Protein AF-A0A5N5TNP9-F1 (afdb_monomer_lite)

Sequence (921 aa):
MEAKEIDMQIKERDLLIFDSYFLNNSYIDKFSPSKADLYLHKLINSNVIEKFPNLKRWYNHISSVIENQSILTDNEGAPIHVITDIGKFIDVFGCSKIDEELISRLEKVIGRKAHHFIKRGIFFSHRELHRILTLAEQGKPFYLYTGRGPSSQAMHCGHLIPFLLTKWLQDVFDIPLVIQLTDDEKYLWKDLEVDECNKLAFENARDIIAVGFDLNKTLIFSDMDIIDSEFYRNILRVQKQITFNEVKKLFEFDESSSIGKIMFPAIQASPAFSSSFPEIFGSKRNIPCLVTCAIDQDPYFRLTRDVAGLLGFHKPAMMCSKVLPALQGATGKMSDSDELSCIYLTDTPNQIKKKVNKYAFSGGRDTLEEHREKGGDCDVDVSFMYLTFFLEDDERLQQIRSDYASGKMLTGELKLELIKVFDIILNLRFTSYLCVLQKLIGTHQEKRKEITDDIVRQFMTPRSLKFKSGSLEESSFENNEYDSVDFKDIVNPWNVKAHSKKGIDYDKLTVLQNICIQNTGDNIDLSVECIVDYYSNRKILFLTSFYKPFILVDLFGCSKFDDELIKRLEKVIGTKAHHFIKRGIFFSHRELHRILSLAEEGKAFYLYTGRGPSSNTMHCGHLIPFIMTKWLQDVLDVPLIIQLTDDEKYLWNDLKVDDCPKLAFENARDIIALGFDINKTFILSDLDYMKGFYRNVLRVQKHVTFNQVKGIFGFDDSSNIGKIMFPAIQATPAFSSSFPEIFGKRKDIPCLIPCAIDQDPYFRMTRDVAPKLGFQKPALICSTFFPALQGAMSKMSASDETSSIFLTDTSSQISEKVTKYAFSGGWDTVEEHQEKGGDCDVDVSFMYLTFFLDDDERLEKIRNDYSSGKMLPGELKNELIKILQKLVASHQERRKEVTDDVVRKFMTPRHLNFKFNSSKS

InterPro domains:
  IPR001412 Aminoacyl-tRNA synthetase, class I, conserved site [PS00178] (150-160)
  IPR001412 Aminoacyl-tRNA synthetase, class I, conserved site [PS00178] (613-623)
  IPR002305 Aminoacyl-tRNA synthetase, class Ic [PF00579] (139-425)
  IPR002305 Aminoacyl-tRNA synthetase, class Ic [PF00579] (603-887)
  IPR002306 Tryptophan-tRNA ligase [PR01039] (618-634)
  IPR002306 Tryptophan-tRNA ligase [PR01039] (670-689)
  IPR002306 Tryptophan-tRNA ligase [PR01039] (751-772)
  IPR002306 Tryptophan-tRNA ligase [PR01039] (795-805)
  IPR002306 Tryptophan-tRNA ligase [TIGR00233] (140-463)
  IPR002306 Tryptophan-tRNA ligase [TIGR00233] (604-910)
  IPR002306 Tryptophan-tRNA ligase [cd00806] (143-421)
  IPR002306 Tryptophan-tRNA ligase [cd00806] (606-887)
  IPR014729 Rossmann-like alpha/beta/alpha sandwich fold [G3DSA:3.40.50.620] (71-336)
  IPR014729 Rossmann-like alpha/beta/alpha sandwich fold [G3DSA:3.40.50.620] (550-798)
  IPR036282 Glutathione S-transferase, C-terminal domain superfamily [SSF47616] (17-67)

pLDDT: mean 81.89, std 21.2, range [21.44, 98.88]

Secondary structure (DSSP, 8-state):
--S--------HHHHHHHHHHHHHS---SS-PPPHHHHHHHHHS-TTTGGG-HHHHHHHHHHHHHHHHHHTTB-TTS-BTT--S-HHHHHHHHTPEE--HHHHHHHHHHHTSPPPHHHHTTSEEEEESHHHHHHHHHTT---EEEEEE---SSS-BGGGHHHHHHHHHHHHHHT--EEEEE-HHHHHHHSS--HHHHHHHHHHHHHHHHHT---GGGEEEEEHHHH--HHHHHHHHHHHHT-BHHHHHHHH---TTSBHHHHHHHHHHHGGGSGGG-HHHHTT-----EEEEEEGGGHHHHHHHHHHHHHTTPPPPEEEEEPPPEETTEEEEE--TT-TTSS-BTT--HHHHHHHHHHH----S-SSHHHHHHH---TTT-HHHHHHHHH---HHHHHHHHHHHHTTSS-HHHHHHHHHHHHHHHHS--------S-TTS---HHHHHHH--HHHHHHHHS--------------------------S--BSSS-BB-SSTT---TT--------------------S---SS-SS------------PPPHHHHHT-EEPPHHHHHHHHHHHTSPPPHHHHTTSEEEEESHHHHHHHHHTT---EEEEEE---SSS-BHHHHHHHHHHHHHHHHHT--EEEEE-HHHHHHHSS--TTTHHHHHHHHHHHHHTTT--TTTEEEEEHHHHHHHHHHHHHHHHHT-BHHHHHHHH---TTSBHHHHHHHHHHHGGGSGGG-HHHHTT-----EEEEEEGGGHHHHHHHHHHGGGGTPPPPEEEEEPPPEETTEEEEE--TT-TTT--BTT--HHHHHHHHHHHSPPSS-SSHHHHHHH---TTT-HHHHHHHHH---HHHHHHHHHHHHTT-S-HHHHHHHHHHHHHHHHHHHHHHHHH--HHHHHHHHS-------------

Structure (mmCIF, N/CA/C/O backbone):
data_AF-A0A5N5TNP9-F1
#
_entry.id   AF-A0A5N5TNP9-F1
#
loop_
_atom_site.group_PDB
_atom_site.id
_atom_site.type_symbol
_atom_site.label_atom_id
_atom_site.label_alt_id
_atom_site.label_comp_id
_atom_site.label_asym_id
_atom_site.label_entity_id
_atom_site.label_seq_id
_atom_site.pdbx_PDB_ins_code
_atom_site.Cartn_x
_atom_site.Cartn_y
_atom_site.Cartn_z
_atom_site.occupancy
_atom_site.B_iso_or_equiv
_atom_site.auth_seq_id
_atom_site.auth_comp_id
_atom_site.auth_asym_id
_atom_site.auth_atom_id
_atom_site.pdbx_PDB_model_num
ATOM 1 N N . MET A 1 1 ? 28.292 40.913 -27.436 1.00 34.50 1 MET A N 1
ATOM 2 C CA . MET A 1 1 ? 28.938 39.655 -27.874 1.00 34.50 1 MET A CA 1
ATOM 3 C C . MET A 1 1 ? 29.731 39.801 -29.185 1.00 34.50 1 MET A C 1
ATOM 5 O O . MET A 1 1 ? 30.082 38.789 -29.766 1.00 34.50 1 MET A O 1
ATOM 9 N N . GLU A 1 2 ? 30.104 41.016 -29.619 1.00 36.31 2 GLU A N 1
ATOM 10 C CA . GLU A 1 2 ? 30.997 41.224 -30.785 1.00 36.31 2 GLU A CA 1
ATOM 11 C C . GLU A 1 2 ? 32.437 41.639 -30.411 1.00 36.31 2 GLU A C 1
ATOM 13 O O . GLU A 1 2 ? 33.198 42.087 -31.260 1.00 36.31 2 GLU A O 1
ATOM 18 N N . ALA A 1 3 ? 32.863 41.475 -29.157 1.00 35.31 3 ALA A N 1
ATOM 19 C CA . ALA A 1 3 ? 34.227 41.807 -28.746 1.00 35.31 3 ALA A CA 1
ATOM 20 C C . ALA A 1 3 ? 34.980 40.547 -28.310 1.00 35.31 3 ALA A C 1
ATOM 22 O O . ALA A 1 3 ? 34.472 39.771 -27.501 1.00 35.31 3 ALA A O 1
ATOM 23 N N . LYS A 1 4 ? 36.181 40.372 -28.878 1.00 43.28 4 LYS A N 1
ATOM 24 C CA . LYS A 1 4 ? 37.215 39.407 -28.479 1.00 43.28 4 LYS A CA 1
ATOM 25 C C . LYS A 1 4 ? 37.362 39.367 -26.956 1.00 43.28 4 LYS A C 1
ATOM 27 O O . LYS A 1 4 ? 37.242 40.411 -26.320 1.00 43.28 4 LYS A O 1
ATOM 32 N N . GLU A 1 5 ? 37.652 38.185 -26.415 1.00 45.00 5 GLU A N 1
ATOM 33 C CA . GLU A 1 5 ? 38.027 37.965 -25.014 1.00 45.00 5 GLU A CA 1
ATOM 34 C C . GLU A 1 5 ? 39.079 38.997 -24.579 1.00 45.00 5 GLU A C 1
ATOM 36 O O . GLU A 1 5 ? 40.247 38.935 -24.959 1.00 45.00 5 GLU A O 1
ATOM 41 N N . ILE A 1 6 ? 38.625 39.999 -23.828 1.00 45.28 6 ILE A N 1
ATOM 42 C CA . ILE A 1 6 ? 39.459 40.942 -23.092 1.00 45.28 6 ILE A CA 1
ATOM 43 C C . ILE A 1 6 ? 39.322 40.528 -21.632 1.00 45.28 6 ILE A C 1
ATOM 45 O O . ILE A 1 6 ? 38.202 40.350 -21.151 1.00 45.28 6 ILE A O 1
ATOM 49 N N . ASP A 1 7 ? 40.454 40.384 -20.950 1.00 48.41 7 ASP A N 1
ATOM 50 C CA . ASP A 1 7 ? 40.555 40.104 -19.519 1.00 48.41 7 ASP A CA 1
ATOM 51 C C . ASP A 1 7 ? 39.901 41.255 -18.726 1.00 48.41 7 ASP A C 1
ATOM 53 O O . ASP A 1 7 ? 40.487 42.317 -18.493 1.00 48.41 7 ASP A O 1
ATOM 57 N N . MET A 1 8 ? 38.603 41.111 -18.453 1.00 56.66 8 MET A N 1
ATOM 58 C CA . MET A 1 8 ? 37.741 42.171 -17.936 1.00 56.66 8 MET A CA 1
ATOM 59 C C . MET A 1 8 ? 37.675 42.069 -16.409 1.00 56.66 8 MET A C 1
ATOM 61 O O . MET A 1 8 ? 36.996 41.203 -15.866 1.00 56.66 8 MET A O 1
ATOM 65 N N . GLN A 1 9 ? 38.353 42.974 -15.697 1.00 61.62 9 GLN A N 1
ATOM 66 C CA . GLN A 1 9 ? 38.227 43.081 -14.239 1.00 61.62 9 GLN A CA 1
ATOM 67 C C . GLN A 1 9 ? 36.976 43.882 -13.859 1.00 61.62 9 GLN A C 1
ATOM 69 O O . GLN A 1 9 ? 36.896 45.084 -14.129 1.00 61.62 9 GLN A O 1
ATOM 74 N N . ILE A 1 10 ? 36.017 43.225 -13.202 1.00 71.06 10 ILE A N 1
ATOM 75 C CA . ILE A 1 10 ? 34.809 43.864 -12.662 1.00 71.06 10 ILE A CA 1
ATOM 76 C C . ILE A 1 10 ? 35.186 44.691 -11.425 1.00 71.06 10 ILE A C 1
ATOM 78 O O . ILE A 1 10 ? 35.736 44.159 -10.460 1.00 71.06 10 ILE A O 1
ATOM 82 N N . LYS A 1 11 ? 34.893 45.998 -11.435 1.00 78.06 11 LYS A N 1
ATOM 83 C CA . LYS A 1 11 ? 35.122 46.894 -10.289 1.00 78.06 11 LYS A CA 1
ATOM 84 C C . LYS A 1 11 ? 33.847 47.025 -9.453 1.00 78.06 11 LYS A C 1
ATOM 86 O O . LYS A 1 11 ? 32.742 46.842 -9.949 1.00 78.06 11 LYS A O 1
ATOM 91 N N . GLU A 1 12 ? 33.979 47.433 -8.191 1.00 75.12 12 GLU A N 1
ATOM 92 C CA . GLU A 1 12 ? 32.844 47.581 -7.256 1.00 75.12 12 GLU A CA 1
ATOM 93 C C . GLU A 1 12 ? 31.735 48.515 -7.783 1.00 75.12 12 GLU A C 1
ATOM 95 O O . GLU A 1 12 ? 30.550 48.245 -7.607 1.00 75.12 12 GLU A O 1
ATOM 100 N N . ARG A 1 13 ? 32.104 49.565 -8.531 1.00 76.56 13 ARG A N 1
ATOM 101 C CA . ARG A 1 13 ? 31.142 50.460 -9.201 1.00 76.56 13 ARG A CA 1
ATOM 102 C C . ARG A 1 13 ? 30.266 49.749 -10.241 1.00 76.56 13 ARG A C 1
ATOM 104 O O . ARG A 1 13 ? 29.134 50.161 -10.454 1.00 76.56 13 ARG A O 1
ATOM 111 N N . ASP A 1 14 ? 30.791 48.711 -10.890 1.00 80.00 14 ASP A N 1
ATOM 112 C CA . ASP A 1 14 ? 30.085 47.965 -11.930 1.00 80.00 14 ASP A CA 1
ATOM 113 C C . ASP A 1 14 ? 29.074 47.005 -11.273 1.00 80.00 14 ASP A C 1
ATOM 115 O O . ASP A 1 14 ? 27.949 46.870 -11.748 1.00 80.00 14 ASP A O 1
ATOM 119 N N . LEU A 1 15 ? 29.420 46.432 -10.110 1.00 83.38 15 LEU A N 1
ATOM 120 C CA . LEU A 1 15 ? 28.514 45.616 -9.287 1.00 83.38 15 LEU A CA 1
ATOM 121 C C . LEU A 1 15 ? 27.307 46.418 -8.777 1.00 83.38 15 LEU A C 1
ATOM 123 O O . LEU A 1 15 ? 26.191 45.907 -8.789 1.00 83.38 15 LEU A O 1
ATOM 127 N N . LEU A 1 16 ? 27.504 47.687 -8.402 1.00 80.56 16 LEU A N 1
ATOM 128 C CA . LEU A 1 16 ? 26.412 48.582 -7.995 1.00 80.56 16 LEU A CA 1
ATOM 129 C C . LEU A 1 16 ? 25.428 48.865 -9.146 1.00 80.56 16 LEU A C 1
ATOM 131 O O . LEU A 1 16 ? 24.215 48.942 -8.932 1.00 80.56 16 LEU A O 1
ATOM 135 N N . ILE A 1 17 ? 25.944 48.997 -10.374 1.00 82.50 17 ILE A N 1
ATOM 136 C CA . ILE A 1 17 ? 25.122 49.160 -11.580 1.00 82.50 17 ILE A CA 1
ATOM 137 C C . ILE A 1 17 ? 24.305 47.888 -11.829 1.00 82.50 17 ILE A C 1
ATOM 139 O O . ILE A 1 17 ? 23.106 47.982 -12.091 1.00 82.50 17 ILE A O 1
ATOM 143 N N . PHE A 1 18 ? 24.918 46.707 -11.697 1.00 80.88 18 PHE A N 1
ATOM 144 C CA . PHE A 1 18 ? 24.204 45.436 -11.830 1.00 80.88 18 PHE A CA 1
ATOM 145 C C . PHE A 1 18 ? 23.137 45.243 -10.749 1.00 80.88 18 PHE A C 1
ATOM 147 O O . PHE A 1 18 ? 22.015 44.864 -11.074 1.00 80.88 18 PHE A O 1
ATOM 154 N N . ASP A 1 19 ? 23.432 45.555 -9.487 1.00 85.12 19 ASP A N 1
ATOM 155 C CA . ASP A 1 19 ? 22.448 45.456 -8.403 1.00 85.12 19 ASP A CA 1
ATOM 156 C C . ASP A 1 19 ? 21.231 46.363 -8.654 1.00 85.12 19 ASP A C 1
ATOM 158 O O . ASP A 1 19 ? 20.085 45.930 -8.527 1.00 85.12 19 ASP A O 1
ATOM 162 N N . SER A 1 20 ? 21.473 47.587 -9.135 1.00 83.19 20 SER A N 1
ATOM 163 C CA . SER A 1 20 ? 20.418 48.537 -9.520 1.00 83.19 20 SER A CA 1
ATOM 164 C C . SER A 1 20 ? 19.621 48.078 -10.749 1.00 83.19 20 SER A C 1
ATOM 166 O O . SER A 1 20 ? 18.426 48.359 -10.867 1.00 83.19 20 SER A O 1
ATOM 168 N N . TYR A 1 21 ? 20.265 47.368 -11.678 1.00 80.69 21 TYR A N 1
ATOM 169 C CA . TYR A 1 21 ? 19.598 46.769 -12.832 1.00 80.69 21 TYR A CA 1
ATOM 170 C C . TYR A 1 21 ? 18.651 45.640 -12.401 1.00 80.69 21 TYR A C 1
ATOM 172 O O . TYR A 1 21 ? 17.494 45.619 -12.829 1.00 80.69 21 TYR A O 1
ATOM 180 N N . PHE A 1 22 ? 19.102 44.752 -11.510 1.00 79.56 22 PHE A N 1
ATOM 181 C CA . PHE A 1 22 ? 18.305 43.633 -10.996 1.00 79.56 22 PHE A CA 1
ATOM 182 C C . PHE A 1 22 ? 17.215 44.051 -10.004 1.00 79.56 22 PHE A C 1
ATOM 184 O O . PHE A 1 22 ? 16.245 43.316 -9.832 1.00 79.56 22 PHE A O 1
ATOM 191 N N . LEU A 1 23 ? 17.308 45.249 -9.422 1.00 78.19 23 LEU A N 1
ATOM 192 C CA . LEU A 1 23 ? 16.211 45.853 -8.663 1.00 78.19 23 LEU A CA 1
ATOM 193 C C . LEU A 1 23 ? 14.958 46.076 -9.533 1.00 78.19 23 LEU A C 1
ATOM 195 O O . LEU A 1 23 ? 13.840 45.884 -9.064 1.00 78.19 23 LEU A O 1
ATOM 199 N N . ASN A 1 24 ? 15.142 46.459 -10.803 1.00 72.19 24 ASN A N 1
ATOM 200 C CA . ASN A 1 24 ? 14.047 46.791 -11.726 1.00 72.19 24 ASN A CA 1
ATOM 201 C C . ASN A 1 24 ? 13.712 45.668 -12.724 1.00 72.19 24 ASN A C 1
ATOM 203 O O . ASN A 1 24 ? 12.691 45.739 -13.404 1.00 72.19 24 ASN A O 1
ATOM 207 N N . ASN A 1 25 ? 14.555 44.635 -12.820 1.00 65.81 25 ASN A N 1
ATOM 208 C CA . ASN A 1 25 ? 14.392 43.506 -13.737 1.00 65.81 25 ASN A CA 1
ATOM 209 C C . ASN A 1 25 ? 14.460 42.191 -12.940 1.00 65.81 25 ASN A C 1
ATOM 211 O O . ASN A 1 25 ? 15.532 41.615 -12.756 1.00 65.81 25 ASN A O 1
ATOM 215 N N . SER A 1 26 ? 13.310 41.733 -12.427 1.00 57.28 26 SER A N 1
ATOM 216 C CA . SER A 1 26 ? 13.214 40.502 -11.627 1.00 57.28 26 SER A CA 1
ATOM 217 C C . SER A 1 26 ? 13.442 39.262 -12.496 1.00 57.28 26 SER A C 1
ATOM 219 O O . SER A 1 26 ? 12.624 38.941 -13.352 1.00 57.28 26 SER A O 1
ATOM 221 N N . TYR A 1 27 ? 14.530 38.535 -12.235 1.00 61.12 27 TYR A N 1
ATOM 222 C CA . TYR A 1 27 ? 14.921 37.315 -12.958 1.00 61.12 27 TYR A CA 1
ATOM 223 C C . TYR A 1 27 ? 14.175 36.042 -12.505 1.00 61.12 27 TYR A C 1
ATOM 225 O O . TYR A 1 27 ? 14.492 34.944 -12.955 1.00 61.12 27 TYR A O 1
ATOM 233 N N . ILE A 1 28 ? 13.197 36.154 -11.598 1.00 51.72 28 ILE A N 1
ATOM 234 C CA . ILE A 1 28 ? 12.462 34.997 -11.062 1.00 51.72 28 ILE A CA 1
ATOM 235 C C . ILE A 1 28 ? 11.145 34.835 -11.815 1.00 51.72 28 ILE A C 1
ATOM 237 O O . ILE A 1 28 ? 10.105 35.243 -11.318 1.00 51.72 28 ILE A O 1
ATOM 241 N N . ASP A 1 29 ? 11.238 34.265 -13.019 1.00 39.81 29 ASP A N 1
ATOM 242 C CA . ASP A 1 29 ? 10.163 33.519 -13.685 1.00 39.81 29 ASP A CA 1
ATOM 243 C C . ASP A 1 29 ? 10.736 32.681 -14.856 1.00 39.81 29 ASP A C 1
ATOM 245 O O . ASP A 1 29 ? 10.909 33.151 -15.976 1.00 39.81 29 ASP A O 1
ATOM 249 N N . LYS A 1 30 ? 11.030 31.400 -14.583 1.00 48.53 30 LYS A N 1
ATOM 250 C CA . LYS A 1 30 ? 11.136 30.288 -15.559 1.00 48.53 30 LYS A CA 1
ATOM 251 C C . LYS A 1 30 ? 12.049 30.451 -16.799 1.00 48.53 30 LYS A C 1
ATOM 253 O O . LYS A 1 30 ? 11.734 29.868 -17.837 1.00 48.53 30 LYS A O 1
ATOM 258 N N . PHE A 1 31 ? 13.186 31.143 -16.728 1.00 53.62 31 PHE A N 1
ATOM 259 C CA . PHE A 1 31 ? 14.142 31.192 -17.850 1.00 53.62 31 PHE A CA 1
ATOM 260 C C . PHE A 1 31 ? 15.466 30.478 -17.542 1.00 53.62 31 PHE A C 1
ATOM 262 O O . PHE A 1 31 ? 16.030 30.635 -16.464 1.00 53.62 31 PHE A O 1
ATOM 269 N N . SER A 1 32 ? 15.975 29.695 -18.498 1.00 58.09 32 SER A N 1
ATOM 270 C CA . SER A 1 32 ? 17.325 29.117 -18.436 1.00 58.09 32 SER A CA 1
ATOM 271 C C . SER A 1 32 ? 18.395 30.205 -18.658 1.00 58.09 32 SER A C 1
ATOM 273 O O . SER A 1 32 ? 18.176 31.077 -19.505 1.00 58.09 32 SER A O 1
ATOM 275 N N . PRO A 1 33 ? 19.552 30.159 -17.964 1.00 72.69 33 PRO A N 1
ATOM 276 C CA . PRO A 1 33 ? 20.630 31.139 -18.108 1.00 72.69 33 PRO A CA 1
ATOM 277 C C . PRO A 1 33 ? 21.101 31.292 -19.557 1.00 72.69 33 PRO A C 1
ATOM 279 O O . PRO A 1 33 ? 21.330 30.302 -20.257 1.00 72.69 33 PRO A O 1
ATOM 282 N N . SER A 1 34 ? 21.306 32.527 -20.010 1.00 69.06 34 SER A N 1
ATOM 283 C CA . SER A 1 34 ? 21.944 32.786 -21.300 1.00 69.06 34 SER A CA 1
ATOM 284 C C . SER A 1 34 ? 23.465 32.583 -21.222 1.00 69.06 34 SER A C 1
ATOM 286 O O . SER A 1 34 ? 24.065 32.584 -20.146 1.00 69.06 34 SER A O 1
ATOM 288 N N . LYS A 1 35 ? 24.146 32.478 -22.374 1.00 63.00 35 LYS A N 1
ATOM 289 C CA . LYS A 1 35 ? 25.625 32.438 -22.414 1.00 63.00 35 LYS A CA 1
ATOM 290 C C . LYS A 1 35 ? 26.269 33.668 -21.755 1.00 63.00 35 LYS A C 1
ATOM 292 O O . LYS A 1 35 ? 27.368 33.557 -21.221 1.00 63.00 35 LYS A O 1
ATOM 297 N N . ALA A 1 36 ? 25.596 34.820 -21.790 1.00 64.38 36 ALA A N 1
ATOM 298 C CA . ALA A 1 36 ? 26.074 36.037 -21.143 1.00 64.38 36 ALA A CA 1
ATOM 299 C C . ALA A 1 36 ? 25.961 35.946 -19.614 1.00 64.38 36 ALA A C 1
ATOM 301 O O . ALA A 1 36 ? 26.900 36.339 -18.928 1.00 64.38 36 ALA A O 1
ATOM 302 N N . ASP A 1 37 ? 24.876 35.358 -19.096 1.00 73.00 37 ASP A N 1
ATOM 303 C CA . ASP A 1 37 ? 24.679 35.149 -17.656 1.00 73.00 37 ASP A CA 1
ATOM 304 C C . ASP A 1 37 ? 25.769 34.253 -17.065 1.00 73.00 37 ASP A C 1
ATOM 306 O O . ASP A 1 37 ? 26.377 34.590 -16.053 1.00 73.00 37 ASP A O 1
ATOM 310 N N . LEU A 1 38 ? 26.075 33.146 -17.748 1.00 73.12 38 LEU A N 1
ATOM 311 C CA . LEU A 1 38 ? 27.110 32.199 -17.327 1.00 73.12 38 LEU A CA 1
ATOM 312 C C . LEU A 1 38 ? 28.517 32.814 -17.366 1.00 73.12 38 LEU A C 1
ATOM 314 O O . LEU A 1 38 ? 29.353 32.511 -16.518 1.00 73.12 38 LEU A O 1
ATOM 318 N N . TYR A 1 39 ? 28.789 33.682 -18.343 1.00 71.56 39 TYR A N 1
ATOM 319 C CA . TYR A 1 39 ? 30.067 34.387 -18.436 1.00 71.56 39 TYR A CA 1
ATOM 320 C C . TYR A 1 39 ? 30.221 35.438 -17.327 1.00 71.56 39 TYR A C 1
ATOM 322 O O . TYR A 1 39 ? 31.261 35.499 -16.676 1.00 71.56 39 TYR A O 1
ATOM 330 N N . LEU A 1 40 ? 29.175 36.228 -17.065 1.00 73.06 40 LEU A N 1
ATOM 331 C CA . LEU A 1 40 ? 29.162 37.211 -15.979 1.00 73.06 40 LEU A CA 1
ATOM 332 C C . LEU A 1 40 ? 29.254 36.555 -14.600 1.00 73.06 40 LEU A C 1
ATOM 334 O O . LEU A 1 40 ? 29.996 37.043 -13.753 1.00 73.06 40 LEU A O 1
ATOM 338 N N . HIS A 1 41 ? 28.565 35.432 -14.389 1.00 80.44 41 HIS A N 1
ATOM 339 C CA . HIS A 1 41 ? 28.633 34.662 -13.146 1.00 80.44 41 HIS A CA 1
ATOM 340 C C . HIS A 1 41 ? 30.068 34.224 -12.817 1.00 80.44 41 HIS A C 1
ATOM 342 O O . HIS A 1 41 ? 30.522 34.439 -11.696 1.00 80.44 41 HIS A O 1
ATOM 348 N N . LYS A 1 42 ? 30.828 33.741 -13.813 1.00 77.19 42 LYS A N 1
ATOM 349 C CA . LYS A 1 42 ? 32.243 33.348 -13.653 1.00 77.19 42 LYS A CA 1
ATOM 350 C C . LYS A 1 42 ? 33.179 34.503 -13.289 1.00 77.19 42 LYS A C 1
ATOM 352 O O . LYS A 1 42 ? 34.201 34.274 -12.649 1.00 77.19 42 LYS A O 1
ATOM 357 N N . LEU A 1 43 ? 32.860 35.726 -13.709 1.00 75.19 43 LEU A N 1
ATOM 358 C CA . LEU A 1 43 ? 33.684 36.910 -13.446 1.00 75.19 43 LEU A CA 1
ATOM 359 C C . LEU A 1 43 ? 33.398 37.550 -12.077 1.00 75.19 43 LEU A C 1
ATOM 361 O O . LEU A 1 43 ? 34.200 38.353 -11.596 1.00 75.19 43 LEU A O 1
ATOM 365 N N . ILE A 1 44 ? 32.265 37.223 -11.450 1.00 77.19 44 ILE A N 1
ATOM 366 C CA . ILE A 1 44 ? 31.832 37.803 -10.176 1.00 77.19 44 ILE A CA 1
ATOM 367 C C . ILE A 1 44 ? 32.228 36.867 -9.027 1.00 77.19 44 ILE A C 1
ATOM 369 O O . ILE A 1 44 ? 31.762 35.735 -8.925 1.00 77.19 44 ILE A O 1
ATOM 373 N N . ASN A 1 45 ? 33.082 37.354 -8.126 1.00 70.12 45 ASN A N 1
ATOM 374 C CA . ASN A 1 45 ? 33.509 36.603 -6.946 1.00 70.12 45 ASN A CA 1
ATOM 375 C C . ASN A 1 45 ? 32.404 36.596 -5.867 1.00 70.12 45 ASN A C 1
ATOM 377 O O . ASN A 1 45 ? 31.933 37.660 -5.449 1.00 70.12 45 ASN A O 1
ATOM 381 N N . SER A 1 46 ? 32.043 35.403 -5.380 1.00 60.72 46 SER A N 1
ATOM 382 C CA . SER A 1 46 ? 30.993 35.165 -4.376 1.00 60.72 46 SER A CA 1
ATOM 383 C C . SER A 1 46 ? 31.189 35.927 -3.059 1.00 60.72 46 SER A C 1
ATOM 385 O O . SER A 1 46 ? 30.226 36.185 -2.345 1.00 60.72 46 SER A O 1
ATOM 387 N N . ASN A 1 47 ? 32.413 36.342 -2.733 1.00 63.69 47 ASN A N 1
ATOM 388 C CA . ASN A 1 47 ? 32.689 37.074 -1.495 1.00 63.69 47 ASN A CA 1
ATOM 389 C C . ASN A 1 47 ? 32.368 38.578 -1.592 1.00 63.69 47 ASN A C 1
ATOM 391 O O . ASN A 1 47 ? 32.283 39.258 -0.572 1.00 63.69 47 ASN A O 1
ATOM 395 N N . VAL A 1 48 ? 32.200 39.118 -2.805 1.00 67.38 48 VAL A N 1
ATOM 396 C CA . VAL A 1 48 ? 31.979 40.560 -3.042 1.00 67.38 48 VAL A CA 1
ATOM 397 C C . VAL A 1 48 ? 30.484 40.890 -3.192 1.00 67.38 48 VAL A C 1
ATOM 399 O O . VAL A 1 48 ? 30.077 42.029 -2.970 1.00 67.38 48 VAL A O 1
ATOM 402 N N . ILE A 1 49 ? 29.646 39.892 -3.499 1.00 75.38 49 ILE A N 1
ATOM 403 C CA . ILE A 1 49 ? 28.196 40.048 -3.729 1.00 75.38 49 ILE A CA 1
ATOM 404 C C . ILE A 1 49 ? 27.360 40.171 -2.450 1.00 75.38 49 ILE A C 1
ATOM 406 O O . ILE A 1 49 ? 26.212 40.596 -2.523 1.00 75.38 49 ILE A O 1
ATOM 410 N N . GLU A 1 50 ? 27.916 39.857 -1.276 1.00 76.88 50 GLU A N 1
ATOM 411 C CA . GLU A 1 50 ? 27.215 39.971 0.016 1.00 76.88 50 GLU A CA 1
ATOM 412 C C . GLU A 1 50 ? 26.699 41.395 0.297 1.00 76.88 50 GLU A C 1
ATOM 414 O O . GLU A 1 50 ? 25.709 41.578 1.000 1.00 76.88 50 GLU A O 1
ATOM 419 N N . LYS A 1 51 ? 27.326 42.411 -0.308 1.00 80.06 51 LYS A N 1
ATOM 420 C CA . LYS A 1 51 ? 26.940 43.825 -0.183 1.00 80.06 51 LYS A CA 1
ATOM 421 C C . LYS A 1 51 ? 25.826 44.265 -1.151 1.00 80.06 51 LYS A C 1
ATOM 423 O O . LYS A 1 51 ? 25.394 45.412 -1.072 1.00 80.06 51 LYS A O 1
ATOM 428 N N . PHE A 1 52 ? 25.377 43.393 -2.059 1.00 86.12 52 PHE A N 1
ATOM 429 C CA . PHE A 1 52 ? 24.479 43.719 -3.176 1.00 86.12 52 PHE A CA 1
ATOM 430 C C . PHE A 1 52 ? 23.314 42.708 -3.249 1.00 86.12 52 PHE A C 1
ATOM 432 O O . PHE A 1 52 ? 23.451 41.651 -3.869 1.00 86.12 52 PHE A O 1
ATOM 439 N N . PRO A 1 53 ? 22.172 42.968 -2.585 1.00 81.38 53 PRO A N 1
ATOM 440 C CA . PRO A 1 53 ? 21.139 41.957 -2.343 1.00 81.38 53 PRO A CA 1
ATOM 441 C C . PRO A 1 53 ? 20.418 41.469 -3.612 1.00 81.38 53 PRO A C 1
ATOM 443 O O . PRO A 1 53 ? 20.053 40.293 -3.695 1.00 81.38 53 PRO A O 1
ATOM 446 N N . ASN A 1 54 ? 20.228 42.328 -4.615 1.00 83.56 54 ASN A N 1
ATOM 447 C CA . ASN A 1 54 ? 19.533 41.974 -5.857 1.00 83.56 54 ASN A CA 1
ATOM 448 C C . ASN A 1 54 ? 20.454 41.179 -6.785 1.00 83.56 54 ASN A C 1
ATOM 450 O O . ASN A 1 54 ? 20.052 40.160 -7.352 1.00 83.56 54 ASN A O 1
ATOM 454 N N . LEU A 1 55 ? 21.717 41.598 -6.868 1.00 84.31 55 LEU A N 1
ATOM 455 C CA . LEU A 1 55 ? 22.763 40.866 -7.568 1.00 84.31 55 LEU A CA 1
ATOM 456 C C . LEU A 1 55 ? 23.017 39.503 -6.915 1.00 84.31 55 LEU A C 1
ATOM 458 O O . LEU A 1 55 ? 23.147 38.511 -7.625 1.00 84.31 55 LEU A O 1
ATOM 462 N N . LYS A 1 56 ? 23.016 39.428 -5.577 1.00 84.56 56 LYS A N 1
ATOM 463 C CA . LYS A 1 56 ? 23.130 38.171 -4.822 1.00 84.56 56 LYS A CA 1
ATOM 464 C C . LYS A 1 56 ? 21.985 37.214 -5.147 1.00 84.56 56 LYS A C 1
ATOM 466 O O . LYS A 1 56 ? 22.219 36.027 -5.351 1.00 84.56 56 LYS A O 1
ATOM 471 N N . ARG A 1 57 ? 20.751 37.715 -5.248 1.00 79.81 57 ARG A N 1
ATOM 472 C CA . ARG A 1 57 ? 19.584 36.903 -5.625 1.00 79.81 57 ARG A CA 1
ATOM 473 C C . ARG A 1 57 ? 19.719 36.321 -7.036 1.00 79.81 57 ARG A C 1
ATOM 475 O O . ARG A 1 57 ? 19.456 35.135 -7.216 1.00 79.81 57 ARG A O 1
ATOM 482 N N . TRP A 1 58 ? 20.151 37.123 -8.012 1.00 85.75 58 TRP A N 1
ATOM 483 C CA . TRP A 1 58 ? 20.453 36.639 -9.366 1.00 85.75 58 TRP A CA 1
ATOM 484 C C . TRP A 1 58 ? 21.613 35.634 -9.357 1.00 85.75 58 TRP A C 1
ATOM 486 O O . TRP A 1 58 ? 21.472 34.543 -9.899 1.00 85.75 58 TRP A O 1
ATOM 496 N N . TYR A 1 59 ? 22.712 35.943 -8.665 1.00 83.00 59 TYR A N 1
ATOM 497 C CA . TYR A 1 59 ? 23.891 35.079 -8.577 1.00 83.00 59 TYR A CA 1
ATOM 498 C C . TYR A 1 59 ? 23.543 33.711 -7.986 1.00 83.00 59 TYR A C 1
ATOM 500 O O . TYR A 1 59 ? 23.905 32.692 -8.560 1.00 83.00 59 TYR A O 1
ATOM 508 N N . ASN A 1 60 ? 22.763 33.679 -6.903 1.00 81.81 60 ASN A N 1
ATOM 509 C CA . ASN A 1 60 ? 22.302 32.443 -6.273 1.00 81.81 60 ASN A CA 1
ATOM 510 C C . ASN A 1 60 ? 21.351 31.643 -7.171 1.00 81.81 60 ASN A C 1
ATOM 512 O O . ASN A 1 60 ? 21.382 30.419 -7.140 1.00 81.81 60 ASN A O 1
ATOM 516 N N . HIS A 1 61 ? 20.517 32.308 -7.974 1.00 75.38 61 HIS A N 1
ATOM 517 C CA . HIS A 1 61 ? 19.665 31.628 -8.949 1.00 75.38 61 HIS A CA 1
ATOM 518 C C . HIS A 1 61 ? 20.493 30.986 -10.070 1.00 75.38 61 HIS A C 1
ATOM 520 O O . HIS A 1 61 ? 20.279 29.822 -10.394 1.00 75.38 61 HIS A O 1
ATOM 526 N N . ILE A 1 62 ? 21.471 31.705 -10.630 1.00 77.12 62 ILE A N 1
ATOM 527 C CA . ILE A 1 62 ? 22.372 31.140 -11.642 1.00 77.12 62 ILE A CA 1
ATOM 528 C C . ILE A 1 62 ? 23.217 30.009 -11.036 1.00 77.12 62 ILE A C 1
ATOM 530 O O . ILE A 1 62 ? 23.317 28.953 -11.653 1.00 77.12 62 ILE A O 1
ATOM 534 N N . SER A 1 63 ? 23.732 30.170 -9.809 1.00 77.69 63 SER A N 1
ATOM 535 C CA . SER A 1 63 ? 24.422 29.104 -9.069 1.00 77.69 63 SER A CA 1
ATOM 536 C C . SER A 1 63 ? 23.532 27.888 -8.849 1.00 77.69 63 SER A C 1
ATOM 538 O O . SER A 1 63 ? 23.987 26.788 -9.109 1.00 77.69 63 SER A O 1
ATOM 540 N N . SER A 1 64 ? 22.264 28.050 -8.455 1.00 68.31 64 SER A N 1
ATOM 541 C CA . SER A 1 64 ? 21.375 26.902 -8.240 1.00 68.31 64 SER A CA 1
ATOM 542 C C . SER A 1 64 ? 20.997 26.203 -9.544 1.00 68.31 64 SER A C 1
ATOM 544 O O . SER A 1 64 ? 20.789 24.995 -9.552 1.00 68.31 64 SER A O 1
ATOM 546 N N . VAL A 1 65 ? 20.938 26.918 -10.673 1.00 63.69 65 VAL A N 1
ATOM 547 C CA . VAL A 1 65 ? 20.753 26.294 -11.992 1.00 63.69 65 VAL A CA 1
ATOM 548 C C . VAL A 1 65 ? 22.021 25.560 -12.441 1.00 63.69 65 VAL A C 1
ATOM 550 O O . VAL A 1 65 ? 21.912 24.464 -12.987 1.00 63.69 65 VAL A O 1
ATOM 553 N N . ILE A 1 66 ? 23.209 26.115 -12.176 1.00 62.47 66 ILE A N 1
ATOM 554 C CA . ILE A 1 66 ? 24.497 25.441 -12.411 1.00 62.47 66 ILE A CA 1
ATOM 555 C C . ILE A 1 66 ? 24.622 24.201 -11.508 1.00 62.47 66 ILE A C 1
ATOM 557 O O . ILE A 1 66 ? 24.977 23.134 -11.996 1.00 62.47 66 ILE A O 1
ATOM 561 N N . GLU A 1 67 ? 24.259 24.301 -10.229 1.00 53.31 67 GLU A N 1
ATOM 562 C CA . GLU A 1 67 ? 24.276 23.202 -9.258 1.00 53.31 67 GLU A CA 1
ATOM 563 C C . GLU A 1 67 ? 23.247 22.114 -9.609 1.00 53.31 67 GLU A C 1
ATOM 565 O O . GLU A 1 67 ? 23.583 20.932 -9.583 1.00 53.31 67 GLU A O 1
ATOM 570 N N . ASN A 1 68 ? 22.043 22.484 -10.064 1.00 41.91 68 ASN A N 1
ATOM 571 C CA . ASN A 1 68 ? 21.036 21.538 -10.567 1.00 41.91 68 ASN A CA 1
ATOM 572 C C . ASN A 1 68 ? 21.445 20.872 -11.893 1.00 41.91 68 ASN A C 1
ATOM 574 O O . ASN A 1 68 ? 20.979 19.778 -12.198 1.00 41.91 68 ASN A O 1
ATOM 578 N N . GLN A 1 69 ? 22.314 21.499 -12.693 1.00 40.47 69 GLN A N 1
ATOM 579 C CA . GLN A 1 69 ? 22.965 20.826 -13.823 1.00 40.47 69 GLN A CA 1
ATOM 580 C C . GLN A 1 69 ? 24.155 19.958 -13.379 1.00 40.47 69 GLN A C 1
ATOM 582 O O . GLN A 1 69 ? 24.511 19.025 -14.096 1.00 40.47 69 GLN A O 1
ATOM 587 N N . SER A 1 70 ? 24.742 20.222 -12.206 1.00 31.52 70 SER A N 1
ATOM 588 C CA . SER A 1 70 ? 26.004 19.620 -11.758 1.00 31.52 70 SER A CA 1
ATOM 589 C C . SER A 1 70 ? 25.893 18.230 -11.124 1.00 31.52 70 SER A C 1
ATOM 591 O O . SER A 1 70 ? 26.894 17.521 -11.043 1.00 31.52 70 SER A O 1
ATOM 593 N N . ILE A 1 71 ? 24.695 17.779 -10.736 1.00 35.53 71 ILE A N 1
ATOM 594 C CA . ILE A 1 71 ? 24.521 16.419 -10.178 1.00 35.53 71 ILE A CA 1
ATOM 595 C C . ILE A 1 71 ? 24.577 15.341 -11.275 1.00 35.53 71 ILE A C 1
ATOM 597 O O . ILE A 1 71 ? 24.742 14.148 -11.027 1.00 35.53 71 ILE A O 1
ATOM 601 N N . LEU A 1 72 ? 24.565 15.777 -12.529 1.00 38.25 72 LEU A N 1
ATOM 602 C CA . LEU A 1 72 ? 24.893 14.949 -13.668 1.00 38.25 72 LEU A CA 1
ATOM 603 C C . LEU A 1 72 ? 26.177 15.432 -14.314 1.00 38.25 72 LEU A C 1
ATOM 605 O O . LEU A 1 72 ? 26.226 15.351 -15.521 1.00 38.25 72 LEU A O 1
ATOM 609 N N . THR A 1 73 ? 27.196 15.929 -13.607 1.00 35.94 73 THR A N 1
ATOM 610 C CA . THR A 1 73 ? 28.487 16.255 -14.238 1.00 35.94 73 THR A CA 1
ATOM 611 C C . THR A 1 73 ? 29.688 15.683 -13.494 1.00 35.94 73 THR A C 1
ATOM 613 O O . THR A 1 73 ? 29.642 15.547 -12.276 1.00 35.94 73 THR A O 1
ATOM 616 N N . ASP A 1 74 ? 30.759 15.329 -14.209 1.00 39.06 74 ASP A N 1
ATOM 617 C CA . ASP A 1 74 ? 32.016 14.898 -13.581 1.00 39.06 74 ASP A CA 1
ATOM 618 C C . ASP A 1 74 ? 32.750 16.052 -12.859 1.00 39.06 74 ASP A C 1
ATOM 620 O O . ASP A 1 74 ? 32.295 17.196 -12.861 1.00 39.06 74 ASP A O 1
ATOM 624 N N . ASN A 1 75 ? 33.906 15.765 -12.241 1.00 33.44 75 ASN A N 1
ATOM 625 C CA . ASN A 1 75 ? 34.730 16.749 -11.513 1.00 33.44 75 ASN A CA 1
ATOM 626 C C . ASN A 1 75 ? 35.228 17.931 -12.384 1.00 33.44 75 ASN A C 1
ATOM 628 O O . ASN A 1 75 ? 35.858 18.845 -11.853 1.00 33.44 75 ASN A O 1
ATOM 632 N N . GLU A 1 76 ? 34.961 17.922 -13.696 1.00 35.78 76 GLU A N 1
ATOM 633 C CA . GLU A 1 76 ? 35.266 18.995 -14.650 1.00 35.78 76 GLU A CA 1
ATOM 634 C C . GLU A 1 76 ? 33.999 19.711 -15.174 1.00 35.78 76 GLU A C 1
ATOM 636 O O . GLU A 1 76 ? 34.097 20.635 -15.985 1.00 35.78 76 GLU A O 1
ATOM 641 N N . GLY A 1 77 ? 32.805 19.349 -14.686 1.00 34.12 77 GLY A N 1
ATOM 642 C CA . GLY A 1 77 ? 31.540 20.005 -15.026 1.00 34.12 77 GLY A CA 1
ATOM 643 C C . GLY A 1 77 ? 30.900 19.539 -16.343 1.00 34.12 77 GLY A C 1
ATOM 644 O O . GLY A 1 77 ? 30.057 20.256 -16.886 1.00 34.12 77 GLY A O 1
ATOM 645 N N . ALA A 1 78 ? 31.262 18.360 -16.872 1.00 33.88 78 ALA A N 1
ATOM 646 C CA . ALA A 1 78 ? 30.686 17.802 -18.105 1.00 33.88 78 ALA A CA 1
ATOM 647 C C . ALA A 1 78 ? 29.524 16.812 -17.853 1.00 33.88 78 ALA A C 1
ATOM 649 O O . ALA A 1 78 ? 29.693 15.916 -17.027 1.00 33.88 78 ALA A O 1
ATOM 650 N N . PRO A 1 79 ? 28.374 16.894 -18.570 1.00 32.12 79 PRO A N 1
ATOM 651 C CA . PRO A 1 79 ? 27.213 16.043 -18.305 1.00 32.12 79 PRO A CA 1
ATOM 652 C C . PRO A 1 79 ? 27.455 14.517 -18.436 1.00 32.12 79 PRO A C 1
ATOM 654 O O . PRO A 1 79 ? 27.830 14.043 -19.505 1.00 32.12 79 PRO A O 1
ATOM 657 N N . ILE A 1 80 ? 27.133 13.719 -17.407 1.00 39.50 80 ILE A N 1
ATOM 658 C CA . ILE A 1 80 ? 27.294 12.254 -17.250 1.00 39.50 80 ILE A CA 1
ATOM 659 C C . ILE A 1 80 ? 26.468 11.439 -18.269 1.00 39.50 80 ILE A C 1
ATOM 661 O O . ILE A 1 80 ? 26.563 10.214 -18.337 1.00 39.50 80 ILE A O 1
ATOM 665 N N . HIS A 1 81 ? 25.685 12.078 -19.138 1.00 36.91 81 HIS A N 1
ATOM 666 C CA . HIS A 1 81 ? 24.914 11.364 -20.158 1.00 36.91 81 HIS A CA 1
ATOM 667 C C . HIS A 1 81 ? 25.717 10.932 -21.389 1.00 36.91 81 HIS A C 1
ATOM 669 O O . HIS A 1 81 ? 25.204 10.140 -22.178 1.00 36.91 81 HIS A O 1
ATOM 675 N N . VAL A 1 82 ? 26.981 11.350 -21.523 1.00 40.62 82 VAL A N 1
ATOM 676 C CA . VAL A 1 82 ? 27.874 10.865 -22.588 1.00 40.62 82 VAL A CA 1
ATOM 677 C C . VAL A 1 82 ? 29.307 10.806 -22.096 1.00 40.62 82 VAL A C 1
ATOM 679 O O . VAL A 1 82 ? 30.110 11.695 -22.358 1.00 40.62 82 VAL A O 1
ATOM 682 N N . ILE A 1 83 ? 29.652 9.740 -21.387 1.00 40.62 83 ILE A N 1
ATOM 683 C CA . ILE A 1 83 ? 31.053 9.471 -21.078 1.00 40.62 83 ILE A CA 1
ATOM 684 C C . ILE A 1 83 ? 31.500 8.301 -21.953 1.00 40.62 83 ILE A C 1
ATOM 686 O O . ILE A 1 83 ? 31.010 7.179 -21.841 1.00 40.62 83 ILE A O 1
ATOM 690 N N . THR A 1 84 ? 32.428 8.593 -22.861 1.00 43.88 84 THR A N 1
ATOM 691 C CA . THR A 1 84 ? 33.124 7.640 -23.740 1.00 43.88 84 THR A CA 1
ATOM 692 C C . THR A 1 84 ? 34.067 6.698 -22.974 1.00 43.88 84 THR A C 1
ATOM 694 O O . THR A 1 84 ? 34.547 5.718 -23.541 1.00 43.88 84 THR A O 1
ATOM 697 N N . ASP A 1 85 ? 34.281 6.939 -21.676 1.00 53.06 85 ASP A N 1
ATOM 698 C CA . ASP A 1 85 ? 35.148 6.160 -20.790 1.00 53.06 85 ASP A CA 1
ATOM 699 C C . ASP A 1 85 ? 34.358 5.215 -19.860 1.00 53.06 85 ASP A C 1
ATOM 701 O O . ASP A 1 85 ? 33.874 5.579 -18.786 1.00 53.06 85 ASP A O 1
ATOM 705 N N . ILE A 1 86 ? 34.251 3.956 -20.290 1.00 57.03 86 ILE A N 1
ATOM 706 C CA . ILE A 1 86 ? 33.593 2.860 -19.561 1.00 57.03 86 ILE A CA 1
ATOM 707 C C . ILE A 1 86 ? 34.278 2.569 -18.210 1.00 57.03 86 ILE A C 1
ATOM 709 O O . ILE A 1 86 ? 33.614 2.097 -17.286 1.00 57.03 86 ILE A O 1
ATOM 713 N N . GLY A 1 87 ? 35.584 2.843 -18.082 1.00 54.72 87 GLY A N 1
ATOM 714 C CA . GLY A 1 87 ? 36.357 2.567 -16.867 1.00 54.72 87 GLY A CA 1
ATOM 715 C C . GLY A 1 87 ? 35.912 3.439 -15.696 1.00 54.72 87 GLY A C 1
ATOM 716 O O . GLY A 1 87 ? 35.536 2.918 -14.650 1.00 54.72 87 GLY A O 1
ATOM 717 N N . LYS A 1 88 ? 35.815 4.755 -15.919 1.00 54.69 88 LYS A N 1
ATOM 718 C CA . LYS A 1 88 ? 35.321 5.708 -14.909 1.00 54.69 88 LYS A CA 1
ATOM 719 C C . LYS A 1 88 ? 33.898 5.386 -14.446 1.00 54.69 88 LYS A C 1
ATOM 721 O O . LYS A 1 88 ? 33.569 5.560 -13.277 1.00 54.69 88 LYS A O 1
ATOM 726 N N . PHE A 1 89 ? 33.055 4.889 -15.350 1.00 58.28 89 PHE A N 1
ATOM 727 C CA . PHE A 1 89 ? 31.680 4.517 -15.027 1.00 58.28 89 PHE A CA 1
ATOM 728 C C . PHE A 1 89 ? 31.615 3.309 -14.077 1.00 58.28 89 PHE A C 1
ATOM 730 O O . PHE A 1 89 ? 30.842 3.295 -13.120 1.00 58.28 89 PHE A O 1
ATOM 737 N N . ILE A 1 90 ? 32.442 2.292 -14.323 1.00 59.56 90 ILE A N 1
ATOM 738 C CA . ILE A 1 90 ? 32.554 1.112 -13.457 1.00 59.56 90 ILE A CA 1
ATOM 739 C C . ILE A 1 90 ? 32.961 1.516 -12.038 1.00 59.56 90 ILE A C 1
ATOM 741 O O . ILE A 1 90 ? 32.339 1.044 -11.085 1.00 59.56 90 ILE A O 1
ATOM 745 N N . ASP A 1 91 ? 33.920 2.431 -11.909 1.00 59.94 91 ASP A N 1
ATOM 746 C CA . ASP A 1 91 ? 34.418 2.893 -10.614 1.00 59.94 91 ASP A CA 1
ATOM 747 C C . ASP A 1 91 ? 33.362 3.702 -9.841 1.00 59.94 91 ASP A C 1
ATOM 749 O O . ASP A 1 91 ? 33.125 3.435 -8.663 1.00 59.94 91 ASP A O 1
ATOM 753 N N . VAL A 1 92 ? 32.658 4.628 -10.506 1.00 58.69 92 VAL A N 1
ATOM 754 C CA . VAL A 1 92 ? 31.603 5.459 -9.884 1.00 58.69 92 VAL A CA 1
ATOM 755 C C . VAL A 1 92 ? 30.423 4.616 -9.397 1.00 58.69 92 VAL A C 1
ATOM 757 O O . VAL A 1 92 ? 29.858 4.866 -8.330 1.00 58.69 92 VAL A O 1
ATOM 760 N N . PHE A 1 93 ? 30.032 3.600 -10.167 1.00 61.12 93 PHE A N 1
ATOM 761 C CA . PHE A 1 93 ? 28.889 2.759 -9.823 1.00 61.12 93 PHE A CA 1
ATOM 762 C C . PHE A 1 93 ? 29.289 1.516 -9.013 1.00 61.12 93 PHE A C 1
ATOM 764 O O . PHE A 1 93 ? 28.419 0.828 -8.479 1.00 61.12 93 PHE A O 1
ATOM 771 N N . GLY A 1 94 ? 30.580 1.209 -8.873 1.00 66.69 94 GLY A N 1
ATOM 772 C CA . GLY A 1 94 ? 31.067 0.020 -8.168 1.00 66.69 94 GLY A CA 1
ATOM 773 C C . GLY A 1 94 ? 30.554 -1.293 -8.774 1.00 66.69 94 GLY A C 1
ATOM 774 O O . GLY A 1 94 ? 30.278 -2.249 -8.046 1.00 66.69 94 GLY A O 1
ATOM 775 N N . CYS A 1 95 ? 30.313 -1.325 -10.086 1.00 79.12 95 CYS A N 1
ATOM 776 C CA . CYS A 1 95 ? 29.884 -2.512 -10.837 1.00 79.12 95 CYS A CA 1
ATOM 777 C C . CYS A 1 95 ? 31.067 -3.134 -11.590 1.00 79.12 95 CYS A C 1
ATOM 779 O O . CYS A 1 95 ? 32.020 -2.448 -11.918 1.00 79.12 95 CYS A O 1
ATOM 781 N N . SER A 1 96 ? 31.025 -4.431 -11.886 1.00 85.38 96 SER A N 1
ATOM 782 C CA . SER A 1 96 ? 32.127 -5.126 -12.568 1.00 85.38 96 SER A CA 1
ATOM 783 C C . SER A 1 96 ? 31.987 -5.035 -14.088 1.00 85.38 96 SER A C 1
ATOM 785 O O . SER A 1 96 ? 30.869 -5.002 -14.602 1.00 85.38 96 SER A O 1
ATOM 787 N N . LYS A 1 97 ? 33.103 -5.018 -14.824 1.00 89.81 97 LYS A N 1
ATOM 788 C CA . LYS A 1 97 ? 33.096 -5.076 -16.294 1.00 89.81 97 LYS A CA 1
ATOM 789 C C . LYS A 1 97 ? 32.650 -6.457 -16.775 1.00 89.81 97 LYS A C 1
ATOM 791 O O . LYS A 1 97 ? 33.068 -7.459 -16.211 1.00 89.81 97 LYS A O 1
ATOM 796 N N . ILE A 1 98 ? 31.876 -6.517 -17.856 1.00 91.56 98 ILE A N 1
ATOM 797 C CA . ILE A 1 98 ? 31.742 -7.753 -18.634 1.00 91.56 98 ILE A CA 1
ATOM 798 C C . ILE A 1 98 ? 32.969 -7.848 -19.548 1.00 91.56 98 ILE A C 1
ATOM 800 O O . ILE A 1 98 ? 33.051 -7.151 -20.558 1.00 91.56 98 ILE A O 1
ATOM 804 N N . ASP A 1 99 ? 33.957 -8.637 -19.139 1.00 91.88 99 ASP A N 1
ATOM 805 C CA . ASP A 1 99 ? 35.213 -8.832 -19.863 1.00 91.88 99 ASP A CA 1
ATOM 806 C C . ASP A 1 99 ? 35.191 -10.073 -20.775 1.00 91.88 99 ASP A C 1
ATOM 808 O O . ASP A 1 99 ? 34.239 -10.855 -20.792 1.00 91.88 99 ASP A O 1
ATOM 812 N N . GLU A 1 100 ? 36.252 -10.247 -21.567 1.00 93.00 100 GLU A N 1
ATOM 813 C CA . GLU A 1 100 ? 36.382 -11.361 -22.518 1.00 93.00 100 GLU A CA 1
ATOM 814 C C . GLU A 1 100 ? 36.392 -12.738 -21.836 1.00 93.00 100 GLU A C 1
ATOM 816 O O . GLU A 1 100 ? 35.930 -13.723 -22.419 1.00 93.00 100 GLU A O 1
ATOM 821 N N . GLU A 1 101 ? 36.877 -12.825 -20.593 1.00 94.56 101 GLU A N 1
ATOM 822 C CA . GLU A 1 101 ? 36.839 -14.065 -19.813 1.00 94.56 101 GLU A CA 1
ATOM 823 C C . GLU A 1 101 ? 35.391 -14.438 -19.484 1.00 94.56 101 GLU A C 1
ATOM 825 O O . GLU A 1 101 ? 34.959 -15.573 -19.717 1.00 94.56 101 GLU A O 1
ATOM 830 N N . LEU A 1 102 ? 34.608 -13.471 -19.003 1.00 95.00 102 LEU A N 1
ATOM 831 C CA . LEU A 1 102 ? 33.205 -13.669 -18.679 1.00 95.00 102 LEU A CA 1
ATOM 832 C C . LEU A 1 102 ? 32.360 -13.959 -19.922 1.00 95.00 102 LEU A C 1
ATOM 834 O O . LEU A 1 102 ? 31.480 -14.822 -19.868 1.00 95.00 102 LEU A O 1
ATOM 838 N N . ILE A 1 103 ? 32.648 -13.297 -21.047 1.00 95.69 103 ILE A N 1
ATOM 839 C CA . ILE A 1 103 ? 32.023 -13.591 -22.345 1.00 95.69 103 ILE A CA 1
ATOM 840 C C . ILE A 1 103 ? 32.342 -15.028 -22.761 1.00 95.69 103 ILE A C 1
ATOM 842 O O . ILE A 1 103 ? 31.426 -15.790 -23.065 1.00 95.69 103 ILE A O 1
ATOM 846 N N . SER A 1 104 ? 33.611 -15.436 -22.703 1.00 96.44 104 SER A N 1
ATOM 847 C CA . SER A 1 104 ? 34.035 -16.799 -23.049 1.00 96.44 104 SER A CA 1
ATOM 848 C C . SER A 1 104 ? 33.359 -17.852 -22.167 1.00 96.44 104 SER A C 1
ATOM 850 O O . SER A 1 104 ? 32.923 -18.899 -22.655 1.00 96.44 104 SER A O 1
ATOM 852 N N . ARG A 1 105 ? 33.211 -17.571 -20.865 1.00 96.75 105 ARG A N 1
ATOM 853 C CA . ARG A 1 105 ? 32.469 -18.437 -19.943 1.00 96.75 105 ARG A CA 1
ATOM 854 C C . ARG A 1 105 ? 30.989 -18.501 -20.309 1.00 96.75 105 ARG A C 1
ATOM 856 O O . ARG A 1 105 ? 30.451 -19.600 -20.386 1.00 96.75 105 ARG A O 1
ATOM 863 N N . LEU A 1 106 ? 30.343 -17.363 -20.569 1.00 95.81 106 LEU A N 1
ATOM 864 C CA . LEU A 1 106 ? 28.949 -17.317 -21.011 1.00 95.81 106 LEU A CA 1
ATOM 865 C C . LEU A 1 106 ? 28.749 -18.164 -22.274 1.00 95.81 106 LEU A C 1
ATOM 867 O O . LEU A 1 106 ? 27.868 -19.019 -22.272 1.00 95.81 106 LEU A O 1
ATOM 871 N N . GLU A 1 107 ? 29.586 -17.990 -23.304 1.00 96.44 107 GLU A N 1
ATOM 872 C CA . GLU A 1 107 ? 29.530 -18.763 -24.556 1.00 96.44 107 GLU A CA 1
ATOM 873 C C . GLU A 1 107 ? 29.655 -20.271 -24.316 1.00 96.44 107 GLU A C 1
ATOM 875 O O . GLU A 1 107 ? 28.913 -21.062 -24.903 1.00 96.44 107 GLU A O 1
ATOM 880 N N . LYS A 1 108 ? 30.554 -20.675 -23.409 1.00 96.00 108 LYS A N 1
ATOM 881 C CA . LYS A 1 108 ? 30.725 -22.075 -23.007 1.00 96.00 108 LYS A CA 1
ATOM 882 C C . LYS A 1 108 ? 29.479 -22.630 -22.314 1.00 96.00 108 LYS A C 1
ATOM 884 O O . LYS A 1 108 ? 29.095 -23.760 -22.600 1.00 96.00 108 LYS A O 1
ATOM 889 N N . VAL A 1 109 ? 28.853 -21.853 -21.428 1.00 94.06 109 VAL A N 1
ATOM 890 C CA . VAL A 1 109 ? 27.636 -22.255 -20.702 1.00 94.06 109 VAL A CA 1
ATOM 891 C C . VAL A 1 109 ? 26.448 -22.417 -21.651 1.00 94.06 109 VAL A C 1
ATOM 893 O O . VAL A 1 109 ? 25.712 -23.393 -21.542 1.00 94.06 109 VAL A O 1
ATOM 896 N N . ILE A 1 110 ? 26.267 -21.494 -22.600 1.00 93.19 110 ILE A N 1
ATOM 897 C CA . ILE A 1 110 ? 25.112 -21.504 -23.516 1.00 93.19 110 ILE A CA 1
ATOM 898 C C . ILE A 1 110 ? 25.337 -22.332 -24.792 1.00 93.19 110 ILE A C 1
ATOM 900 O O . ILE A 1 110 ? 24.395 -22.532 -25.561 1.00 93.19 110 ILE A O 1
ATOM 904 N N . GLY A 1 111 ? 26.575 -22.763 -25.060 1.00 91.62 111 GLY A N 1
ATOM 905 C CA . GLY A 1 111 ? 26.948 -23.561 -26.234 1.00 91.62 111 GLY A CA 1
ATOM 906 C C . GLY A 1 111 ? 26.840 -22.828 -27.578 1.00 91.62 111 GLY A C 1
ATOM 907 O O . GLY A 1 111 ? 26.720 -23.472 -28.619 1.00 91.62 111 GLY A O 1
ATOM 908 N N . ARG A 1 112 ? 26.842 -21.490 -27.578 1.00 92.81 112 ARG A N 1
ATOM 909 C CA . ARG A 1 112 ? 26.735 -20.631 -28.773 1.00 92.81 112 ARG A CA 1
ATOM 910 C C . ARG A 1 112 ? 27.406 -19.279 -28.538 1.00 92.81 112 ARG A C 1
ATOM 912 O O . ARG A 1 112 ? 27.742 -18.940 -27.407 1.00 92.81 112 ARG A O 1
ATOM 919 N N . LYS A 1 113 ? 27.568 -18.493 -29.605 1.00 91.19 113 LYS A N 1
ATOM 920 C CA . LYS A 1 113 ? 28.130 -17.139 -29.520 1.00 91.19 113 LYS A CA 1
ATOM 921 C C . LYS A 1 113 ? 27.251 -16.191 -28.704 1.00 91.19 113 LYS A C 1
ATOM 923 O O . LYS A 1 113 ? 26.022 -16.261 -28.775 1.00 91.19 113 LYS A O 1
ATOM 928 N N . ALA A 1 114 ? 27.898 -15.312 -27.940 1.00 92.81 114 ALA A N 1
ATOM 929 C CA . ALA A 1 114 ? 27.226 -14.303 -27.134 1.00 92.81 114 ALA A CA 1
ATOM 930 C C . ALA A 1 114 ? 26.523 -13.273 -28.031 1.00 92.81 114 ALA A C 1
ATOM 932 O O . ALA A 1 114 ? 26.955 -12.999 -29.155 1.00 92.81 114 ALA A O 1
ATOM 933 N N . HIS A 1 115 ? 25.441 -12.686 -27.517 1.00 92.88 115 HIS A N 1
ATOM 934 C CA . HIS A 1 115 ? 24.703 -11.628 -28.204 1.00 92.88 115 HIS A CA 1
ATOM 935 C C . HIS A 1 115 ? 25.632 -10.464 -28.588 1.00 92.88 115 HIS A C 1
ATOM 937 O O . HIS A 1 115 ? 26.515 -10.092 -27.807 1.00 92.88 115 HIS A O 1
ATOM 943 N N . HIS A 1 116 ? 25.427 -9.838 -29.753 1.00 88.62 116 HIS A N 1
ATOM 944 C CA . HIS A 1 116 ? 26.281 -8.731 -30.212 1.00 88.62 116 HIS A CA 1
ATOM 945 C C . HIS A 1 116 ? 26.281 -7.553 -29.238 1.00 88.62 116 HIS A C 1
ATOM 947 O O . HIS A 1 116 ? 27.304 -6.903 -29.084 1.00 88.62 116 HIS A O 1
ATOM 953 N N . PHE A 1 117 ? 25.195 -7.330 -28.494 1.00 91.81 117 PHE A N 1
ATOM 954 C CA . PHE A 1 117 ? 25.181 -6.329 -27.419 1.00 91.81 117 PHE A CA 1
ATOM 955 C C . PHE A 1 117 ? 26.208 -6.574 -26.311 1.00 91.81 117 PHE A C 1
ATOM 957 O O . PHE A 1 117 ? 26.720 -5.614 -25.741 1.00 91.81 117 PHE A O 1
ATOM 964 N N . ILE A 1 118 ? 26.514 -7.831 -26.000 1.00 92.94 118 ILE A N 1
ATOM 965 C CA . ILE A 1 118 ? 27.538 -8.164 -25.010 1.00 92.94 118 ILE A CA 1
ATOM 966 C C . ILE A 1 118 ? 28.918 -7.994 -25.657 1.00 92.94 118 ILE A C 1
ATOM 968 O O . ILE A 1 118 ? 29.742 -7.238 -25.155 1.00 92.94 118 ILE A O 1
ATOM 972 N N . LYS A 1 119 ? 29.131 -8.605 -26.833 1.00 90.25 119 LYS A N 1
ATOM 973 C CA . LYS A 1 119 ? 30.412 -8.548 -27.567 1.00 90.25 119 LYS A CA 1
ATOM 974 C C . LYS A 1 119 ? 30.855 -7.117 -27.910 1.00 90.25 119 LYS A C 1
ATOM 976 O O . LYS A 1 119 ? 32.037 -6.808 -27.877 1.00 90.25 119 LYS A O 1
ATOM 981 N N . ARG A 1 120 ? 29.908 -6.235 -28.249 1.00 88.25 120 ARG A N 1
ATOM 982 C CA . ARG A 1 120 ? 30.161 -4.829 -28.615 1.00 88.25 120 ARG A CA 1
ATOM 983 C C . ARG A 1 120 ? 30.228 -3.894 -27.399 1.00 88.25 120 ARG A C 1
ATOM 985 O O . ARG A 1 120 ? 30.315 -2.680 -27.571 1.00 88.25 120 ARG A O 1
ATOM 992 N N . GLY A 1 121 ? 30.125 -4.416 -26.172 1.00 87.50 121 GLY A N 1
ATOM 993 C CA . GLY A 1 121 ? 30.121 -3.603 -24.954 1.00 87.50 121 GLY A CA 1
ATOM 994 C C . GLY A 1 121 ? 28.949 -2.616 -24.884 1.00 87.50 121 GLY A C 1
ATOM 995 O O . GLY A 1 121 ? 29.103 -1.508 -24.366 1.00 87.50 121 GLY A O 1
ATOM 996 N N . ILE A 1 122 ? 27.789 -2.978 -25.444 1.00 89.00 122 ILE A N 1
ATOM 997 C CA . ILE A 1 122 ? 26.528 -2.250 -25.231 1.00 89.00 122 ILE A CA 1
ATOM 998 C C . ILE A 1 122 ? 26.000 -2.589 -23.842 1.00 89.00 122 ILE A C 1
ATOM 1000 O O . ILE A 1 122 ? 25.675 -1.685 -23.082 1.00 89.00 122 ILE A O 1
ATOM 1004 N N . PHE A 1 123 ? 25.980 -3.874 -23.491 1.00 91.88 123 PHE A N 1
ATOM 1005 C CA . PHE A 1 123 ? 25.936 -4.310 -22.101 1.00 91.88 123 PHE A CA 1
ATOM 1006 C C . PHE A 1 123 ? 27.369 -4.498 -21.634 1.00 91.88 123 PHE A C 1
ATOM 1008 O O . PHE A 1 123 ? 28.048 -5.425 -22.065 1.00 91.88 123 PHE A O 1
ATOM 1015 N N . PHE A 1 124 ? 27.840 -3.563 -20.816 1.00 86.81 124 PHE A N 1
ATOM 1016 C CA . PHE A 1 124 ? 29.263 -3.419 -20.508 1.00 86.81 124 PHE A CA 1
ATOM 1017 C C . PHE A 1 124 ? 29.601 -3.737 -19.054 1.00 86.81 124 PHE A C 1
ATOM 1019 O O . PHE A 1 124 ? 30.762 -4.009 -18.749 1.00 86.81 124 PHE A O 1
ATOM 1026 N N . SER A 1 125 ? 28.613 -3.698 -18.159 1.00 89.06 125 SER A N 1
ATOM 1027 C CA . SER A 1 125 ? 28.811 -3.931 -16.734 1.00 89.06 125 SER A CA 1
ATOM 1028 C C . SER A 1 125 ? 27.786 -4.898 -16.156 1.00 89.06 125 SER A C 1
ATOM 1030 O O . SER A 1 125 ? 26.701 -5.118 -16.707 1.00 89.06 125 SER A O 1
ATOM 1032 N N . HIS A 1 126 ? 28.157 -5.501 -15.031 1.00 92.62 126 HIS A N 1
ATOM 1033 C CA . HIS A 1 126 ? 27.331 -6.442 -14.306 1.00 92.62 126 HIS A CA 1
ATOM 1034 C C . HIS A 1 126 ? 27.535 -6.360 -12.789 1.00 92.62 126 HIS A C 1
ATOM 1036 O O . HIS A 1 126 ? 28.527 -5.833 -12.281 1.00 92.62 126 HIS A O 1
ATOM 1042 N N . ARG A 1 127 ? 26.619 -6.989 -12.050 1.00 91.38 127 ARG A N 1
ATOM 1043 C CA . ARG A 1 127 ? 26.791 -7.350 -10.636 1.00 91.38 127 ARG A CA 1
ATOM 1044 C C . ARG A 1 127 ? 26.472 -8.827 -10.477 1.00 91.38 127 ARG A C 1
ATOM 1046 O O . ARG A 1 127 ? 25.384 -9.257 -10.835 1.00 91.38 127 ARG A O 1
ATOM 1053 N N . GLU A 1 128 ? 27.433 -9.605 -9.983 1.00 90.31 128 GLU A N 1
ATOM 1054 C CA . GLU A 1 128 ? 27.257 -11.041 -9.692 1.00 90.31 128 GLU A CA 1
ATOM 1055 C C . GLU A 1 128 ? 26.815 -11.919 -10.885 1.00 90.31 128 GLU A C 1
ATOM 1057 O O . GLU A 1 128 ? 26.269 -13.003 -10.682 1.00 90.31 128 GLU A O 1
ATOM 1062 N N . LEU A 1 129 ? 27.107 -11.530 -12.135 1.00 93.88 129 LEU A N 1
ATOM 1063 C CA . LEU A 1 129 ? 26.834 -12.373 -13.308 1.00 93.88 129 LEU A CA 1
ATOM 1064 C C . LEU A 1 129 ? 27.565 -13.723 -13.224 1.00 93.88 129 LEU A C 1
ATOM 1066 O O . LEU A 1 129 ? 26.984 -14.750 -13.566 1.00 93.88 129 LEU A O 1
ATOM 1070 N N . HIS A 1 130 ? 28.777 -13.761 -12.656 1.00 94.62 130 HIS A N 1
ATOM 1071 C CA . HIS A 1 130 ? 29.474 -15.020 -12.359 1.00 94.62 130 HIS A CA 1
ATOM 1072 C C . HIS A 1 130 ? 28.623 -15.988 -11.526 1.00 94.62 130 HIS A C 1
ATOM 1074 O O . HIS A 1 130 ? 28.697 -17.192 -11.756 1.00 94.62 130 HIS A O 1
ATOM 1080 N N . ARG A 1 131 ? 27.810 -15.483 -10.583 1.00 94.50 131 ARG A N 1
ATOM 1081 C CA . ARG A 1 131 ? 26.924 -16.306 -9.748 1.00 94.50 131 ARG A CA 1
ATOM 1082 C C . ARG A 1 131 ? 25.812 -16.920 -10.588 1.00 94.50 131 ARG A C 1
ATOM 1084 O O . ARG A 1 131 ? 25.531 -18.101 -10.429 1.00 94.50 131 ARG A O 1
ATOM 1091 N N . ILE A 1 132 ? 25.217 -16.148 -11.497 1.00 95.50 132 ILE A N 1
ATOM 1092 C CA . ILE A 1 132 ? 24.191 -16.648 -12.420 1.00 95.50 132 ILE A CA 1
ATOM 1093 C C . ILE A 1 132 ? 24.762 -17.725 -13.344 1.00 95.50 132 ILE A C 1
ATOM 1095 O O . ILE A 1 132 ? 24.156 -18.782 -13.486 1.00 95.50 132 ILE A O 1
ATOM 1099 N N . LEU A 1 133 ? 25.958 -17.514 -13.902 1.00 95.75 133 LEU A N 1
ATOM 1100 C CA . LEU A 1 133 ? 26.617 -18.532 -14.725 1.00 95.75 133 LEU A CA 1
ATOM 1101 C C . LEU A 1 133 ? 26.915 -19.807 -13.928 1.00 95.75 133 LEU A C 1
ATOM 1103 O O . LEU A 1 133 ? 26.677 -20.897 -14.432 1.00 95.75 133 LEU A O 1
ATOM 1107 N N . THR A 1 134 ? 27.340 -19.686 -12.666 1.00 96.06 134 THR A N 1
ATOM 1108 C CA . THR A 1 134 ? 27.515 -20.845 -11.778 1.00 96.06 134 THR A CA 1
ATOM 1109 C C . THR A 1 134 ? 26.198 -21.593 -11.550 1.00 96.06 134 THR A C 1
ATOM 1111 O O . THR A 1 134 ? 26.184 -22.821 -11.559 1.00 96.06 134 THR A O 1
ATOM 1114 N N . LEU A 1 135 ? 25.079 -20.884 -11.352 1.00 93.81 135 LEU A N 1
ATOM 1115 C CA . LEU A 1 135 ? 23.762 -21.519 -11.215 1.00 93.81 135 LEU A CA 1
ATOM 1116 C C . LEU A 1 135 ? 23.374 -22.262 -12.497 1.00 93.81 135 LEU A C 1
ATOM 1118 O O . LEU A 1 135 ? 22.938 -23.408 -12.414 1.00 93.81 135 LEU A O 1
ATOM 1122 N N . ALA A 1 136 ? 23.593 -21.649 -13.662 1.00 92.75 136 ALA A N 1
ATOM 1123 C CA . ALA A 1 136 ? 23.325 -22.263 -14.957 1.00 92.75 136 ALA A CA 1
ATOM 1124 C C . ALA A 1 136 ? 24.173 -23.528 -15.188 1.00 92.75 136 ALA A C 1
ATOM 1126 O O . ALA A 1 136 ? 23.630 -24.565 -15.560 1.00 92.75 136 ALA A O 1
ATOM 1127 N N . GLU A 1 137 ? 25.476 -23.484 -14.886 1.00 94.00 137 GLU A N 1
ATOM 1128 C CA . GLU A 1 137 ? 26.384 -24.644 -14.941 1.00 94.00 137 GLU A CA 1
ATOM 1129 C C . GLU A 1 137 ? 25.924 -25.787 -14.022 1.00 94.00 137 GLU A C 1
ATOM 1131 O O . GLU A 1 137 ? 26.061 -26.959 -14.365 1.00 94.00 137 GLU A O 1
ATOM 1136 N N . GLN A 1 138 ? 25.358 -25.447 -12.861 1.00 93.00 138 GLN A N 1
ATOM 1137 C CA . GLN A 1 138 ? 24.830 -26.403 -11.882 1.00 93.00 138 GLN A CA 1
ATOM 1138 C C . GLN A 1 138 ? 23.398 -26.872 -12.188 1.00 93.00 138 GLN A C 1
ATOM 1140 O O . GLN A 1 138 ? 22.867 -27.700 -11.450 1.00 93.00 138 GLN A O 1
ATOM 1145 N N . GLY A 1 139 ? 22.740 -26.326 -13.217 1.00 88.19 139 GLY A N 1
ATOM 1146 C CA . GLY A 1 139 ? 21.324 -26.584 -13.491 1.00 88.19 139 GLY A CA 1
ATOM 1147 C C . GLY A 1 139 ? 20.374 -26.082 -12.393 1.00 88.19 139 GLY A C 1
ATOM 1148 O O . GLY A 1 139 ? 19.272 -26.613 -12.244 1.00 88.19 139 GLY A O 1
ATOM 1149 N N . LYS A 1 140 ? 20.790 -25.088 -11.597 1.00 89.38 140 LYS A N 1
ATOM 1150 C CA . LYS A 1 140 ? 19.966 -24.468 -10.549 1.00 89.38 140 LYS A CA 1
ATOM 1151 C C . LYS A 1 140 ? 19.073 -23.362 -11.127 1.00 89.38 140 LYS A C 1
ATOM 1153 O O . LYS A 1 140 ? 19.510 -22.633 -12.018 1.00 89.38 140 LYS A O 1
ATOM 1158 N N . PRO A 1 141 ? 17.843 -23.199 -10.607 1.00 90.69 141 PRO A N 1
ATOM 1159 C CA . PRO A 1 141 ? 16.902 -22.219 -11.128 1.00 90.69 141 PRO A CA 1
ATOM 1160 C C . PRO A 1 141 ? 17.307 -20.786 -10.768 1.00 90.69 141 PRO A C 1
ATOM 1162 O O . PRO A 1 141 ? 17.811 -20.512 -9.679 1.00 90.69 141 PRO A O 1
ATOM 1165 N N . PHE A 1 142 ? 17.011 -19.873 -11.684 1.00 95.12 142 PHE A N 1
ATOM 1166 C CA . PHE A 1 142 ? 16.986 -18.426 -11.498 1.00 95.12 142 PHE A CA 1
ATOM 1167 C C . PHE A 1 142 ? 15.944 -17.846 -12.469 1.00 95.12 142 PHE A C 1
ATOM 1169 O O . PHE A 1 142 ? 15.465 -18.563 -13.353 1.00 95.12 142 PHE A O 1
ATOM 1176 N N . TYR A 1 143 ? 15.565 -16.582 -12.305 1.00 97.06 143 TYR A N 1
ATOM 1177 C CA . TYR A 1 143 ? 14.596 -15.922 -13.186 1.00 97.06 143 TYR A CA 1
ATOM 1178 C C . TYR A 1 143 ? 15.081 -14.548 -13.645 1.00 97.06 143 TYR A C 1
ATOM 1180 O O . TYR A 1 143 ? 16.014 -13.982 -13.071 1.00 97.06 143 TYR A O 1
ATOM 1188 N N . LEU A 1 144 ? 14.462 -14.036 -14.707 1.00 97.94 144 LEU A N 1
ATOM 1189 C CA . LEU A 1 144 ? 14.758 -12.723 -15.270 1.00 97.94 144 LEU A CA 1
ATOM 1190 C C . LEU A 1 144 ? 13.764 -11.675 -14.780 1.00 97.94 144 LEU A C 1
ATOM 1192 O O . LEU A 1 144 ? 12.573 -11.952 -14.630 1.00 97.94 144 LEU A O 1
ATOM 1196 N N . TYR A 1 145 ? 14.256 -10.451 -14.630 1.00 97.75 145 TYR A N 1
ATOM 1197 C CA . TYR A 1 145 ? 13.443 -9.277 -14.347 1.00 97.75 145 TYR A CA 1
ATOM 1198 C C . TYR A 1 145 ? 13.896 -8.091 -15.212 1.00 97.75 145 TYR A C 1
ATOM 1200 O O . TYR A 1 145 ? 15.084 -7.783 -15.328 1.00 97.75 145 TYR A O 1
ATOM 1208 N N . THR A 1 146 ? 12.938 -7.425 -15.850 1.00 96.94 146 THR A N 1
ATOM 1209 C CA . THR A 1 146 ? 13.119 -6.114 -16.485 1.00 96.94 146 THR A CA 1
ATOM 1210 C C . THR A 1 146 ? 11.834 -5.287 -16.355 1.00 96.94 146 THR A C 1
ATOM 1212 O O . THR A 1 146 ? 10.838 -5.772 -15.819 1.00 96.94 146 THR A O 1
ATOM 1215 N N . GLY A 1 147 ? 11.818 -4.043 -16.827 1.00 95.50 147 GLY A N 1
ATOM 1216 C CA . GLY A 1 147 ? 10.635 -3.195 -16.706 1.00 95.50 147 GLY A CA 1
ATOM 1217 C C . GLY A 1 147 ? 10.628 -1.980 -17.624 1.00 95.50 147 GLY A C 1
ATOM 1218 O O . GLY A 1 147 ? 11.603 -1.689 -18.320 1.00 95.50 147 GLY A O 1
ATOM 1219 N N . ARG A 1 148 ? 9.494 -1.278 -17.636 1.00 94.31 148 ARG A N 1
ATOM 1220 C CA . ARG A 1 148 ? 9.243 -0.078 -18.439 1.00 94.31 148 ARG A CA 1
ATOM 1221 C C . ARG A 1 148 ? 8.224 0.813 -17.739 1.00 94.31 148 ARG A C 1
ATOM 1223 O O . ARG A 1 148 ? 7.127 0.364 -17.450 1.00 94.31 148 ARG A O 1
ATOM 1230 N N . GLY A 1 149 ? 8.536 2.098 -17.587 1.00 93.50 149 GLY A N 1
ATOM 1231 C CA . GLY A 1 149 ? 7.552 3.098 -17.163 1.00 93.50 149 GLY A CA 1
ATOM 1232 C C . GLY A 1 149 ? 6.813 3.725 -18.349 1.00 93.50 149 GLY A C 1
ATOM 1233 O O . GLY A 1 149 ? 7.406 4.561 -19.026 1.00 93.50 149 GLY A O 1
ATOM 1234 N N . PRO A 1 150 ? 5.554 3.361 -18.639 1.00 91.81 150 PRO A N 1
ATOM 1235 C CA . PRO A 1 150 ? 4.863 3.734 -19.874 1.00 91.81 150 PRO A CA 1
ATOM 1236 C C . PRO A 1 150 ? 4.458 5.220 -19.899 1.00 91.81 150 PRO A C 1
ATOM 1238 O O . PRO A 1 150 ? 3.486 5.626 -19.273 1.00 91.81 150 PRO A O 1
ATOM 1241 N N . SER A 1 151 ? 5.195 6.049 -20.645 1.00 85.75 151 SER A N 1
ATOM 1242 C CA . SER A 1 151 ? 4.966 7.507 -20.738 1.00 85.75 151 SER A CA 1
ATOM 1243 C C . SER A 1 151 ? 4.459 8.014 -22.089 1.00 85.75 151 SER A C 1
ATOM 1245 O O . SER A 1 151 ? 4.259 9.218 -22.246 1.00 85.75 151 SER A O 1
ATOM 1247 N N . SER A 1 152 ? 4.280 7.123 -23.056 1.00 87.69 152 SER A N 1
ATOM 1248 C CA . SER A 1 152 ? 3.854 7.413 -24.426 1.00 87.69 152 SER A CA 1
ATOM 1249 C C . SER A 1 152 ? 3.119 6.199 -24.990 1.00 87.69 152 SER A C 1
ATOM 1251 O O . SER A 1 152 ? 3.294 5.082 -24.498 1.00 87.69 152 SER A O 1
ATOM 1253 N N . GLN A 1 153 ? 2.263 6.402 -25.997 1.00 84.94 153 GLN A N 1
ATOM 1254 C CA . GLN A 1 153 ? 1.450 5.313 -26.554 1.00 84.94 153 GLN A CA 1
ATOM 1255 C C . GLN A 1 153 ? 2.305 4.217 -27.209 1.00 84.94 153 GLN A C 1
ATOM 1257 O O . GLN A 1 153 ? 1.916 3.054 -27.195 1.00 84.94 153 GLN A O 1
ATOM 1262 N N . ALA A 1 154 ? 3.450 4.585 -27.782 1.00 85.06 154 ALA A N 1
ATOM 1263 C CA . ALA A 1 154 ? 4.367 3.663 -28.434 1.00 85.06 154 ALA A CA 1
ATOM 1264 C C . ALA A 1 154 ? 5.771 3.809 -27.853 1.00 85.06 154 ALA A C 1
ATOM 1266 O O . ALA A 1 154 ? 6.240 4.917 -27.593 1.00 85.06 154 ALA A O 1
ATOM 1267 N N . MET A 1 155 ? 6.478 2.694 -27.718 1.00 89.81 155 MET A N 1
ATOM 1268 C CA . MET A 1 155 ? 7.895 2.704 -27.385 1.00 89.81 155 MET A CA 1
ATOM 1269 C C . MET A 1 155 ? 8.720 3.328 -28.521 1.00 89.81 155 MET A C 1
ATOM 1271 O O . MET A 1 155 ? 8.395 3.196 -29.701 1.00 89.81 155 MET A O 1
ATOM 1275 N N . HIS A 1 156 ? 9.836 3.975 -28.182 1.00 86.94 156 HIS A N 1
ATOM 1276 C CA . HIS A 1 156 ? 10.912 4.262 -29.127 1.00 86.94 156 HIS A CA 1
ATOM 1277 C C . HIS A 1 156 ? 11.965 3.147 -29.155 1.00 86.94 156 HIS A C 1
ATOM 1279 O O . HIS A 1 156 ? 12.098 2.368 -28.209 1.00 86.94 156 HIS A O 1
ATOM 1285 N N . CYS A 1 157 ? 12.780 3.102 -30.209 1.00 85.44 157 CYS A N 1
ATOM 1286 C CA . CYS A 1 157 ? 13.782 2.051 -30.431 1.00 85.44 157 CYS A CA 1
ATOM 1287 C C . CYS A 1 157 ? 14.782 1.857 -29.273 1.00 85.44 157 CYS A C 1
ATOM 1289 O O . CYS A 1 157 ? 15.178 0.727 -29.005 1.00 85.44 157 CYS A O 1
ATOM 1291 N N . GLY A 1 158 ? 15.135 2.905 -28.520 1.00 83.50 158 GLY A N 1
ATOM 1292 C CA . GLY A 1 158 ? 15.988 2.754 -27.329 1.00 83.50 158 GLY A CA 1
ATOM 1293 C C . GLY A 1 158 ? 15.393 1.870 -26.233 1.00 83.50 158 GLY A C 1
ATOM 1294 O O . GLY A 1 158 ? 16.137 1.166 -25.557 1.00 83.50 158 GLY A O 1
ATOM 1295 N N . HIS A 1 159 ? 14.063 1.846 -26.088 1.00 87.88 159 HIS A N 1
ATOM 1296 C CA . HIS A 1 159 ? 13.404 0.979 -25.115 1.00 87.88 159 HIS A CA 1
ATOM 1297 C C . HIS A 1 159 ? 13.550 -0.501 -25.484 1.00 87.88 159 HIS A C 1
ATOM 1299 O O . HIS A 1 159 ? 13.471 -1.341 -24.600 1.00 87.88 159 HIS A O 1
ATOM 1305 N N . LEU A 1 160 ? 13.804 -0.839 -26.757 1.00 87.12 160 LEU A N 1
ATOM 1306 C CA . LEU A 1 160 ? 14.006 -2.228 -27.174 1.00 87.12 160 LEU A CA 1
ATOM 1307 C C . LEU A 1 160 ? 15.317 -2.827 -26.660 1.00 87.12 160 LEU A C 1
ATOM 1309 O O . LEU A 1 160 ? 15.413 -4.046 -26.584 1.00 87.12 160 LEU A O 1
ATOM 1313 N N . ILE A 1 161 ? 16.326 -2.018 -26.322 1.00 89.12 161 ILE A N 1
ATOM 1314 C CA . ILE A 1 161 ? 17.675 -2.524 -26.024 1.00 89.12 161 ILE A CA 1
ATOM 1315 C C . ILE A 1 161 ? 17.673 -3.494 -24.829 1.00 89.12 161 ILE A C 1
ATOM 1317 O O . ILE A 1 161 ? 18.177 -4.609 -25.002 1.00 89.12 161 ILE A O 1
ATOM 1321 N N . PRO A 1 162 ? 17.078 -3.154 -23.663 1.00 91.69 162 PRO A N 1
ATOM 1322 C CA . PRO A 1 162 ? 16.904 -4.119 -22.584 1.00 91.69 162 PRO A CA 1
ATOM 1323 C C . PRO A 1 162 ? 16.113 -5.349 -23.023 1.00 91.69 162 PRO A C 1
ATOM 1325 O O . PRO A 1 162 ? 16.625 -6.457 -22.901 1.00 91.69 162 PRO A O 1
ATOM 1328 N N . PHE A 1 163 ? 14.935 -5.165 -23.630 1.00 93.31 163 PHE A N 1
ATOM 1329 C CA . PHE A 1 163 ? 14.046 -6.273 -23.995 1.00 93.31 163 PHE A CA 1
ATOM 1330 C C . PHE A 1 163 ? 14.658 -7.265 -24.987 1.00 93.31 163 PHE A C 1
ATOM 1332 O O . PHE A 1 163 ? 14.458 -8.466 -24.834 1.00 93.31 163 PHE A O 1
ATOM 1339 N N . LEU A 1 164 ? 15.420 -6.798 -25.979 1.00 91.31 164 LEU A N 1
ATOM 1340 C CA . LEU A 1 164 ? 16.086 -7.666 -26.953 1.00 91.31 164 LEU A CA 1
ATOM 1341 C C . LEU A 1 164 ? 17.122 -8.568 -26.274 1.00 91.31 164 LEU A C 1
ATOM 1343 O O . LEU A 1 164 ? 17.138 -9.774 -26.533 1.00 91.31 164 LEU A O 1
ATOM 1347 N N . LEU A 1 165 ? 17.935 -8.022 -25.356 1.00 93.25 165 LEU A N 1
ATOM 1348 C CA . LEU A 1 165 ? 18.857 -8.857 -24.588 1.00 93.25 165 LEU A CA 1
ATOM 1349 C C . LEU A 1 165 ? 18.099 -9.796 -23.646 1.00 93.25 165 LEU A C 1
ATOM 1351 O O . LEU A 1 165 ? 18.425 -10.978 -23.596 1.00 93.25 165 LEU A O 1
ATOM 1355 N N . THR A 1 166 ? 17.091 -9.305 -22.918 1.00 96.12 166 THR A N 1
ATOM 1356 C CA . THR A 1 166 ? 16.290 -10.129 -21.999 1.00 96.12 166 THR A CA 1
ATOM 1357 C C . THR A 1 166 ? 15.642 -11.301 -22.727 1.00 96.12 166 THR A C 1
ATOM 1359 O O . THR A 1 166 ? 15.659 -12.420 -22.224 1.00 96.12 166 THR A O 1
ATOM 1362 N N . LYS A 1 167 ? 15.115 -11.071 -23.933 1.00 94.88 167 LYS A N 1
ATOM 1363 C CA . LYS A 1 167 ? 14.531 -12.113 -24.777 1.00 94.88 167 LYS A CA 1
ATOM 1364 C C . LYS A 1 167 ? 15.581 -13.142 -25.177 1.00 94.88 167 LYS A C 1
ATOM 1366 O O . LYS A 1 167 ? 15.344 -14.338 -25.040 1.00 94.88 167 LYS A O 1
ATOM 1371 N N . TRP A 1 168 ? 16.756 -12.698 -25.626 1.00 94.62 168 TRP A N 1
ATOM 1372 C CA . TRP A 1 168 ? 17.858 -13.612 -25.930 1.00 94.62 168 TRP A CA 1
ATOM 1373 C C . TRP A 1 168 ? 18.273 -14.431 -24.698 1.00 94.62 168 TRP A C 1
ATOM 1375 O O . TRP A 1 168 ? 18.442 -15.642 -24.805 1.00 94.62 168 TRP A O 1
ATOM 1385 N N . LEU A 1 169 ? 18.363 -13.808 -23.518 1.00 95.31 169 LEU A N 1
ATOM 1386 C CA . LEU A 1 169 ? 18.658 -14.496 -22.257 1.00 95.31 169 LEU A CA 1
ATOM 1387 C C . LEU A 1 169 ? 17.578 -15.530 -21.897 1.00 95.31 169 LEU A C 1
ATOM 1389 O O . LEU A 1 169 ? 17.916 -16.649 -21.515 1.00 95.31 169 LEU A O 1
ATOM 1393 N N . GLN A 1 170 ? 16.295 -15.190 -22.062 1.00 94.38 170 GLN A N 1
ATOM 1394 C CA . GLN A 1 170 ? 15.179 -16.120 -21.859 1.00 94.38 170 GLN A CA 1
ATOM 1395 C C . GLN A 1 170 ? 15.311 -17.340 -22.783 1.00 94.38 170 GLN A C 1
ATOM 1397 O O . GLN A 1 170 ? 15.167 -18.470 -22.319 1.00 94.38 170 GLN A O 1
ATOM 1402 N N . ASP A 1 171 ? 15.643 -17.127 -24.058 1.00 91.12 171 ASP A N 1
ATOM 1403 C CA . ASP A 1 171 ? 15.811 -18.201 -25.042 1.00 91.12 171 ASP A CA 1
ATOM 1404 C C . ASP A 1 171 ? 17.039 -19.080 -24.769 1.00 91.12 171 ASP A C 1
ATOM 1406 O O . ASP A 1 171 ? 17.020 -20.278 -25.062 1.00 91.12 171 ASP A O 1
ATOM 1410 N N . VAL A 1 172 ? 18.146 -18.502 -24.284 1.00 93.12 172 VAL A N 1
ATOM 1411 C CA . VAL A 1 172 ? 19.386 -19.266 -24.065 1.00 93.12 172 VAL A CA 1
ATOM 1412 C C . VAL A 1 172 ? 19.402 -20.041 -22.763 1.00 93.12 172 VAL A C 1
ATOM 1414 O O . VAL A 1 172 ? 20.015 -21.106 -22.726 1.00 93.12 172 VAL A O 1
ATOM 1417 N N . PHE A 1 173 ? 18.714 -19.544 -21.738 1.00 92.81 173 PHE A N 1
ATOM 1418 C CA . PHE A 1 173 ? 18.651 -20.194 -20.434 1.00 92.81 173 PHE A CA 1
ATOM 1419 C C . PHE A 1 173 ? 17.356 -20.974 -20.188 1.00 92.81 173 PHE A C 1
ATOM 1421 O O . PHE A 1 173 ? 17.342 -21.803 -19.284 1.00 92.81 173 PHE A O 1
ATOM 1428 N N . ASP A 1 174 ? 16.302 -20.769 -20.988 1.00 91.38 174 ASP A N 1
ATOM 1429 C CA . ASP A 1 174 ? 15.009 -21.458 -20.843 1.00 91.38 174 ASP A CA 1
ATOM 1430 C C . ASP A 1 174 ? 14.345 -21.202 -19.469 1.00 91.38 174 ASP A C 1
ATOM 1432 O O . ASP A 1 174 ? 13.903 -22.121 -18.777 1.00 91.38 174 ASP A O 1
ATOM 1436 N N . ILE A 1 175 ? 14.298 -19.929 -19.057 1.00 92.50 175 ILE A N 1
ATOM 1437 C CA . ILE A 1 175 ? 13.919 -19.483 -17.700 1.00 92.50 175 ILE A CA 1
ATOM 1438 C C . ILE A 1 175 ? 12.704 -18.540 -17.680 1.00 92.50 175 ILE A C 1
ATOM 1440 O O . ILE A 1 175 ? 12.420 -17.878 -18.682 1.00 92.50 175 ILE A O 1
ATOM 1444 N N . PRO A 1 176 ? 11.984 -18.449 -16.542 1.00 95.81 176 PRO A N 1
ATOM 1445 C CA . PRO A 1 176 ? 10.881 -17.509 -16.382 1.00 95.81 176 PRO A CA 1
ATOM 1446 C C . PRO A 1 176 ? 11.358 -16.048 -16.352 1.00 95.81 176 PRO A C 1
ATOM 1448 O O . PRO A 1 176 ? 12.472 -15.741 -15.923 1.00 95.81 176 PRO A O 1
ATOM 1451 N N . LEU A 1 177 ? 10.479 -15.151 -16.790 1.00 97.00 177 LEU A N 1
ATOM 1452 C CA . LEU A 1 177 ? 10.675 -13.709 -16.877 1.00 97.00 177 LEU A CA 1
ATOM 1453 C C . LEU A 1 177 ? 9.459 -12.980 -16.308 1.00 97.00 177 LEU A C 1
ATOM 1455 O O . LEU A 1 177 ? 8.319 -13.289 -16.661 1.00 97.00 177 LEU A O 1
ATOM 1459 N N . VAL A 1 178 ? 9.723 -11.961 -15.500 1.00 97.81 178 VAL A N 1
ATOM 1460 C CA . VAL A 1 178 ? 8.729 -10.966 -15.100 1.00 97.81 178 VAL A CA 1
ATOM 1461 C C . VAL A 1 178 ? 9.094 -9.597 -15.682 1.00 97.81 178 VAL A C 1
ATOM 1463 O O . VAL A 1 178 ? 10.260 -9.196 -15.673 1.00 97.81 178 VAL A O 1
ATOM 1466 N N . ILE A 1 179 ? 8.104 -8.891 -16.226 1.00 98.25 179 ILE A N 1
ATOM 1467 C CA . ILE A 1 179 ? 8.250 -7.558 -16.812 1.00 98.25 179 ILE A CA 1
ATOM 1468 C C . ILE A 1 179 ? 7.317 -6.594 -16.085 1.00 98.25 179 ILE A C 1
ATOM 1470 O O . ILE A 1 179 ? 6.099 -6.718 -16.199 1.00 98.25 179 ILE A O 1
ATOM 1474 N N . GLN A 1 180 ? 7.888 -5.624 -15.377 1.00 97.94 180 GLN A N 1
ATOM 1475 C CA . GLN A 1 180 ? 7.125 -4.603 -14.660 1.00 97.94 180 GLN A CA 1
ATOM 1476 C C . GLN A 1 180 ? 6.741 -3.440 -15.579 1.00 97.94 180 GLN A C 1
ATOM 1478 O O . GLN A 1 180 ? 7.585 -2.908 -16.306 1.00 97.94 180 GLN A O 1
ATOM 1483 N N . LEU A 1 181 ? 5.485 -3.008 -15.510 1.00 97.81 181 LEU A N 1
ATOM 1484 C CA . LEU A 1 181 ? 4.997 -1.755 -16.073 1.00 97.81 181 LEU A CA 1
ATOM 1485 C C . LEU A 1 181 ? 4.709 -0.781 -14.929 1.00 97.81 181 LEU A C 1
ATOM 1487 O O . LEU A 1 181 ? 3.724 -0.951 -14.217 1.00 97.81 181 LEU A O 1
ATOM 1491 N N . THR A 1 182 ? 5.560 0.237 -14.781 1.00 95.50 182 THR A N 1
ATOM 1492 C CA . THR A 1 182 ? 5.521 1.192 -13.656 1.00 95.50 182 THR A CA 1
ATOM 1493 C C . THR A 1 182 ? 4.566 2.350 -13.953 1.00 95.50 182 THR A C 1
ATOM 1495 O O . THR A 1 182 ? 4.951 3.512 -14.122 1.00 95.50 182 THR A O 1
ATOM 1498 N N . ASP A 1 183 ? 3.299 2.012 -14.173 1.00 95.44 183 ASP A N 1
ATOM 1499 C CA . ASP A 1 183 ? 2.231 2.958 -14.498 1.00 95.44 183 ASP A CA 1
ATOM 1500 C C . ASP A 1 183 ? 1.843 3.862 -13.318 1.00 95.44 183 ASP A C 1
ATOM 1502 O O . ASP A 1 183 ? 1.450 5.017 -13.518 1.00 95.44 183 ASP A O 1
ATOM 1506 N N . ASP A 1 184 ? 2.034 3.381 -12.095 1.00 95.25 184 ASP A N 1
ATOM 1507 C CA . ASP A 1 184 ? 1.957 4.139 -10.849 1.00 95.25 184 ASP A CA 1
ATOM 1508 C C . ASP A 1 184 ? 3.038 5.230 -10.736 1.00 95.25 184 ASP A C 1
ATOM 1510 O O . ASP A 1 184 ? 2.719 6.381 -10.439 1.00 95.25 184 ASP A O 1
ATOM 1514 N N . GLU A 1 185 ? 4.296 4.939 -11.067 1.00 95.12 185 GLU A N 1
ATOM 1515 C CA . GLU A 1 185 ? 5.375 5.926 -11.139 1.00 95.12 185 GLU A CA 1
ATOM 1516 C C . GLU A 1 185 ? 5.056 6.991 -12.173 1.00 95.12 185 GLU A C 1
ATOM 1518 O O . GLU A 1 185 ? 5.179 8.186 -11.900 1.00 95.12 185 GLU A O 1
ATOM 1523 N N . LYS A 1 186 ? 4.546 6.602 -13.342 1.00 94.06 186 LYS A N 1
ATOM 1524 C CA . LYS A 1 186 ? 4.130 7.593 -14.338 1.00 94.06 186 LYS A CA 1
ATOM 1525 C C . LYS A 1 186 ? 2.971 8.447 -13.855 1.00 94.06 186 LYS A C 1
ATOM 1527 O O . LYS A 1 186 ? 3.001 9.656 -14.085 1.00 94.06 186 LYS A O 1
ATOM 1532 N N . TYR A 1 187 ? 2.030 7.881 -13.106 1.00 95.25 187 TYR A N 1
ATOM 1533 C CA . TYR A 1 187 ? 1.002 8.665 -12.428 1.00 95.25 187 TYR A CA 1
ATOM 1534 C C . TYR A 1 187 ? 1.591 9.635 -11.387 1.00 95.25 187 TYR A C 1
ATOM 1536 O O . TYR A 1 187 ? 1.120 10.764 -11.273 1.00 95.25 187 TYR A O 1
ATOM 1544 N N . LEU A 1 188 ? 2.622 9.240 -10.641 1.00 94.44 188 LEU A N 1
ATOM 1545 C CA . LEU A 1 188 ? 3.235 10.046 -9.577 1.00 94.44 188 LEU A CA 1
ATOM 1546 C C . LEU A 1 188 ? 4.159 11.164 -10.098 1.00 94.44 188 LEU A C 1
ATOM 1548 O O . LEU A 1 188 ? 4.240 12.233 -9.486 1.00 94.44 188 LEU A O 1
ATOM 1552 N N . TRP A 1 189 ? 4.859 10.945 -11.214 1.00 92.62 189 TRP A N 1
ATOM 1553 C CA . TRP A 1 189 ? 5.799 11.916 -11.792 1.00 92.62 189 TRP A CA 1
ATOM 1554 C C . TRP A 1 189 ? 5.194 12.801 -12.877 1.00 92.62 189 TRP A C 1
ATOM 1556 O O . TRP A 1 189 ? 5.722 13.889 -13.114 1.00 92.62 189 TRP A O 1
ATOM 1566 N N . LYS A 1 190 ? 4.115 12.366 -13.535 1.00 89.44 190 LYS A N 1
ATOM 1567 C CA . LYS A 1 190 ? 3.469 13.124 -14.611 1.00 89.44 190 LYS A CA 1
ATOM 1568 C C . LYS A 1 190 ? 2.057 13.564 -14.246 1.00 89.44 190 LYS A C 1
ATOM 1570 O O . LYS A 1 190 ? 1.411 13.043 -13.336 1.00 89.44 190 LYS A O 1
ATOM 1575 N N . ASP A 1 191 ? 1.570 14.548 -14.986 1.00 87.31 191 ASP A N 1
ATOM 1576 C CA . ASP A 1 191 ? 0.186 15.002 -14.904 1.00 87.31 191 ASP A CA 1
ATOM 1577 C C . ASP A 1 191 ? -0.700 14.136 -15.809 1.00 87.31 191 ASP A C 1
ATOM 1579 O O . ASP A 1 191 ? -1.102 14.544 -16.893 1.00 87.31 191 ASP A O 1
ATOM 1583 N N . LEU A 1 192 ? -0.879 12.878 -15.401 1.00 89.94 192 LEU A N 1
ATOM 1584 C CA . LEU A 1 192 ? -1.701 11.882 -16.088 1.00 89.94 192 LEU A CA 1
ATOM 1585 C C . LEU A 1 192 ? -2.814 11.400 -15.159 1.00 89.94 192 LEU A C 1
ATOM 1587 O O . LEU A 1 192 ? -2.628 11.308 -13.939 1.00 89.94 192 LEU A O 1
ATOM 1591 N N . GLU A 1 193 ? -3.950 11.041 -15.748 1.00 90.62 193 GLU A N 1
ATOM 1592 C CA . GLU A 1 193 ? -5.028 10.350 -15.045 1.00 90.62 193 GLU A CA 1
ATOM 1593 C C . GLU A 1 193 ? -4.744 8.846 -14.933 1.00 90.62 193 GLU A C 1
ATOM 1595 O O . GLU A 1 193 ? -4.092 8.245 -15.785 1.00 90.62 193 GLU A O 1
ATOM 1600 N N . VAL A 1 194 ? -5.292 8.201 -13.900 1.00 89.56 194 VAL A N 1
ATOM 1601 C CA . VAL A 1 194 ? -5.092 6.756 -13.648 1.00 89.56 194 VAL A CA 1
ATOM 1602 C C . VAL A 1 194 ? -5.494 5.895 -14.855 1.00 89.56 194 VAL A C 1
ATOM 1604 O O . VAL A 1 194 ? -4.771 4.977 -15.236 1.00 89.56 194 VAL A O 1
ATOM 1607 N N . ASP A 1 195 ? -6.631 6.202 -15.485 1.00 89.81 195 ASP A N 1
ATOM 1608 C CA . ASP A 1 195 ? -7.118 5.442 -16.643 1.00 89.81 195 ASP A CA 1
ATOM 1609 C C . ASP A 1 195 ? -6.225 5.639 -17.881 1.00 89.81 195 ASP A C 1
ATOM 1611 O O . ASP A 1 195 ? -6.100 4.737 -18.712 1.00 89.81 195 ASP A O 1
ATOM 1615 N N . GLU A 1 196 ? -5.570 6.798 -17.991 1.00 93.31 196 GLU A N 1
ATOM 1616 C CA . GLU A 1 196 ? -4.599 7.069 -19.046 1.00 93.31 196 GLU A CA 1
ATOM 1617 C C . GLU A 1 196 ? -3.317 6.261 -18.829 1.00 93.31 196 GLU A C 1
ATOM 1619 O O . GLU A 1 196 ? -2.879 5.581 -19.757 1.00 93.31 196 GLU A O 1
ATOM 1624 N N . CYS A 1 197 ? -2.772 6.236 -17.608 1.00 94.06 197 CYS A N 1
ATOM 1625 C CA . CYS A 1 197 ? -1.614 5.404 -17.269 1.00 94.06 197 CYS A CA 1
ATOM 1626 C C . CYS A 1 197 ? -1.856 3.920 -17.593 1.00 94.06 197 CYS A C 1
ATOM 1628 O O . CYS A 1 197 ? -1.040 3.306 -18.283 1.00 94.06 197 CYS A O 1
ATOM 1630 N N . ASN A 1 198 ? -3.013 3.373 -17.203 1.00 92.00 198 ASN A N 1
ATOM 1631 C CA . ASN A 1 198 ? -3.387 1.986 -17.507 1.00 92.00 198 ASN A CA 1
ATOM 1632 C C . ASN A 1 198 ? -3.455 1.720 -19.020 1.00 92.00 198 ASN A C 1
ATOM 1634 O O . ASN A 1 198 ? -3.000 0.683 -19.508 1.00 92.00 198 ASN A O 1
ATOM 1638 N N . LYS A 1 199 ? -4.004 2.666 -19.796 1.00 94.31 199 LYS A N 1
ATOM 1639 C CA . LYS A 1 199 ? -4.045 2.565 -21.261 1.00 94.31 199 LYS A CA 1
ATOM 1640 C C . LYS A 1 199 ? -2.635 2.559 -21.857 1.00 94.31 199 LYS A C 1
ATOM 1642 O O . LYS A 1 199 ? -2.357 1.753 -22.743 1.00 94.31 199 LYS A O 1
ATOM 1647 N N . LEU A 1 200 ? -1.747 3.435 -21.385 1.00 95.19 200 LEU A N 1
ATOM 1648 C CA . LEU A 1 200 ? -0.358 3.488 -21.846 1.00 95.19 200 LEU A CA 1
ATOM 1649 C C . LEU A 1 200 ? 0.395 2.196 -21.506 1.00 95.19 200 LEU A C 1
ATOM 1651 O O . LEU A 1 200 ? 1.112 1.675 -22.364 1.00 95.19 200 LEU A O 1
ATOM 1655 N N . ALA A 1 201 ? 0.189 1.648 -20.305 1.00 95.62 201 ALA A N 1
ATOM 1656 C CA . ALA A 1 201 ? 0.738 0.359 -19.893 1.00 95.62 201 ALA A CA 1
ATOM 1657 C C . ALA A 1 201 ? 0.306 -0.759 -20.849 1.00 95.62 201 ALA A C 1
ATOM 1659 O O . ALA A 1 201 ? 1.150 -1.477 -21.382 1.00 95.62 201 ALA A O 1
ATOM 1660 N N . PHE A 1 202 ? -0.991 -0.842 -21.152 1.00 95.06 202 PHE A N 1
ATOM 1661 C CA . PHE A 1 202 ? -1.541 -1.843 -22.066 1.00 95.06 202 PHE A CA 1
ATOM 1662 C C . PHE A 1 202 ? -0.975 -1.724 -23.493 1.00 95.06 202 PHE A C 1
ATOM 1664 O O . PHE A 1 202 ? -0.624 -2.723 -24.121 1.00 95.06 202 PHE A O 1
ATOM 1671 N N . GLU A 1 203 ? -0.829 -0.501 -24.011 1.00 94.31 203 GLU A N 1
ATOM 1672 C CA . GLU A 1 203 ? -0.242 -0.270 -25.336 1.00 94.31 203 GLU A CA 1
ATOM 1673 C C . GLU A 1 203 ? 1.257 -0.608 -25.386 1.00 94.31 203 GLU A C 1
ATOM 1675 O O . GLU A 1 203 ? 1.708 -1.227 -26.352 1.00 94.31 203 GLU A O 1
ATOM 1680 N N . ASN A 1 204 ? 2.018 -0.279 -24.334 1.00 95.56 204 ASN A N 1
ATOM 1681 C CA . ASN A 1 204 ? 3.440 -0.630 -24.234 1.00 95.56 204 ASN A CA 1
ATOM 1682 C C . ASN A 1 204 ? 3.620 -2.146 -24.054 1.00 95.56 204 ASN A C 1
ATOM 1684 O O . ASN A 1 204 ? 4.545 -2.717 -24.626 1.00 95.56 204 ASN A O 1
ATOM 1688 N N . ALA A 1 205 ? 2.717 -2.827 -23.339 1.00 96.38 205 ALA A N 1
ATOM 1689 C CA . ALA A 1 205 ? 2.707 -4.287 -23.262 1.00 96.38 205 ALA A CA 1
ATOM 1690 C C . ALA A 1 205 ? 2.597 -4.915 -24.659 1.00 96.38 205 ALA A C 1
ATOM 1692 O O . ALA A 1 205 ? 3.288 -5.890 -24.948 1.00 96.38 205 ALA A O 1
ATOM 1693 N N . ARG A 1 206 ? 1.793 -4.327 -25.560 1.00 94.06 206 ARG A N 1
ATOM 1694 C CA . ARG A 1 206 ? 1.679 -4.791 -26.951 1.00 94.06 206 ARG A CA 1
ATOM 1695 C C . ARG A 1 206 ? 3.006 -4.680 -27.709 1.00 94.06 206 ARG A C 1
ATOM 1697 O O . ARG A 1 206 ? 3.381 -5.620 -28.410 1.00 94.06 206 ARG A O 1
ATOM 1704 N N . ASP A 1 207 ? 3.732 -3.576 -27.535 1.00 91.81 207 ASP A N 1
ATOM 1705 C CA . ASP A 1 207 ? 5.069 -3.398 -28.120 1.00 91.81 207 ASP A CA 1
ATOM 1706 C C . ASP A 1 207 ? 6.069 -4.418 -27.544 1.00 91.81 207 ASP A C 1
ATOM 1708 O O . ASP A 1 207 ? 6.830 -5.042 -28.284 1.00 91.81 207 ASP A O 1
ATOM 1712 N N . ILE A 1 208 ? 6.038 -4.653 -26.231 1.00 94.69 208 ILE A N 1
ATOM 1713 C CA . ILE A 1 208 ? 6.910 -5.629 -25.561 1.00 94.69 208 ILE A CA 1
ATOM 1714 C C . ILE A 1 208 ? 6.633 -7.047 -26.073 1.00 94.69 208 ILE A C 1
ATOM 1716 O O . ILE A 1 208 ? 7.566 -7.773 -26.407 1.00 94.69 208 ILE A O 1
ATOM 1720 N N . ILE A 1 209 ? 5.366 -7.446 -26.204 1.00 93.69 209 ILE A N 1
ATOM 1721 C CA . ILE A 1 209 ? 4.992 -8.770 -26.725 1.00 93.69 209 ILE A CA 1
ATOM 1722 C C . ILE A 1 2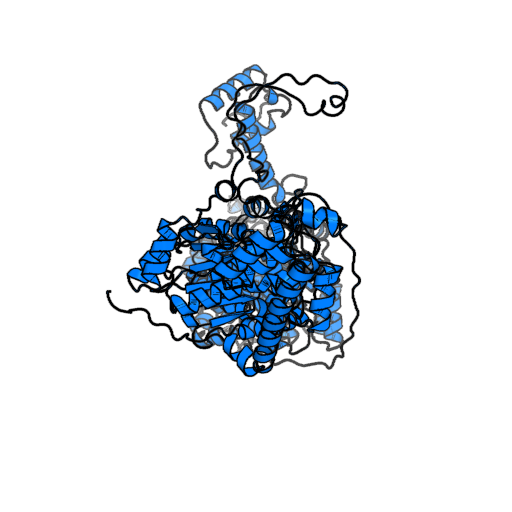09 ? 5.469 -8.938 -28.177 1.00 93.69 209 ILE A C 1
ATOM 1724 O O . ILE A 1 209 ? 5.945 -10.015 -28.540 1.00 93.69 209 ILE A O 1
ATOM 1728 N N . ALA A 1 210 ? 5.443 -7.876 -28.992 1.00 89.75 210 ALA A N 1
ATOM 1729 C CA . ALA A 1 210 ? 5.920 -7.904 -30.379 1.00 89.75 210 ALA A CA 1
ATOM 1730 C C . ALA A 1 210 ? 7.438 -8.154 -30.517 1.00 89.75 210 ALA A C 1
ATOM 1732 O O . ALA A 1 210 ? 7.903 -8.520 -31.600 1.00 89.75 210 ALA A O 1
ATOM 1733 N N . VAL A 1 211 ? 8.215 -8.035 -29.431 1.00 90.75 211 VAL A N 1
ATOM 1734 C CA . VAL A 1 211 ? 9.620 -8.491 -29.371 1.00 90.75 211 VAL A CA 1
ATOM 1735 C C . VAL A 1 211 ? 9.712 -10.017 -29.553 1.00 90.75 211 VAL A C 1
ATOM 1737 O O . VAL A 1 211 ? 10.681 -10.518 -30.127 1.00 90.75 211 VAL A O 1
ATOM 1740 N N . GLY A 1 212 ? 8.675 -10.760 -29.147 1.00 89.56 212 GLY A N 1
ATOM 1741 C CA . GLY A 1 212 ? 8.562 -12.210 -29.322 1.00 89.56 212 GLY A CA 1
ATOM 1742 C C . GLY A 1 212 ? 8.947 -13.029 -28.089 1.00 89.56 212 GLY A C 1
ATOM 1743 O O . GLY A 1 212 ? 9.633 -14.040 -28.234 1.00 89.56 212 GLY A O 1
ATOM 1744 N N . PHE A 1 213 ? 8.547 -12.584 -26.894 1.00 91.88 213 PHE A N 1
ATOM 1745 C CA . PHE A 1 213 ? 8.688 -13.350 -25.649 1.00 91.88 213 PHE A CA 1
ATOM 1746 C C . PHE A 1 213 ? 7.782 -14.592 -25.627 1.00 91.88 213 PHE A C 1
ATOM 1748 O O . PHE A 1 213 ? 6.696 -14.591 -26.207 1.00 91.88 213 PHE A O 1
ATOM 1755 N N . ASP A 1 214 ? 8.200 -15.646 -24.921 1.00 89.38 214 ASP A N 1
ATOM 1756 C CA . ASP A 1 214 ? 7.393 -16.862 -24.762 1.00 89.38 214 ASP A CA 1
ATOM 1757 C C . ASP A 1 214 ? 6.287 -16.627 -23.725 1.00 89.38 214 ASP A C 1
ATOM 1759 O O . ASP A 1 214 ? 6.561 -16.379 -22.544 1.00 89.38 214 ASP A O 1
ATOM 1763 N N . LEU A 1 215 ? 5.026 -16.746 -24.153 1.00 91.06 215 LEU A N 1
ATOM 1764 C CA . LEU A 1 215 ? 3.860 -16.645 -23.276 1.00 91.06 215 LEU A CA 1
ATOM 1765 C C . LEU A 1 215 ? 3.938 -17.647 -22.116 1.00 91.06 215 LEU A C 1
ATOM 1767 O O . LEU A 1 215 ? 3.532 -17.332 -21.009 1.00 91.06 215 LEU A O 1
ATOM 1771 N N . ASN A 1 216 ? 4.478 -18.848 -22.292 1.00 90.69 216 ASN A N 1
ATOM 1772 C CA . ASN A 1 216 ? 4.523 -19.828 -21.202 1.00 90.69 216 ASN A CA 1
ATOM 1773 C C . ASN A 1 216 ? 5.584 -19.511 -20.139 1.00 90.69 216 ASN A C 1
ATOM 1775 O O . ASN A 1 216 ? 5.639 -20.209 -19.128 1.00 90.69 216 ASN A O 1
ATOM 1779 N N . LYS A 1 217 ? 6.421 -18.490 -20.360 1.00 93.81 217 LYS A N 1
ATOM 1780 C CA . LYS A 1 217 ? 7.550 -18.120 -19.494 1.00 93.81 217 LYS A CA 1
ATOM 1781 C C . LYS A 1 217 ? 7.569 -16.653 -19.097 1.00 93.81 217 LYS A C 1
ATOM 1783 O O . LYS A 1 217 ? 8.506 -16.242 -18.422 1.00 93.81 217 LYS A O 1
ATOM 1788 N N . THR A 1 218 ? 6.574 -15.869 -19.495 1.00 96.50 218 THR A N 1
ATOM 1789 C CA . THR A 1 218 ? 6.615 -14.414 -19.324 1.00 96.50 218 THR A CA 1
ATOM 1790 C C . THR A 1 218 ? 5.350 -13.906 -18.659 1.00 96.50 218 THR A C 1
ATOM 1792 O O . THR A 1 218 ? 4.254 -14.090 -19.191 1.00 96.50 218 THR A O 1
ATOM 1795 N N . LEU A 1 219 ? 5.505 -13.224 -17.529 1.00 97.50 219 LEU A N 1
ATOM 1796 C CA . LEU A 1 219 ? 4.467 -12.393 -16.930 1.00 97.50 219 LEU A CA 1
ATOM 1797 C C . LEU A 1 219 ? 4.820 -10.926 -17.179 1.00 97.50 219 LEU A C 1
ATOM 1799 O O . LEU A 1 219 ? 5.890 -10.480 -16.781 1.00 97.50 219 LEU A O 1
ATOM 1803 N N . ILE A 1 220 ? 3.927 -10.182 -17.822 1.00 97.88 220 ILE A N 1
ATOM 1804 C CA . ILE A 1 220 ? 3.980 -8.714 -17.845 1.00 97.88 220 ILE A CA 1
ATOM 1805 C C . ILE A 1 220 ? 2.985 -8.240 -16.792 1.00 97.88 220 ILE A C 1
ATOM 1807 O O . ILE A 1 220 ? 1.900 -8.791 -16.730 1.00 97.88 220 ILE A O 1
ATOM 1811 N N . PHE A 1 221 ? 3.291 -7.268 -15.949 1.00 96.62 221 PHE A N 1
ATOM 1812 C CA . PHE A 1 221 ? 2.329 -6.829 -14.938 1.00 96.62 221 PHE A CA 1
ATOM 1813 C C . PHE A 1 221 ? 2.341 -5.315 -14.779 1.00 96.62 221 PHE A C 1
ATOM 1815 O O . PHE A 1 221 ? 3.376 -4.682 -14.951 1.00 96.62 221 PHE A O 1
ATOM 1822 N N . SER A 1 222 ? 1.167 -4.753 -14.498 1.00 96.06 222 SER A N 1
ATOM 1823 C CA . SER A 1 222 ? 0.980 -3.355 -14.102 1.00 96.06 222 SER A CA 1
ATOM 1824 C C . SER A 1 222 ? 1.092 -3.262 -12.585 1.00 96.06 222 SER A C 1
ATOM 1826 O O . SER A 1 222 ? 0.511 -4.097 -11.885 1.00 96.06 222 SER A O 1
ATOM 1828 N N . ASP A 1 223 ? 1.804 -2.255 -12.083 1.00 95.06 223 ASP A N 1
ATOM 1829 C CA . ASP A 1 223 ? 1.923 -2.024 -10.642 1.00 95.06 223 ASP A CA 1
ATOM 1830 C C . ASP A 1 223 ? 0.551 -1.730 -10.023 1.00 95.06 223 ASP A C 1
ATOM 1832 O O . ASP A 1 223 ? 0.205 -2.278 -8.975 1.00 95.06 223 ASP A O 1
ATOM 1836 N N . MET A 1 224 ? -0.304 -0.974 -10.720 1.00 92.81 224 MET A N 1
ATOM 1837 C CA . MET A 1 224 ? -1.666 -0.696 -10.252 1.00 92.81 224 MET A CA 1
ATOM 1838 C C . MET A 1 224 ? -2.587 -1.926 -10.178 1.00 92.81 224 MET A C 1
ATOM 1840 O O . MET A 1 224 ? -3.586 -1.877 -9.455 1.00 92.81 224 MET A O 1
ATOM 1844 N N . ASP A 1 225 ? -2.287 -3.000 -10.915 1.00 90.69 225 ASP A N 1
ATOM 1845 C CA . ASP A 1 225 ? -3.143 -4.189 -11.015 1.00 90.69 225 ASP A CA 1
ATOM 1846 C C . ASP A 1 225 ? -2.584 -5.422 -10.268 1.00 90.69 225 ASP A C 1
ATOM 1848 O O . ASP A 1 225 ? -3.357 -6.335 -9.933 1.00 90.69 225 ASP A O 1
ATOM 1852 N N . ILE A 1 226 ? -1.269 -5.474 -10.003 1.00 91.12 226 ILE A N 1
ATOM 1853 C CA . ILE A 1 226 ? -0.591 -6.638 -9.403 1.00 91.12 226 ILE A CA 1
ATOM 1854 C C . ILE A 1 226 ? -0.581 -6.643 -7.875 1.00 91.12 226 ILE A C 1
ATOM 1856 O O . ILE A 1 226 ? -0.427 -7.723 -7.324 1.00 91.12 226 ILE A O 1
ATOM 1860 N N . ILE A 1 227 ? -0.711 -5.489 -7.200 1.00 90.69 227 ILE A N 1
ATOM 1861 C CA . ILE A 1 227 ? -0.502 -5.350 -5.742 1.00 90.69 227 ILE A CA 1
ATOM 1862 C C . ILE A 1 227 ? -1.607 -6.071 -4.956 1.00 90.69 227 ILE A C 1
ATOM 1864 O O . ILE A 1 227 ? -2.555 -5.483 -4.439 1.00 90.69 227 ILE A O 1
ATOM 1868 N N . ASP A 1 228 ? -1.490 -7.389 -4.919 1.00 87.88 228 ASP A N 1
ATOM 1869 C CA . ASP A 1 228 ? -2.215 -8.324 -4.082 1.00 87.88 228 ASP A CA 1
ATOM 1870 C C . ASP A 1 228 ? -1.491 -8.519 -2.745 1.00 87.88 228 ASP A C 1
ATOM 1872 O O . ASP A 1 228 ? -0.512 -7.833 -2.442 1.00 87.88 228 ASP A O 1
ATOM 1876 N N . SER A 1 229 ? -1.991 -9.439 -1.917 1.00 87.56 229 SER A N 1
ATOM 1877 C CA . SER A 1 229 ? -1.466 -9.619 -0.565 1.00 87.56 229 SER A CA 1
ATOM 1878 C C . SER A 1 229 ? 0.017 -9.990 -0.541 1.00 87.56 229 SER A C 1
ATOM 1880 O O . SER A 1 229 ? 0.773 -9.413 0.238 1.00 87.56 229 SER A O 1
ATOM 1882 N N . GLU A 1 230 ? 0.478 -10.913 -1.389 1.00 90.62 230 GLU A N 1
ATOM 1883 C CA . GLU A 1 230 ? 1.869 -11.383 -1.326 1.00 90.62 230 GLU A CA 1
ATOM 1884 C C . GLU A 1 230 ? 2.841 -10.348 -1.896 1.00 90.62 230 GLU A C 1
ATOM 1886 O O . GLU A 1 230 ? 3.879 -10.070 -1.282 1.00 90.62 230 GLU A O 1
ATOM 1891 N N . PHE A 1 231 ? 2.475 -9.700 -3.006 1.00 94.56 231 PHE A N 1
ATOM 1892 C CA . PHE A 1 231 ? 3.269 -8.607 -3.558 1.00 94.56 231 PHE A CA 1
ATOM 1893 C C . PHE A 1 231 ? 3.355 -7.435 -2.565 1.00 94.56 231 PHE A C 1
ATOM 1895 O O . PHE A 1 231 ? 4.443 -6.920 -2.293 1.00 94.56 231 PHE A O 1
ATOM 1902 N N . TYR A 1 232 ? 2.230 -7.056 -1.948 1.00 95.94 232 TYR A N 1
ATOM 1903 C CA . TYR A 1 232 ? 2.179 -5.965 -0.974 1.00 95.94 232 TYR A CA 1
ATOM 1904 C C . TYR A 1 232 ? 2.987 -6.259 0.299 1.00 95.94 232 TYR A C 1
ATOM 1906 O O . TYR A 1 232 ? 3.714 -5.391 0.784 1.00 95.94 232 TYR A O 1
ATOM 1914 N N . ARG A 1 233 ? 2.971 -7.500 0.805 1.00 94.50 233 ARG A N 1
ATOM 1915 C CA . ARG A 1 233 ? 3.826 -7.905 1.937 1.00 94.50 233 ARG A CA 1
ATOM 1916 C C . ARG A 1 233 ? 5.310 -7.708 1.635 1.00 94.50 233 ARG A C 1
ATOM 1918 O O . ARG A 1 233 ? 6.061 -7.310 2.523 1.00 94.50 233 ARG A O 1
ATOM 1925 N N . ASN A 1 234 ? 5.754 -7.975 0.407 1.00 93.88 234 ASN A N 1
ATOM 1926 C CA . ASN A 1 234 ? 7.140 -7.721 0.015 1.00 93.88 234 ASN A CA 1
ATOM 1927 C C . ASN A 1 234 ? 7.459 -6.231 -0.108 1.00 93.88 234 ASN A C 1
ATOM 1929 O O . ASN A 1 234 ? 8.522 -5.826 0.366 1.00 93.88 234 ASN A O 1
ATOM 1933 N N . ILE A 1 235 ? 6.530 -5.418 -0.624 1.00 96.75 235 ILE A N 1
ATOM 1934 C CA . ILE A 1 235 ? 6.662 -3.954 -0.585 1.00 96.75 235 ILE A CA 1
ATOM 1935 C C . ILE A 1 235 ? 6.892 -3.503 0.861 1.00 96.75 235 ILE A C 1
ATOM 1937 O O . ILE A 1 235 ? 7.870 -2.811 1.132 1.00 96.75 235 ILE A O 1
ATOM 1941 N N . LEU A 1 236 ? 6.061 -3.950 1.806 1.00 96.38 236 LEU A N 1
ATOM 1942 C CA . LEU A 1 236 ? 6.189 -3.588 3.219 1.00 96.38 236 LEU A CA 1
ATOM 1943 C C . LEU A 1 236 ? 7.522 -4.039 3.826 1.00 96.38 236 LEU A C 1
ATOM 1945 O O . LEU A 1 236 ? 8.159 -3.260 4.539 1.00 96.38 236 LEU A O 1
ATOM 1949 N N . ARG A 1 237 ? 7.976 -5.268 3.530 1.00 94.44 237 ARG A N 1
ATOM 1950 C CA . ARG A 1 237 ? 9.291 -5.765 3.975 1.00 94.44 237 ARG A CA 1
ATOM 1951 C C . ARG A 1 237 ? 10.408 -4.831 3.533 1.00 94.44 237 ARG A C 1
ATOM 1953 O O . ARG A 1 237 ? 11.261 -4.492 4.345 1.00 94.44 237 ARG A O 1
ATOM 1960 N N . VAL A 1 238 ? 10.381 -4.390 2.278 1.00 96.00 238 VAL A N 1
ATOM 1961 C CA . VAL A 1 238 ? 11.379 -3.466 1.730 1.00 96.00 238 VAL A CA 1
ATOM 1962 C C . VAL A 1 238 ? 11.249 -2.079 2.359 1.00 96.00 238 VAL A C 1
ATOM 1964 O O . VAL A 1 238 ? 12.240 -1.516 2.815 1.00 96.00 238 VAL A O 1
ATOM 1967 N N . GLN A 1 239 ? 10.031 -1.549 2.462 1.00 96.12 239 GLN A N 1
ATOM 1968 C CA . GLN A 1 239 ? 9.762 -0.234 3.044 1.00 96.12 239 GLN A CA 1
ATOM 1969 C C . GLN A 1 239 ? 10.209 -0.108 4.499 1.00 96.12 239 GLN A C 1
ATOM 1971 O O . GLN A 1 239 ? 10.690 0.949 4.898 1.00 96.12 239 GLN A O 1
ATOM 1976 N N . LYS A 1 240 ? 10.066 -1.173 5.294 1.00 94.19 240 LYS A N 1
ATOM 1977 C CA . LYS A 1 240 ? 10.485 -1.180 6.699 1.00 94.19 240 LYS A CA 1
ATOM 1978 C C . LYS A 1 240 ? 12.007 -1.060 6.859 1.00 94.19 240 LYS A C 1
ATOM 1980 O O . LYS A 1 240 ? 12.451 -0.586 7.900 1.00 94.19 240 LYS A O 1
ATOM 1985 N N . GLN A 1 241 ? 12.784 -1.452 5.844 1.00 93.62 241 GLN A N 1
ATOM 1986 C CA . GLN A 1 241 ? 14.254 -1.414 5.849 1.00 93.62 241 GLN A CA 1
ATOM 1987 C C . GLN A 1 241 ? 14.850 -0.129 5.262 1.00 93.62 241 GLN A C 1
ATOM 1989 O O . GLN A 1 241 ? 16.065 0.023 5.289 1.00 93.62 241 GLN A O 1
ATOM 1994 N N . ILE A 1 242 ? 14.029 0.769 4.707 1.00 93.38 242 ILE A N 1
ATOM 1995 C CA . ILE A 1 242 ? 14.497 1.986 4.036 1.00 93.38 242 ILE A CA 1
ATOM 1996 C C . ILE A 1 242 ? 13.970 3.212 4.778 1.00 93.38 242 ILE A C 1
ATOM 1998 O O . ILE A 1 242 ? 12.771 3.342 5.019 1.00 93.38 242 ILE A O 1
ATOM 2002 N N . THR A 1 243 ? 14.861 4.142 5.090 1.00 94.44 243 THR A N 1
ATOM 2003 C CA . THR A 1 243 ? 14.575 5.435 5.721 1.00 94.44 243 THR A CA 1
ATOM 2004 C C . THR A 1 243 ? 14.422 6.553 4.692 1.00 94.44 243 THR A C 1
ATOM 2006 O O . THR A 1 243 ? 14.917 6.460 3.565 1.00 94.44 243 THR A O 1
ATOM 2009 N N . PHE A 1 244 ? 13.775 7.657 5.080 1.00 95.00 244 PHE A N 1
ATOM 2010 C CA . PHE A 1 244 ? 13.714 8.841 4.219 1.00 95.00 244 PHE A CA 1
ATOM 2011 C C . PHE A 1 244 ? 15.106 9.396 3.882 1.00 95.00 244 PHE A C 1
ATOM 2013 O O . PHE A 1 244 ? 15.352 9.772 2.741 1.00 95.00 244 PHE A O 1
ATOM 2020 N N . ASN A 1 245 ? 16.044 9.398 4.834 1.00 92.88 245 ASN A N 1
ATOM 2021 C CA . ASN A 1 245 ? 17.414 9.871 4.624 1.00 92.88 245 ASN A CA 1
ATOM 2022 C C . ASN A 1 245 ? 18.147 9.103 3.510 1.00 92.88 245 ASN A C 1
ATOM 2024 O O . ASN A 1 245 ? 18.920 9.694 2.757 1.00 92.88 245 ASN A O 1
ATOM 2028 N N . GLU A 1 246 ? 17.914 7.795 3.391 1.00 90.44 246 GLU A N 1
ATOM 2029 C CA . GLU A 1 246 ? 18.512 6.972 2.334 1.00 90.44 246 GLU A CA 1
ATOM 2030 C C . GLU A 1 246 ? 17.948 7.333 0.959 1.00 90.44 246 GLU A C 1
ATOM 2032 O O . GLU A 1 246 ? 18.719 7.594 0.035 1.00 90.44 246 GLU A O 1
ATOM 2037 N N . VAL A 1 247 ? 16.621 7.432 0.823 1.00 91.25 247 VAL A N 1
ATOM 2038 C CA . VAL A 1 247 ? 16.002 7.798 -0.466 1.00 91.25 247 VAL A CA 1
ATOM 2039 C C . VAL A 1 247 ? 16.240 9.260 -0.842 1.00 91.25 247 VAL A C 1
ATOM 2041 O O . VAL A 1 247 ? 16.415 9.561 -2.018 1.00 91.25 247 VAL A O 1
ATOM 2044 N N . LYS A 1 248 ? 16.342 10.159 0.141 1.00 91.00 248 LYS A N 1
ATOM 2045 C CA . LYS A 1 248 ? 16.750 11.561 -0.034 1.00 91.00 248 LYS A CA 1
ATOM 2046 C C . LYS A 1 248 ? 18.142 11.671 -0.645 1.00 91.00 248 LYS A C 1
ATOM 2048 O O . LYS A 1 248 ? 18.342 12.440 -1.575 1.00 91.00 248 LYS A O 1
ATOM 2053 N N . LYS A 1 249 ? 19.101 10.877 -0.159 1.00 87.88 249 LYS A N 1
ATOM 2054 C CA . LYS A 1 249 ? 20.474 10.859 -0.691 1.00 87.88 249 LYS A CA 1
ATOM 2055 C C . LYS A 1 249 ? 20.573 10.186 -2.055 1.00 87.88 249 LYS A C 1
ATOM 2057 O O . LYS A 1 249 ? 21.374 10.612 -2.875 1.00 87.88 249 LYS A O 1
ATOM 2062 N N . LEU A 1 250 ? 19.810 9.117 -2.272 1.00 84.56 250 LEU A N 1
ATOM 2063 C CA . LEU A 1 250 ? 19.955 8.275 -3.458 1.00 84.56 250 LEU A CA 1
ATOM 2064 C C . LEU A 1 250 ? 19.152 8.771 -4.669 1.00 84.56 250 LEU A C 1
ATOM 2066 O O . LEU A 1 250 ? 19.576 8.549 -5.799 1.00 84.56 250 LEU A O 1
ATOM 2070 N N . PHE A 1 251 ? 18.006 9.416 -4.436 1.00 85.94 251 PHE A N 1
ATOM 2071 C CA . PHE A 1 251 ? 17.079 9.869 -5.483 1.00 85.94 251 PHE A CA 1
ATOM 2072 C C . PHE A 1 251 ? 16.790 11.373 -5.435 1.00 85.94 251 PHE A C 1
ATOM 2074 O O . PHE A 1 251 ? 15.885 11.832 -6.128 1.00 85.94 251 PHE A O 1
ATOM 2081 N N . GLU A 1 252 ? 17.518 12.126 -4.601 1.00 86.25 252 GLU A N 1
ATOM 2082 C CA . GLU A 1 252 ? 17.372 13.583 -4.447 1.00 86.25 252 GLU A CA 1
ATOM 2083 C C . GLU A 1 252 ? 15.957 14.020 -4.034 1.00 86.25 252 GLU A C 1
ATOM 2085 O O . GLU A 1 252 ? 15.501 15.120 -4.343 1.00 86.25 252 GLU A O 1
ATOM 2090 N N . PHE A 1 253 ? 15.234 13.159 -3.314 1.00 90.62 253 PHE A N 1
ATOM 2091 C CA . PHE A 1 253 ? 13.949 13.541 -2.739 1.00 90.62 253 PHE A CA 1
ATOM 2092 C C . PHE A 1 253 ? 14.130 14.556 -1.615 1.00 90.62 253 PHE A C 1
ATOM 2094 O O . PHE A 1 253 ? 15.059 14.487 -0.815 1.00 90.62 253 PHE A O 1
ATOM 2101 N N . ASP A 1 254 ? 13.178 15.470 -1.513 1.00 91.94 254 ASP A N 1
ATOM 2102 C CA . ASP A 1 254 ? 13.154 16.528 -0.514 1.00 91.94 254 ASP A CA 1
ATOM 2103 C C . ASP A 1 254 ? 11.823 16.539 0.250 1.00 91.94 254 ASP A C 1
ATOM 2105 O O . ASP A 1 254 ? 10.930 15.722 0.022 1.00 91.94 254 ASP A O 1
ATOM 2109 N N . GLU A 1 255 ? 11.660 17.478 1.181 1.00 91.81 255 GLU A N 1
ATOM 2110 C CA . GLU A 1 255 ? 10.428 17.561 1.970 1.00 91.81 255 GLU A CA 1
ATOM 2111 C C . GLU A 1 255 ? 9.197 17.978 1.139 1.00 91.81 255 GLU A C 1
ATOM 2113 O O . GLU A 1 255 ? 8.056 17.758 1.557 1.00 91.81 255 GLU A O 1
ATOM 2118 N N . SER A 1 256 ? 9.404 18.559 -0.048 1.00 94.94 256 SER A N 1
ATOM 2119 C CA . SER A 1 256 ? 8.329 18.908 -0.984 1.00 94.94 256 SER A CA 1
ATOM 2120 C C . SER A 1 256 ? 7.831 17.701 -1.784 1.00 94.94 256 SER A C 1
ATOM 2122 O O . SER A 1 256 ? 6.718 17.716 -2.315 1.00 94.94 256 SER A O 1
ATOM 2124 N N . SER A 1 257 ? 8.629 16.636 -1.832 1.00 95.75 257 SER A N 1
ATOM 2125 C CA . SER A 1 257 ? 8.325 15.420 -2.568 1.00 95.75 257 SER A CA 1
ATOM 2126 C C . SER A 1 257 ? 7.069 14.746 -2.013 1.00 95.75 257 SER A C 1
ATOM 2128 O O . SER A 1 257 ? 6.874 14.616 -0.801 1.00 95.75 257 SER A O 1
ATOM 2130 N N . SER A 1 258 ? 6.186 14.316 -2.919 1.00 96.88 258 SER A N 1
ATOM 2131 C CA . SER A 1 258 ? 4.982 13.570 -2.548 1.00 96.88 258 SER A CA 1
ATOM 2132 C C . SER A 1 258 ? 5.363 12.221 -1.935 1.00 96.88 258 SER A C 1
ATOM 2134 O O . SER A 1 258 ? 6.262 11.557 -2.458 1.00 96.88 258 SER A O 1
ATOM 2136 N N . ILE A 1 259 ? 4.642 11.766 -0.912 1.00 97.38 259 ILE A N 1
ATOM 2137 C CA . ILE A 1 259 ? 4.913 10.484 -0.239 1.00 97.38 259 ILE A CA 1
ATOM 2138 C C . ILE A 1 259 ? 4.819 9.279 -1.190 1.00 97.38 259 ILE A C 1
ATOM 2140 O O . ILE A 1 259 ? 5.492 8.276 -0.971 1.00 97.38 259 ILE A O 1
ATOM 2144 N N . GLY A 1 260 ? 4.069 9.399 -2.293 1.00 96.44 260 GLY A N 1
ATOM 2145 C CA . GLY A 1 260 ? 4.040 8.385 -3.354 1.00 96.44 260 GLY A CA 1
ATOM 2146 C C . GLY A 1 260 ? 5.393 8.193 -4.046 1.00 96.44 260 GLY A C 1
ATOM 2147 O O . GLY A 1 260 ? 5.846 7.067 -4.224 1.00 96.44 260 GLY A O 1
ATOM 2148 N N . LYS A 1 261 ? 6.097 9.289 -4.362 1.00 96.44 261 LYS A N 1
ATOM 2149 C CA . LYS A 1 261 ? 7.449 9.229 -4.953 1.00 96.44 261 LYS A CA 1
ATOM 2150 C C . LYS A 1 261 ? 8.450 8.572 -4.004 1.00 96.44 261 LYS A C 1
ATOM 2152 O O . LYS A 1 261 ? 9.256 7.753 -4.428 1.00 96.44 261 LYS A O 1
ATOM 2157 N N . ILE A 1 262 ? 8.345 8.898 -2.717 1.00 96.88 262 ILE A N 1
ATOM 2158 C CA . ILE A 1 262 ? 9.218 8.393 -1.650 1.00 96.88 262 ILE A CA 1
ATOM 2159 C C . ILE A 1 262 ? 9.084 6.874 -1.481 1.00 96.88 262 ILE A C 1
ATOM 2161 O O . ILE A 1 262 ? 10.077 6.208 -1.199 1.00 96.88 262 ILE A O 1
ATOM 2165 N N . MET A 1 263 ? 7.885 6.313 -1.675 1.00 94.31 263 MET A N 1
ATOM 2166 C CA . MET A 1 263 ? 7.661 4.870 -1.534 1.00 94.31 263 MET A CA 1
ATOM 2167 C C . MET A 1 263 ? 7.991 4.048 -2.787 1.00 94.31 263 MET A C 1
ATOM 2169 O O . MET A 1 263 ? 8.253 2.850 -2.664 1.00 94.31 263 MET A O 1
ATOM 2173 N N . PHE A 1 264 ? 7.972 4.663 -3.976 1.00 96.44 264 PHE A N 1
ATOM 2174 C CA . PHE A 1 264 ? 8.131 3.963 -5.254 1.00 96.44 264 PHE A CA 1
ATOM 2175 C C . PHE A 1 264 ? 9.388 3.074 -5.342 1.00 96.44 264 PHE A C 1
ATOM 2177 O O . PHE A 1 264 ? 9.270 1.958 -5.855 1.00 96.44 264 PHE A O 1
ATOM 2184 N N . PRO A 1 265 ? 10.563 3.450 -4.786 1.00 96.19 265 PRO A N 1
ATOM 2185 C CA . PRO A 1 265 ? 11.726 2.565 -4.786 1.00 96.19 265 PRO A CA 1
ATOM 2186 C C . PRO A 1 265 ? 11.458 1.163 -4.217 1.00 96.19 265 PRO A C 1
ATOM 2188 O O . PRO A 1 265 ? 12.018 0.189 -4.716 1.00 96.19 265 PRO A O 1
ATOM 2191 N N . ALA A 1 266 ? 10.573 1.032 -3.222 1.00 96.75 266 ALA A N 1
ATOM 2192 C CA . ALA A 1 266 ? 10.200 -0.269 -2.670 1.00 96.75 266 ALA A CA 1
ATOM 2193 C C . ALA A 1 266 ? 9.324 -1.099 -3.626 1.00 96.75 266 ALA A C 1
ATOM 2195 O O . ALA A 1 266 ? 9.456 -2.324 -3.671 1.00 96.75 266 ALA A O 1
ATOM 2196 N N . ILE A 1 267 ? 8.470 -0.445 -4.421 1.00 96.56 267 ILE A N 1
ATOM 2197 C CA . ILE A 1 267 ? 7.670 -1.097 -5.468 1.00 96.56 267 ILE A CA 1
ATOM 2198 C C . ILE A 1 267 ? 8.600 -1.627 -6.562 1.00 96.56 267 ILE A C 1
ATOM 2200 O O . ILE A 1 267 ? 8.547 -2.809 -6.881 1.00 96.56 267 ILE A O 1
ATOM 2204 N N . GLN A 1 268 ? 9.528 -0.803 -7.061 1.00 96.06 268 GLN A N 1
ATOM 2205 C CA . GLN A 1 268 ? 10.511 -1.197 -8.083 1.00 96.06 268 GLN A CA 1
ATOM 2206 C C . GLN A 1 268 ? 11.422 -2.355 -7.627 1.00 96.06 268 GLN A C 1
ATOM 2208 O O . GLN A 1 268 ? 11.846 -3.186 -8.438 1.00 96.06 268 GLN A O 1
ATOM 2213 N N . ALA A 1 269 ? 11.733 -2.418 -6.329 1.00 96.31 269 ALA A N 1
ATOM 2214 C CA . ALA A 1 269 ? 12.566 -3.457 -5.728 1.00 96.31 269 ALA A CA 1
ATOM 2215 C C . ALA A 1 269 ? 11.848 -4.810 -5.592 1.00 96.31 269 ALA A C 1
ATOM 2217 O O . ALA A 1 269 ? 12.464 -5.862 -5.769 1.00 96.31 269 ALA A O 1
ATOM 2218 N N . SER A 1 270 ? 10.548 -4.798 -5.288 1.00 96.19 270 SER A N 1
ATOM 2219 C CA . SER A 1 270 ? 9.781 -5.991 -4.901 1.00 96.19 270 SER A CA 1
ATOM 2220 C C . SER A 1 270 ? 9.785 -7.133 -5.938 1.00 96.19 270 SER A C 1
ATOM 2222 O O . SER A 1 270 ? 9.935 -8.291 -5.533 1.00 96.19 270 SER A O 1
ATOM 2224 N N . PRO A 1 271 ? 9.734 -6.884 -7.263 1.00 96.56 271 PRO A N 1
ATOM 2225 C CA . PRO A 1 271 ? 9.816 -7.945 -8.270 1.00 96.56 271 PRO A CA 1
ATOM 2226 C C . PRO A 1 271 ? 11.146 -8.716 -8.287 1.00 96.56 271 PRO A C 1
ATOM 2228 O O . PRO A 1 271 ? 11.223 -9.792 -8.883 1.00 96.56 271 PRO A O 1
ATOM 2231 N N . ALA A 1 272 ? 12.199 -8.203 -7.640 1.00 96.00 272 ALA A N 1
ATOM 2232 C CA . ALA A 1 272 ? 13.479 -8.899 -7.500 1.00 96.00 272 ALA A CA 1
ATOM 2233 C C . ALA A 1 272 ? 13.450 -10.048 -6.470 1.00 96.00 272 ALA A C 1
ATOM 2235 O O . ALA A 1 272 ? 14.424 -10.800 -6.381 1.00 96.00 272 ALA A O 1
ATOM 2236 N N . PHE A 1 273 ? 12.345 -10.204 -5.731 1.00 94.69 273 PHE A N 1
ATOM 2237 C CA . PHE A 1 273 ? 12.115 -11.295 -4.786 1.00 94.69 273 PHE A CA 1
ATOM 2238 C C . PHE A 1 273 ? 11.048 -12.252 -5.325 1.00 94.69 273 PHE A C 1
ATOM 2240 O O . PHE A 1 273 ? 9.927 -11.844 -5.625 1.00 94.69 273 PHE A O 1
ATOM 2247 N N . SER A 1 274 ? 11.371 -13.545 -5.431 1.00 93.19 274 SER A N 1
ATOM 2248 C CA . SER A 1 274 ? 10.466 -14.532 -6.041 1.00 93.19 274 SER A CA 1
ATOM 2249 C C . SER A 1 274 ? 9.183 -14.760 -5.237 1.00 93.19 274 SER A C 1
ATOM 2251 O O . SER A 1 274 ? 8.170 -15.149 -5.811 1.00 93.19 274 SER A O 1
ATOM 2253 N N . SER A 1 275 ? 9.189 -14.474 -3.930 1.00 90.75 275 SER A N 1
ATOM 2254 C CA . SER A 1 275 ? 7.983 -14.485 -3.091 1.00 90.75 275 SER A CA 1
ATOM 2255 C C . SER A 1 275 ? 6.903 -13.499 -3.547 1.00 90.75 275 SER A C 1
ATOM 2257 O O . SER A 1 275 ? 5.760 -13.665 -3.148 1.00 90.75 275 SER A O 1
ATOM 2259 N N . SER A 1 276 ? 7.232 -12.518 -4.395 1.00 93.81 276 SER A N 1
ATOM 2260 C CA . SER A 1 276 ? 6.255 -11.586 -4.977 1.00 93.81 276 SER A CA 1
ATOM 2261 C C . SER A 1 276 ? 5.354 -12.244 -6.027 1.00 93.81 276 SER A C 1
ATOM 2263 O O . SER A 1 276 ? 4.374 -11.638 -6.437 1.00 93.81 276 SER A O 1
ATOM 2265 N N . PHE A 1 277 ? 5.696 -13.453 -6.493 1.00 93.31 277 PHE A N 1
ATOM 2266 C CA . PHE A 1 277 ? 4.974 -14.157 -7.557 1.00 93.31 277 PHE A CA 1
ATOM 2267 C C . PHE A 1 277 ? 4.730 -15.632 -7.191 1.00 93.31 277 PHE A C 1
ATOM 2269 O O . PHE A 1 277 ? 5.289 -16.540 -7.831 1.00 93.31 277 PHE A O 1
ATOM 2276 N N . PRO A 1 278 ? 3.923 -15.911 -6.152 1.00 89.62 278 PRO A N 1
ATOM 2277 C CA . PRO A 1 278 ? 3.633 -17.277 -5.719 1.00 89.62 278 PRO A CA 1
ATOM 2278 C C . PRO A 1 278 ? 2.965 -18.124 -6.817 1.00 89.62 278 PRO A C 1
ATOM 2280 O O . PRO A 1 278 ? 3.149 -19.338 -6.853 1.00 89.62 278 PRO A O 1
ATOM 2283 N N . GLU A 1 279 ? 2.262 -17.520 -7.777 1.00 87.62 279 GLU A N 1
ATOM 2284 C CA . GLU A 1 279 ? 1.651 -18.215 -8.920 1.00 87.62 279 GLU A CA 1
ATOM 2285 C C . GLU A 1 279 ? 2.707 -18.825 -9.849 1.00 87.62 279 GLU A C 1
ATOM 2287 O O . GLU A 1 279 ? 2.463 -19.863 -10.474 1.00 87.62 279 GLU A O 1
ATOM 2292 N N . ILE A 1 280 ? 3.873 -18.176 -9.941 1.00 88.00 280 ILE A N 1
ATOM 2293 C CA . ILE A 1 280 ? 5.003 -18.591 -10.776 1.00 88.00 280 ILE A CA 1
ATOM 2294 C C . ILE A 1 280 ? 5.914 -19.549 -10.007 1.00 88.00 280 ILE A C 1
ATOM 2296 O O . ILE A 1 280 ? 6.334 -20.574 -10.550 1.00 88.00 280 ILE A O 1
ATOM 2300 N N . PHE A 1 281 ? 6.245 -19.210 -8.760 1.00 87.69 281 PHE A N 1
ATOM 2301 C CA . PHE A 1 281 ? 7.318 -19.864 -8.006 1.00 87.69 281 PHE A CA 1
ATOM 2302 C C . PHE A 1 281 ? 6.827 -20.766 -6.862 1.00 87.69 281 PHE A C 1
ATOM 2304 O O . PHE A 1 281 ? 7.632 -21.472 -6.246 1.00 87.69 281 PHE A O 1
ATOM 2311 N N . GLY A 1 282 ? 5.519 -20.808 -6.602 1.00 82.94 282 GLY A N 1
ATOM 2312 C CA . GLY A 1 282 ? 4.921 -21.558 -5.501 1.00 82.94 282 GLY A CA 1
ATOM 2313 C C . GLY A 1 282 ? 5.362 -21.014 -4.142 1.00 82.94 282 GLY A C 1
ATOM 2314 O O . GLY A 1 282 ? 5.531 -19.814 -3.958 1.00 82.94 282 GLY A O 1
ATOM 2315 N N . SER A 1 283 ? 5.615 -21.911 -3.188 1.00 71.88 283 SER A N 1
ATOM 2316 C CA . SER A 1 283 ? 6.107 -21.545 -1.853 1.00 71.88 283 SER A CA 1
ATOM 2317 C C . SER A 1 283 ? 7.578 -21.102 -1.824 1.00 71.88 283 SER A C 1
ATOM 2319 O O . SER A 1 283 ? 8.080 -20.753 -0.761 1.00 71.88 283 SER A O 1
ATOM 2321 N N . LYS A 1 284 ? 8.294 -21.114 -2.960 1.00 75.31 284 LYS A N 1
ATOM 2322 C CA . LYS A 1 284 ? 9.735 -20.824 -3.010 1.00 75.31 284 LYS A CA 1
ATOM 2323 C C . LYS A 1 284 ? 9.993 -19.321 -2.920 1.00 75.31 284 LYS A C 1
ATOM 2325 O O . LYS A 1 284 ? 9.880 -18.588 -3.904 1.00 75.31 284 LYS A O 1
ATOM 2330 N N . ARG A 1 285 ? 10.414 -18.868 -1.740 1.00 72.81 285 ARG A N 1
ATOM 2331 C CA . ARG A 1 285 ? 10.565 -17.435 -1.442 1.00 72.81 285 ARG A CA 1
ATOM 2332 C C . ARG A 1 285 ? 11.874 -16.801 -1.927 1.00 72.81 285 ARG A C 1
ATOM 2334 O O . ARG A 1 285 ? 11.929 -15.582 -2.025 1.00 72.81 285 ARG A O 1
ATOM 2341 N N . ASN A 1 286 ? 12.910 -17.588 -2.232 1.00 86.25 286 ASN A N 1
ATOM 2342 C CA . ASN A 1 286 ? 14.264 -17.062 -2.449 1.00 86.25 286 ASN A CA 1
ATOM 2343 C C . ASN A 1 286 ? 14.958 -17.618 -3.708 1.00 86.25 286 ASN A C 1
ATOM 2345 O O . ASN A 1 286 ? 16.047 -18.183 -3.633 1.00 86.25 286 ASN A O 1
ATOM 2349 N N . ILE A 1 287 ? 14.327 -17.513 -4.879 1.00 92.38 287 ILE A N 1
ATOM 2350 C CA . ILE A 1 287 ? 14.970 -17.875 -6.153 1.00 92.38 287 ILE A CA 1
ATOM 2351 C C . ILE A 1 287 ? 15.842 -16.697 -6.630 1.00 92.38 287 ILE A C 1
ATOM 2353 O O . ILE A 1 287 ? 15.355 -15.569 -6.656 1.00 92.38 287 ILE A O 1
ATOM 2357 N N . PRO A 1 288 ? 17.111 -16.915 -7.036 1.00 95.38 288 PRO A N 1
ATOM 2358 C CA . PRO A 1 288 ? 17.965 -15.846 -7.552 1.00 95.38 288 PRO A CA 1
ATOM 2359 C C . PRO A 1 288 ? 17.371 -15.132 -8.776 1.00 95.38 288 PRO A C 1
ATOM 2361 O O . PRO A 1 288 ? 16.898 -15.773 -9.714 1.00 95.38 288 PRO A O 1
ATOM 2364 N N . CYS A 1 289 ? 17.464 -13.802 -8.784 1.00 97.00 289 CYS A N 1
ATOM 2365 C CA . CYS A 1 289 ? 17.005 -12.940 -9.872 1.00 97.00 289 CYS A CA 1
ATOM 2366 C C . CYS A 1 289 ? 18.192 -12.375 -10.674 1.00 97.00 289 CYS A C 1
ATOM 2368 O O . CYS A 1 289 ? 19.204 -11.983 -10.081 1.00 97.00 289 CYS A O 1
ATOM 2370 N N . LEU A 1 290 ? 18.073 -12.325 -12.005 1.00 97.69 290 LEU A N 1
ATOM 2371 C CA . LEU A 1 290 ? 18.941 -11.562 -12.906 1.00 97.69 290 LEU A CA 1
ATOM 2372 C C . LEU A 1 290 ? 18.144 -10.409 -13.529 1.00 97.69 290 LEU A C 1
ATOM 2374 O O . LEU A 1 290 ? 17.243 -10.620 -14.340 1.00 97.69 290 LEU A O 1
ATOM 2378 N N . VAL A 1 291 ? 18.528 -9.186 -13.176 1.00 97.00 291 VAL A N 1
ATOM 2379 C CA . VAL A 1 291 ? 17.944 -7.952 -13.694 1.00 97.00 291 VAL A CA 1
ATOM 2380 C C . VAL A 1 291 ? 18.698 -7.489 -14.934 1.00 97.00 291 VAL A C 1
ATOM 2382 O O . VAL A 1 291 ? 19.924 -7.368 -14.923 1.00 97.00 291 VAL A O 1
ATOM 2385 N N . THR A 1 292 ? 17.967 -7.173 -15.998 1.00 94.50 292 THR A N 1
ATOM 2386 C CA . THR A 1 292 ? 18.521 -6.498 -17.177 1.00 94.50 292 THR A CA 1
ATOM 2387 C C . THR A 1 292 ? 17.873 -5.138 -17.344 1.00 94.50 292 THR A C 1
ATOM 2389 O O . THR A 1 292 ? 16.664 -5.050 -17.576 1.00 94.50 292 THR A O 1
ATOM 2392 N N . CYS A 1 293 ? 18.664 -4.078 -17.246 1.00 91.25 293 CYS A N 1
ATOM 2393 C CA . CYS A 1 293 ? 18.161 -2.712 -17.297 1.00 91.25 293 CYS A CA 1
ATOM 2394 C C . CYS A 1 293 ? 19.162 -1.768 -17.965 1.00 91.25 293 CYS A C 1
ATOM 2396 O O . CYS A 1 293 ? 20.324 -2.108 -18.198 1.00 91.25 293 CYS A O 1
ATOM 2398 N N . ALA A 1 294 ? 18.701 -0.562 -18.277 1.00 85.62 294 ALA A N 1
ATOM 2399 C CA . ALA A 1 294 ? 19.605 0.534 -18.577 1.00 85.62 294 ALA A CA 1
ATOM 2400 C C . ALA A 1 294 ? 20.269 1.030 -17.282 1.00 85.62 294 ALA A C 1
ATOM 2402 O O . ALA A 1 294 ? 19.777 0.804 -16.173 1.00 85.62 294 ALA A O 1
ATOM 2403 N N . ILE A 1 295 ? 21.426 1.664 -17.426 1.00 80.06 295 ILE A N 1
ATOM 2404 C CA . ILE A 1 295 ? 22.284 1.997 -16.291 1.00 80.06 295 ILE A CA 1
ATOM 2405 C C . ILE A 1 295 ? 21.719 3.077 -15.353 1.00 80.06 295 ILE A C 1
ATOM 2407 O O . ILE A 1 295 ? 22.061 3.111 -14.176 1.00 80.06 295 ILE A O 1
ATOM 2411 N N . ASP A 1 296 ? 20.795 3.906 -15.838 1.00 79.25 296 ASP A N 1
ATOM 2412 C CA . ASP A 1 296 ? 20.054 4.897 -15.047 1.00 79.25 296 ASP A CA 1
ATOM 2413 C C . ASP A 1 296 ? 19.146 4.267 -13.979 1.00 79.25 296 ASP A C 1
ATOM 2415 O O . ASP A 1 296 ? 18.702 4.954 -13.066 1.00 79.25 296 ASP A O 1
ATOM 2419 N N . GLN A 1 297 ? 18.897 2.959 -14.065 1.00 84.75 297 GLN A N 1
ATOM 2420 C CA . GLN A 1 297 ? 18.130 2.210 -13.070 1.00 84.75 297 GLN A CA 1
ATOM 2421 C C . GLN A 1 297 ? 19.007 1.625 -11.946 1.00 84.75 297 GLN A C 1
ATOM 2423 O O . GLN A 1 297 ? 18.473 1.056 -10.994 1.00 84.75 297 GLN A O 1
ATOM 2428 N N . ASP A 1 298 ? 20.341 1.756 -12.017 1.00 83.62 298 ASP A N 1
ATOM 2429 C CA . ASP A 1 298 ? 21.251 1.215 -10.993 1.00 83.62 298 ASP A CA 1
ATOM 2430 C C . ASP A 1 298 ? 20.936 1.685 -9.562 1.00 83.62 298 ASP A C 1
ATOM 2432 O O . ASP A 1 298 ? 20.979 0.827 -8.681 1.00 83.62 298 ASP A O 1
ATOM 2436 N N . PRO A 1 299 ? 20.554 2.954 -9.289 1.00 85.94 299 PRO A N 1
ATOM 2437 C CA . PRO A 1 299 ? 20.218 3.382 -7.930 1.00 85.94 299 PRO A CA 1
ATOM 2438 C C . PRO A 1 299 ? 19.128 2.518 -7.271 1.00 85.94 299 PRO A C 1
ATOM 2440 O O . PRO A 1 299 ? 19.306 2.057 -6.143 1.00 85.94 299 PRO A O 1
ATOM 2443 N N . TYR A 1 300 ? 18.050 2.192 -7.994 1.00 90.25 300 TYR A N 1
ATOM 2444 C CA . TYR A 1 300 ? 16.966 1.341 -7.485 1.00 90.25 300 TYR A CA 1
ATOM 2445 C C . TYR A 1 300 ? 17.443 -0.067 -7.134 1.00 90.25 300 TYR A C 1
ATOM 2447 O O . TYR A 1 300 ? 17.130 -0.606 -6.069 1.00 90.25 300 TYR A O 1
ATOM 2455 N N . PHE A 1 301 ? 18.231 -0.681 -8.011 1.00 90.38 301 PHE A N 1
ATOM 2456 C CA . PHE A 1 301 ? 18.685 -2.051 -7.801 1.00 90.38 301 PHE A CA 1
ATOM 2457 C C . PHE A 1 301 ? 19.872 -2.149 -6.843 1.00 90.38 301 PHE A C 1
ATOM 2459 O O . PHE A 1 301 ? 20.041 -3.181 -6.195 1.00 90.38 301 PHE A O 1
ATOM 2466 N N . ARG A 1 302 ? 20.651 -1.077 -6.675 1.00 86.50 302 ARG A N 1
ATOM 2467 C CA . ARG A 1 302 ? 21.642 -0.955 -5.602 1.00 86.50 302 ARG A CA 1
ATOM 2468 C C . ARG A 1 302 ? 20.950 -0.982 -4.242 1.00 86.50 302 ARG A C 1
ATOM 2470 O O . ARG A 1 302 ? 21.244 -1.874 -3.452 1.00 86.50 302 ARG A O 1
ATOM 2477 N N . LEU A 1 303 ? 19.943 -0.127 -4.050 1.00 89.56 303 LEU A N 1
ATOM 2478 C CA . LEU A 1 303 ? 19.090 -0.136 -2.858 1.00 89.56 303 LEU A CA 1
ATOM 2479 C C . LEU A 1 303 ? 18.453 -1.512 -2.623 1.00 89.56 303 LEU A C 1
ATOM 2481 O O . LEU A 1 303 ? 18.492 -2.048 -1.519 1.00 89.56 303 LEU A O 1
ATOM 2485 N N . THR A 1 304 ? 17.928 -2.128 -3.686 1.00 93.50 304 THR A N 1
ATOM 2486 C CA . THR A 1 304 ? 17.339 -3.475 -3.620 1.00 93.50 304 THR A CA 1
ATOM 2487 C C . THR A 1 304 ? 18.347 -4.510 -3.116 1.00 93.50 304 THR A C 1
ATOM 2489 O O . THR A 1 304 ? 17.998 -5.375 -2.317 1.00 93.50 304 THR A O 1
ATOM 2492 N N . ARG A 1 305 ? 19.609 -4.444 -3.561 1.00 91.12 305 ARG A N 1
ATOM 2493 C CA . ARG A 1 305 ? 20.677 -5.360 -3.126 1.00 91.12 305 ARG A CA 1
ATOM 2494 C C . ARG A 1 305 ? 21.089 -5.146 -1.671 1.00 91.12 305 ARG A C 1
ATOM 2496 O O . ARG A 1 305 ? 21.448 -6.131 -1.020 1.00 91.12 305 ARG A O 1
ATOM 2503 N N . ASP A 1 306 ? 21.056 -3.910 -1.186 1.00 87.38 306 ASP A N 1
ATOM 2504 C CA . ASP A 1 306 ? 21.360 -3.586 0.210 1.00 87.38 306 ASP A CA 1
ATOM 2505 C C . ASP A 1 306 ? 20.267 -4.146 1.130 1.00 87.38 306 ASP A C 1
ATOM 2507 O O . ASP A 1 306 ? 20.561 -4.901 2.059 1.00 87.38 306 ASP A O 1
ATOM 2511 N N . VAL A 1 307 ? 18.999 -3.923 0.772 1.00 88.69 307 VAL A N 1
ATOM 2512 C CA . VAL A 1 307 ? 17.834 -4.450 1.499 1.00 88.69 307 VAL A CA 1
ATOM 2513 C C . VAL A 1 307 ? 17.736 -5.976 1.423 1.00 88.69 307 VAL A C 1
ATOM 2515 O O . VAL A 1 307 ? 17.406 -6.619 2.418 1.00 88.69 307 VAL A O 1
ATOM 2518 N N . ALA A 1 308 ? 18.055 -6.590 0.277 1.00 87.88 308 ALA A N 1
ATOM 2519 C CA . ALA A 1 308 ? 17.981 -8.043 0.103 1.00 87.88 308 ALA A CA 1
ATOM 2520 C C . ALA A 1 308 ? 18.774 -8.799 1.181 1.00 87.88 308 ALA A C 1
ATOM 2522 O O . ALA A 1 308 ? 18.287 -9.792 1.716 1.00 87.88 308 ALA A O 1
ATOM 2523 N N . GLY A 1 309 ? 19.966 -8.301 1.537 1.00 79.81 309 GLY A N 1
ATOM 2524 C CA . GLY A 1 309 ? 20.791 -8.895 2.589 1.00 79.81 309 GLY A CA 1
ATOM 2525 C C . GLY A 1 309 ? 20.142 -8.832 3.975 1.00 79.81 309 GLY A C 1
ATOM 2526 O O . GLY A 1 309 ? 20.195 -9.818 4.704 1.00 79.81 309 GLY A O 1
ATOM 2527 N N . LEU A 1 310 ? 19.490 -7.712 4.306 1.00 84.06 310 LEU A N 1
ATOM 2528 C CA . LEU A 1 310 ? 18.787 -7.509 5.581 1.00 84.06 310 LEU A CA 1
ATOM 2529 C C . LEU A 1 310 ? 17.553 -8.410 5.715 1.00 84.06 310 LEU A C 1
ATOM 2531 O O . LEU A 1 310 ? 17.207 -8.843 6.809 1.00 84.06 310 LEU A O 1
ATOM 2535 N N . LEU A 1 311 ? 16.901 -8.713 4.592 1.00 83.31 311 LEU A N 1
ATOM 2536 C CA . LEU A 1 311 ? 15.707 -9.558 4.536 1.00 83.31 311 LEU A CA 1
ATOM 2537 C C . LEU A 1 311 ? 16.014 -11.059 4.382 1.00 83.31 311 LEU A C 1
ATOM 2539 O O . LEU A 1 311 ? 15.087 -11.865 4.335 1.00 83.31 311 LEU A O 1
ATOM 2543 N N . GLY A 1 312 ? 17.290 -11.446 4.270 1.00 81.44 312 GLY A N 1
ATOM 2544 C CA . GLY A 1 312 ? 17.692 -12.838 4.039 1.00 81.44 312 GLY A CA 1
ATOM 2545 C C . GLY A 1 312 ? 17.447 -13.347 2.610 1.00 81.44 312 GLY A C 1
ATOM 2546 O O . GLY A 1 312 ? 17.496 -14.554 2.366 1.00 81.44 312 GLY A O 1
ATOM 2547 N N . PHE A 1 313 ? 17.207 -12.454 1.646 1.00 87.31 313 PHE A N 1
ATOM 2548 C CA . PHE A 1 313 ? 17.063 -12.799 0.232 1.00 87.31 313 PHE A CA 1
ATOM 2549 C C . PHE A 1 313 ? 18.410 -12.799 -0.505 1.00 87.31 313 PHE A C 1
ATOM 2551 O O . PHE A 1 313 ? 19.370 -12.111 -0.146 1.00 87.31 313 PHE A O 1
ATOM 2558 N N . HIS A 1 314 ? 18.491 -13.547 -1.605 1.00 89.44 314 HIS A N 1
ATOM 2559 C CA . HIS A 1 314 ? 19.607 -13.439 -2.533 1.00 89.44 314 HIS A CA 1
ATOM 2560 C C . HIS A 1 314 ? 19.620 -12.049 -3.172 1.00 89.44 314 HIS A C 1
ATOM 2562 O O . HIS A 1 314 ? 18.653 -11.632 -3.803 1.00 89.44 314 HIS A O 1
ATOM 2568 N N . LYS A 1 315 ? 20.760 -11.356 -3.084 1.00 92.56 315 LYS A N 1
ATOM 2569 C CA . LYS A 1 315 ? 20.963 -10.079 -3.781 1.00 92.56 315 LYS A CA 1
ATOM 2570 C C . LYS A 1 315 ? 20.723 -10.265 -5.284 1.00 92.56 315 LYS A C 1
ATOM 2572 O O . LYS A 1 315 ? 21.362 -11.159 -5.842 1.00 92.56 315 LYS A O 1
ATOM 2577 N N . PRO A 1 316 ? 19.877 -9.477 -5.965 1.00 94.56 316 PRO A N 1
ATOM 2578 C CA . PRO A 1 316 ? 19.659 -9.645 -7.401 1.00 94.56 316 PRO A CA 1
ATOM 2579 C C . PRO A 1 316 ? 20.946 -9.384 -8.190 1.00 94.56 316 PRO A C 1
ATOM 2581 O O . PRO A 1 316 ? 21.661 -8.414 -7.926 1.00 94.56 316 PRO A O 1
ATOM 2584 N N . ALA A 1 317 ? 21.257 -10.259 -9.145 1.00 95.31 317 ALA A N 1
ATOM 2585 C CA . ALA A 1 317 ? 22.318 -10.022 -10.119 1.00 95.31 317 ALA A CA 1
ATOM 2586 C C . ALA A 1 317 ? 21.843 -9.002 -11.160 1.00 95.31 317 ALA A C 1
ATOM 2588 O O . ALA A 1 317 ? 20.642 -8.841 -11.365 1.00 95.31 317 ALA A O 1
ATOM 2589 N N . MET A 1 318 ? 22.772 -8.320 -11.827 1.00 94.06 318 MET A N 1
ATOM 2590 C CA . MET A 1 318 ? 22.437 -7.266 -12.790 1.00 94.06 318 MET A CA 1
ATOM 2591 C C . MET A 1 318 ? 23.318 -7.316 -14.030 1.00 94.06 318 MET A C 1
ATOM 2593 O O . MET A 1 318 ? 24.502 -7.634 -13.924 1.00 94.06 318 MET A O 1
ATOM 2597 N N . MET A 1 319 ? 22.759 -6.919 -15.170 1.00 94.25 319 MET A N 1
ATOM 2598 C CA . MET A 1 319 ? 23.484 -6.531 -16.380 1.00 94.25 319 MET A CA 1
ATOM 2599 C C . MET A 1 319 ? 22.950 -5.186 -16.869 1.00 94.25 319 MET A C 1
ATOM 2601 O O . MET A 1 319 ? 21.740 -5.041 -17.068 1.00 94.25 319 MET A O 1
ATOM 2605 N N . CYS A 1 320 ? 23.848 -4.226 -17.091 1.00 88.81 320 CYS A N 1
ATOM 2606 C CA . CYS A 1 320 ? 23.467 -2.856 -17.419 1.00 88.81 320 CYS A CA 1
ATOM 2607 C C . CYS A 1 320 ? 23.882 -2.467 -18.839 1.00 88.81 320 CYS A C 1
ATOM 2609 O O . CYS A 1 320 ? 25.019 -2.713 -19.258 1.00 88.81 320 CYS A O 1
ATOM 2611 N N . SER A 1 321 ? 22.962 -1.834 -19.570 1.00 87.69 321 SER A N 1
ATOM 2612 C CA . SER A 1 321 ? 23.219 -1.320 -20.915 1.00 87.69 321 SER A CA 1
ATOM 2613 C C . SER A 1 321 ? 23.648 0.144 -20.922 1.00 87.69 321 SER A C 1
ATOM 2615 O O . SER A 1 321 ? 23.261 0.938 -20.061 1.00 87.69 321 SER A O 1
ATOM 2617 N N . LYS A 1 322 ? 24.363 0.527 -21.982 1.00 82.31 322 LYS A N 1
ATOM 2618 C CA . LYS A 1 322 ? 24.471 1.919 -22.428 1.00 82.31 322 LYS A CA 1
ATOM 2619 C C . LYS A 1 322 ? 23.096 2.461 -22.820 1.00 82.31 322 LYS A C 1
ATOM 2621 O O . LYS A 1 322 ? 22.186 1.706 -23.177 1.00 82.31 322 LYS A O 1
ATOM 2626 N N . VAL A 1 323 ? 22.974 3.781 -22.783 1.00 77.38 323 VAL A N 1
ATOM 2627 C CA . VAL A 1 323 ? 21.798 4.509 -23.263 1.00 77.38 323 VAL A CA 1
ATOM 2628 C C . VAL A 1 323 ? 21.987 4.836 -24.746 1.00 77.38 323 VAL A C 1
ATOM 2630 O O . VAL A 1 323 ? 23.085 5.200 -25.165 1.00 77.38 323 VAL A O 1
ATOM 2633 N N . LEU A 1 324 ? 20.928 4.691 -25.547 1.00 81.44 324 LEU A N 1
ATOM 2634 C CA . LEU A 1 324 ? 20.941 5.114 -26.949 1.00 81.44 324 LEU A CA 1
ATOM 2635 C C . LEU A 1 324 ? 20.793 6.648 -27.033 1.00 81.44 324 LEU A C 1
ATOM 2637 O O . LEU A 1 324 ? 19.884 7.186 -26.391 1.00 81.44 324 LEU A O 1
ATOM 2641 N N . PRO A 1 325 ? 21.639 7.351 -27.807 1.00 82.38 325 PRO A N 1
ATOM 2642 C CA . PRO A 1 325 ? 21.603 8.809 -27.892 1.00 82.38 325 PRO A CA 1
ATOM 2643 C C . PRO A 1 325 ? 20.371 9.320 -28.648 1.00 82.38 325 PRO A C 1
ATOM 2645 O O . PRO A 1 325 ? 19.767 8.607 -29.458 1.00 82.38 325 PRO A O 1
ATOM 2648 N N . ALA A 1 326 ? 20.003 10.577 -28.400 1.00 85.88 326 ALA A N 1
ATOM 2649 C CA . ALA A 1 326 ? 19.003 11.284 -29.192 1.00 85.88 326 ALA A CA 1
ATOM 2650 C C . ALA A 1 326 ? 19.480 11.504 -30.635 1.00 85.88 326 ALA A C 1
ATOM 2652 O O . ALA A 1 326 ? 20.679 11.548 -30.916 1.00 85.88 326 ALA A O 1
ATOM 2653 N N . LEU A 1 327 ? 18.534 11.689 -31.562 1.00 85.06 327 LEU A N 1
ATOM 2654 C CA . LEU A 1 327 ? 18.861 11.974 -32.960 1.00 85.06 327 LEU A CA 1
ATOM 2655 C C . LEU A 1 327 ? 19.742 13.226 -33.091 1.00 85.06 327 LEU A C 1
ATOM 2657 O O . LEU A 1 327 ? 20.713 13.207 -33.838 1.00 85.06 327 LEU A O 1
ATOM 2661 N N . GLN A 1 328 ? 19.465 14.281 -32.326 1.00 83.62 328 GLN A N 1
ATOM 2662 C CA . GLN A 1 328 ? 20.136 15.581 -32.429 1.00 83.62 328 GLN A CA 1
ATOM 2663 C C . GLN A 1 328 ? 21.590 15.593 -31.942 1.00 83.62 328 GLN A C 1
ATOM 2665 O O . GLN A 1 328 ? 22.264 16.608 -32.113 1.00 83.62 328 GLN A O 1
ATOM 2670 N N . GLY A 1 329 ? 22.093 14.504 -31.364 1.00 71.50 329 GLY A N 1
ATOM 2671 C CA . GLY A 1 329 ? 23.491 14.398 -30.967 1.00 71.50 329 GLY A CA 1
ATOM 2672 C C . GLY A 1 329 ? 23.693 13.584 -29.703 1.00 71.50 329 GLY A C 1
ATOM 2673 O O . GLY A 1 329 ? 22.747 13.222 -29.004 1.00 71.50 329 GLY A O 1
ATOM 2674 N N . ALA A 1 330 ? 24.965 13.323 -29.410 1.00 57.34 330 ALA A N 1
ATOM 2675 C CA . ALA A 1 330 ? 25.347 12.473 -28.297 1.00 57.34 330 ALA A CA 1
ATOM 2676 C C . ALA A 1 330 ? 24.883 13.048 -26.950 1.00 57.34 330 ALA A C 1
ATOM 2678 O O . ALA A 1 330 ? 24.403 12.287 -26.124 1.00 57.34 330 ALA A O 1
ATOM 2679 N N . THR A 1 331 ? 24.962 14.370 -26.738 1.00 52.56 331 THR A N 1
ATOM 2680 C CA . THR A 1 331 ? 24.798 15.041 -25.427 1.00 52.56 331 THR A CA 1
ATOM 2681 C C . THR A 1 331 ? 23.407 14.944 -24.786 1.00 52.56 331 THR A C 1
ATOM 2683 O O . THR A 1 331 ? 23.245 15.383 -23.649 1.00 52.56 331 THR A O 1
ATOM 2686 N N . GLY A 1 332 ? 22.411 14.365 -25.466 1.00 54.75 332 GLY A N 1
ATOM 2687 C CA . GLY A 1 332 ? 21.055 14.179 -24.948 1.00 54.75 332 GLY A CA 1
ATOM 2688 C C . GLY A 1 332 ? 20.568 12.729 -25.031 1.00 54.75 332 GLY A C 1
ATOM 2689 O O . GLY A 1 332 ? 20.819 12.022 -26.007 1.00 54.75 332 GLY A O 1
ATOM 2690 N N . LYS A 1 333 ? 19.810 12.294 -24.018 1.00 61.28 333 LYS A N 1
ATOM 2691 C CA . LYS A 1 333 ? 19.002 11.062 -24.059 1.00 61.28 333 LYS A CA 1
ATOM 2692 C C . LYS A 1 333 ? 17.733 11.318 -24.882 1.00 61.28 333 LYS A C 1
ATOM 2694 O O . LYS A 1 333 ? 17.192 12.421 -24.851 1.00 61.28 333 LYS A O 1
ATOM 2699 N N . MET A 1 334 ? 17.242 10.307 -25.601 1.00 64.88 334 MET A N 1
ATOM 2700 C CA . MET A 1 334 ? 15.927 10.384 -26.254 1.00 64.88 334 MET A CA 1
ATOM 2701 C C . MET A 1 334 ? 14.830 10.702 -25.235 1.00 64.88 334 MET A C 1
ATOM 2703 O O . MET A 1 334 ? 14.810 10.116 -24.150 1.00 64.88 334 MET A O 1
ATOM 2707 N N . SER A 1 335 ? 13.910 11.596 -25.599 1.00 65.31 335 SER A N 1
ATOM 2708 C CA . SER A 1 335 ? 12.786 11.966 -24.744 1.00 65.31 335 SER A CA 1
ATOM 2709 C C . SER A 1 335 ? 11.455 11.659 -25.415 1.00 65.31 335 SER A C 1
ATOM 2711 O O . SER A 1 335 ? 11.199 12.109 -26.530 1.00 65.31 335 SER A O 1
ATOM 2713 N N . ASP A 1 336 ? 10.560 10.996 -24.678 1.00 59.16 336 ASP A N 1
ATOM 2714 C CA . ASP A 1 336 ? 9.147 10.849 -25.055 1.00 59.16 336 ASP A CA 1
ATOM 2715 C C . ASP A 1 336 ? 8.439 12.222 -25.185 1.00 59.16 336 ASP A C 1
ATOM 2717 O O . ASP A 1 336 ? 7.373 12.312 -25.785 1.00 59.16 336 ASP A O 1
ATOM 2721 N N . SER A 1 337 ? 9.012 13.302 -24.630 1.00 60.50 337 SER A N 1
ATOM 2722 C CA . SER A 1 337 ? 8.484 14.671 -24.753 1.00 60.50 337 SER A CA 1
ATOM 2723 C C . SER A 1 337 ? 8.935 15.409 -26.018 1.00 60.50 337 SER A C 1
ATOM 2725 O O . SER A 1 337 ? 8.419 16.489 -26.293 1.00 60.50 337 SER A O 1
ATOM 2727 N N . ASP A 1 338 ? 9.908 14.873 -26.762 1.00 72.25 338 ASP A N 1
ATOM 2728 C CA . ASP A 1 338 ? 10.339 15.408 -28.055 1.00 72.25 338 ASP A CA 1
ATOM 2729 C C . ASP A 1 338 ? 10.239 14.307 -29.112 1.00 72.25 338 ASP A C 1
ATOM 2731 O O . ASP A 1 338 ? 11.151 13.497 -29.301 1.00 72.25 338 ASP A O 1
ATOM 2735 N N . GLU A 1 339 ? 9.123 14.306 -29.841 1.00 70.31 339 GLU A N 1
ATOM 2736 C CA . GLU A 1 339 ? 8.845 13.341 -30.907 1.00 70.31 339 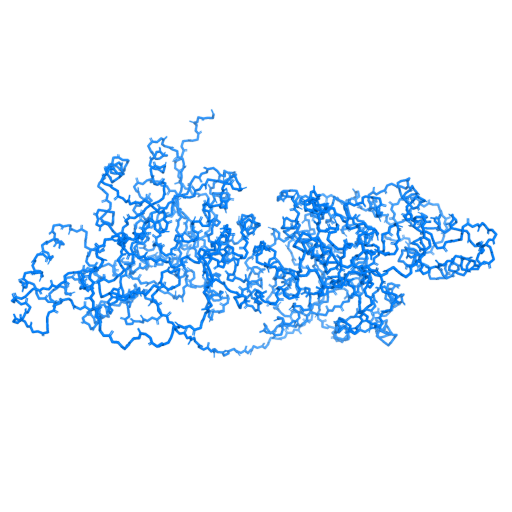GLU A CA 1
ATOM 2737 C C . GLU A 1 339 ? 9.889 13.341 -32.034 1.00 70.31 339 GLU A C 1
ATOM 2739 O O . GLU A 1 339 ? 9.966 12.381 -32.807 1.00 70.31 339 GLU A O 1
ATOM 2744 N N . LEU A 1 340 ? 10.680 14.410 -32.159 1.00 78.19 340 LEU A N 1
ATOM 2745 C CA . LEU A 1 340 ? 11.723 14.545 -33.172 1.00 78.19 340 LEU A CA 1
ATOM 2746 C C . LEU A 1 340 ? 13.066 13.990 -32.693 1.00 78.19 340 LEU A C 1
ATOM 2748 O O . LEU A 1 340 ? 13.951 13.777 -33.520 1.00 78.19 340 LEU A O 1
ATOM 2752 N N . SER A 1 341 ? 13.214 13.742 -31.388 1.00 80.31 341 SER A N 1
ATOM 2753 C CA . SER A 1 341 ? 14.446 13.226 -30.785 1.00 80.31 341 SER A CA 1
ATOM 2754 C C . SER A 1 341 ? 14.659 11.729 -30.955 1.00 80.31 341 SER A C 1
ATOM 2756 O O . SER A 1 341 ? 15.778 11.249 -30.778 1.00 80.31 341 SER A O 1
ATOM 2758 N N . CYS A 1 342 ? 13.611 10.988 -31.318 1.00 83.25 342 CYS A N 1
ATOM 2759 C CA . CYS A 1 342 ? 13.626 9.533 -31.323 1.00 83.25 342 CYS A CA 1
ATOM 2760 C C . CYS A 1 342 ? 12.854 8.923 -32.502 1.00 83.25 342 CYS A C 1
ATOM 2762 O O . CYS A 1 342 ? 12.023 9.563 -33.155 1.00 83.25 342 CYS A O 1
ATOM 2764 N N . ILE A 1 343 ? 13.139 7.646 -32.765 1.00 86.06 343 ILE A N 1
ATOM 2765 C CA . ILE A 1 343 ? 12.402 6.813 -33.720 1.00 86.06 343 ILE A CA 1
ATOM 2766 C C . ILE A 1 343 ? 11.441 5.922 -32.931 1.00 86.06 343 ILE A C 1
ATOM 2768 O O . ILE A 1 343 ? 11.891 5.077 -32.147 1.00 86.06 343 ILE A O 1
ATOM 2772 N N . TYR A 1 344 ? 10.138 6.115 -33.138 1.00 87.12 344 TYR A N 1
ATOM 2773 C CA . TYR A 1 344 ? 9.078 5.315 -32.525 1.00 87.12 344 TYR A CA 1
ATOM 2774 C C . TYR A 1 344 ? 8.881 3.998 -33.272 1.00 87.12 344 TYR A C 1
ATOM 2776 O O . TYR A 1 344 ? 9.035 3.930 -34.490 1.00 87.12 344 TYR A O 1
ATOM 2784 N N . LEU A 1 345 ? 8.474 2.949 -32.557 1.00 85.69 345 LEU A N 1
ATOM 2785 C CA . LEU A 1 345 ? 8.192 1.638 -33.154 1.00 85.69 345 LEU A CA 1
ATOM 2786 C C . LEU A 1 345 ? 6.968 1.651 -34.078 1.00 85.69 345 LEU A C 1
ATOM 2788 O O . LEU A 1 345 ? 6.798 0.755 -34.905 1.00 85.69 345 LEU A O 1
ATOM 2792 N N . THR A 1 346 ? 6.146 2.693 -33.985 1.00 83.62 346 THR A N 1
ATOM 2793 C CA . THR A 1 346 ? 4.992 2.958 -34.849 1.00 83.62 346 THR A CA 1
ATOM 2794 C C . THR A 1 346 ? 5.288 3.940 -35.988 1.00 83.62 346 THR A C 1
ATOM 2796 O O . THR A 1 346 ? 4.399 4.181 -36.805 1.00 83.62 346 THR A O 1
ATOM 2799 N N . ASP A 1 347 ? 6.507 4.491 -36.091 1.00 84.56 347 ASP A N 1
ATOM 2800 C CA . ASP A 1 347 ? 6.865 5.374 -37.206 1.00 84.56 347 ASP A CA 1
ATOM 2801 C C . ASP A 1 347 ? 6.801 4.612 -38.544 1.00 84.56 347 ASP A C 1
ATOM 2803 O O . ASP A 1 347 ? 7.253 3.474 -38.683 1.00 84.56 347 ASP A O 1
ATOM 2807 N N . THR A 1 348 ? 6.254 5.264 -39.568 1.00 83.69 348 THR A N 1
ATOM 2808 C CA . THR A 1 348 ? 6.277 4.773 -40.954 1.00 83.69 348 THR A CA 1
ATOM 2809 C C . THR A 1 348 ? 7.672 4.932 -41.576 1.00 83.69 348 THR A C 1
ATOM 2811 O O . THR A 1 348 ? 8.439 5.802 -41.146 1.00 83.69 348 THR A O 1
ATOM 2814 N N . PRO A 1 349 ? 8.001 4.212 -42.668 1.00 80.38 349 PRO A N 1
ATOM 2815 C CA . PRO A 1 349 ? 9.297 4.346 -43.351 1.00 80.38 349 PRO A CA 1
ATOM 2816 C C . PRO A 1 349 ? 9.612 5.787 -43.759 1.00 80.38 349 PRO A C 1
ATOM 2818 O O . PRO A 1 349 ? 10.739 6.268 -43.632 1.00 80.38 349 PRO A O 1
ATOM 2821 N N . ASN A 1 350 ? 8.584 6.525 -44.187 1.00 83.44 350 ASN A N 1
ATOM 2822 C CA . ASN A 1 350 ? 8.708 7.932 -44.549 1.00 83.44 350 ASN A CA 1
ATOM 2823 C C . ASN A 1 350 ? 9.009 8.824 -43.336 1.00 83.44 350 ASN A C 1
ATOM 2825 O O . ASN A 1 350 ? 9.811 9.753 -43.454 1.00 83.44 350 ASN A O 1
ATOM 2829 N N . GLN A 1 351 ? 8.401 8.551 -42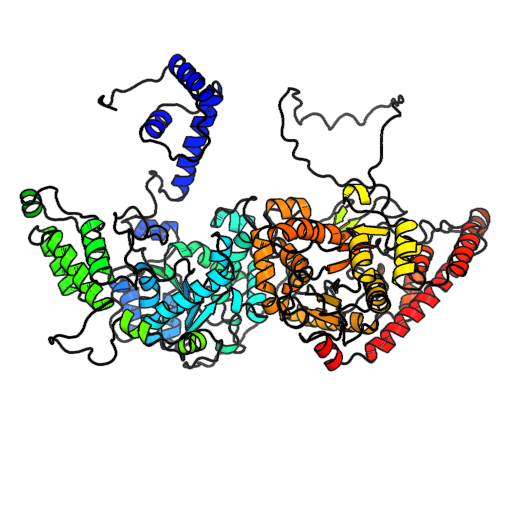.177 1.00 85.56 351 GLN A N 1
ATOM 2830 C CA . GLN A 1 351 ? 8.696 9.273 -40.936 1.00 85.56 351 GLN A CA 1
ATOM 2831 C C . GLN A 1 351 ? 10.125 8.996 -40.467 1.00 85.56 351 GLN A C 1
ATOM 2833 O O . GLN A 1 351 ? 10.844 9.951 -40.188 1.00 85.56 351 GLN A O 1
ATOM 2838 N N . ILE A 1 352 ? 10.571 7.736 -40.482 1.00 86.62 352 ILE A N 1
ATOM 2839 C CA . ILE A 1 352 ? 11.947 7.346 -40.132 1.00 86.62 352 ILE A CA 1
ATOM 2840 C C . ILE A 1 352 ? 12.945 8.059 -41.043 1.00 86.62 352 ILE A C 1
ATOM 2842 O O . ILE A 1 352 ? 13.828 8.770 -40.567 1.00 86.62 352 ILE A O 1
ATOM 2846 N N . LYS A 1 353 ? 12.762 7.950 -42.366 1.00 87.38 353 LYS A N 1
ATOM 2847 C CA . LYS A 1 353 ? 13.612 8.616 -43.360 1.00 87.38 353 LYS A CA 1
ATOM 2848 C C . LYS A 1 353 ? 13.679 10.123 -43.132 1.00 87.38 353 LYS A C 1
ATOM 2850 O O . LYS A 1 353 ? 14.759 10.708 -43.183 1.00 87.38 353 LYS A O 1
ATOM 2855 N N . LYS A 1 354 ? 12.536 10.763 -42.869 1.00 89.75 354 LYS A N 1
ATOM 2856 C CA . LYS A 1 354 ? 12.473 12.198 -42.572 1.00 89.75 354 LYS A CA 1
ATOM 2857 C C . LYS A 1 354 ? 13.227 12.530 -41.284 1.00 89.75 354 LYS A C 1
ATOM 2859 O O . LYS A 1 354 ? 13.988 13.495 -41.281 1.00 89.75 354 LYS A O 1
ATOM 2864 N N . LYS A 1 355 ? 13.038 11.740 -40.224 1.00 89.62 355 LYS A N 1
ATOM 2865 C CA . LYS A 1 355 ? 13.671 11.955 -38.921 1.00 89.62 355 LYS A CA 1
ATOM 2866 C C . LYS A 1 355 ? 15.190 11.802 -38.991 1.00 89.62 355 LYS A C 1
ATOM 2868 O O . LYS A 1 355 ? 15.906 12.724 -38.614 1.00 89.62 355 LYS A O 1
ATOM 2873 N N . VAL A 1 356 ? 15.677 10.704 -39.568 1.00 89.38 356 VAL A N 1
ATOM 2874 C CA . VAL A 1 356 ? 17.115 10.436 -39.737 1.00 89.38 356 VAL A CA 1
ATOM 2875 C C . VAL A 1 356 ? 17.777 11.508 -40.606 1.00 89.38 356 VAL A C 1
ATOM 2877 O O . VAL A 1 356 ? 18.790 12.096 -40.228 1.00 89.38 356 VAL A O 1
ATOM 2880 N N . ASN A 1 357 ? 17.190 11.840 -41.758 1.00 90.50 357 ASN A N 1
ATOM 2881 C CA . ASN A 1 357 ? 17.799 12.830 -42.648 1.00 90.50 357 ASN A CA 1
ATOM 2882 C C . ASN A 1 357 ? 17.868 14.220 -42.018 1.00 90.50 357 ASN A C 1
ATOM 2884 O O . ASN A 1 357 ? 18.894 14.885 -42.149 1.00 90.50 357 ASN A O 1
ATOM 2888 N N . LYS A 1 358 ? 16.805 14.639 -41.325 1.00 89.00 358 LYS A N 1
ATOM 2889 C CA . LYS A 1 358 ? 16.680 16.003 -40.813 1.00 89.00 358 LYS A CA 1
ATOM 2890 C C . LYS A 1 358 ? 17.325 16.216 -39.444 1.00 89.00 358 LYS A C 1
ATOM 2892 O O . LYS A 1 358 ? 17.858 17.295 -39.220 1.00 89.00 358 LYS A O 1
ATOM 2897 N N . TYR A 1 359 ? 17.247 15.235 -38.547 1.00 89.38 359 TYR A N 1
ATOM 2898 C CA . TYR A 1 359 ? 17.605 15.425 -37.138 1.00 89.38 359 TYR A CA 1
ATOM 2899 C C . TYR A 1 359 ? 18.813 14.611 -36.688 1.00 89.38 359 TYR A C 1
ATOM 2901 O O . TYR A 1 359 ? 19.424 15.019 -35.711 1.00 89.38 359 TYR A O 1
ATOM 2909 N N . ALA A 1 360 ? 19.189 13.520 -37.376 1.00 88.56 360 ALA A N 1
ATOM 2910 C CA . ALA A 1 360 ? 20.375 12.755 -36.985 1.00 88.56 360 ALA A CA 1
ATOM 2911 C C . ALA A 1 360 ? 21.642 13.608 -37.154 1.00 88.56 360 ALA A C 1
ATOM 2913 O O . ALA A 1 360 ? 21.984 13.990 -38.284 1.00 88.56 360 ALA A O 1
ATOM 2914 N N . PHE A 1 361 ? 22.313 13.897 -36.041 1.00 90.69 361 PHE A N 1
ATOM 2915 C CA . PHE A 1 361 ? 23.583 14.607 -36.010 1.00 90.69 361 PHE A CA 1
ATOM 2916 C C . PHE A 1 361 ? 24.643 13.825 -36.775 1.00 90.69 361 PHE A C 1
ATOM 2918 O O . PHE A 1 361 ? 24.710 12.596 -36.685 1.00 90.69 361 PHE A O 1
ATOM 2925 N N . SER A 1 362 ? 25.460 14.549 -37.538 1.00 90.25 362 SER A N 1
ATOM 2926 C CA . SER A 1 362 ? 26.514 13.945 -38.336 1.00 90.25 362 SER A CA 1
ATOM 2927 C C . SER A 1 362 ? 27.894 14.251 -37.779 1.00 90.25 362 SER A C 1
ATOM 2929 O O . SER A 1 362 ? 28.188 15.394 -37.455 1.00 90.25 362 SER A O 1
ATOM 2931 N N . GLY A 1 363 ? 28.752 13.233 -37.773 1.00 89.81 363 GLY A N 1
ATOM 2932 C CA . GLY A 1 363 ? 30.199 13.371 -37.603 1.00 89.81 363 GLY A CA 1
ATOM 2933 C C . GLY A 1 363 ? 30.945 13.669 -38.907 1.00 89.81 363 GLY A C 1
ATOM 2934 O O . GLY A 1 363 ? 32.163 13.519 -38.965 1.00 89.81 363 GLY A O 1
ATOM 2935 N N . GLY A 1 364 ? 30.229 14.020 -39.978 1.00 90.19 364 GLY A N 1
ATOM 2936 C CA . GLY A 1 364 ? 30.803 14.401 -41.263 1.00 90.19 364 GLY A CA 1
ATOM 2937 C C . GLY A 1 364 ? 31.546 15.738 -41.202 1.00 90.19 364 GLY A C 1
ATOM 2938 O O . GLY A 1 364 ? 31.625 16.384 -40.161 1.00 90.19 364 GLY A O 1
ATOM 2939 N N . ARG A 1 365 ? 32.107 16.157 -42.339 1.00 91.06 365 ARG A N 1
ATOM 2940 C CA . ARG A 1 365 ? 32.801 17.450 -42.467 1.00 91.06 365 ARG A CA 1
ATOM 2941 C C . ARG A 1 365 ? 31.914 18.445 -43.203 1.00 91.06 365 ARG A C 1
ATOM 2943 O O . ARG A 1 365 ? 31.015 18.034 -43.938 1.00 91.06 365 ARG A O 1
ATOM 2950 N N . ASP A 1 366 ? 32.194 19.734 -43.033 1.00 89.00 366 ASP A N 1
ATOM 2951 C CA . ASP A 1 366 ? 31.373 20.814 -43.595 1.00 89.00 366 ASP A CA 1
ATOM 2952 C C . ASP A 1 366 ? 31.379 20.815 -45.129 1.00 89.00 366 ASP A C 1
ATOM 2954 O O . ASP A 1 366 ? 30.400 21.208 -45.766 1.00 89.00 366 ASP A O 1
ATOM 2958 N N . THR A 1 367 ? 32.473 20.343 -45.735 1.00 91.31 367 THR A N 1
ATOM 2959 C CA . THR A 1 367 ? 32.621 20.246 -47.190 1.00 91.31 367 THR A CA 1
ATOM 2960 C C . THR A 1 367 ? 32.860 18.810 -47.645 1.00 91.31 367 THR A C 1
ATOM 2962 O O . THR A 1 367 ? 33.437 17.988 -46.930 1.00 91.31 367 THR A O 1
ATOM 2965 N N . LEU A 1 368 ? 32.434 18.507 -48.877 1.00 91.25 368 LEU A N 1
ATOM 2966 C CA . LEU A 1 368 ? 32.672 17.205 -49.503 1.00 91.25 368 LEU A CA 1
ATOM 2967 C C . LEU A 1 368 ? 34.170 16.895 -49.599 1.00 91.25 368 LEU A C 1
ATOM 2969 O O . LEU A 1 368 ? 34.572 15.774 -49.309 1.00 91.25 368 LEU A O 1
ATOM 2973 N N . GLU A 1 369 ? 34.974 17.878 -50.001 1.00 91.50 369 GLU A N 1
ATOM 2974 C CA . GLU A 1 369 ? 36.427 17.741 -50.149 1.00 91.50 369 GLU A CA 1
ATOM 2975 C C . GLU A 1 369 ? 37.079 17.378 -48.814 1.00 91.50 369 GLU A C 1
ATOM 2977 O O . GLU A 1 369 ? 37.777 16.370 -48.726 1.00 91.50 369 GLU A O 1
ATOM 2982 N N . GLU A 1 370 ? 36.751 18.116 -47.751 1.00 91.56 370 GLU A N 1
ATOM 2983 C CA . GLU A 1 370 ? 37.271 17.833 -46.415 1.00 91.56 370 GLU A CA 1
ATOM 2984 C C . GLU A 1 370 ? 36.808 16.467 -45.898 1.00 91.56 370 GLU A C 1
ATOM 2986 O O . GLU A 1 370 ? 37.571 15.756 -45.247 1.00 91.56 370 GLU A O 1
ATOM 2991 N N . HIS A 1 371 ? 35.574 16.059 -46.204 1.00 93.25 371 HIS A N 1
ATOM 2992 C CA . HIS A 1 371 ? 35.082 14.740 -45.819 1.00 93.25 371 HIS A CA 1
ATOM 2993 C C . HIS A 1 371 ? 35.798 13.614 -46.568 1.00 93.25 371 HIS A C 1
ATOM 2995 O O . HIS A 1 371 ? 36.123 12.599 -45.961 1.00 93.25 371 HIS A O 1
ATOM 3001 N N . ARG A 1 372 ? 36.077 13.784 -47.866 1.00 93.56 372 ARG A N 1
ATOM 3002 C CA . ARG A 1 372 ? 36.863 12.817 -48.648 1.00 93.56 372 ARG A CA 1
ATOM 3003 C C . ARG A 1 372 ? 38.305 12.712 -48.150 1.00 93.56 372 ARG A C 1
ATOM 3005 O O . ARG A 1 372 ? 38.881 11.637 -48.247 1.00 93.56 372 ARG A O 1
ATOM 3012 N N . GLU A 1 373 ? 38.874 13.801 -47.637 1.00 92.75 373 GLU A N 1
ATOM 3013 C CA . GLU A 1 373 ? 40.251 13.838 -47.137 1.00 92.75 373 GLU A CA 1
ATOM 3014 C C . GLU A 1 373 ? 40.382 13.291 -45.706 1.00 92.75 373 GLU A C 1
ATOM 3016 O O . GLU A 1 373 ? 41.262 12.477 -45.431 1.00 92.75 373 GLU A O 1
ATOM 3021 N N . LYS A 1 374 ? 39.520 13.740 -44.787 1.00 91.75 374 LYS A N 1
ATOM 3022 C CA . LYS A 1 374 ? 39.646 13.485 -43.339 1.00 91.75 374 LYS A CA 1
ATOM 3023 C C . LYS A 1 374 ? 38.658 12.455 -42.794 1.00 91.75 374 LYS A C 1
ATOM 3025 O O . LYS A 1 374 ? 38.730 12.128 -41.609 1.00 91.75 374 LYS A O 1
ATOM 3030 N N . GLY A 1 375 ? 37.704 12.013 -43.611 1.00 93.81 375 GLY A N 1
ATOM 3031 C CA . GLY A 1 375 ? 36.624 11.122 -43.206 1.00 93.81 375 GLY A CA 1
ATOM 3032 C C . GLY A 1 375 ? 35.650 11.710 -42.187 1.00 93.81 375 GLY A C 1
ATOM 3033 O O . GLY A 1 375 ? 35.785 12.848 -41.716 1.00 93.81 375 GLY A O 1
ATOM 3034 N N . GLY A 1 376 ? 34.629 10.912 -41.876 1.00 92.62 376 GLY A N 1
ATOM 3035 C CA . GLY A 1 376 ? 33.665 11.177 -40.815 1.00 92.62 376 GLY A CA 1
ATOM 3036 C C . GLY A 1 376 ? 34.062 10.537 -39.488 1.00 92.62 376 GLY A C 1
ATOM 3037 O O . GLY A 1 376 ? 34.677 9.473 -39.444 1.00 92.62 376 GLY A O 1
ATOM 3038 N N . ASP A 1 377 ? 33.671 11.176 -38.393 1.00 90.75 377 ASP A N 1
ATOM 3039 C CA . ASP A 1 377 ? 33.882 10.666 -37.045 1.00 90.75 377 ASP A CA 1
ATOM 3040 C C . ASP A 1 377 ? 32.724 9.739 -36.629 1.00 90.75 377 ASP A C 1
ATOM 3042 O O . ASP A 1 377 ? 31.585 10.159 -36.413 1.00 90.75 377 ASP A O 1
ATOM 3046 N N . CYS A 1 378 ? 33.029 8.443 -36.546 1.00 88.31 378 CYS A N 1
ATOM 3047 C CA . CYS A 1 378 ? 32.081 7.395 -36.169 1.00 88.31 378 CYS A CA 1
ATOM 3048 C C . CYS A 1 378 ? 31.663 7.463 -34.693 1.00 88.31 378 CYS A C 1
ATOM 3050 O O . CYS A 1 378 ? 30.593 6.965 -34.347 1.00 88.31 378 CYS A O 1
ATOM 3052 N N . ASP A 1 379 ? 32.494 8.049 -33.830 1.00 84.25 379 ASP A N 1
ATOM 3053 C CA . ASP A 1 379 ? 32.263 8.086 -32.387 1.00 84.25 379 ASP A CA 1
ATOM 3054 C C . ASP A 1 379 ? 31.371 9.273 -31.980 1.00 84.25 379 ASP A C 1
ATOM 3056 O O . ASP A 1 379 ? 30.961 9.359 -30.824 1.00 84.25 379 ASP A O 1
ATOM 3060 N N . VAL A 1 380 ? 31.006 10.147 -32.931 1.00 85.31 380 VAL A N 1
ATOM 3061 C CA . VAL A 1 380 ? 30.020 11.233 -32.753 1.00 85.31 380 VAL A CA 1
ATOM 3062 C C . VAL A 1 380 ? 28.826 11.147 -33.715 1.00 85.31 380 VAL A C 1
ATOM 3064 O O . VAL A 1 380 ? 27.778 11.727 -33.430 1.00 85.31 380 VAL A O 1
ATOM 3067 N N . ASP A 1 381 ? 28.942 10.437 -34.846 1.00 91.31 381 ASP A N 1
ATOM 3068 C CA . ASP A 1 381 ? 27.844 10.314 -35.811 1.00 91.31 381 ASP A CA 1
ATOM 3069 C C . ASP A 1 381 ? 26.719 9.415 -35.286 1.00 91.31 381 ASP A C 1
ATOM 3071 O O . ASP A 1 381 ? 26.867 8.198 -35.141 1.00 91.31 381 ASP A O 1
ATOM 3075 N N . VAL A 1 382 ? 25.547 10.009 -35.066 1.00 89.62 382 VAL A N 1
ATOM 3076 C CA . VAL A 1 382 ? 24.397 9.311 -34.483 1.00 89.62 382 VAL A CA 1
ATOM 3077 C C . VAL A 1 382 ? 23.906 8.177 -35.384 1.00 89.62 382 VAL A C 1
ATOM 3079 O O . VAL A 1 382 ? 23.423 7.157 -34.891 1.00 89.62 382 VAL A O 1
ATOM 3082 N N . SER A 1 383 ? 24.074 8.296 -36.704 1.00 91.25 383 SER A N 1
ATOM 3083 C CA . SER A 1 383 ? 23.640 7.244 -37.625 1.00 91.25 383 SER A CA 1
ATOM 3084 C C . SER A 1 383 ? 24.503 5.993 -37.473 1.00 91.25 383 SER A C 1
ATOM 3086 O O . SER A 1 383 ? 23.978 4.879 -37.420 1.00 91.25 383 SER A O 1
ATOM 3088 N N . PHE A 1 384 ? 25.819 6.178 -37.329 1.00 91.75 384 PHE A N 1
ATOM 3089 C CA . PHE A 1 384 ? 26.751 5.087 -37.046 1.00 91.75 384 PHE A CA 1
ATOM 3090 C C . PHE A 1 384 ? 26.542 4.501 -35.642 1.00 91.75 384 PHE A C 1
ATOM 3092 O O . PHE A 1 384 ? 26.545 3.278 -35.468 1.00 91.75 384 PHE A O 1
ATOM 3099 N N . MET A 1 385 ? 26.282 5.352 -34.642 1.00 89.31 385 MET A N 1
ATOM 3100 C CA . MET A 1 385 ? 25.935 4.894 -33.296 1.00 89.31 385 MET A CA 1
ATOM 3101 C C . MET A 1 385 ? 24.717 3.975 -33.330 1.00 89.31 385 MET A C 1
ATOM 3103 O O . MET A 1 385 ? 24.792 2.869 -32.814 1.00 89.31 385 MET A O 1
ATOM 3107 N N . TYR A 1 386 ? 23.625 4.358 -33.995 1.00 89.12 386 TYR A N 1
ATOM 3108 C CA . TYR A 1 386 ? 22.429 3.515 -34.087 1.00 89.12 386 TYR A CA 1
ATOM 3109 C C . TYR A 1 386 ? 22.692 2.203 -34.841 1.00 89.12 386 TYR A C 1
ATOM 3111 O O . TYR A 1 386 ? 22.222 1.150 -34.407 1.00 89.12 386 TYR A O 1
ATOM 3119 N N . LEU A 1 387 ? 23.482 2.229 -35.923 1.00 89.50 387 LEU A N 1
ATOM 3120 C CA . LEU A 1 387 ? 23.910 1.008 -36.618 1.00 89.50 387 LEU A CA 1
ATOM 3121 C C . LEU A 1 387 ? 24.666 0.056 -35.679 1.00 89.50 387 LEU A C 1
ATOM 3123 O O . LEU A 1 387 ? 24.449 -1.151 -35.734 1.00 89.50 387 LEU A O 1
ATOM 3127 N N . THR A 1 388 ? 25.472 0.580 -34.752 1.00 88.75 388 THR A N 1
ATOM 3128 C CA . THR A 1 388 ? 26.194 -0.234 -33.758 1.00 88.75 388 THR A CA 1
ATOM 3129 C C . THR A 1 388 ? 25.251 -1.034 -32.850 1.00 88.75 388 THR A C 1
ATOM 3131 O O . THR A 1 388 ? 25.610 -2.130 -32.412 1.00 88.75 388 THR A O 1
ATOM 3134 N N . PHE A 1 389 ? 24.032 -0.546 -32.606 1.00 86.19 389 PHE A N 1
ATOM 3135 C CA . PHE A 1 389 ? 22.998 -1.297 -31.890 1.00 86.19 389 PHE A CA 1
ATOM 3136 C C . PHE A 1 389 ? 22.240 -2.240 -32.837 1.00 86.19 389 PHE A C 1
ATOM 3138 O O . PHE A 1 389 ? 22.143 -3.438 -32.582 1.00 86.19 389 PHE A O 1
ATOM 3145 N N . PHE A 1 390 ? 21.701 -1.729 -33.940 1.00 86.00 390 PHE A N 1
ATOM 3146 C CA . PHE A 1 390 ? 20.652 -2.444 -34.675 1.00 86.00 390 PHE A CA 1
ATOM 3147 C C . PHE A 1 390 ? 21.130 -3.274 -35.874 1.00 86.00 390 PHE A C 1
ATOM 3149 O O . PHE A 1 390 ? 20.401 -4.159 -36.312 1.00 86.00 390 PHE A O 1
ATOM 3156 N N . LEU A 1 391 ? 22.334 -3.039 -36.405 1.00 85.94 391 LEU A N 1
ATOM 3157 C CA . LEU A 1 391 ? 22.890 -3.860 -37.484 1.00 85.94 391 LEU A CA 1
ATOM 3158 C C . LEU A 1 391 ? 23.575 -5.101 -36.896 1.00 85.94 391 LEU A C 1
ATOM 3160 O O . LEU A 1 391 ? 24.627 -4.977 -36.276 1.00 85.94 391 LEU A O 1
ATOM 3164 N N . GLU A 1 392 ? 23.012 -6.294 -37.089 1.00 82.19 392 GLU A N 1
ATOM 3165 C CA . GLU A 1 392 ? 23.565 -7.545 -36.530 1.00 82.19 392 GLU A CA 1
ATOM 3166 C C . GLU A 1 392 ? 24.846 -8.030 -37.237 1.00 82.19 392 GLU A C 1
ATOM 3168 O O . GLU A 1 392 ? 25.674 -8.694 -36.618 1.00 82.19 392 GLU A O 1
ATOM 3173 N N . ASP A 1 393 ? 25.043 -7.663 -38.506 1.00 85.50 393 ASP A N 1
ATOM 3174 C CA . ASP A 1 393 ? 26.208 -8.056 -39.307 1.00 85.50 393 ASP A CA 1
ATOM 3175 C C . ASP A 1 393 ? 27.467 -7.265 -38.893 1.00 85.50 393 ASP A C 1
ATOM 3177 O O . ASP A 1 393 ? 27.647 -6.099 -39.261 1.00 85.50 393 ASP A O 1
ATOM 3181 N N . ASP A 1 394 ? 28.327 -7.910 -38.093 1.00 84.62 394 ASP A N 1
ATOM 3182 C CA . ASP A 1 394 ? 29.591 -7.355 -37.590 1.00 84.62 394 ASP A CA 1
ATOM 3183 C C . ASP A 1 394 ? 30.572 -7.004 -38.735 1.00 84.62 394 ASP A C 1
ATOM 3185 O O . ASP A 1 394 ? 31.262 -5.984 -38.657 1.00 84.62 394 ASP A O 1
ATOM 3189 N N . GLU A 1 395 ? 30.618 -7.796 -39.815 1.00 87.94 395 GLU A N 1
ATOM 3190 C CA . GLU A 1 395 ? 31.511 -7.542 -40.957 1.00 87.94 395 GLU A CA 1
ATOM 3191 C C . GLU A 1 395 ? 31.053 -6.308 -41.733 1.00 87.94 395 GLU A C 1
ATOM 3193 O O . GLU A 1 395 ? 31.849 -5.408 -42.029 1.00 87.94 395 GLU A O 1
ATOM 3198 N N . ARG A 1 396 ? 29.746 -6.212 -42.003 1.00 90.50 396 ARG A N 1
ATOM 3199 C CA . ARG A 1 396 ? 29.161 -5.040 -42.658 1.00 90.50 396 ARG A CA 1
ATOM 3200 C C . ARG A 1 396 ? 29.329 -3.782 -41.813 1.00 90.50 396 ARG A C 1
ATOM 3202 O O . ARG A 1 396 ? 29.666 -2.736 -42.368 1.00 90.50 396 ARG A O 1
ATOM 3209 N N . LEU A 1 397 ? 29.120 -3.862 -40.499 1.00 90.38 397 LEU A N 1
ATOM 3210 C CA . LEU A 1 397 ? 29.305 -2.725 -39.596 1.00 90.38 397 LEU A CA 1
ATOM 3211 C C . LEU A 1 397 ? 30.756 -2.222 -39.622 1.00 90.38 397 LEU A C 1
ATOM 3213 O O . LEU A 1 397 ? 30.987 -1.014 -39.718 1.00 90.38 397 LEU A O 1
ATOM 3217 N N . GLN A 1 398 ? 31.733 -3.134 -39.604 1.00 91.31 398 GLN A N 1
ATOM 3218 C CA . GLN A 1 398 ? 33.150 -2.780 -39.687 1.00 91.31 398 GLN A CA 1
ATOM 3219 C C . GLN A 1 398 ? 33.514 -2.169 -41.047 1.00 91.31 398 GLN A C 1
ATOM 3221 O O . GLN A 1 398 ? 34.271 -1.196 -41.103 1.00 91.31 398 GLN A O 1
ATOM 3226 N N . GLN A 1 399 ? 32.936 -2.682 -42.138 1.00 93.88 399 GLN A N 1
ATOM 3227 C CA . GLN A 1 399 ? 33.091 -2.098 -43.470 1.00 93.88 399 GLN A CA 1
ATOM 3228 C C . GLN A 1 399 ? 32.544 -0.665 -43.520 1.00 93.88 399 GLN A C 1
ATOM 3230 O O . GLN A 1 399 ? 33.222 0.226 -44.026 1.00 93.88 399 GLN A O 1
ATOM 3235 N N . ILE A 1 400 ? 31.356 -0.421 -42.952 1.00 93.75 400 ILE A N 1
ATOM 3236 C CA . ILE A 1 400 ? 30.764 0.922 -42.848 1.00 93.75 400 ILE A CA 1
ATOM 3237 C C . ILE A 1 400 ? 31.674 1.846 -42.027 1.00 93.75 400 ILE A C 1
ATOM 3239 O O . ILE A 1 400 ? 31.924 2.972 -42.454 1.00 93.75 400 ILE A O 1
ATOM 3243 N N . ARG A 1 401 ? 32.220 1.372 -40.895 1.00 93.31 401 ARG A N 1
ATOM 3244 C CA . ARG A 1 401 ? 33.158 2.145 -40.060 1.00 93.31 401 ARG A CA 1
ATOM 3245 C C . ARG A 1 401 ? 34.382 2.572 -40.864 1.00 93.31 401 ARG A C 1
ATOM 3247 O O . ARG A 1 401 ? 34.744 3.743 -40.859 1.00 93.31 401 ARG A O 1
ATOM 3254 N N . SER A 1 402 ? 35.006 1.626 -41.565 1.00 94.62 402 SER A N 1
ATOM 3255 C CA . SER A 1 402 ? 36.203 1.881 -42.370 1.00 94.62 402 SER A CA 1
ATOM 3256 C C . SER A 1 402 ? 35.920 2.820 -43.543 1.00 94.62 402 SER A C 1
ATOM 3258 O O . SER A 1 402 ? 36.682 3.760 -43.771 1.00 94.62 402 SER A O 1
ATOM 3260 N N . ASP A 1 403 ? 34.816 2.612 -44.263 1.00 96.69 403 ASP A N 1
ATOM 3261 C CA . ASP A 1 403 ? 34.456 3.449 -45.407 1.00 96.69 403 ASP A CA 1
ATOM 3262 C C . ASP A 1 403 ? 34.090 4.877 -44.973 1.00 96.69 403 ASP A C 1
ATOM 3264 O O . ASP A 1 403 ? 34.483 5.832 -45.639 1.00 96.69 403 ASP A O 1
ATOM 3268 N N . TYR A 1 404 ? 33.383 5.053 -43.855 1.00 96.06 404 TYR A N 1
ATOM 3269 C CA . TYR A 1 404 ? 33.020 6.382 -43.356 1.00 96.06 404 TYR A CA 1
ATOM 3270 C C . TYR A 1 404 ? 34.228 7.128 -42.774 1.00 96.06 404 TYR A C 1
ATOM 3272 O O . TYR A 1 404 ? 34.479 8.279 -43.134 1.00 96.06 404 TYR A O 1
ATOM 3280 N N . ALA A 1 405 ? 35.042 6.454 -41.956 1.00 93.38 405 ALA A N 1
ATOM 3281 C CA . ALA A 1 405 ? 36.241 7.040 -41.351 1.00 93.38 405 ALA A CA 1
ATOM 3282 C C . ALA A 1 405 ? 37.344 7.376 -42.369 1.00 93.38 405 ALA A C 1
ATOM 3284 O O . ALA A 1 405 ? 38.170 8.243 -42.110 1.00 93.38 405 ALA A O 1
ATOM 3285 N N . SER A 1 406 ? 37.361 6.718 -43.531 1.00 94.75 406 SER A N 1
ATOM 3286 C CA . SER A 1 406 ? 38.286 7.038 -44.630 1.00 94.75 406 SER A CA 1
ATOM 3287 C C . SER A 1 406 ? 37.752 8.093 -45.603 1.00 94.75 406 SER A C 1
ATOM 3289 O O . SER A 1 406 ? 38.453 8.457 -46.541 1.00 94.75 406 SER A O 1
ATOM 3291 N N . GLY A 1 407 ? 36.505 8.549 -45.437 1.00 92.69 407 GLY A N 1
ATOM 3292 C CA . GLY A 1 407 ? 35.857 9.469 -46.373 1.00 92.69 407 GLY A CA 1
ATOM 3293 C C . GLY A 1 407 ? 35.351 8.807 -47.657 1.00 92.69 407 GLY A C 1
ATOM 3294 O O . GLY A 1 407 ? 34.862 9.494 -48.554 1.00 92.69 407 GLY A O 1
ATOM 3295 N N . LYS A 1 408 ? 35.430 7.476 -47.785 1.00 95.31 408 LYS A N 1
ATOM 3296 C CA . LYS A 1 408 ? 34.885 6.724 -48.928 1.00 95.31 408 LYS A CA 1
ATOM 3297 C C . LYS A 1 408 ? 33.353 6.696 -48.934 1.00 95.31 408 LYS A C 1
ATOM 3299 O O . LYS A 1 408 ? 32.763 6.759 -50.013 1.00 95.31 408 LYS A O 1
ATOM 3304 N N . MET A 1 409 ? 32.719 6.645 -47.769 1.00 96.12 409 MET A N 1
ATOM 3305 C CA . MET A 1 409 ? 31.268 6.753 -47.603 1.00 96.12 409 MET A CA 1
ATOM 3306 C C . MET A 1 409 ? 30.903 8.161 -47.143 1.00 96.12 409 MET A C 1
ATOM 3308 O O . MET A 1 409 ? 31.526 8.675 -46.225 1.00 96.12 409 MET A O 1
ATOM 3312 N N . LEU A 1 410 ? 29.884 8.768 -47.749 1.00 95.50 410 LEU A N 1
ATOM 3313 C CA . LEU A 1 410 ? 29.352 10.068 -47.338 1.00 95.50 410 LEU A CA 1
ATOM 3314 C C . LEU A 1 410 ? 28.296 9.920 -46.235 1.00 95.50 410 LEU A C 1
ATOM 3316 O O . LEU A 1 410 ? 27.586 8.917 -46.163 1.00 95.50 410 LEU A O 1
ATOM 3320 N N . THR A 1 411 ? 28.078 10.975 -45.447 1.00 92.19 411 THR A N 1
ATOM 3321 C CA . THR A 1 411 ? 27.021 11.028 -44.417 1.00 92.19 411 THR A CA 1
ATOM 3322 C C . THR A 1 411 ? 25.640 10.631 -44.948 1.00 92.19 411 THR A C 1
ATOM 3324 O O . THR A 1 411 ? 24.887 9.928 -44.276 1.00 92.19 411 THR A O 1
ATOM 3327 N N . GLY A 1 412 ? 25.283 11.074 -46.158 1.00 92.00 412 GLY A N 1
ATOM 3328 C CA . GLY A 1 412 ? 24.002 10.718 -46.773 1.00 92.00 412 GLY A CA 1
ATOM 3329 C C . GLY A 1 412 ? 23.863 9.212 -47.020 1.00 92.00 412 GLY A C 1
ATOM 3330 O O . GLY A 1 412 ? 22.786 8.658 -46.824 1.00 92.00 412 GLY A O 1
ATOM 3331 N N . GLU A 1 413 ? 24.954 8.540 -47.392 1.00 93.12 413 GLU A N 1
ATOM 3332 C CA . GLU A 1 413 ? 24.993 7.090 -47.612 1.00 93.12 413 GLU A CA 1
ATOM 3333 C C . GLU A 1 413 ? 24.912 6.327 -46.284 1.00 93.12 413 GLU A C 1
ATOM 3335 O O . GLU A 1 413 ? 24.138 5.378 -46.175 1.00 93.12 413 GLU A O 1
ATOM 3340 N N . LEU A 1 414 ? 25.608 6.800 -45.244 1.00 94.44 414 LEU A N 1
ATOM 3341 C CA . LEU A 1 414 ? 25.513 6.255 -43.885 1.00 94.44 414 LEU A CA 1
ATOM 3342 C C . LEU A 1 414 ? 24.076 6.327 -43.338 1.00 94.44 414 LEU A C 1
ATOM 3344 O O . LEU A 1 414 ? 23.544 5.344 -42.818 1.00 94.44 414 LEU A O 1
ATOM 3348 N N . LYS A 1 415 ? 23.411 7.478 -43.505 1.00 93.81 415 LYS A N 1
ATOM 3349 C CA . LYS A 1 415 ? 22.000 7.662 -43.127 1.00 93.81 415 LYS A CA 1
ATOM 3350 C C . LYS A 1 415 ? 21.077 6.704 -43.880 1.00 93.81 415 LYS A C 1
ATOM 3352 O O . LYS A 1 415 ? 20.130 6.185 -43.292 1.00 93.81 415 LYS A O 1
ATOM 3357 N N . LEU A 1 416 ? 21.349 6.440 -45.161 1.00 91.44 416 LEU A N 1
ATOM 3358 C CA . LEU A 1 416 ? 20.589 5.466 -45.948 1.00 91.44 416 LEU A CA 1
ATOM 3359 C C . LEU A 1 416 ? 20.762 4.037 -45.424 1.00 91.44 416 LEU A C 1
ATOM 3361 O O . LEU A 1 416 ? 19.773 3.309 -45.380 1.00 91.44 416 LEU A O 1
ATOM 3365 N N . GLU A 1 417 ? 21.963 3.636 -45.000 1.00 91.00 417 GLU A N 1
ATOM 3366 C CA . GLU A 1 417 ? 22.175 2.328 -44.363 1.00 91.00 417 GLU A CA 1
ATOM 3367 C C . GLU A 1 417 ? 21.356 2.194 -43.075 1.00 91.00 417 GLU A C 1
ATOM 3369 O O . GLU A 1 417 ? 20.670 1.189 -42.890 1.00 91.00 417 GLU A O 1
ATOM 3374 N N . LEU A 1 418 ? 21.331 3.231 -42.230 1.00 89.25 418 LEU A N 1
ATOM 3375 C CA . LEU A 1 418 ? 20.494 3.227 -41.029 1.00 89.25 418 LEU A CA 1
ATOM 3376 C C . LEU A 1 418 ? 19.000 3.109 -41.360 1.00 89.25 418 LEU A C 1
ATOM 3378 O O . LEU A 1 418 ? 18.281 2.330 -40.733 1.00 89.25 418 LEU A O 1
ATOM 3382 N N . ILE A 1 419 ? 18.526 3.870 -42.351 1.00 86.81 419 ILE A N 1
ATOM 3383 C CA . ILE A 1 419 ? 17.125 3.817 -42.784 1.00 86.81 419 ILE A CA 1
ATOM 3384 C C . ILE A 1 419 ? 16.769 2.406 -43.260 1.00 86.81 419 ILE A C 1
ATOM 3386 O O . ILE A 1 419 ? 15.708 1.921 -42.890 1.00 86.81 419 ILE A O 1
ATOM 3390 N N . LYS A 1 420 ? 17.646 1.728 -44.016 1.00 85.31 420 LYS A N 1
ATOM 3391 C CA . LYS A 1 420 ? 17.422 0.336 -44.449 1.00 85.31 420 LYS A CA 1
ATOM 3392 C C . LYS A 1 420 ? 17.311 -0.622 -43.265 1.00 85.31 420 LYS A C 1
ATOM 3394 O O . LYS A 1 420 ? 16.427 -1.468 -43.269 1.00 85.31 420 LYS A O 1
ATOM 3399 N N . VAL A 1 421 ? 18.178 -0.488 -42.258 1.00 84.69 421 VAL A N 1
ATOM 3400 C CA . VAL A 1 421 ? 18.123 -1.323 -41.045 1.00 84.69 421 VAL A CA 1
ATOM 3401 C C . VAL A 1 421 ? 16.793 -1.131 -40.316 1.00 84.69 421 VAL A C 1
ATOM 3403 O O . VAL A 1 421 ? 16.145 -2.112 -39.963 1.00 84.69 421 VAL A O 1
ATOM 3406 N N . PHE A 1 422 ? 16.336 0.111 -40.143 1.00 79.69 422 PHE A N 1
ATOM 3407 C CA . PHE A 1 422 ? 15.035 0.361 -39.522 1.00 79.69 422 PHE A CA 1
ATOM 3408 C C . PHE A 1 422 ? 13.849 -0.037 -40.388 1.00 79.69 422 PHE A C 1
ATOM 3410 O O . PHE A 1 422 ? 12.843 -0.456 -39.827 1.00 79.69 422 PHE A O 1
ATOM 3417 N N . ASP A 1 423 ? 13.947 0.066 -41.713 1.00 73.50 423 ASP A N 1
ATOM 3418 C CA . ASP A 1 423 ? 12.932 -0.480 -42.612 1.00 73.50 423 ASP A CA 1
ATOM 3419 C C . ASP A 1 423 ? 12.849 -1.994 -42.380 1.00 73.50 423 ASP A C 1
ATOM 3421 O O . ASP A 1 423 ? 11.819 -2.477 -41.953 1.00 73.50 423 ASP A O 1
ATOM 3425 N N . ILE A 1 424 ? 13.957 -2.738 -42.408 1.00 74.19 424 ILE A N 1
ATOM 3426 C CA . ILE A 1 424 ? 13.947 -4.185 -42.106 1.00 74.19 424 ILE A CA 1
ATOM 3427 C C . ILE A 1 424 ? 13.321 -4.501 -40.732 1.00 74.19 424 ILE A C 1
ATOM 3429 O O . ILE A 1 424 ? 12.545 -5.449 -40.602 1.00 74.19 424 ILE A O 1
ATOM 3433 N N . ILE A 1 425 ? 13.625 -3.708 -39.702 1.00 71.81 425 ILE A N 1
ATOM 3434 C CA . ILE A 1 425 ? 13.093 -3.914 -38.345 1.00 71.81 425 ILE A CA 1
ATOM 3435 C C . ILE A 1 425 ? 11.595 -3.557 -38.250 1.00 71.81 425 ILE A C 1
ATOM 3437 O O . ILE A 1 425 ? 10.847 -4.231 -37.530 1.00 71.81 425 ILE A O 1
ATOM 3441 N N . LEU A 1 426 ? 11.142 -2.507 -38.952 1.00 69.19 426 LEU A N 1
ATOM 3442 C CA . LEU A 1 426 ? 9.824 -1.884 -38.768 1.00 69.19 426 LEU A CA 1
ATOM 3443 C C . LEU A 1 426 ? 8.840 -2.122 -39.936 1.00 69.19 426 LEU A C 1
ATOM 3445 O O . LEU A 1 426 ? 7.651 -2.250 -39.666 1.00 69.19 426 LEU A O 1
ATOM 3449 N N . ASN A 1 427 ? 9.276 -2.216 -41.200 1.00 60.66 427 ASN A N 1
ATOM 3450 C CA . ASN A 1 427 ? 8.459 -2.280 -42.426 1.00 60.66 427 ASN A CA 1
ATOM 3451 C C . ASN A 1 427 ? 9.126 -2.947 -43.672 1.00 60.66 427 ASN A C 1
ATOM 3453 O O . ASN A 1 427 ? 10.224 -2.597 -44.068 1.00 60.66 427 ASN A O 1
ATOM 3457 N N . LEU A 1 428 ? 8.345 -3.764 -44.403 1.00 44.34 428 LEU A N 1
ATOM 3458 C CA . LEU A 1 428 ? 8.546 -4.321 -45.771 1.00 44.34 428 LEU A CA 1
ATOM 3459 C C . LEU A 1 428 ? 9.168 -5.727 -45.963 1.00 44.34 428 LEU A C 1
ATOM 3461 O O . LEU A 1 428 ? 10.368 -5.954 -45.875 1.00 44.34 428 LEU A O 1
ATOM 3465 N N . ARG A 1 429 ? 8.271 -6.626 -46.411 1.00 42.94 429 ARG A N 1
ATOM 3466 C CA . ARG A 1 429 ? 8.288 -7.515 -47.600 1.00 42.94 429 ARG A CA 1
ATOM 3467 C C . ARG A 1 429 ? 9.645 -7.913 -48.202 1.00 42.94 429 ARG A C 1
ATOM 3469 O O . ARG A 1 429 ? 10.322 -7.127 -48.856 1.00 42.94 429 ARG A O 1
ATOM 3476 N N . PHE A 1 430 ? 9.890 -9.222 -48.157 1.00 34.38 430 PHE A N 1
ATOM 3477 C CA . PHE A 1 430 ? 10.956 -9.929 -48.861 1.00 34.38 430 PHE A CA 1
ATOM 3478 C C . PHE A 1 430 ? 10.972 -9.665 -50.379 1.00 34.38 430 PHE A C 1
ATOM 3480 O O . PHE A 1 430 ? 10.050 -10.050 -51.098 1.00 34.38 430 PHE A O 1
ATOM 3487 N N . THR A 1 431 ? 12.096 -9.153 -50.882 1.00 34.06 431 THR A N 1
ATOM 3488 C CA . THR A 1 431 ? 12.651 -9.590 -52.171 1.00 34.06 431 THR A CA 1
ATOM 3489 C C . THR A 1 431 ? 13.924 -10.374 -51.893 1.00 34.06 431 THR A C 1
ATOM 3491 O O . THR A 1 431 ? 14.833 -9.900 -51.218 1.00 34.06 431 THR A O 1
ATOM 3494 N N . SER A 1 432 ? 13.911 -11.615 -52.370 1.00 40.25 432 SER A N 1
ATOM 3495 C CA . SER A 1 432 ? 14.914 -12.669 -52.241 1.00 40.25 432 SER A CA 1
ATOM 3496 C C . SER A 1 432 ? 16.361 -12.182 -52.315 1.00 40.25 432 SER A C 1
ATOM 3498 O O . SER A 1 432 ? 16.739 -11.693 -53.368 1.00 40.25 432 SER A O 1
ATOM 3500 N N . TYR A 1 433 ? 17.157 -12.398 -51.261 1.00 29.72 433 TYR A N 1
ATOM 3501 C CA . TYR A 1 433 ? 18.493 -13.019 -51.312 1.00 29.72 433 TYR A CA 1
ATOM 3502 C C . TYR A 1 433 ? 18.991 -13.319 -49.875 1.00 29.72 433 TYR A C 1
ATOM 3504 O O . TYR A 1 433 ? 18.962 -12.446 -49.018 1.00 29.72 433 TYR A O 1
ATOM 3512 N N . LEU A 1 434 ? 19.462 -14.562 -49.670 1.00 29.16 434 LEU A N 1
ATOM 3513 C CA . LEU A 1 434 ? 20.268 -15.110 -48.551 1.00 29.16 434 LEU A CA 1
ATOM 3514 C C . LEU A 1 434 ? 19.579 -15.674 -47.272 1.00 29.16 434 LEU A C 1
ATOM 3516 O O . LEU A 1 434 ? 19.415 -15.027 -46.246 1.00 29.16 434 LEU A O 1
ATOM 3520 N N . CYS A 1 435 ? 19.252 -16.973 -47.390 1.00 33.69 435 CYS A N 1
ATOM 3521 C CA . CYS A 1 435 ? 19.311 -18.097 -46.424 1.00 33.69 435 CYS A CA 1
ATOM 3522 C C . CYS A 1 435 ? 20.162 -17.818 -45.156 1.00 33.69 435 CYS A C 1
ATOM 3524 O O . CYS A 1 435 ? 21.327 -17.470 -45.299 1.00 33.69 435 CYS A O 1
ATOM 3526 N N . VAL A 1 436 ? 19.671 -17.898 -43.904 1.00 27.56 436 VAL A N 1
ATOM 3527 C CA . VAL A 1 436 ? 19.406 -19.138 -43.118 1.00 27.56 436 VAL A CA 1
ATOM 3528 C C . VAL A 1 436 ? 18.299 -18.958 -42.033 1.00 27.56 436 VAL A C 1
ATOM 3530 O O . VAL A 1 436 ? 17.909 -19.919 -41.376 1.00 27.56 436 VAL A O 1
ATOM 3533 N N . LEU A 1 437 ? 17.683 -17.778 -41.868 1.00 27.42 437 LEU A N 1
ATOM 3534 C CA . LEU A 1 437 ? 16.664 -17.501 -40.823 1.00 27.42 437 LEU A CA 1
ATOM 3535 C C . LEU A 1 437 ? 15.204 -17.516 -41.328 1.00 27.42 437 LEU A C 1
ATOM 3537 O O . LEU A 1 437 ? 14.359 -16.723 -40.924 1.00 27.42 437 LEU A O 1
ATOM 3541 N N . GLN A 1 438 ? 14.871 -18.465 -42.199 1.00 32.19 438 GLN A N 1
ATOM 3542 C CA . GLN A 1 438 ? 13.543 -18.614 -42.816 1.00 32.19 438 GLN A CA 1
ATOM 3543 C C . GLN A 1 438 ? 12.423 -19.143 -41.887 1.00 32.19 438 GLN A C 1
ATOM 3545 O O . GLN A 1 438 ? 11.427 -19.659 -42.387 1.00 32.19 438 GLN A O 1
ATOM 3550 N N . LYS A 1 439 ? 12.532 -19.057 -40.550 1.00 32.03 439 LYS A N 1
ATOM 3551 C CA . LYS A 1 439 ? 11.576 -19.754 -39.661 1.00 32.03 439 LYS A CA 1
ATOM 3552 C C . LYS A 1 439 ? 10.824 -18.973 -38.580 1.00 32.03 439 LYS A C 1
ATOM 3554 O O . LYS A 1 439 ? 9.999 -19.621 -37.950 1.00 32.03 439 LYS A O 1
ATOM 3559 N N . LEU A 1 440 ? 10.992 -17.659 -38.358 1.00 36.78 440 LEU A N 1
ATOM 3560 C CA . LEU A 1 440 ? 10.280 -17.011 -37.223 1.00 36.78 440 LEU A CA 1
ATOM 3561 C C . LEU A 1 440 ? 10.014 -15.485 -37.275 1.00 36.78 440 LEU A C 1
ATOM 3563 O O . LEU A 1 440 ? 9.614 -14.908 -36.263 1.00 36.78 440 LEU A O 1
ATOM 3567 N N . ILE A 1 441 ? 10.246 -14.787 -38.390 1.00 38.59 441 ILE A N 1
ATOM 3568 C CA . ILE A 1 441 ? 10.484 -13.331 -38.340 1.00 38.59 441 ILE A CA 1
ATOM 3569 C C . ILE A 1 441 ? 9.518 -12.561 -39.253 1.00 38.59 441 ILE A C 1
ATOM 3571 O O . ILE A 1 441 ? 9.817 -12.332 -40.419 1.00 38.59 441 ILE A O 1
ATOM 3575 N N . GLY A 1 442 ? 8.365 -12.154 -38.715 1.00 47.97 442 GLY A N 1
ATOM 3576 C CA . GLY A 1 442 ? 7.676 -10.935 -39.169 1.00 47.97 442 GLY A CA 1
ATOM 3577 C C . GLY A 1 442 ? 8.315 -9.689 -38.537 1.00 47.97 442 GLY A C 1
ATOM 3578 O O . GLY A 1 442 ? 8.982 -9.809 -37.498 1.00 47.97 442 GLY A O 1
ATOM 3579 N N . THR A 1 443 ? 8.132 -8.507 -39.134 1.00 66.25 443 THR A N 1
ATOM 3580 C CA . THR A 1 443 ? 8.635 -7.236 -38.565 1.00 66.25 443 THR A CA 1
ATOM 3581 C C . THR A 1 443 ? 7.945 -6.909 -37.237 1.00 66.25 443 THR A C 1
ATOM 3583 O O . THR A 1 443 ? 6.904 -7.484 -36.904 1.00 66.25 443 THR A O 1
ATOM 3586 N N . HIS A 1 444 ? 8.485 -5.961 -36.461 1.00 78.19 444 HIS A N 1
ATOM 3587 C CA . HIS A 1 444 ? 7.833 -5.541 -35.215 1.00 78.19 444 HIS A CA 1
ATOM 3588 C C . HIS A 1 444 ? 6.392 -5.059 -35.460 1.00 78.19 444 HIS A C 1
ATOM 3590 O O . HIS A 1 444 ? 5.480 -5.464 -34.745 1.00 78.19 444 HIS A O 1
ATOM 3596 N N . GLN A 1 445 ? 6.158 -4.241 -36.494 1.00 77.81 445 GLN A N 1
ATOM 3597 C CA . GLN A 1 445 ? 4.822 -3.710 -36.792 1.00 77.81 445 GLN A CA 1
ATOM 3598 C C . GLN A 1 445 ? 3.855 -4.782 -37.308 1.00 77.81 445 GLN A C 1
ATOM 3600 O O . GLN A 1 445 ? 2.654 -4.680 -37.062 1.00 77.81 445 GLN A O 1
ATOM 3605 N N . GLU A 1 446 ? 4.346 -5.806 -38.009 1.00 77.94 446 GLU A N 1
ATOM 3606 C CA . GLU A 1 446 ? 3.539 -6.960 -38.422 1.00 77.94 446 GLU A CA 1
ATOM 3607 C C . GLU A 1 446 ? 3.119 -7.790 -37.207 1.00 77.94 446 GLU A C 1
ATOM 3609 O O . GLU A 1 446 ? 1.924 -7.974 -36.984 1.00 77.94 446 GLU A O 1
ATOM 3614 N N . LYS A 1 447 ? 4.077 -8.167 -36.351 1.00 80.25 447 LYS A N 1
ATOM 3615 C CA . LYS A 1 447 ? 3.802 -8.874 -35.091 1.00 80.25 447 LYS A CA 1
ATOM 3616 C C . LYS A 1 447 ? 2.842 -8.085 -34.204 1.00 80.25 447 LYS A C 1
ATOM 3618 O O . LYS A 1 447 ? 1.881 -8.642 -33.689 1.00 80.25 447 LYS A O 1
ATOM 3623 N N . ARG A 1 448 ? 3.043 -6.768 -34.078 1.00 84.56 448 ARG A N 1
ATOM 3624 C CA . ARG A 1 448 ? 2.164 -5.886 -33.296 1.00 84.56 448 ARG A CA 1
ATOM 3625 C C . ARG A 1 448 ? 0.715 -5.905 -33.787 1.00 84.56 448 ARG A C 1
ATOM 3627 O O . ARG A 1 448 ? -0.189 -5.828 -32.962 1.00 84.56 448 ARG A O 1
ATOM 3634 N N . LYS A 1 449 ? 0.479 -6.002 -35.102 1.00 85.19 449 LYS A N 1
ATOM 3635 C CA . LYS A 1 449 ? -0.876 -6.074 -35.683 1.00 85.19 449 LYS A CA 1
ATOM 3636 C C . LYS A 1 449 ? -1.588 -7.391 -35.375 1.00 85.19 449 LYS A C 1
ATOM 3638 O O . LYS A 1 449 ? -2.812 -7.402 -35.318 1.00 85.19 449 LYS A O 1
ATOM 3643 N N . GLU A 1 450 ? -0.841 -8.475 -35.186 1.00 86.00 450 GLU A N 1
ATOM 3644 C CA . GLU A 1 450 ? -1.384 -9.795 -34.842 1.00 86.00 450 GLU A CA 1
ATOM 3645 C C . GLU A 1 450 ? -1.702 -9.934 -33.342 1.00 86.00 450 GLU A C 1
ATOM 3647 O O . GLU A 1 450 ? -2.473 -10.811 -32.952 1.00 86.00 450 GLU A O 1
ATOM 3652 N N . ILE A 1 451 ? -1.149 -9.059 -32.492 1.00 89.06 451 ILE A N 1
ATOM 3653 C CA . ILE A 1 451 ? -1.384 -9.077 -31.045 1.00 89.06 451 ILE A CA 1
ATOM 3654 C C . ILE A 1 451 ? -2.728 -8.422 -30.723 1.00 89.06 451 ILE A C 1
ATOM 3656 O O . ILE A 1 451 ? -2.861 -7.197 -30.655 1.00 89.06 451 ILE A O 1
ATOM 3660 N N . THR A 1 452 ? -3.727 -9.265 -30.481 1.00 92.38 452 THR A N 1
ATOM 3661 C CA . THR A 1 452 ? -5.042 -8.858 -29.984 1.00 92.38 452 THR A CA 1
ATOM 3662 C C . THR A 1 452 ? -4.991 -8.484 -28.502 1.00 92.38 452 THR A C 1
ATOM 3664 O O . THR A 1 452 ? -4.075 -8.870 -27.771 1.00 92.38 452 THR A O 1
ATOM 3667 N N . ASP A 1 453 ? -6.018 -7.781 -28.026 1.00 93.12 453 ASP A N 1
ATOM 3668 C CA . ASP A 1 453 ? -6.163 -7.457 -26.603 1.00 93.12 453 ASP A CA 1
ATOM 3669 C C . ASP A 1 453 ? -6.211 -8.715 -25.721 1.00 93.12 453 ASP A C 1
ATOM 3671 O O . ASP A 1 453 ? -5.703 -8.696 -24.601 1.00 93.12 453 ASP A O 1
ATOM 3675 N N . ASP A 1 454 ? -6.753 -9.825 -26.230 1.00 93.50 454 ASP A N 1
ATOM 3676 C CA . ASP A 1 454 ? -6.764 -11.109 -25.523 1.00 93.50 454 ASP A CA 1
ATOM 3677 C C . ASP A 1 454 ? -5.353 -11.667 -25.326 1.00 93.50 454 ASP A C 1
ATOM 3679 O O . ASP A 1 454 ? -5.042 -12.172 -24.250 1.00 93.50 454 ASP A O 1
ATOM 3683 N N . ILE A 1 455 ? -4.474 -11.539 -26.326 1.00 92.00 455 ILE A N 1
ATOM 3684 C CA . ILE A 1 455 ? -3.069 -11.947 -26.195 1.00 92.00 455 ILE A CA 1
ATOM 3685 C C . ILE A 1 455 ? -2.375 -11.082 -25.139 1.00 92.00 455 ILE A C 1
ATOM 3687 O O . ILE A 1 455 ? -1.686 -11.619 -24.272 1.00 92.00 455 ILE A O 1
ATOM 3691 N N . VAL A 1 456 ? -2.597 -9.762 -25.151 1.00 94.19 456 VAL A N 1
ATOM 3692 C CA . VAL A 1 456 ? -2.046 -8.866 -24.119 1.00 94.19 456 VAL A CA 1
ATOM 3693 C C . VAL A 1 456 ? -2.521 -9.292 -22.728 1.00 94.19 456 VAL A C 1
ATOM 3695 O O . VAL A 1 456 ? -1.702 -9.481 -21.830 1.00 94.19 456 VAL A O 1
ATOM 3698 N N . ARG A 1 457 ? -3.824 -9.546 -22.558 1.00 94.06 457 ARG A N 1
ATOM 3699 C CA . ARG A 1 457 ? -4.394 -10.030 -21.290 1.00 94.06 457 ARG A CA 1
ATOM 3700 C C . ARG A 1 457 ? -3.803 -11.367 -20.857 1.00 94.06 457 ARG A C 1
ATOM 3702 O O . ARG A 1 457 ? -3.554 -11.542 -19.668 1.00 94.06 457 ARG A O 1
ATOM 3709 N N . GLN A 1 458 ? -3.536 -12.290 -21.782 1.00 92.81 458 GLN A N 1
ATOM 3710 C CA . GLN A 1 458 ? -2.885 -13.563 -21.458 1.00 92.81 458 GLN A CA 1
ATOM 3711 C C . GLN A 1 458 ? -1.479 -13.350 -20.896 1.00 92.81 458 GLN A C 1
ATOM 3713 O O . GLN A 1 458 ? -1.152 -13.958 -19.882 1.00 92.81 458 GLN A O 1
ATOM 3718 N N . PHE A 1 459 ? -0.669 -12.471 -21.496 1.00 94.75 459 PHE A N 1
ATOM 3719 C CA . PHE A 1 459 ? 0.641 -12.108 -20.942 1.00 94.75 459 PHE A CA 1
ATOM 3720 C C . PHE A 1 459 ? 0.520 -11.418 -19.583 1.00 94.75 459 PHE A C 1
ATOM 3722 O O . PHE A 1 459 ? 1.354 -11.676 -18.714 1.00 94.75 459 PHE A O 1
ATOM 3729 N N . MET A 1 460 ? -0.519 -10.593 -19.410 1.00 94.94 460 MET A N 1
ATOM 3730 C CA . MET A 1 460 ? -0.731 -9.776 -18.216 1.00 94.94 460 MET A CA 1
ATOM 3731 C C . MET A 1 460 ? -1.426 -10.472 -17.042 1.00 94.94 460 MET A C 1
ATOM 3733 O O . MET A 1 460 ? -1.532 -9.903 -15.960 1.00 94.94 460 MET A O 1
ATOM 3737 N N . THR A 1 461 ? -1.897 -11.703 -17.231 1.00 90.88 461 THR A N 1
ATOM 3738 C CA . THR A 1 461 ? -2.579 -12.462 -16.177 1.00 90.88 461 THR A CA 1
ATOM 3739 C C . THR A 1 461 ? -1.576 -13.343 -15.423 1.00 90.88 461 THR A C 1
ATOM 3741 O O . THR A 1 461 ? -0.954 -14.207 -16.059 1.00 90.88 461 THR A O 1
ATOM 3744 N N . PRO A 1 462 ? -1.427 -13.187 -14.090 1.00 86.44 462 PRO A N 1
ATOM 3745 C CA . PRO A 1 462 ? -0.619 -14.083 -13.264 1.00 86.44 462 PRO A CA 1
ATOM 3746 C C . PRO A 1 462 ? -1.030 -15.546 -13.450 1.00 86.44 462 PRO A C 1
ATOM 3748 O O . PRO A 1 462 ? -2.215 -15.883 -13.443 1.00 86.44 462 PRO A O 1
ATOM 3751 N N . ARG A 1 463 ? -0.046 -16.418 -13.680 1.00 88.50 463 ARG A N 1
ATOM 3752 C CA . ARG A 1 463 ? -0.248 -17.849 -13.944 1.00 88.50 463 ARG A CA 1
ATOM 3753 C C . ARG A 1 463 ? 1.038 -18.624 -13.696 1.00 88.50 463 ARG A C 1
ATOM 3755 O O . ARG A 1 463 ? 2.129 -18.063 -13.789 1.00 88.50 463 ARG A O 1
ATOM 3762 N N . SER A 1 464 ? 0.913 -19.930 -13.490 1.00 80.94 464 SER A N 1
ATOM 3763 C CA . SER A 1 464 ? 2.078 -20.811 -13.464 1.00 80.94 464 SER A CA 1
ATOM 3764 C C . SER A 1 464 ? 2.767 -20.853 -14.824 1.00 80.94 464 SER A C 1
ATOM 3766 O O . SER A 1 464 ? 2.129 -21.032 -15.865 1.00 80.94 464 SER A O 1
ATOM 3768 N N . LEU A 1 465 ? 4.088 -20.695 -14.802 1.00 82.56 465 LEU A N 1
ATOM 3769 C CA . LEU A 1 465 ? 4.939 -20.697 -15.987 1.00 82.56 465 LEU A CA 1
ATOM 3770 C C . LEU A 1 465 ? 5.600 -22.070 -16.166 1.00 82.56 465 LEU A C 1
ATOM 3772 O O . LEU A 1 465 ? 5.906 -22.759 -15.194 1.00 82.56 465 LEU A O 1
ATOM 3776 N N . LYS A 1 466 ? 5.831 -22.488 -17.414 1.00 72.88 466 LYS A N 1
ATOM 3777 C CA . LYS A 1 466 ? 6.461 -23.780 -17.735 1.00 72.88 466 LYS A CA 1
ATOM 3778 C C . LYS A 1 466 ? 7.979 -23.617 -17.842 1.00 72.88 466 LYS A C 1
ATOM 3780 O O . LYS A 1 466 ? 8.459 -23.029 -18.807 1.00 72.88 466 LYS A O 1
ATOM 3785 N N . PHE A 1 467 ? 8.726 -24.174 -16.887 1.00 69.62 467 PHE A N 1
ATOM 3786 C CA . PHE A 1 467 ? 10.197 -24.197 -16.889 1.00 69.62 467 PHE A CA 1
ATOM 3787 C C . PHE A 1 467 ? 10.748 -25.416 -16.122 1.00 69.62 467 PHE A C 1
ATOM 3789 O O . PHE A 1 467 ? 10.022 -26.072 -15.372 1.00 69.62 467 PHE A O 1
ATOM 3796 N N . LYS A 1 468 ? 12.032 -25.756 -16.316 1.00 53.53 468 LYS A N 1
ATOM 3797 C CA . LYS A 1 468 ? 12.675 -26.904 -15.647 1.00 53.53 468 LYS A CA 1
ATOM 3798 C C . LYS A 1 468 ? 12.867 -26.627 -14.150 1.00 53.53 468 LYS A C 1
ATOM 3800 O O . LYS A 1 468 ? 13.675 -25.786 -13.768 1.00 53.53 468 LYS A O 1
ATOM 3805 N N . SER A 1 469 ? 12.154 -27.353 -13.288 1.00 45.41 469 SER A N 1
ATOM 3806 C CA . SER A 1 469 ? 12.282 -27.224 -11.833 1.00 45.41 469 SER A CA 1
ATOM 3807 C C . SER A 1 469 ? 13.366 -28.158 -11.274 1.00 45.41 469 SER A C 1
ATOM 3809 O O . SER A 1 469 ? 13.155 -29.367 -11.189 1.00 45.41 469 SER A O 1
ATOM 3811 N N . GLY A 1 470 ? 14.508 -27.612 -10.849 1.00 42.19 470 GLY A N 1
ATOM 3812 C CA . GLY A 1 470 ? 15.452 -28.318 -9.973 1.00 42.19 470 GLY A CA 1
ATOM 3813 C C . GLY A 1 470 ? 14.934 -28.401 -8.527 1.00 42.19 470 GLY A C 1
ATOM 3814 O O . GLY A 1 470 ? 14.289 -27.466 -8.038 1.00 42.19 470 GLY A O 1
ATOM 3815 N N . SER A 1 471 ? 15.187 -29.529 -7.857 1.00 34.53 471 SER A N 1
ATOM 3816 C CA . SER A 1 471 ? 14.840 -29.817 -6.454 1.00 34.53 471 SER A CA 1
ATOM 3817 C C . SER A 1 471 ? 15.763 -29.074 -5.485 1.00 34.53 471 SER A C 1
ATOM 3819 O O . SER A 1 471 ? 16.976 -29.249 -5.590 1.00 34.53 471 SER A O 1
ATOM 3821 N N . LEU A 1 472 ? 15.232 -28.278 -4.549 1.00 38.34 472 LEU A N 1
ATOM 3822 C CA . LEU A 1 472 ? 16.033 -27.553 -3.549 1.00 38.34 472 LEU A CA 1
ATOM 3823 C C . LEU A 1 472 ? 15.249 -27.366 -2.233 1.00 38.34 472 LEU A C 1
ATOM 3825 O O . LEU A 1 472 ? 14.083 -26.972 -2.276 1.00 38.34 472 LEU A O 1
ATOM 3829 N N . GLU A 1 473 ? 15.912 -27.675 -1.112 1.00 30.47 473 GLU A N 1
ATOM 3830 C CA . GLU A 1 473 ? 15.446 -27.594 0.287 1.00 30.47 473 GLU A CA 1
ATOM 3831 C C . GLU A 1 473 ? 15.719 -26.214 0.923 1.00 30.47 473 GLU A C 1
ATOM 3833 O O . GLU A 1 473 ? 16.636 -25.502 0.508 1.00 30.47 473 GLU A O 1
ATOM 3838 N N . GLU A 1 474 ? 14.924 -25.854 1.937 1.00 29.38 474 GLU A N 1
ATOM 3839 C CA . GLU A 1 474 ? 14.959 -24.576 2.669 1.00 29.38 474 GLU A CA 1
ATOM 3840 C C . GLU A 1 474 ? 15.774 -24.656 3.972 1.00 29.38 474 GLU A C 1
ATOM 3842 O O . GLU A 1 474 ? 15.779 -25.680 4.654 1.00 29.38 474 GLU A O 1
ATOM 3847 N N . SER A 1 475 ? 16.405 -23.545 4.370 1.00 25.95 475 SER A N 1
ATOM 3848 C CA . SER A 1 475 ? 16.947 -23.348 5.721 1.00 25.95 475 SER A CA 1
ATOM 3849 C C . SER A 1 475 ? 16.513 -21.993 6.298 1.00 25.95 475 SER A C 1
ATOM 3851 O O . SER A 1 475 ? 16.421 -20.996 5.584 1.00 25.95 475 SER A O 1
ATOM 3853 N N . SER A 1 476 ? 16.212 -21.978 7.599 1.00 25.80 476 SER A N 1
ATOM 3854 C CA . SER A 1 476 ? 15.603 -20.871 8.355 1.00 25.80 476 SER A CA 1
ATOM 3855 C C . SER A 1 476 ? 16.499 -20.411 9.508 1.00 25.80 476 SER A C 1
ATOM 3857 O O . SER A 1 476 ? 16.993 -21.282 10.220 1.00 25.80 476 SER A O 1
ATOM 3859 N N . PHE A 1 477 ? 16.627 -19.099 9.765 1.00 26.25 477 PHE A N 1
ATOM 3860 C CA . PHE A 1 477 ? 17.189 -18.553 11.018 1.00 26.25 477 PHE A CA 1
ATOM 3861 C C . PHE A 1 477 ? 16.575 -17.195 11.429 1.00 26.25 477 PHE A C 1
ATOM 3863 O O . PHE A 1 477 ? 16.004 -16.486 10.602 1.00 26.25 477 PHE A O 1
ATOM 3870 N N . GLU A 1 478 ? 16.659 -16.914 12.736 1.00 23.70 478 GLU A N 1
ATOM 3871 C CA . GLU A 1 478 ? 15.913 -15.936 13.555 1.00 23.70 478 GLU A CA 1
ATOM 3872 C C . GLU A 1 478 ? 16.641 -14.585 13.773 1.00 23.70 478 GLU A C 1
ATOM 3874 O O . GLU A 1 478 ? 17.864 -14.513 13.667 1.00 23.70 478 GLU A O 1
ATOM 3879 N N . ASN A 1 479 ? 15.877 -13.533 14.122 1.00 23.03 479 ASN A N 1
ATOM 3880 C CA . ASN A 1 479 ? 16.326 -12.149 14.377 1.00 23.03 479 ASN A CA 1
ATOM 3881 C C . ASN A 1 479 ? 16.210 -11.761 15.870 1.00 23.03 479 ASN A C 1
ATOM 3883 O O . ASN A 1 479 ? 15.350 -12.296 16.566 1.00 23.03 479 ASN A O 1
ATOM 3887 N N . ASN A 1 480 ? 17.030 -10.794 16.316 1.00 22.62 480 ASN A N 1
ATOM 3888 C CA . ASN A 1 480 ? 17.077 -10.233 17.681 1.00 22.62 480 ASN A CA 1
ATOM 3889 C C . ASN A 1 480 ? 16.669 -8.737 17.728 1.00 22.62 480 ASN A C 1
ATOM 3891 O O . ASN A 1 480 ? 17.028 -7.980 16.825 1.00 22.62 480 ASN A O 1
ATOM 3895 N N . GLU A 1 481 ? 15.990 -8.341 18.817 1.00 22.77 481 GLU A N 1
ATOM 3896 C CA . GLU A 1 481 ? 15.410 -7.015 19.151 1.00 22.77 481 GLU A CA 1
ATOM 3897 C C . GLU A 1 481 ? 16.384 -6.019 19.835 1.00 22.77 481 GLU A C 1
ATOM 3899 O O . GLU A 1 481 ? 17.353 -6.431 20.474 1.00 22.77 481 GLU A O 1
ATOM 3904 N N . TYR A 1 482 ? 16.066 -4.709 19.782 1.00 23.69 482 TYR A N 1
ATOM 3905 C CA . TYR A 1 482 ? 16.618 -3.641 20.646 1.00 23.69 482 TYR A CA 1
ATOM 3906 C C . TYR A 1 482 ? 15.581 -2.532 20.970 1.00 23.69 482 TYR A C 1
ATOM 3908 O O . TYR A 1 482 ? 14.743 -2.194 20.135 1.00 23.69 482 TYR A O 1
ATOM 3916 N N . ASP A 1 483 ? 15.693 -1.961 22.182 1.00 21.81 483 ASP A N 1
ATOM 3917 C CA . ASP A 1 483 ? 14.706 -1.136 22.913 1.00 21.81 483 ASP A CA 1
ATOM 3918 C C . ASP A 1 483 ? 14.800 0.408 22.775 1.00 21.81 483 ASP A C 1
ATOM 3920 O O . ASP A 1 483 ? 15.804 0.980 22.352 1.00 21.81 483 ASP A O 1
ATOM 3924 N N . SER A 1 484 ? 13.705 1.059 23.203 1.00 25.19 484 SER A N 1
ATOM 3925 C CA . SER A 1 484 ? 13.287 2.474 23.055 1.00 25.19 484 SER A CA 1
ATOM 3926 C C . SER A 1 484 ? 13.692 3.470 24.179 1.00 25.19 484 SER A C 1
ATOM 3928 O O . SER A 1 484 ? 14.158 3.068 25.243 1.00 25.19 484 SER A O 1
ATOM 3930 N N . VAL A 1 485 ? 13.464 4.786 23.963 1.00 21.44 485 VAL A N 1
ATOM 3931 C CA . VAL A 1 485 ? 13.657 5.896 24.941 1.00 21.44 485 VAL A CA 1
ATOM 3932 C C . VAL A 1 485 ? 12.468 6.891 24.930 1.00 21.44 485 VAL A C 1
ATOM 3934 O O . VAL A 1 485 ? 11.833 7.094 23.898 1.00 21.44 485 VAL A O 1
ATOM 3937 N N . ASP A 1 486 ? 12.179 7.495 26.094 1.00 24.67 486 ASP A N 1
ATOM 3938 C CA . ASP A 1 486 ? 10.969 8.249 26.500 1.00 24.67 486 ASP A CA 1
ATOM 3939 C C . ASP A 1 486 ? 11.081 9.804 26.409 1.00 24.67 486 ASP A C 1
ATOM 3941 O O . ASP A 1 486 ? 12.199 10.302 26.345 1.00 24.67 486 ASP A O 1
ATOM 3945 N N . PHE A 1 487 ? 9.952 10.560 26.432 1.00 24.62 487 PHE A N 1
ATOM 3946 C CA . PHE A 1 487 ? 9.658 11.759 27.285 1.00 24.62 487 PHE A CA 1
ATOM 3947 C C . PHE A 1 487 ? 8.448 12.663 26.857 1.00 24.62 487 PHE A C 1
ATOM 3949 O O . PHE A 1 487 ? 8.336 13.075 25.707 1.00 24.62 487 PHE A O 1
ATOM 3956 N N . LYS A 1 488 ? 7.671 13.089 27.888 1.00 26.92 488 LYS A N 1
ATOM 3957 C CA . LYS A 1 488 ? 6.718 14.239 28.076 1.00 26.92 488 LYS A CA 1
ATOM 3958 C C . LYS A 1 488 ? 5.374 14.286 27.303 1.00 26.92 488 LYS A C 1
ATOM 3960 O O . LYS A 1 488 ? 5.177 13.573 26.333 1.00 26.92 488 LYS A O 1
ATOM 3965 N N . ASP A 1 489 ? 4.413 15.060 27.832 1.00 39.03 489 ASP A N 1
ATOM 3966 C CA . ASP A 1 489 ? 2.978 15.061 27.475 1.00 39.03 489 ASP A CA 1
ATOM 3967 C C . ASP A 1 489 ? 2.665 15.359 26.003 1.00 39.03 489 ASP A C 1
ATOM 3969 O O . ASP A 1 489 ? 2.946 16.444 25.493 1.00 39.03 489 ASP A O 1
ATOM 3973 N N . ILE A 1 490 ? 2.042 14.389 25.331 1.00 51.91 490 ILE A N 1
ATOM 3974 C CA . ILE A 1 490 ? 1.795 14.344 23.885 1.00 51.91 490 ILE A CA 1
ATOM 3975 C C . ILE A 1 490 ? 0.418 13.707 23.664 1.00 51.91 490 ILE A C 1
ATOM 3977 O O . ILE A 1 490 ? 0.095 12.733 24.341 1.00 51.91 490 ILE A O 1
ATOM 3981 N N . VAL A 1 491 ? -0.369 14.221 22.711 1.00 49.56 491 VAL A N 1
ATOM 3982 C CA . VAL A 1 491 ? -1.577 13.566 22.174 1.00 49.56 491 VAL A CA 1
ATOM 3983 C C . VAL A 1 491 ? -1.392 13.399 20.667 1.00 49.56 491 VAL A C 1
ATOM 3985 O O . VAL A 1 491 ? -1.517 14.357 19.907 1.00 49.56 491 VAL A O 1
ATOM 3988 N N . ASN A 1 492 ? -1.064 12.185 20.237 1.00 64.88 492 ASN A N 1
ATOM 3989 C CA . ASN A 1 492 ? -1.012 11.757 18.837 1.00 64.88 492 ASN A CA 1
ATOM 3990 C C . ASN A 1 492 ? -1.497 10.287 18.741 1.00 64.88 492 ASN A C 1
ATOM 3992 O O . ASN A 1 492 ? -1.758 9.680 19.786 1.00 64.88 492 ASN A O 1
ATOM 3996 N N . PRO A 1 493 ? -1.635 9.684 17.540 1.00 57.38 493 PRO A N 1
ATOM 3997 C CA . PRO A 1 493 ? -2.159 8.317 17.400 1.00 57.38 493 PRO A CA 1
ATOM 3998 C C . PRO A 1 493 ? -1.435 7.262 18.255 1.00 57.38 493 PRO A C 1
ATOM 4000 O O . PRO A 1 493 ? -2.016 6.253 18.663 1.00 57.38 493 PRO A O 1
ATOM 4003 N N . TRP A 1 494 ? -0.159 7.493 18.567 1.00 59.00 494 TRP A N 1
ATOM 4004 C CA . TRP A 1 494 ? 0.689 6.541 19.281 1.00 59.00 494 TRP A CA 1
ATOM 4005 C C . TRP A 1 494 ? 0.757 6.850 20.778 1.00 59.00 494 TRP A C 1
ATOM 4007 O O . TRP A 1 494 ? 0.531 5.954 21.591 1.00 59.00 494 TRP A O 1
ATOM 4017 N N . ASN A 1 495 ? 0.916 8.119 21.155 1.00 54.25 495 ASN A N 1
ATOM 4018 C CA . ASN A 1 495 ? 1.203 8.553 22.519 1.00 54.25 495 ASN A CA 1
ATOM 4019 C C . ASN A 1 495 ? 0.112 9.474 23.074 1.00 54.25 495 ASN A C 1
ATOM 4021 O O . ASN A 1 495 ? -0.282 10.448 22.436 1.00 54.25 495 ASN A O 1
ATOM 4025 N N . VAL A 1 496 ? -0.343 9.158 24.291 1.00 52.88 496 VAL A N 1
ATOM 4026 C CA . VAL A 1 496 ? -1.261 9.977 25.094 1.00 52.88 496 VAL A CA 1
ATOM 4027 C C . VAL A 1 496 ? -0.689 10.051 26.511 1.00 52.88 496 VAL A C 1
ATOM 4029 O O . VAL A 1 496 ? -0.723 9.053 27.232 1.00 52.88 496 VAL A O 1
ATOM 4032 N N . LYS A 1 497 ? -0.121 11.201 26.886 1.00 54.91 497 LYS A N 1
ATOM 4033 C CA . LYS A 1 497 ? 0.443 11.468 28.224 1.00 54.91 497 LYS A CA 1
ATOM 4034 C C . LYS A 1 497 ? -0.082 12.806 28.755 1.00 54.91 497 LYS A C 1
ATOM 4036 O O . LYS A 1 497 ? -0.069 13.783 28.008 1.00 54.91 497 LYS A O 1
ATOM 4041 N N . ALA A 1 498 ? -0.565 12.823 30.001 1.00 49.31 498 ALA A N 1
ATOM 4042 C CA . ALA A 1 498 ? -1.064 14.015 30.692 1.00 49.31 498 ALA A CA 1
ATOM 4043 C C . ALA A 1 498 ? -0.419 14.207 32.082 1.00 49.31 498 ALA A C 1
ATOM 4045 O O . ALA A 1 498 ? -0.311 13.268 32.867 1.00 49.31 498 ALA A O 1
ATOM 4046 N N . HIS A 1 499 ? -0.076 15.451 32.424 1.00 47.94 499 HIS A N 1
ATOM 4047 C CA . HIS A 1 499 ? 0.569 15.880 33.667 1.00 47.94 499 HIS A CA 1
ATOM 4048 C C . HIS A 1 499 ? -0.445 16.057 34.813 1.00 47.94 499 HIS A C 1
ATOM 4050 O O . HIS A 1 499 ? -0.052 16.165 35.975 1.00 47.94 499 HIS A O 1
ATOM 4056 N N . SER A 1 500 ? -1.750 16.094 34.510 1.00 53.34 500 SER A N 1
ATOM 4057 C CA . SER A 1 500 ? -2.833 16.243 35.490 1.00 53.34 500 SER A CA 1
ATOM 4058 C C . SER A 1 500 ? -3.404 14.891 35.918 1.00 53.34 500 SER A C 1
ATOM 4060 O O . SER A 1 500 ? -3.776 14.069 35.083 1.00 53.34 500 SER A O 1
ATOM 4062 N N . LYS A 1 501 ? -3.593 14.700 37.231 1.00 51.94 501 LYS A N 1
ATOM 4063 C CA . LYS A 1 501 ? -4.274 13.517 37.792 1.00 51.94 501 LYS A CA 1
ATOM 4064 C C . LYS A 1 501 ? -5.753 13.407 37.384 1.00 51.94 501 LYS A C 1
ATOM 4066 O O . LYS A 1 501 ? -6.293 12.309 37.433 1.00 51.94 501 LYS A O 1
ATOM 4071 N N . LYS A 1 502 ? -6.378 14.509 36.942 1.00 51.59 502 LYS A N 1
ATOM 4072 C CA . LYS A 1 502 ? -7.739 14.530 36.361 1.00 51.59 502 LYS A CA 1
ATOM 4073 C C . LYS A 1 502 ? -7.784 14.042 34.901 1.00 51.59 502 LYS A C 1
ATOM 4075 O O . LYS A 1 502 ? -8.854 13.974 34.310 1.00 51.59 502 LYS A O 1
ATOM 4080 N N . GLY A 1 503 ? -6.631 13.709 34.315 1.00 57.66 503 GLY A N 1
ATOM 4081 C CA . GLY A 1 503 ? -6.493 13.329 32.911 1.00 57.66 503 GLY A CA 1
ATOM 4082 C C . GLY A 1 503 ? -6.334 14.523 31.973 1.00 57.66 503 GLY A C 1
ATOM 4083 O O . GLY A 1 503 ? -5.956 15.617 32.396 1.00 57.66 503 GLY A O 1
ATOM 4084 N N . ILE A 1 504 ? -6.579 14.296 30.680 1.00 56.53 504 ILE A N 1
ATOM 4085 C CA . ILE A 1 504 ? -6.504 15.340 29.650 1.00 56.53 504 ILE A CA 1
ATOM 4086 C C . ILE A 1 504 ? -7.635 16.341 29.857 1.00 56.53 504 ILE A C 1
ATOM 4088 O O . ILE A 1 504 ? -8.807 15.970 29.877 1.00 56.53 504 ILE A O 1
ATOM 4092 N N . ASP A 1 505 ? -7.279 17.619 29.962 1.00 55.03 505 ASP A N 1
ATOM 4093 C CA . ASP A 1 505 ? -8.251 18.703 29.942 1.00 55.03 505 ASP A CA 1
ATOM 4094 C C . ASP A 1 505 ? -8.731 18.909 28.495 1.00 55.03 505 ASP A C 1
ATOM 4096 O O . ASP A 1 505 ? -8.086 19.572 27.679 1.00 55.03 505 ASP A O 1
ATOM 4100 N N . TYR A 1 506 ? -9.873 18.302 28.162 1.00 53.84 506 TYR A N 1
ATOM 4101 C CA . TYR A 1 506 ? -10.514 18.446 26.850 1.00 53.84 506 TYR A CA 1
ATOM 4102 C C . TYR A 1 506 ? -10.970 19.895 26.569 1.00 53.84 506 TYR A C 1
ATOM 4104 O O . TYR A 1 506 ? -11.243 20.235 25.412 1.00 53.84 506 TYR A O 1
ATOM 4112 N N . ASP A 1 507 ? -10.981 20.760 27.594 1.00 44.91 507 ASP A N 1
ATOM 4113 C CA . ASP A 1 507 ? -11.245 22.195 27.513 1.00 44.91 507 ASP A CA 1
ATOM 4114 C C . ASP A 1 507 ? -9.975 23.065 27.480 1.00 44.91 507 ASP A C 1
ATOM 4116 O O . ASP A 1 507 ? -10.075 24.246 27.148 1.00 44.91 507 ASP A O 1
ATOM 4120 N N . LYS A 1 508 ? -8.776 22.541 27.768 1.00 40.94 508 LYS A N 1
ATOM 4121 C CA . LYS A 1 508 ? -7.513 23.300 27.697 1.00 40.94 508 LYS A CA 1
ATOM 4122 C C . LYS A 1 508 ? -6.323 22.392 27.412 1.00 40.94 508 LYS A C 1
ATOM 4124 O O . LYS A 1 508 ? -5.783 21.782 28.328 1.00 40.94 508 LYS A O 1
ATOM 4129 N N . LEU A 1 509 ? -5.821 22.389 26.179 1.00 40.25 509 LEU A N 1
ATOM 4130 C CA . LEU A 1 509 ? -4.459 21.911 25.926 1.00 40.25 509 LEU A CA 1
ATOM 4131 C C . LEU A 1 509 ? -3.913 22.436 24.598 1.00 40.25 509 LEU A C 1
ATOM 4133 O O . LEU A 1 509 ? -4.495 22.262 23.530 1.00 40.25 509 LEU A O 1
ATOM 4137 N N . THR A 1 510 ? -2.765 23.096 24.711 1.00 27.45 510 THR A N 1
ATOM 4138 C CA . THR A 1 510 ? -1.909 23.604 23.640 1.00 27.45 510 THR A CA 1
ATOM 4139 C C . THR A 1 510 ? -1.070 22.483 23.031 1.00 27.45 510 THR A C 1
ATOM 4141 O O . THR A 1 510 ? -0.346 21.798 23.746 1.00 27.45 510 THR A O 1
ATOM 4144 N N . VAL A 1 511 ? -1.086 22.367 21.706 1.00 29.73 511 VAL A N 1
ATOM 4145 C CA . VAL A 1 511 ? -0.047 21.710 20.904 1.00 29.73 511 VAL A CA 1
ATOM 4146 C C . VAL A 1 511 ? 0.899 22.796 20.405 1.00 29.73 511 VAL A C 1
ATOM 4148 O O . VAL A 1 511 ? 0.453 23.823 19.891 1.00 29.73 511 VAL A O 1
ATOM 4151 N N . LEU A 1 512 ? 2.203 22.559 20.542 1.00 28.12 512 LEU A N 1
ATOM 4152 C CA . LEU A 1 512 ? 3.232 23.310 19.829 1.00 28.12 512 LEU A CA 1
ATOM 4153 C C . LEU A 1 512 ? 3.069 23.046 18.328 1.00 28.12 512 LEU A C 1
ATOM 4155 O O . LEU A 1 512 ? 3.613 22.090 17.784 1.00 28.12 512 LEU A O 1
ATOM 4159 N N . GLN A 1 513 ? 2.307 23.898 17.646 1.00 27.30 513 GLN A N 1
ATOM 4160 C CA . GLN A 1 513 ? 2.580 24.145 16.240 1.00 27.30 513 GLN A CA 1
ATOM 4161 C C . GLN A 1 513 ? 3.878 24.944 16.193 1.00 27.30 513 GLN A C 1
ATOM 4163 O O . GLN A 1 513 ? 3.928 26.075 16.676 1.00 27.30 513 GLN A O 1
ATOM 4168 N N . ASN A 1 514 ? 4.917 24.380 15.581 1.00 26.55 514 ASN A N 1
ATOM 4169 C CA . ASN A 1 514 ? 5.965 25.203 14.994 1.00 26.55 514 ASN A CA 1
ATOM 4170 C C . ASN A 1 514 ? 5.313 25.989 13.853 1.00 26.55 514 ASN A C 1
ATOM 4172 O O . ASN A 1 514 ? 5.291 25.558 12.702 1.00 26.55 514 ASN A O 1
ATOM 4176 N N . ILE A 1 515 ? 4.704 27.123 14.193 1.00 23.41 515 ILE A N 1
ATOM 4177 C CA . ILE A 1 515 ? 4.310 28.122 13.214 1.00 23.41 515 ILE A CA 1
ATOM 4178 C C . ILE A 1 515 ? 5.628 28.631 12.637 1.00 23.41 515 ILE A C 1
ATOM 4180 O O . ILE A 1 515 ? 6.362 29.366 13.295 1.00 23.41 515 ILE A O 1
ATOM 4184 N N . CYS A 1 516 ? 5.941 28.225 11.407 1.00 24.09 516 CYS A N 1
ATOM 4185 C CA . CYS A 1 516 ? 6.862 28.978 10.571 1.00 24.09 516 CYS A CA 1
ATOM 4186 C C . CYS A 1 516 ? 6.232 30.360 10.378 1.00 24.09 516 CYS A C 1
ATOM 4188 O O . CYS A 1 516 ? 5.388 30.557 9.503 1.00 24.09 516 CYS A O 1
ATOM 4190 N N . ILE A 1 517 ? 6.597 31.310 11.237 1.00 23.23 517 ILE A N 1
ATOM 4191 C CA . ILE A 1 517 ? 6.341 32.719 10.986 1.00 23.23 517 ILE A CA 1
ATOM 4192 C C . ILE A 1 517 ? 7.168 33.045 9.747 1.00 23.23 517 ILE A C 1
ATOM 4194 O O . ILE A 1 517 ? 8.399 33.059 9.787 1.00 23.23 517 ILE A O 1
ATOM 4198 N N . GLN A 1 518 ? 6.489 33.247 8.618 1.00 26.20 518 GLN A N 1
ATOM 4199 C CA . GLN A 1 518 ? 7.095 33.957 7.506 1.00 26.20 518 GLN A CA 1
ATOM 4200 C C . GLN A 1 518 ? 7.491 35.330 8.035 1.00 26.20 518 GLN A C 1
ATOM 4202 O O . GLN A 1 518 ? 6.648 36.106 8.480 1.00 26.20 518 GLN A O 1
ATOM 4207 N N . ASN A 1 519 ? 8.795 35.575 8.030 1.00 25.50 519 ASN A N 1
ATOM 4208 C CA . ASN A 1 519 ? 9.405 36.820 8.444 1.00 25.50 519 ASN A CA 1
ATOM 4209 C C . ASN A 1 519 ? 9.007 37.900 7.423 1.00 25.50 519 ASN A C 1
ATOM 4211 O O . ASN A 1 519 ? 9.695 38.121 6.428 1.00 25.50 519 ASN A O 1
ATOM 4215 N N . THR A 1 520 ? 7.843 38.522 7.604 1.00 29.30 520 THR A N 1
ATOM 4216 C CA . THR A 1 520 ? 7.560 39.820 6.991 1.00 29.30 520 THR A CA 1
ATOM 4217 C C . THR A 1 520 ? 8.339 40.827 7.815 1.00 29.30 520 THR A C 1
ATOM 4219 O O . THR A 1 520 ? 7.998 41.055 8.973 1.00 29.30 520 THR A O 1
ATOM 4222 N N . GLY A 1 521 ? 9.443 41.303 7.240 1.00 31.77 521 GLY A N 1
ATOM 4223 C CA . GLY A 1 521 ? 10.451 42.101 7.922 1.00 31.77 521 GLY A CA 1
ATOM 4224 C C . GLY A 1 521 ? 9.868 43.209 8.789 1.00 31.77 521 GLY A C 1
ATOM 4225 O O . GLY A 1 521 ? 9.006 43.957 8.348 1.00 31.77 521 GLY A O 1
ATOM 4226 N N . ASP A 1 522 ? 10.340 43.267 10.028 1.00 30.03 522 ASP A N 1
ATOM 4227 C CA . ASP A 1 522 ? 11.061 44.420 10.556 1.00 30.03 522 ASP A CA 1
ATOM 4228 C C . ASP A 1 522 ? 11.725 44.025 11.889 1.00 30.03 522 ASP A C 1
ATOM 4230 O O . ASP A 1 522 ? 11.122 43.383 12.744 1.00 30.03 522 ASP A O 1
ATOM 4234 N N . ASN A 1 523 ? 13.015 44.358 11.989 1.00 33.69 523 ASN A N 1
ATOM 4235 C CA . ASN A 1 523 ? 13.953 44.240 13.113 1.00 33.69 523 ASN A CA 1
ATOM 4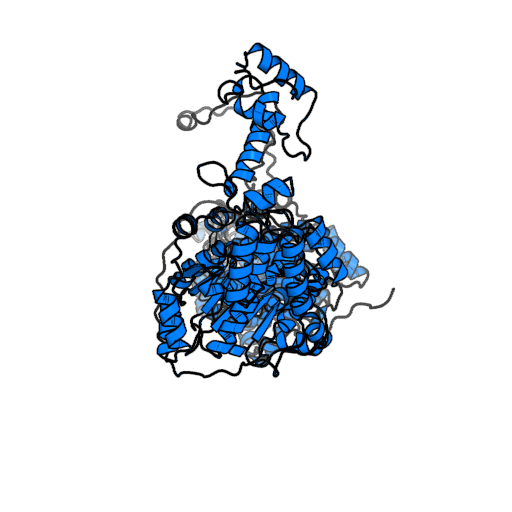236 C C . ASN A 1 523 ? 13.395 43.851 14.498 1.00 33.69 523 ASN A C 1
ATOM 4238 O O . ASN A 1 523 ? 12.649 44.624 15.089 1.00 33.69 523 ASN A O 1
ATOM 4242 N N . ILE A 1 524 ? 13.941 42.773 15.081 1.00 28.00 524 ILE A N 1
ATOM 4243 C CA . ILE A 1 524 ? 14.605 42.751 16.404 1.00 28.00 524 ILE A CA 1
ATOM 4244 C C . ILE A 1 524 ? 15.520 41.512 16.457 1.00 28.00 524 ILE A C 1
ATOM 4246 O O . ILE A 1 524 ? 15.093 40.388 16.207 1.00 28.00 524 ILE A O 1
ATOM 4250 N N . ASP A 1 525 ? 16.788 41.762 16.768 1.00 28.59 525 ASP A N 1
ATOM 4251 C CA . ASP A 1 525 ? 17.885 40.805 16.897 1.00 28.59 525 ASP A CA 1
ATOM 4252 C C . ASP A 1 525 ? 17.968 40.308 18.351 1.00 28.59 525 ASP A C 1
ATOM 4254 O O . ASP A 1 525 ? 18.178 41.116 19.257 1.00 28.59 525 ASP A O 1
ATOM 4258 N N . LEU A 1 526 ? 17.776 39.007 18.592 1.00 27.56 526 LEU A N 1
ATOM 4259 C CA . LEU A 1 526 ? 18.097 38.351 19.866 1.00 27.56 526 LEU A CA 1
ATOM 4260 C C . LEU A 1 526 ? 18.606 36.927 19.596 1.00 27.56 526 LEU A C 1
ATOM 4262 O O . LEU A 1 526 ? 17.857 36.033 19.200 1.00 27.56 526 LEU A O 1
ATOM 4266 N N . SER A 1 527 ? 19.906 36.745 19.812 1.00 27.12 527 SER A N 1
ATOM 4267 C CA . SER A 1 527 ? 20.660 35.502 19.669 1.00 27.12 527 SER A CA 1
ATOM 4268 C C . SER A 1 527 ? 20.404 34.501 20.811 1.00 27.12 527 SER A C 1
ATOM 4270 O O . SER A 1 527 ? 20.046 34.851 21.935 1.00 27.12 527 SER A O 1
ATOM 4272 N N . VAL A 1 528 ? 20.604 33.218 20.500 1.00 28.39 528 VAL A N 1
ATOM 4273 C CA . VAL A 1 528 ? 20.184 32.010 21.243 1.00 28.39 528 VAL A CA 1
ATOM 4274 C C . VAL A 1 528 ? 21.096 31.654 22.444 1.00 28.39 528 VAL A C 1
ATOM 4276 O O . VAL A 1 528 ? 21.228 30.491 22.795 1.00 28.39 528 VAL A O 1
ATOM 4279 N N . GLU A 1 529 ? 21.710 32.614 23.146 1.00 27.84 529 GLU A N 1
ATOM 4280 C CA . GLU A 1 529 ? 22.747 32.286 24.159 1.00 27.84 529 GLU A CA 1
ATOM 4281 C C . GLU A 1 529 ? 22.510 32.703 25.624 1.00 27.84 529 GLU A C 1
ATOM 4283 O O . GLU A 1 529 ? 23.395 32.515 26.451 1.00 27.84 529 GLU A O 1
ATOM 4288 N N . CYS A 1 530 ? 21.316 33.146 26.032 1.00 26.22 530 CYS A N 1
ATOM 4289 C CA . CYS A 1 530 ? 21.072 33.509 27.443 1.00 26.22 530 CYS A CA 1
ATOM 4290 C C . CYS A 1 530 ? 19.764 32.947 28.027 1.00 26.22 530 CYS A C 1
ATOM 4292 O O . CYS A 1 530 ? 18.883 33.706 28.423 1.00 26.22 530 CYS A O 1
ATOM 4294 N N . ILE A 1 531 ? 19.632 31.620 28.142 1.00 28.80 531 ILE A N 1
ATOM 4295 C CA . ILE A 1 531 ? 18.639 30.986 29.037 1.00 28.80 531 ILE A CA 1
ATOM 4296 C C . ILE A 1 531 ? 19.297 29.817 29.782 1.00 28.80 531 ILE A C 1
ATOM 4298 O O . ILE A 1 531 ? 19.003 28.655 29.525 1.00 28.80 531 ILE A O 1
ATOM 4302 N N . VAL A 1 532 ? 20.205 30.125 30.714 1.00 28.78 532 VAL A N 1
ATOM 4303 C CA . VAL A 1 532 ? 20.581 29.185 31.793 1.00 28.78 532 VAL A CA 1
ATOM 4304 C C . VAL A 1 532 ? 20.578 29.837 33.186 1.00 28.78 532 VAL A C 1
ATOM 4306 O O . VAL A 1 532 ? 20.313 29.136 34.151 1.00 28.78 532 VAL A O 1
ATOM 4309 N N . ASP A 1 533 ? 20.692 31.160 33.343 1.00 27.20 533 ASP A N 1
ATOM 4310 C CA . ASP A 1 533 ? 20.948 31.750 34.678 1.00 27.20 533 ASP A CA 1
ATOM 4311 C C . ASP A 1 533 ? 19.836 32.625 35.292 1.00 27.20 533 ASP A C 1
ATOM 4313 O O . ASP A 1 533 ? 20.098 33.477 36.139 1.00 27.20 533 ASP A O 1
ATOM 4317 N N . TYR A 1 534 ? 18.562 32.405 34.945 1.00 27.83 534 TYR A N 1
ATOM 4318 C CA . TYR A 1 534 ? 17.447 33.203 35.496 1.00 27.83 534 TYR A CA 1
ATOM 4319 C C . TYR A 1 534 ? 16.381 32.393 36.255 1.00 27.83 534 TYR A C 1
ATOM 4321 O O . TYR A 1 534 ? 15.191 32.679 36.170 1.00 27.83 534 TYR A O 1
ATOM 4329 N N . TYR A 1 535 ? 16.797 31.396 37.045 1.00 30.41 535 TYR A N 1
ATOM 4330 C CA . TYR A 1 535 ? 15.923 30.710 38.020 1.00 30.41 535 TYR A CA 1
ATOM 4331 C C . TYR A 1 535 ? 16.410 30.830 39.471 1.00 30.41 535 TYR A C 1
ATOM 4333 O O . TYR A 1 535 ? 16.166 29.961 40.303 1.00 30.41 535 TYR A O 1
ATOM 4341 N N . SER A 1 536 ? 17.038 31.961 39.801 1.00 31.64 536 SER A N 1
ATOM 4342 C CA . SER A 1 536 ? 17.541 32.244 41.147 1.00 31.64 536 SER A CA 1
ATOM 4343 C C . SER A 1 536 ? 17.313 33.709 41.524 1.00 31.64 536 SER A C 1
ATOM 4345 O O . SER A 1 536 ? 18.261 34.480 41.536 1.00 31.64 536 SER A O 1
ATOM 4347 N N . ASN A 1 537 ? 16.064 34.123 41.782 1.00 27.02 537 ASN A N 1
ATOM 4348 C CA . ASN A 1 537 ? 15.678 35.067 42.854 1.00 27.02 537 ASN A CA 1
ATOM 4349 C C . ASN A 1 537 ? 14.266 35.652 42.663 1.00 27.02 537 ASN A C 1
ATOM 4351 O O . ASN A 1 537 ? 13.841 36.033 41.578 1.00 27.02 537 ASN A O 1
ATOM 4355 N N . ARG A 1 538 ? 13.536 35.729 43.778 1.00 32.28 538 ARG A N 1
ATOM 4356 C CA . ARG A 1 538 ? 12.145 36.190 43.903 1.00 32.28 538 ARG A CA 1
ATOM 4357 C C . ARG A 1 538 ? 11.947 37.661 43.498 1.00 32.28 538 ARG A C 1
ATOM 4359 O O . ARG A 1 538 ? 12.635 38.523 44.036 1.00 32.28 538 ARG A O 1
ATOM 4366 N N . LYS A 1 539 ? 10.859 37.950 42.769 1.00 25.91 539 LYS A N 1
ATOM 4367 C CA . LYS A 1 539 ? 9.796 38.913 43.157 1.00 25.91 539 LYS A CA 1
ATOM 4368 C C . LYS A 1 539 ? 8.643 38.868 42.145 1.00 25.91 539 LYS A C 1
ATOM 4370 O O . LYS A 1 539 ? 8.768 39.330 41.021 1.00 25.91 539 LYS A O 1
ATOM 4375 N N . ILE A 1 540 ? 7.514 38.308 42.576 1.00 27.39 540 ILE A N 1
ATOM 4376 C CA . ILE A 1 540 ? 6.242 38.332 41.848 1.00 27.39 540 ILE A CA 1
ATOM 4377 C C . ILE A 1 540 ? 5.625 39.721 42.039 1.00 27.39 540 ILE A C 1
ATOM 4379 O O . ILE A 1 540 ? 5.318 40.105 43.168 1.00 27.39 540 ILE A O 1
ATOM 4383 N N . LEU A 1 541 ? 5.426 40.454 40.942 1.00 24.28 541 LEU A N 1
ATOM 4384 C CA . LEU A 1 541 ? 4.447 41.534 40.860 1.00 24.28 541 LEU A CA 1
ATOM 4385 C C . LEU A 1 541 ? 3.495 41.237 39.696 1.00 24.28 541 LEU A C 1
ATOM 4387 O O . LEU A 1 541 ? 3.914 40.837 38.614 1.00 24.28 541 LEU A O 1
ATOM 4391 N N . PHE A 1 542 ? 2.207 41.388 39.985 1.00 28.06 542 PHE A N 1
ATOM 4392 C CA . PHE A 1 542 ? 1.054 41.067 39.152 1.00 28.06 542 PHE A CA 1
ATOM 4393 C C . PHE A 1 542 ? 1.088 41.715 37.757 1.00 28.06 542 PHE A C 1
ATOM 4395 O O . PHE A 1 542 ? 1.104 42.937 37.642 1.00 28.06 542 PHE A O 1
ATOM 4402 N N . LEU A 1 543 ? 0.928 40.891 36.718 1.00 24.25 543 LEU A N 1
ATOM 4403 C CA . LEU A 1 543 ? 0.293 41.260 35.449 1.00 24.25 543 LEU A CA 1
ATOM 4404 C C . LEU A 1 543 ? -0.755 40.189 35.119 1.00 24.25 543 LEU A C 1
ATOM 4406 O O . LEU A 1 543 ? -0.540 39.260 34.347 1.00 24.25 543 LEU A O 1
ATOM 4410 N N . THR A 1 544 ? -1.907 40.296 35.775 1.00 27.42 544 THR A N 1
ATOM 4411 C CA . THR A 1 544 ? -3.127 39.582 35.398 1.00 27.42 544 THR A CA 1
ATOM 4412 C C . THR A 1 544 ? -3.838 40.372 34.301 1.00 27.42 544 THR A C 1
ATOM 4414 O O . THR A 1 544 ? -4.487 41.364 34.614 1.00 27.42 544 THR A O 1
ATOM 4417 N N . SER A 1 545 ? -3.729 39.954 33.036 1.00 27.95 545 SER A N 1
ATOM 4418 C CA . SER A 1 545 ? -4.866 39.811 32.101 1.00 27.95 545 SER A CA 1
ATOM 4419 C C . SER A 1 545 ? -4.385 39.286 30.738 1.00 27.95 545 SER A C 1
ATOM 4421 O O . SER A 1 545 ? -3.340 39.704 30.253 1.00 27.95 545 SER A O 1
ATOM 4423 N N . PHE A 1 546 ? -5.191 38.400 30.142 1.00 26.17 546 PHE A N 1
ATOM 4424 C CA . PHE A 1 546 ? -5.039 37.719 28.843 1.00 26.17 546 PHE A CA 1
ATOM 4425 C C . PHE A 1 546 ? -4.107 36.497 28.766 1.00 26.17 546 PHE A C 1
ATOM 4427 O O . PHE A 1 546 ? -3.279 36.377 27.874 1.00 26.17 546 PHE A O 1
ATOM 4434 N N . TYR A 1 547 ? -4.372 35.497 29.610 1.00 23.70 547 TYR A N 1
ATOM 4435 C CA . TYR A 1 547 ? -4.260 34.098 29.180 1.00 23.70 547 TYR A CA 1
ATOM 4436 C C . TYR A 1 547 ? -5.672 33.599 28.854 1.00 23.70 547 TYR A C 1
ATOM 4438 O O . TYR A 1 547 ? -6.448 33.303 29.761 1.00 23.70 547 TYR A O 1
ATOM 4446 N N . LYS A 1 548 ? -6.038 33.549 27.566 1.00 24.62 548 LYS A N 1
ATOM 4447 C CA . LYS A 1 548 ? -7.176 32.737 27.113 1.00 24.62 548 LYS A CA 1
ATOM 4448 C C . LYS A 1 548 ? -6.629 31.330 26.852 1.00 24.62 548 LYS A C 1
ATOM 4450 O O . LYS A 1 548 ? -5.823 31.176 25.939 1.00 24.62 548 LYS A O 1
ATOM 4455 N N . PRO A 1 549 ? -6.983 30.325 27.658 1.00 29.05 549 PRO A N 1
ATOM 4456 C CA . PRO A 1 549 ? -6.548 28.962 27.405 1.00 29.05 549 PRO A CA 1
ATOM 4457 C C . PRO A 1 549 ? -7.280 28.424 26.166 1.00 29.05 549 PRO A C 1
ATOM 4459 O O . PRO A 1 549 ? -8.503 28.519 26.091 1.00 29.05 549 PRO A O 1
ATOM 4462 N N . PHE A 1 550 ? -6.531 27.927 25.181 1.00 32.81 550 PHE A N 1
ATOM 4463 C CA . PHE A 1 550 ? -7.090 27.359 23.952 1.00 32.81 550 PHE A CA 1
ATOM 4464 C C . PHE A 1 550 ? -7.624 25.942 24.210 1.00 32.81 550 PHE A C 1
ATOM 4466 O O . PHE A 1 550 ? -6.928 25.101 24.784 1.00 32.81 550 PHE A O 1
ATOM 4473 N N . ILE A 1 551 ? -8.868 25.710 23.789 1.00 48.00 551 ILE A N 1
ATOM 4474 C CA . ILE A 1 551 ? -9.625 24.464 23.950 1.00 48.00 551 ILE A CA 1
ATOM 4475 C C . ILE A 1 551 ? -9.126 23.422 22.935 1.00 48.00 551 ILE A C 1
ATOM 4477 O O . ILE A 1 551 ? -8.785 23.777 21.809 1.00 48.00 551 ILE A O 1
ATOM 4481 N N . LEU A 1 552 ? -9.110 22.128 23.283 1.00 48.25 552 LEU A N 1
ATOM 4482 C CA . LEU A 1 552 ? -8.661 21.038 22.392 1.00 48.25 552 LEU A CA 1
ATOM 4483 C C . LEU A 1 552 ? -9.466 21.027 21.072 1.00 48.25 552 LEU A C 1
ATOM 4485 O O . LEU A 1 552 ? -8.923 20.854 19.985 1.00 48.25 552 LEU A O 1
ATOM 4489 N N . VAL A 1 553 ? -10.761 21.335 21.164 1.00 55.34 553 VAL A N 1
ATOM 4490 C CA . VAL A 1 553 ? -11.658 21.573 20.022 1.00 55.34 553 VAL A CA 1
ATOM 4491 C C . VAL A 1 553 ? -11.192 22.737 19.139 1.00 55.34 553 VAL A C 1
ATOM 4493 O O . VAL A 1 553 ? -11.188 22.580 17.923 1.00 55.34 553 VAL A O 1
ATOM 4496 N N . ASP A 1 554 ? -10.742 23.856 19.710 1.00 55.16 554 ASP A N 1
ATOM 4497 C CA . ASP A 1 554 ? -10.236 25.006 18.941 1.00 55.16 554 ASP A CA 1
ATOM 4498 C C . ASP A 1 554 ? -8.886 24.691 18.285 1.00 55.16 554 ASP A C 1
ATOM 4500 O O . ASP A 1 554 ? -8.626 25.092 17.152 1.00 55.16 554 ASP A O 1
ATOM 4504 N N . LEU A 1 555 ? -8.038 23.924 18.974 1.00 56.12 555 LEU A N 1
ATOM 4505 C CA . LEU A 1 555 ? -6.707 23.553 18.508 1.00 56.12 555 LEU A CA 1
ATOM 4506 C C . LEU A 1 555 ? -6.740 22.559 17.335 1.00 56.12 555 LEU A C 1
ATOM 4508 O O . LEU A 1 555 ? -6.023 22.723 16.342 1.00 56.12 555 LEU A O 1
ATOM 4512 N N . PHE A 1 556 ? -7.595 21.539 17.424 1.00 59.88 556 PHE A N 1
ATOM 4513 C CA . PHE A 1 556 ? -7.859 20.649 16.295 1.00 59.88 556 PHE A CA 1
ATOM 4514 C C . PHE A 1 556 ? -8.793 21.311 15.264 1.00 59.88 556 PHE A C 1
ATOM 4516 O O . PHE A 1 556 ? -8.808 20.909 14.101 1.00 59.88 556 PHE A O 1
ATOM 4523 N N . GLY A 1 557 ? -9.531 22.362 15.631 1.00 68.12 557 GLY A N 1
ATOM 4524 C CA . GLY A 1 557 ? -10.519 23.025 14.776 1.00 68.12 557 GLY A CA 1
ATOM 4525 C C . GLY A 1 557 ? -11.773 22.173 14.548 1.00 68.12 557 GLY A C 1
ATOM 4526 O O . GLY A 1 557 ? -12.318 22.163 13.442 1.00 68.12 557 GLY A O 1
ATOM 4527 N N . CYS A 1 558 ? -12.167 21.377 15.544 1.00 79.44 558 CYS A N 1
ATOM 4528 C CA . CYS A 1 558 ? -13.410 20.599 15.565 1.00 79.44 558 CYS A CA 1
ATOM 4529 C C . CYS A 1 558 ? -14.581 21.461 16.078 1.00 79.4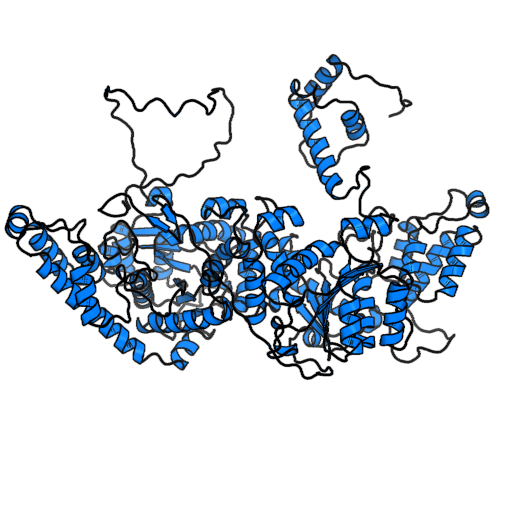4 558 CYS A C 1
ATOM 4531 O O . CYS A 1 558 ? -14.404 22.619 16.442 1.00 79.44 558 CYS A O 1
ATOM 4533 N N . SER A 1 559 ? -15.790 20.904 16.130 1.00 84.19 559 SER A N 1
ATOM 4534 C CA . SER A 1 559 ? -16.964 21.528 16.762 1.00 84.19 559 SER A CA 1
ATOM 4535 C C . SER A 1 559 ? -17.414 20.700 17.968 1.00 84.19 559 SER A C 1
ATOM 4537 O O . SER A 1 559 ? -17.254 19.481 17.953 1.00 84.19 559 SER A O 1
ATOM 4539 N N . LYS A 1 560 ? -17.945 21.331 19.023 1.00 87.06 560 LYS A N 1
ATOM 4540 C CA . LYS A 1 560 ? -18.523 20.622 20.182 1.00 87.06 560 LYS A CA 1
ATOM 4541 C C . LYS A 1 560 ? -19.927 20.114 19.860 1.00 87.06 560 LYS A C 1
ATOM 4543 O O . LYS A 1 560 ? -20.630 20.733 19.070 1.00 87.06 560 LYS A O 1
ATOM 4548 N N . PHE A 1 561 ? -20.345 19.033 20.514 1.00 85.25 561 PHE A N 1
ATOM 4549 C CA . PHE A 1 561 ? -21.767 18.704 20.591 1.00 85.25 561 PHE A CA 1
ATOM 4550 C C . PHE A 1 561 ? -22.479 19.729 21.475 1.00 85.25 561 PHE A C 1
ATOM 4552 O O . PHE A 1 561 ? -22.185 19.823 22.665 1.00 85.25 561 PHE A O 1
ATOM 4559 N N . ASP A 1 562 ? -23.402 20.488 20.895 1.00 87.00 562 ASP A N 1
ATOM 4560 C CA . ASP A 1 562 ? -24.313 21.354 21.637 1.00 87.00 562 ASP A CA 1
ATOM 4561 C C . ASP A 1 562 ? -25.696 20.700 21.808 1.00 87.00 562 ASP A C 1
ATOM 4563 O O . ASP A 1 562 ? -26.039 19.695 21.172 1.00 87.00 562 ASP A O 1
ATOM 4567 N N . ASP A 1 563 ? -26.504 21.272 22.702 1.00 90.06 563 ASP A N 1
ATOM 4568 C CA . ASP A 1 563 ? -27.848 20.770 22.998 1.00 90.06 563 ASP A CA 1
ATOM 4569 C C . ASP A 1 563 ? -28.766 20.788 21.767 1.00 90.06 563 ASP A C 1
ATOM 4571 O O . ASP A 1 563 ? -29.700 19.987 21.674 1.00 90.06 563 ASP A O 1
ATOM 4575 N N . GLU A 1 564 ? -28.538 21.707 20.823 1.00 93.12 564 GLU A N 1
ATOM 4576 C CA . GLU A 1 564 ? -29.317 21.802 19.588 1.00 93.12 564 GLU A CA 1
ATOM 4577 C C . GLU A 1 564 ? -29.028 20.612 18.668 1.00 93.12 564 GLU A C 1
ATOM 4579 O O . GLU A 1 564 ? -29.957 19.960 18.182 1.00 93.12 564 GLU A O 1
ATOM 4584 N N . LEU A 1 565 ? -27.753 20.278 18.482 1.00 93.69 565 LEU A N 1
ATOM 4585 C CA . LEU A 1 565 ? -27.311 19.136 17.700 1.00 93.69 565 LEU A CA 1
ATOM 4586 C C . LEU A 1 565 ? -27.777 17.819 18.316 1.00 93.69 565 LEU A C 1
ATOM 4588 O O . LEU A 1 565 ? -28.228 16.942 17.578 1.00 93.69 565 LEU A O 1
ATOM 4592 N N . ILE A 1 566 ? -27.726 17.682 19.646 1.00 94.44 566 ILE A N 1
ATOM 4593 C CA . ILE A 1 566 ? -28.245 16.494 20.340 1.00 94.44 566 ILE A CA 1
ATOM 4594 C C . ILE A 1 566 ? -29.753 16.357 20.098 1.00 94.44 566 ILE A C 1
ATOM 4596 O O . ILE A 1 566 ? -30.202 15.301 19.654 1.00 94.44 566 ILE A O 1
ATOM 4600 N N . LYS A 1 567 ? -30.537 17.427 20.292 1.00 95.69 567 LYS A N 1
ATOM 4601 C CA . LYS A 1 567 ? -31.987 17.414 20.019 1.00 95.69 567 LYS A CA 1
ATOM 4602 C C . LYS A 1 567 ? -32.298 17.093 18.560 1.00 95.69 567 LYS A C 1
ATOM 4604 O O . LYS A 1 567 ? -33.258 16.377 18.273 1.00 95.69 567 LYS A O 1
ATOM 4609 N N . ARG A 1 568 ? -31.497 17.609 17.623 1.00 96.31 568 ARG A N 1
ATOM 4610 C CA . ARG A 1 568 ? -31.641 17.292 16.200 1.00 96.31 568 ARG A CA 1
ATOM 4611 C C . ARG A 1 568 ? -31.349 15.820 15.933 1.00 96.31 568 ARG A C 1
ATOM 4613 O O . ARG A 1 568 ? -32.143 15.181 15.254 1.00 96.31 568 ARG A O 1
ATOM 4620 N N . LEU A 1 569 ? -30.263 15.278 16.484 1.00 95.62 569 LEU A N 1
ATOM 4621 C CA . LEU A 1 569 ? -29.935 13.858 16.374 1.00 95.62 569 LEU A CA 1
ATOM 4622 C C . LEU A 1 569 ? -31.094 12.992 16.882 1.00 95.62 569 LEU A C 1
ATOM 4624 O O . LEU A 1 569 ? -31.547 12.127 16.141 1.00 95.62 569 LEU A O 1
ATOM 4628 N N . GLU A 1 570 ? -31.619 13.267 18.080 1.00 96.38 570 GLU A N 1
ATOM 4629 C CA . GLU A 1 570 ? -32.759 12.541 18.668 1.00 96.38 570 GLU A CA 1
ATOM 4630 C C . GLU A 1 570 ? -34.008 12.589 17.783 1.00 96.38 570 GLU A C 1
ATOM 4632 O O . GLU A 1 570 ? -34.691 11.581 17.597 1.00 96.38 570 GLU A O 1
ATOM 4637 N N . LYS A 1 571 ? -34.284 13.750 17.177 1.00 96.00 571 LYS A N 1
ATOM 4638 C CA . LYS A 1 571 ? -35.384 13.909 16.223 1.00 96.00 571 LYS A CA 1
ATOM 4639 C C . LYS A 1 571 ? -35.192 13.051 14.971 1.00 96.00 571 LYS A C 1
ATOM 4641 O O . LYS A 1 571 ? -36.165 12.475 14.496 1.00 96.00 571 LYS A O 1
ATOM 4646 N N . VAL A 1 572 ? -33.971 12.979 14.437 1.00 94.50 572 VAL A N 1
ATOM 4647 C CA . VAL A 1 572 ? -33.649 12.185 13.239 1.00 94.50 572 VAL A CA 1
ATOM 4648 C C . VAL A 1 572 ? -33.772 10.688 13.515 1.00 94.50 572 VAL A C 1
ATOM 4650 O O . VAL A 1 572 ? -34.357 9.973 12.708 1.00 94.50 572 VAL A O 1
ATOM 4653 N N . ILE A 1 573 ? -33.262 10.217 14.656 1.00 93.88 573 ILE A N 1
ATOM 4654 C CA . ILE A 1 573 ? -33.253 8.784 14.997 1.00 93.88 573 ILE A CA 1
ATOM 4655 C C . ILE A 1 573 ? -34.559 8.297 15.646 1.00 93.88 573 ILE A C 1
ATOM 4657 O O . ILE A 1 573 ? -34.768 7.095 15.784 1.00 93.88 573 ILE A O 1
ATOM 4661 N N . GLY A 1 574 ? -35.430 9.208 16.093 1.00 93.44 574 GLY A N 1
ATOM 4662 C CA . GLY A 1 574 ? -36.710 8.875 16.730 1.00 93.44 574 GLY A CA 1
ATOM 4663 C C . GLY A 1 574 ? -36.591 8.235 18.121 1.00 93.44 574 GLY A C 1
ATOM 4664 O O . GLY A 1 574 ? -37.553 7.650 18.615 1.00 93.44 574 GLY A O 1
ATOM 4665 N N . THR A 1 575 ? -35.425 8.329 18.759 1.00 93.69 575 THR A N 1
ATOM 4666 C CA . THR A 1 575 ? -35.130 7.796 20.096 1.00 93.69 575 THR A CA 1
ATOM 4667 C C . THR A 1 575 ? -34.138 8.705 20.825 1.00 93.69 575 THR A C 1
ATOM 4669 O O . THR A 1 575 ? -33.615 9.658 20.247 1.00 93.69 575 THR A O 1
ATOM 4672 N N . LYS A 1 576 ? -33.882 8.431 22.107 1.00 93.62 576 LYS A N 1
ATOM 4673 C CA . LYS A 1 576 ? -32.903 9.189 22.896 1.00 93.62 576 LYS A CA 1
ATOM 4674 C C . LYS A 1 576 ? -31.479 8.947 22.397 1.00 93.62 576 LYS A C 1
ATOM 4676 O O . LYS A 1 576 ? -31.130 7.833 22.002 1.00 93.62 576 LYS A O 1
ATOM 4681 N N . ALA A 1 577 ? -30.642 9.978 22.479 1.00 94.69 577 ALA A N 1
ATOM 4682 C CA . ALA A 1 577 ? -29.237 9.885 22.117 1.00 94.69 577 ALA A CA 1
ATOM 4683 C C . ALA A 1 577 ? -28.500 8.908 23.048 1.00 94.69 577 ALA A C 1
ATOM 4685 O O . ALA A 1 577 ? -28.812 8.795 24.240 1.00 94.69 577 ALA A O 1
ATOM 4686 N N . HIS A 1 578 ? -27.490 8.223 22.506 1.00 96.00 578 HIS A N 1
ATOM 4687 C CA . HIS A 1 578 ? -26.638 7.322 23.279 1.00 96.00 578 HIS A CA 1
ATOM 4688 C C . HIS A 1 578 ? -26.038 8.042 24.496 1.00 96.00 578 HIS A C 1
ATOM 4690 O O . HIS A 1 578 ? -25.650 9.211 24.406 1.00 96.00 578 HIS A O 1
ATOM 4696 N N . HIS A 1 579 ? -25.902 7.352 25.633 1.00 95.00 579 HIS A N 1
ATOM 4697 C CA . HIS A 1 579 ? -25.365 7.967 26.854 1.00 95.00 579 HIS A CA 1
ATOM 4698 C C . HIS A 1 579 ? -23.934 8.493 26.667 1.00 95.00 579 HIS A C 1
ATOM 4700 O O . HIS A 1 579 ? -23.574 9.494 27.271 1.00 95.00 579 HIS A O 1
ATOM 4706 N N . PHE A 1 580 ? -23.151 7.916 25.753 1.00 95.25 580 PHE A N 1
ATOM 4707 C CA . PHE A 1 580 ? -21.857 8.480 25.353 1.00 95.25 580 PHE A CA 1
ATOM 4708 C C . PHE A 1 580 ? -21.932 9.903 24.777 1.00 95.25 580 PHE A C 1
ATOM 4710 O O . PHE A 1 580 ? -21.011 10.680 24.996 1.00 95.25 580 PHE A O 1
ATOM 4717 N N . ILE A 1 581 ? -22.996 10.263 24.058 1.00 94.19 581 ILE A N 1
ATOM 4718 C CA . ILE A 1 581 ? -23.183 11.635 23.562 1.00 94.19 581 ILE A CA 1
ATOM 4719 C C . ILE A 1 581 ? -23.685 12.515 24.709 1.00 94.19 581 ILE A C 1
ATOM 4721 O O . ILE A 1 581 ? -23.093 13.550 24.995 1.00 94.19 581 ILE A O 1
ATOM 4725 N N . LYS A 1 582 ? -24.719 12.061 25.434 1.00 91.31 582 LYS A N 1
ATOM 4726 C CA . LYS A 1 582 ? -25.313 12.812 26.558 1.00 91.31 582 LYS A CA 1
ATOM 4727 C C . LYS A 1 582 ? -24.306 13.149 27.663 1.00 91.31 582 LYS A C 1
ATOM 4729 O O . LYS A 1 582 ? -24.404 14.201 28.280 1.00 91.31 582 LYS A O 1
ATOM 4734 N N . ARG A 1 583 ? -23.355 12.248 27.927 1.00 91.88 583 ARG A N 1
ATOM 4735 C CA . ARG A 1 583 ? -22.334 12.386 28.977 1.00 91.88 583 ARG A CA 1
ATOM 4736 C C . ARG A 1 583 ? -21.040 13.039 28.481 1.00 91.88 583 ARG A C 1
ATOM 4738 O O . ARG A 1 583 ? -20.069 13.069 29.226 1.00 91.88 583 ARG A O 1
ATOM 4745 N N . GLY A 1 584 ? -20.991 13.515 27.233 1.00 88.94 584 GLY A N 1
ATOM 4746 C CA . GLY A 1 584 ? -19.793 14.148 26.675 1.00 88.94 584 GLY A CA 1
ATOM 4747 C C . GLY A 1 584 ? -18.599 13.199 26.520 1.00 88.94 584 GLY A C 1
ATOM 4748 O O . GLY A 1 584 ? -17.458 13.645 26.539 1.00 88.94 584 GLY A O 1
ATOM 4749 N N . ILE A 1 585 ? -18.833 11.892 26.368 1.00 91.38 585 ILE A N 1
ATOM 4750 C CA . ILE A 1 585 ? -17.778 10.937 25.998 1.00 91.38 585 ILE A CA 1
ATOM 4751 C C . ILE A 1 585 ? -17.460 11.104 24.516 1.00 91.38 585 ILE A C 1
ATOM 4753 O O . ILE A 1 585 ? -16.304 11.269 24.157 1.00 91.38 585 ILE A O 1
ATOM 4757 N N . PHE A 1 586 ? -18.476 11.134 23.653 1.00 93.00 586 PHE A N 1
ATOM 4758 C CA . PHE A 1 586 ? -18.349 11.673 22.299 1.00 93.00 586 PHE A CA 1
ATOM 4759 C C . PHE A 1 586 ? -18.665 13.164 22.352 1.00 93.00 586 PHE A C 1
ATOM 4761 O O . PHE A 1 586 ? -19.826 13.559 22.389 1.00 93.00 586 PHE A O 1
ATOM 4768 N N . PHE A 1 587 ? -17.613 13.976 22.427 1.00 87.88 587 PHE A N 1
ATOM 4769 C CA . PHE A 1 587 ? -17.712 15.391 22.799 1.00 87.88 587 PHE A CA 1
ATOM 4770 C C . PHE A 1 587 ? -17.535 16.350 21.622 1.00 87.88 587 PHE A C 1
ATOM 4772 O O . PHE A 1 587 ? -17.952 17.507 21.700 1.00 87.88 587 PHE A O 1
ATOM 4779 N N . SER A 1 588 ? -16.923 15.893 20.527 1.00 90.25 588 SER A N 1
ATOM 4780 C CA . SER A 1 588 ? -16.650 16.735 19.361 1.00 90.25 588 SER A CA 1
ATOM 4781 C C . SER A 1 588 ? -16.986 16.054 18.040 1.00 90.25 588 SER A C 1
ATOM 4783 O O . SER A 1 588 ? -17.100 14.832 17.956 1.00 90.25 588 SER A O 1
ATOM 4785 N N . HIS A 1 589 ? -17.180 16.859 16.999 1.00 94.38 589 HIS A N 1
ATOM 4786 C CA . HIS A 1 589 ? -17.524 16.404 15.662 1.00 94.38 589 HIS A CA 1
ATOM 4787 C C . HIS A 1 589 ? -16.958 17.322 14.570 1.00 94.38 589 HIS A C 1
ATOM 4789 O O . HIS A 1 589 ? -16.543 18.456 14.814 1.00 94.38 589 HIS A O 1
ATOM 4795 N N . ARG A 1 590 ? -17.015 16.851 13.320 1.00 94.56 590 ARG A N 1
ATOM 4796 C CA . ARG A 1 590 ? -16.818 17.652 12.102 1.00 94.56 590 ARG A CA 1
ATOM 4797 C C . ARG A 1 590 ? -17.951 17.357 11.133 1.00 94.56 590 ARG A C 1
ATOM 4799 O O . ARG A 1 590 ? -18.168 16.203 10.790 1.00 94.56 590 ARG A O 1
ATOM 4806 N N . GLU A 1 591 ? -18.672 18.390 10.701 1.00 93.62 591 GLU A N 1
ATOM 4807 C CA . GLU A 1 591 ? -19.742 18.286 9.689 1.00 93.62 591 GLU A CA 1
ATOM 4808 C C . GLU A 1 591 ? -20.873 17.280 10.012 1.00 93.62 591 GLU A C 1
ATOM 4810 O O . GLU A 1 591 ? -21.586 16.847 9.110 1.00 93.62 591 GLU A O 1
ATOM 4815 N N . LEU A 1 592 ? -21.124 16.951 11.288 1.00 95.38 592 LEU A N 1
ATOM 4816 C CA . LEU A 1 592 ? -22.230 16.057 11.665 1.00 95.38 592 LEU A CA 1
ATOM 4817 C C . LEU A 1 592 ? -23.598 16.596 11.217 1.00 95.38 592 LEU A C 1
ATOM 4819 O O . LEU A 1 592 ? -24.429 15.827 10.741 1.00 95.38 592 LEU A O 1
ATOM 4823 N N . HIS A 1 593 ? -23.809 17.919 11.255 1.00 95.81 593 HIS A N 1
ATOM 4824 C CA . HIS A 1 593 ? -25.029 18.548 10.730 1.00 95.81 593 HIS A CA 1
ATOM 4825 C C . HIS A 1 593 ? -25.337 18.148 9.283 1.00 95.81 593 HIS A C 1
ATOM 4827 O O . HIS A 1 593 ? -26.509 18.016 8.937 1.00 95.81 593 HIS A O 1
ATOM 4833 N N . ARG A 1 594 ? -24.304 17.953 8.452 1.00 95.38 594 ARG A N 1
ATOM 4834 C CA . ARG A 1 594 ? -24.451 17.537 7.056 1.00 95.38 594 ARG A CA 1
ATOM 4835 C C . ARG A 1 594 ? -24.918 16.089 6.960 1.00 95.38 594 ARG A C 1
ATOM 4837 O O . ARG A 1 594 ? -25.790 15.799 6.152 1.00 95.38 594 ARG A O 1
ATOM 4844 N N . ILE A 1 595 ? -24.368 15.195 7.781 1.00 96.62 595 ILE A N 1
ATOM 4845 C CA . ILE A 1 595 ? -24.801 13.792 7.826 1.00 96.62 595 ILE A CA 1
ATOM 4846 C C . ILE A 1 595 ? -26.258 13.693 8.283 1.00 96.62 595 ILE A C 1
ATOM 4848 O O . ILE A 1 595 ? -27.042 12.984 7.660 1.00 96.62 595 ILE A O 1
ATOM 4852 N N . LEU A 1 596 ? -26.651 14.468 9.299 1.00 96.19 596 LEU A N 1
ATOM 4853 C CA . LEU A 1 596 ? -28.045 14.521 9.745 1.00 96.19 596 LEU A CA 1
ATOM 4854 C C . LEU A 1 596 ? -28.985 15.032 8.646 1.00 96.19 596 LEU A C 1
ATOM 4856 O O . LEU A 1 596 ? -30.054 14.461 8.472 1.00 96.19 596 LEU A O 1
ATOM 4860 N N . SER A 1 597 ? -28.573 16.025 7.849 1.00 96.38 597 SER A N 1
ATOM 4861 C CA . SER A 1 597 ? -29.352 16.460 6.677 1.00 96.38 597 SER A CA 1
ATOM 4862 C C . SER A 1 597 ? -29.528 15.341 5.648 1.00 96.38 597 SER A C 1
ATOM 4864 O O . SER A 1 597 ? -30.617 15.164 5.115 1.00 96.38 597 SER A O 1
ATOM 4866 N N . LEU A 1 598 ? -28.483 14.548 5.380 1.00 94.50 598 LEU A N 1
ATOM 4867 C CA . LEU A 1 598 ? -28.593 13.406 4.465 1.00 94.50 598 LEU A CA 1
ATOM 4868 C C . LEU A 1 598 ? -29.569 12.355 4.997 1.00 94.50 598 LEU A C 1
ATOM 4870 O O . LEU A 1 598 ? -30.374 11.845 4.224 1.00 94.50 598 LEU A O 1
ATOM 4874 N N . ALA A 1 599 ? -29.526 12.073 6.301 1.00 93.44 599 ALA A N 1
ATOM 4875 C CA . ALA A 1 599 ? -30.456 11.154 6.946 1.00 93.44 599 ALA A CA 1
ATOM 4876 C C . ALA A 1 599 ? -31.910 11.660 6.865 1.00 93.44 599 ALA A C 1
ATOM 4878 O O . ALA A 1 599 ? -32.793 10.908 6.460 1.00 93.44 599 ALA A O 1
ATOM 4879 N N . GLU A 1 600 ? -32.152 12.944 7.156 1.00 94.00 600 GLU A N 1
ATOM 4880 C CA . GLU A 1 600 ? -33.469 13.597 7.030 1.00 94.00 600 GLU A CA 1
ATOM 4881 C C . GLU A 1 600 ? -34.019 13.524 5.594 1.00 94.00 600 GLU A C 1
ATOM 4883 O O . GLU A 1 600 ? -35.217 13.336 5.386 1.00 94.00 600 GLU A O 1
ATOM 4888 N N . GLU A 1 601 ? -33.143 13.648 4.594 1.00 93.12 601 GLU A N 1
ATOM 4889 C CA . GLU A 1 601 ? -33.487 13.589 3.170 1.00 93.12 601 GLU A CA 1
ATOM 4890 C C . GLU A 1 601 ? -33.559 12.155 2.605 1.00 93.12 601 GLU A C 1
ATOM 4892 O O . GLU A 1 601 ? -33.909 11.974 1.435 1.00 93.12 601 GLU A O 1
ATOM 4897 N N . GLY A 1 602 ? -33.207 11.130 3.390 1.00 89.12 602 GLY A N 1
ATOM 4898 C CA . GLY A 1 602 ? -33.113 9.741 2.926 1.00 89.12 602 GLY A CA 1
ATOM 4899 C C . GLY A 1 602 ? -32.007 9.502 1.885 1.00 89.12 602 GLY A C 1
ATOM 4900 O O . GLY A 1 602 ? -32.130 8.616 1.033 1.00 89.12 602 GLY A O 1
ATOM 4901 N N . LYS A 1 603 ? -30.944 10.317 1.912 1.00 91.94 603 LYS A N 1
ATOM 4902 C CA . LYS A 1 603 ? -29.770 10.213 1.034 1.00 91.94 603 LYS A CA 1
ATOM 4903 C C . LYS A 1 603 ? -28.702 9.290 1.617 1.00 91.94 603 LYS A C 1
ATOM 4905 O O . LYS A 1 603 ? -28.556 9.145 2.826 1.00 91.94 603 LYS A O 1
ATOM 4910 N N . ALA A 1 604 ? -27.911 8.708 0.720 1.00 92.94 604 ALA A N 1
ATOM 4911 C CA . ALA A 1 604 ? -26.862 7.760 1.063 1.00 92.94 604 ALA A CA 1
ATOM 4912 C C . ALA A 1 604 ? -25.682 8.392 1.810 1.00 92.94 604 ALA A C 1
ATOM 4914 O O . ALA A 1 604 ? -25.138 9.404 1.368 1.00 92.94 604 ALA A O 1
ATOM 4915 N N . PHE A 1 605 ? -25.238 7.726 2.873 1.00 97.00 605 PHE A N 1
ATOM 4916 C CA . PHE A 1 605 ? -23.933 7.891 3.516 1.00 97.00 605 PHE A CA 1
ATOM 4917 C C . PHE A 1 605 ? -23.536 6.558 4.172 1.00 97.00 605 PHE A C 1
ATOM 4919 O O . PHE A 1 605 ? -24.364 5.655 4.281 1.00 97.00 605 PHE A O 1
ATOM 4926 N N . TYR A 1 606 ? -22.280 6.406 4.584 1.00 98.25 606 TYR A N 1
ATOM 4927 C CA . TYR A 1 606 ? -21.805 5.188 5.248 1.00 98.25 606 TYR A CA 1
ATOM 4928 C C . TYR A 1 606 ? -20.934 5.502 6.463 1.00 98.25 606 TYR A C 1
ATOM 4930 O O . TYR A 1 606 ? -20.437 6.621 6.615 1.00 98.25 606 TYR A O 1
ATOM 4938 N N . LEU A 1 607 ? -20.771 4.507 7.332 1.00 98.75 607 LEU A N 1
ATOM 4939 C CA . LEU A 1 607 ? -19.878 4.564 8.482 1.00 98.75 607 LEU A CA 1
ATOM 4940 C C . LEU A 1 607 ? -18.521 3.951 8.139 1.00 98.75 607 LEU A C 1
ATOM 4942 O O . LEU A 1 607 ? -18.442 2.935 7.447 1.00 98.75 607 LEU A O 1
ATOM 4946 N N . TYR A 1 608 ? -17.461 4.526 8.691 1.00 98.69 608 TYR A N 1
ATOM 4947 C CA . TYR A 1 608 ? -16.120 3.954 8.661 1.00 98.69 608 TYR A CA 1
ATOM 4948 C C . TYR A 1 608 ? -15.470 4.094 10.037 1.00 98.69 608 TYR A C 1
ATOM 4950 O O . TYR A 1 608 ? -15.501 5.160 10.639 1.00 98.69 608 TYR A O 1
ATOM 4958 N N . THR A 1 609 ? -14.877 3.020 10.542 1.00 98.56 609 THR A N 1
ATOM 4959 C CA . THR A 1 609 ? -13.985 3.061 11.707 1.00 98.56 609 THR A CA 1
ATOM 4960 C C . THR A 1 609 ? -12.844 2.058 11.515 1.00 98.56 609 THR A C 1
ATOM 4962 O O . THR A 1 609 ? -12.811 1.337 10.516 1.00 98.56 609 THR A O 1
ATOM 4965 N N . GLY A 1 610 ? -11.891 1.994 12.441 1.00 97.88 610 GLY A N 1
ATOM 4966 C CA . GLY A 1 610 ? -10.724 1.131 12.286 1.00 97.88 610 GLY A CA 1
ATOM 4967 C C . GLY A 1 610 ? -10.138 0.617 13.592 1.00 97.88 610 GLY A C 1
ATOM 4968 O O . GLY A 1 610 ? -10.446 1.101 14.682 1.00 97.88 610 GLY A O 1
ATOM 4969 N N . ARG A 1 611 ? -9.279 -0.394 13.469 1.00 97.50 611 ARG A N 1
ATOM 4970 C CA . ARG A 1 611 ? -8.536 -1.011 14.564 1.00 97.50 611 ARG A CA 1
ATOM 4971 C C . ARG A 1 611 ? -7.171 -1.464 14.067 1.00 97.50 611 ARG A C 1
ATOM 4973 O O . ARG A 1 611 ? -7.093 -2.266 13.153 1.00 97.50 611 ARG A O 1
ATOM 4980 N N . GLY A 1 612 ? -6.116 -1.052 14.759 1.00 95.69 612 GLY A N 1
ATOM 4981 C CA . GLY A 1 612 ? -4.781 -1.606 14.557 1.00 95.69 612 GLY A CA 1
ATOM 4982 C C . GLY A 1 612 ? -4.534 -2.862 15.408 1.00 95.69 612 GLY A C 1
ATOM 4983 O O . GLY A 1 612 ? -4.400 -2.728 16.630 1.00 95.69 612 GLY A O 1
ATOM 4984 N N . PRO A 1 613 ? -4.475 -4.071 14.819 1.00 92.75 613 PRO A N 1
ATOM 4985 C CA . PRO A 1 613 ? -4.398 -5.329 15.558 1.00 92.75 613 PRO A CA 1
ATOM 4986 C C . PRO A 1 613 ? -2.969 -5.608 16.051 1.00 92.75 613 PRO A C 1
ATOM 4988 O O . PRO A 1 613 ? -2.129 -6.133 15.330 1.00 92.75 613 PRO A O 1
ATOM 4991 N N . SER A 1 614 ? -2.679 -5.236 17.300 1.00 82.12 614 SER A N 1
ATOM 4992 C CA . SER A 1 614 ? -1.350 -5.399 17.917 1.00 82.12 614 SER A CA 1
ATOM 4993 C C . SER A 1 614 ? -1.191 -6.660 18.777 1.00 82.12 614 SER A C 1
ATOM 4995 O O . SER A 1 614 ? -0.083 -6.977 19.191 1.00 82.12 614 SER A O 1
ATOM 4997 N N . SER A 1 615 ? -2.287 -7.343 19.105 1.00 86.38 615 SER A N 1
ATOM 4998 C CA . SER A 1 615 ? -2.330 -8.525 19.975 1.00 86.38 615 SER A CA 1
ATOM 4999 C C . SER A 1 615 ? -3.566 -9.370 19.653 1.00 86.38 615 SER A C 1
ATOM 5001 O O . SER A 1 615 ? -4.470 -8.902 18.962 1.00 86.38 615 SER A O 1
ATOM 5003 N N . ASN A 1 616 ? -3.633 -10.599 20.173 1.00 84.38 616 ASN A N 1
ATOM 5004 C CA . ASN A 1 616 ? -4.746 -11.530 19.924 1.00 84.38 616 ASN A CA 1
ATOM 5005 C C . ASN A 1 616 ? -6.085 -11.123 20.565 1.00 84.38 616 ASN A C 1
ATOM 5007 O O . ASN A 1 616 ? -7.108 -11.714 20.235 1.00 84.38 616 ASN A O 1
ATOM 5011 N N . THR A 1 617 ? -6.089 -10.169 21.499 1.00 83.56 617 THR A N 1
ATOM 5012 C CA . THR A 1 617 ? -7.300 -9.745 22.216 1.00 83.56 617 THR A CA 1
ATOM 5013 C C . THR A 1 617 ? -7.377 -8.233 22.337 1.00 83.56 617 THR A C 1
ATOM 5015 O O . THR A 1 617 ? -6.381 -7.544 22.572 1.00 83.56 617 THR A O 1
ATOM 5018 N N . MET A 1 618 ? -8.596 -7.714 22.262 1.00 93.69 618 MET A N 1
ATOM 5019 C CA . MET A 1 618 ? -8.911 -6.336 22.615 1.00 93.69 618 MET A CA 1
ATOM 5020 C C . MET A 1 618 ? -9.081 -6.162 24.140 1.00 93.69 618 MET A C 1
ATOM 5022 O O . MET A 1 618 ? -9.180 -7.130 24.899 1.00 93.69 618 MET A O 1
ATOM 5026 N N . HIS A 1 619 ? -9.121 -4.907 24.595 1.00 92.38 619 HIS A N 1
ATOM 5027 C CA . HIS A 1 619 ? -9.464 -4.507 25.960 1.00 92.38 619 HIS A CA 1
ATOM 5028 C C . HIS A 1 619 ? -10.679 -3.574 25.960 1.00 92.38 619 HIS A C 1
ATOM 5030 O O . HIS A 1 619 ? -11.060 -3.046 24.912 1.00 92.38 619 HIS A O 1
ATOM 5036 N N . CYS A 1 620 ? -11.266 -3.323 27.132 1.00 91.69 620 CYS A N 1
ATOM 5037 C CA . CYS A 1 620 ? -12.510 -2.555 27.274 1.00 91.69 620 CYS A CA 1
ATOM 5038 C C . CYS A 1 620 ? -12.444 -1.154 26.642 1.00 91.69 620 CYS A C 1
ATOM 5040 O O . CYS A 1 620 ? -13.418 -0.714 26.039 1.00 91.69 620 CYS A O 1
ATOM 5042 N N . GLY A 1 621 ? -11.283 -0.485 26.682 1.00 89.94 621 GLY A N 1
ATOM 5043 C CA . GLY A 1 621 ? -11.104 0.808 26.010 1.00 89.94 621 GLY A CA 1
ATOM 5044 C C . GLY A 1 621 ? -11.323 0.772 24.490 1.00 89.94 621 GLY A C 1
ATOM 5045 O O . GLY A 1 621 ? -11.837 1.732 23.924 1.00 89.94 621 GLY A O 1
ATOM 5046 N N . HIS A 1 622 ? -11.021 -0.348 23.821 1.00 92.94 622 HIS A N 1
ATOM 5047 C CA . HIS A 1 622 ? -11.289 -0.485 22.389 1.00 92.94 622 HIS A CA 1
ATOM 5048 C C . HIS A 1 622 ? -12.783 -0.597 22.082 1.00 92.94 622 HIS A C 1
ATOM 5050 O O . HIS A 1 622 ? -13.180 -0.349 20.951 1.00 92.94 622 HIS A O 1
ATOM 5056 N N . LEU A 1 623 ? -13.620 -0.962 23.058 1.00 94.44 623 LEU A N 1
ATOM 5057 C CA . LEU A 1 623 ? -15.054 -1.106 22.831 1.00 94.44 623 LEU A CA 1
ATOM 5058 C C . LEU A 1 623 ? -15.748 0.239 22.614 1.00 94.44 623 LEU A C 1
ATOM 5060 O O . LEU A 1 623 ? -16.789 0.264 21.968 1.00 94.44 623 LEU A O 1
ATOM 5064 N N . ILE A 1 624 ? -15.196 1.349 23.118 1.00 94.62 624 ILE A N 1
ATOM 5065 C CA . ILE A 1 624 ? -15.891 2.645 23.128 1.00 94.62 624 ILE A CA 1
ATOM 5066 C C . ILE A 1 624 ? -16.251 3.121 21.706 1.00 94.62 624 ILE A C 1
ATOM 5068 O O . ILE A 1 624 ? -17.437 3.375 21.463 1.00 94.62 624 ILE A O 1
ATOM 5072 N N . PRO A 1 625 ? -15.318 3.166 20.727 1.00 95.75 625 PRO A N 1
ATOM 5073 C CA . PRO A 1 625 ? -15.674 3.528 19.357 1.00 95.75 625 PRO A CA 1
ATOM 5074 C C . PRO A 1 625 ? -16.608 2.514 18.689 1.00 95.75 625 PRO A C 1
ATOM 5076 O O . PRO A 1 625 ? -17.523 2.913 17.968 1.00 95.75 625 PRO A O 1
ATOM 5079 N N . PHE A 1 626 ? -16.439 1.212 18.944 1.00 98.12 626 PHE A N 1
ATOM 5080 C CA . PHE A 1 626 ? -17.260 0.181 18.303 1.00 98.12 626 PHE A CA 1
ATOM 5081 C C . PHE A 1 626 ? -18.691 0.117 18.843 1.00 98.12 626 PHE A C 1
ATOM 5083 O O . PHE A 1 626 ? -19.611 -0.054 18.051 1.00 98.12 626 PHE A O 1
ATOM 5090 N N . ILE A 1 627 ? -18.907 0.307 20.147 1.00 97.56 627 ILE A N 1
ATOM 5091 C CA . ILE A 1 627 ? -20.250 0.401 20.742 1.00 97.56 627 ILE A CA 1
ATOM 5092 C C . ILE A 1 627 ? -20.999 1.586 20.127 1.00 97.56 627 ILE A C 1
ATOM 5094 O O . ILE A 1 627 ? -22.128 1.420 19.667 1.00 97.56 627 ILE A O 1
ATOM 5098 N N . MET A 1 628 ? -20.349 2.753 20.034 1.00 97.56 628 MET A N 1
ATOM 5099 C CA . MET A 1 628 ? -20.933 3.920 19.366 1.00 97.56 628 MET A CA 1
ATOM 5100 C C . MET A 1 628 ? -21.241 3.634 17.893 1.00 97.56 628 MET A C 1
ATOM 5102 O O . MET A 1 628 ? -22.327 3.942 17.411 1.00 97.56 628 MET A O 1
ATOM 5106 N N . THR A 1 629 ? -20.301 3.020 17.174 1.00 98.50 629 THR A N 1
ATOM 5107 C CA . THR A 1 629 ? -20.458 2.705 15.747 1.00 98.50 629 THR A CA 1
ATOM 5108 C C . THR A 1 629 ? -21.601 1.721 15.507 1.00 98.50 629 THR A C 1
ATOM 5110 O O . THR A 1 629 ? -22.380 1.910 14.577 1.00 98.50 629 THR A O 1
ATOM 5113 N N . LYS A 1 630 ? -21.742 0.698 16.357 1.00 98.38 630 LYS A N 1
ATOM 5114 C CA . LYS A 1 630 ? -22.843 -0.268 16.299 1.00 98.38 630 LYS A CA 1
ATOM 5115 C C . LYS A 1 630 ? -24.183 0.417 16.553 1.00 98.38 630 LYS A C 1
ATOM 5117 O O . LYS A 1 630 ? -25.106 0.242 15.769 1.00 98.38 630 LYS A O 1
ATOM 5122 N N . TRP A 1 631 ? -24.263 1.260 17.584 1.00 97.88 631 TRP A N 1
ATOM 5123 C CA . TRP A 1 631 ? -25.466 2.050 17.850 1.00 97.88 631 TRP A CA 1
ATOM 5124 C C . TRP A 1 631 ? -25.836 2.951 16.664 1.00 97.88 631 TRP A C 1
ATOM 5126 O O . TRP A 1 631 ? -26.992 2.965 16.257 1.00 97.88 631 TRP A O 1
ATOM 5136 N N . LEU A 1 632 ? -24.865 3.646 16.058 1.00 97.44 632 LEU A N 1
ATOM 5137 C CA . LEU A 1 632 ? -25.093 4.460 14.859 1.00 97.44 632 LEU A CA 1
ATOM 5138 C C . LEU A 1 632 ? -25.570 3.629 13.666 1.00 97.44 632 LEU A C 1
ATOM 5140 O O . LEU A 1 632 ? -26.476 4.066 12.961 1.00 97.44 632 LEU A O 1
ATOM 5144 N N . GLN A 1 633 ? -24.983 2.450 13.441 1.00 97.06 633 GLN A N 1
ATOM 5145 C CA . GLN A 1 633 ? -25.426 1.534 12.389 1.00 97.06 633 GLN A CA 1
ATOM 5146 C C . GLN A 1 633 ? -26.892 1.135 12.597 1.00 97.06 633 GLN A C 1
ATOM 5148 O O . GLN A 1 633 ? -27.662 1.167 11.638 1.00 97.06 633 GLN A O 1
ATOM 5153 N N . ASP A 1 634 ? -27.281 0.806 13.830 1.00 95.62 634 ASP A N 1
ATOM 5154 C CA . ASP A 1 634 ? -28.639 0.367 14.154 1.00 95.62 634 ASP A CA 1
ATOM 5155 C C . ASP A 1 634 ? -29.667 1.496 13.990 1.00 95.62 634 ASP A C 1
ATOM 5157 O O . ASP A 1 634 ? -30.724 1.287 13.395 1.00 95.62 634 ASP A O 1
ATOM 5161 N N . VAL A 1 635 ? -29.372 2.699 14.500 1.00 95.38 635 VAL A N 1
ATOM 5162 C CA . VAL A 1 635 ? -30.342 3.810 14.511 1.00 95.38 635 VAL A CA 1
ATOM 5163 C C . VAL A 1 635 ? -30.417 4.584 13.193 1.00 95.38 635 VAL A C 1
ATOM 5165 O O . VAL A 1 635 ? -31.427 5.235 12.940 1.00 95.38 635 VAL A O 1
ATOM 5168 N N . LEU A 1 636 ? -29.372 4.534 12.357 1.00 93.69 636 LEU A N 1
ATOM 5169 C CA . LEU A 1 636 ? -29.339 5.209 11.050 1.00 93.69 636 LEU A CA 1
ATOM 5170 C C . LEU A 1 636 ? -29.519 4.252 9.862 1.00 93.69 636 LEU A C 1
ATOM 5172 O O . LEU A 1 636 ? -29.702 4.725 8.745 1.00 93.69 636 LEU A O 1
ATOM 5176 N N . ASP A 1 637 ? -29.477 2.935 10.085 1.00 93.50 637 ASP A N 1
ATOM 5177 C CA . ASP A 1 637 ? -29.653 1.893 9.060 1.00 93.50 637 ASP A CA 1
ATOM 5178 C C . ASP A 1 637 ? -28.686 2.017 7.859 1.00 93.50 637 ASP A C 1
ATOM 5180 O O . ASP A 1 637 ? -29.076 1.928 6.693 1.00 93.50 637 ASP A O 1
ATOM 5184 N N . VAL A 1 638 ? -27.396 2.234 8.139 1.00 96.00 638 VAL A N 1
ATOM 5185 C CA . VAL A 1 638 ? -26.355 2.510 7.126 1.00 96.00 638 VAL A CA 1
ATOM 5186 C C . VAL A 1 638 ? -25.284 1.414 7.030 1.00 96.00 638 VAL A C 1
ATOM 5188 O O . VAL A 1 638 ? -25.017 0.716 8.013 1.00 96.00 638 VAL A O 1
ATOM 5191 N N . PRO A 1 639 ? -24.629 1.247 5.862 1.00 97.94 639 PRO A N 1
ATOM 5192 C CA . PRO A 1 639 ? -23.504 0.332 5.727 1.00 97.94 639 PRO A CA 1
ATOM 5193 C C . PRO A 1 639 ? -22.282 0.822 6.515 1.00 97.94 639 PRO A C 1
ATOM 5195 O O . PRO A 1 639 ? -22.080 2.023 6.706 1.00 97.94 639 PRO A O 1
ATOM 5198 N N . LEU A 1 640 ? -21.454 -0.128 6.942 1.00 98.69 640 LEU A N 1
ATOM 5199 C CA . LEU A 1 640 ? -20.266 0.079 7.759 1.00 98.69 640 LEU A CA 1
ATOM 5200 C C . LEU A 1 640 ? -19.054 -0.616 7.142 1.00 98.69 640 LEU A C 1
ATOM 5202 O O . LEU A 1 640 ? -19.114 -1.791 6.774 1.00 98.69 640 LEU A O 1
ATOM 5206 N N . ILE A 1 641 ? -17.942 0.108 7.116 1.00 98.62 641 ILE A N 1
ATOM 5207 C CA . ILE A 1 641 ? -16.615 -0.396 6.786 1.00 98.62 641 ILE A CA 1
ATOM 5208 C C . ILE A 1 641 ? -15.749 -0.365 8.049 1.00 98.62 641 ILE A C 1
ATOM 5210 O O . ILE A 1 641 ? -15.689 0.656 8.735 1.00 98.62 641 ILE A O 1
ATOM 5214 N N . ILE A 1 642 ? -15.061 -1.463 8.355 1.00 98.88 642 ILE A N 1
ATOM 5215 C CA . ILE A 1 642 ? -14.107 -1.538 9.467 1.00 98.88 642 ILE A CA 1
ATOM 5216 C C . ILE A 1 642 ? -12.736 -1.916 8.921 1.00 98.88 642 ILE A C 1
ATOM 5218 O O . ILE A 1 642 ? -12.573 -3.014 8.398 1.00 98.88 642 ILE A O 1
ATOM 5222 N N . GLN A 1 643 ? -11.756 -1.028 9.055 1.00 98.75 643 GLN A N 1
ATOM 5223 C CA . GLN A 1 643 ? -10.384 -1.294 8.621 1.00 98.75 643 GLN A CA 1
ATOM 5224 C C . GLN A 1 643 ? -9.555 -1.928 9.738 1.00 98.75 643 GLN A C 1
ATOM 5226 O O . GLN A 1 643 ? -9.515 -1.411 10.855 1.00 98.75 643 GLN A O 1
ATOM 5231 N N . LEU A 1 644 ? -8.869 -3.022 9.427 1.00 98.56 644 LEU A N 1
ATOM 5232 C CA . LEU A 1 644 ? -7.865 -3.646 10.275 1.00 98.56 644 LEU A CA 1
ATOM 5233 C C . LEU A 1 644 ? -6.480 -3.323 9.716 1.00 98.56 644 LEU A C 1
ATOM 5235 O O . LEU A 1 644 ? -6.074 -3.902 8.712 1.00 98.56 644 LEU A O 1
ATOM 5239 N N . THR A 1 645 ? -5.777 -2.402 10.379 1.00 97.81 645 THR A N 1
ATOM 5240 C CA . THR A 1 645 ? -4.484 -1.852 9.934 1.00 97.81 645 THR A CA 1
ATOM 5241 C C . THR A 1 645 ? -3.329 -2.769 10.344 1.00 97.81 645 THR A C 1
ATOM 5243 O O . THR A 1 645 ? -2.490 -2.466 11.196 1.00 97.81 645 THR A O 1
ATOM 5246 N N . ASP A 1 646 ? -3.346 -3.991 9.820 1.00 97.19 646 ASP A N 1
ATOM 5247 C CA . ASP A 1 646 ? -2.358 -5.027 10.114 1.00 97.19 646 ASP A CA 1
ATOM 5248 C C . ASP A 1 646 ? -0.986 -4.752 9.477 1.00 97.19 646 ASP A C 1
ATOM 5250 O O . ASP A 1 646 ? 0.045 -5.125 10.046 1.00 97.19 646 ASP A O 1
ATOM 5254 N N . ASP A 1 647 ? -0.955 -3.992 8.385 1.00 97.06 647 ASP A N 1
ATOM 5255 C CA . ASP A 1 647 ? 0.255 -3.403 7.812 1.00 97.06 647 ASP A CA 1
ATOM 5256 C C . ASP A 1 647 ? 0.865 -2.289 8.688 1.00 97.06 647 ASP A C 1
ATOM 5258 O O . ASP A 1 647 ? 2.079 -2.273 8.898 1.00 97.06 647 ASP A O 1
ATOM 5262 N N . GLU A 1 648 ? 0.057 -1.415 9.299 1.00 97.00 648 GLU A N 1
ATOM 5263 C CA . GLU A 1 648 ? 0.511 -0.424 10.287 1.00 97.00 648 GLU A CA 1
ATOM 5264 C C . GLU A 1 648 ? 1.260 -1.112 11.425 1.00 97.00 648 GLU A C 1
ATOM 5266 O O . GLU A 1 648 ? 2.370 -0.728 11.794 1.00 97.00 648 GLU A O 1
ATOM 5271 N N . LYS A 1 649 ? 0.674 -2.165 12.000 1.00 93.50 649 LYS A N 1
ATOM 5272 C CA . LYS A 1 649 ? 1.307 -2.847 13.132 1.00 93.50 649 LYS A CA 1
ATOM 5273 C C . LYS A 1 649 ? 2.587 -3.552 12.725 1.00 93.50 649 LYS A C 1
ATOM 5275 O O . LYS A 1 649 ? 3.532 -3.537 13.511 1.00 93.50 649 LYS A O 1
ATOM 5280 N N . TYR A 1 650 ? 2.679 -4.057 11.498 1.00 95.12 650 TYR A N 1
ATOM 5281 C CA . TYR A 1 650 ? 3.951 -4.517 10.954 1.00 95.12 650 TYR A CA 1
ATOM 5282 C C . TYR A 1 650 ? 4.995 -3.392 10.847 1.00 95.12 650 TYR A C 1
ATOM 5284 O O . TYR A 1 650 ? 6.157 -3.603 11.189 1.00 95.12 650 TYR A O 1
ATOM 5292 N N . LEU A 1 651 ? 4.613 -2.201 10.385 1.00 93.94 651 LEU A N 1
ATOM 5293 C CA . LEU A 1 651 ? 5.531 -1.078 10.163 1.00 93.94 651 LEU A CA 1
ATOM 5294 C C . LEU A 1 651 ? 6.011 -0.408 11.460 1.00 93.94 651 LEU A C 1
ATOM 5296 O O . LEU A 1 651 ? 7.132 0.111 11.506 1.00 93.94 651 LEU A O 1
ATOM 5300 N N . TRP A 1 652 ? 5.175 -0.396 12.501 1.00 89.75 652 TRP A N 1
ATOM 5301 C CA . TRP A 1 652 ? 5.480 0.239 13.787 1.00 89.75 652 TRP A CA 1
ATOM 5302 C C . TRP A 1 652 ? 6.112 -0.685 14.820 1.00 89.75 652 TRP A C 1
ATOM 5304 O O . TRP A 1 652 ? 6.934 -0.202 15.597 1.00 89.75 652 TRP A O 1
ATOM 5314 N N . ASN A 1 653 ? 5.765 -1.972 14.816 1.00 86.81 653 ASN A N 1
ATOM 5315 C CA . ASN A 1 653 ? 6.194 -2.925 15.838 1.00 86.81 653 ASN A CA 1
ATOM 5316 C C . ASN A 1 653 ? 7.134 -3.977 15.246 1.00 86.81 653 ASN A C 1
ATOM 5318 O O . ASN A 1 653 ? 7.204 -4.147 14.026 1.00 86.81 653 ASN A O 1
ATOM 5322 N N . ASP A 1 654 ? 7.818 -4.744 16.092 1.00 84.19 654 ASP A N 1
ATOM 5323 C CA . ASP A 1 654 ? 8.610 -5.889 15.637 1.00 84.19 654 ASP A CA 1
ATOM 5324 C C . ASP A 1 654 ? 7.743 -7.142 15.431 1.00 84.19 654 ASP A C 1
ATOM 5326 O O . ASP A 1 654 ? 7.812 -8.134 16.147 1.00 84.19 654 ASP A O 1
ATOM 5330 N N . LEU A 1 655 ? 6.833 -7.063 14.458 1.00 87.31 655 LEU A N 1
ATOM 5331 C CA . LEU A 1 655 ? 6.020 -8.197 14.029 1.00 87.31 655 LEU A CA 1
ATOM 5332 C C . LEU A 1 655 ? 6.567 -8.777 12.727 1.00 87.31 655 LEU A C 1
ATOM 5334 O O . LEU A 1 655 ? 7.059 -8.053 11.857 1.00 87.31 655 LEU A O 1
ATOM 5338 N N . LYS A 1 656 ? 6.410 -10.090 12.548 1.00 89.75 656 LYS A N 1
ATOM 5339 C CA . LYS A 1 656 ? 6.548 -10.723 11.234 1.00 89.75 656 LYS A CA 1
ATOM 5340 C C . LYS A 1 656 ? 5.284 -10.432 10.431 1.00 89.75 656 LYS A C 1
ATOM 5342 O O . LYS A 1 656 ? 4.186 -10.740 10.885 1.00 89.75 656 LYS A O 1
ATOM 5347 N N . VAL A 1 657 ? 5.436 -9.899 9.217 1.00 91.31 657 VAL A N 1
ATOM 5348 C CA . VAL A 1 657 ? 4.292 -9.545 8.351 1.00 91.31 657 VAL A CA 1
ATOM 5349 C C . VAL A 1 657 ? 3.356 -10.735 8.090 1.00 91.31 657 VAL A C 1
ATOM 5351 O O . VAL A 1 657 ? 2.155 -10.558 7.931 1.00 91.31 657 VAL A O 1
ATOM 5354 N N . ASP A 1 658 ? 3.883 -11.964 8.110 1.00 89.00 658 ASP A N 1
ATOM 5355 C CA . ASP A 1 658 ? 3.097 -13.186 7.903 1.00 89.00 658 ASP A CA 1
ATOM 5356 C C . ASP A 1 658 ? 2.189 -13.550 9.096 1.00 89.00 658 ASP A C 1
ATOM 5358 O O . ASP A 1 658 ? 1.233 -14.308 8.924 1.00 89.00 658 ASP A O 1
ATOM 5362 N N . ASP A 1 659 ? 2.442 -12.997 10.286 1.00 90.88 659 ASP A N 1
ATOM 5363 C CA . ASP A 1 659 ? 1.626 -13.221 11.486 1.00 90.88 659 ASP A CA 1
ATOM 5364 C C . ASP A 1 659 ? 0.536 -12.154 11.675 1.00 90.88 659 ASP A C 1
ATOM 5366 O O . ASP A 1 659 ? -0.492 -12.425 12.300 1.00 90.88 659 ASP A O 1
ATOM 5370 N N . CYS A 1 660 ? 0.705 -10.971 11.079 1.00 94.19 660 CYS A N 1
ATOM 5371 C CA . CYS A 1 660 ? -0.238 -9.854 11.157 1.00 94.19 660 CYS A CA 1
ATOM 5372 C C . CYS A 1 660 ? -1.688 -10.210 10.739 1.00 94.19 660 CYS A C 1
ATOM 5374 O O . CYS A 1 660 ? -2.605 -9.860 11.489 1.00 94.19 660 CYS A O 1
ATOM 5376 N N . PRO A 1 661 ? -1.943 -10.987 9.661 1.00 94.25 661 PRO A N 1
ATOM 5377 C CA . PRO A 1 661 ? -3.305 -11.386 9.290 1.00 94.25 661 PRO A CA 1
ATOM 5378 C C . PRO A 1 661 ? -4.010 -12.237 10.351 1.00 94.25 661 PRO A C 1
ATOM 5380 O O . PRO A 1 661 ? -5.227 -12.155 10.503 1.00 94.25 661 PRO A O 1
ATOM 5383 N N . LYS A 1 662 ? -3.268 -13.047 11.124 1.00 95.31 662 LYS A N 1
ATOM 5384 C CA . LYS A 1 662 ? -3.853 -13.834 12.225 1.00 95.31 662 LYS A CA 1
ATOM 5385 C C . LYS A 1 662 ? -4.358 -12.907 13.329 1.00 95.31 662 LYS A C 1
ATOM 5387 O O . LYS A 1 662 ? -5.462 -13.101 13.833 1.00 95.31 662 LYS A O 1
ATOM 5392 N N . LEU A 1 663 ? -3.583 -11.871 13.663 1.00 95.38 663 LEU A N 1
ATOM 5393 C CA . LEU A 1 663 ? -3.984 -10.853 14.638 1.00 95.38 663 LEU A CA 1
ATOM 5394 C C . LEU A 1 663 ? -5.227 -10.095 14.159 1.00 95.38 663 LEU A C 1
ATOM 5396 O O . LEU A 1 663 ? -6.162 -9.895 14.939 1.00 95.38 663 LEU A O 1
ATOM 5400 N N . ALA A 1 664 ? -5.260 -9.717 12.876 1.00 97.12 664 ALA A N 1
ATOM 5401 C CA . ALA A 1 664 ? -6.426 -9.100 12.253 1.00 97.12 664 ALA A CA 1
ATOM 5402 C C . ALA A 1 664 ? -7.660 -10.007 12.374 1.00 97.12 664 ALA A C 1
ATOM 5404 O O . ALA A 1 664 ? -8.700 -9.565 12.857 1.00 97.12 664 ALA A O 1
ATOM 5405 N N . PHE A 1 665 ? -7.530 -11.292 12.038 1.00 97.44 665 PHE A N 1
ATOM 5406 C CA . PHE A 1 665 ? -8.619 -12.267 12.107 1.00 97.44 665 PHE A CA 1
ATOM 5407 C C . PHE A 1 665 ? -9.174 -12.450 13.532 1.00 97.44 665 PHE A C 1
ATOM 5409 O O . PHE A 1 665 ? -10.390 -12.466 13.730 1.00 97.44 665 PHE A O 1
ATOM 5416 N N . GLU A 1 666 ? -8.312 -12.525 14.553 1.00 96.94 666 GLU A N 1
ATOM 5417 C CA . GLU A 1 666 ? -8.758 -12.615 15.952 1.00 96.94 666 GLU A CA 1
ATOM 5418 C C . GLU A 1 666 ? -9.419 -11.319 16.449 1.00 96.94 666 GLU A C 1
ATOM 5420 O O . GLU A 1 666 ? -10.437 -11.377 17.142 1.00 96.94 666 GLU A O 1
ATOM 5425 N N . ASN A 1 667 ? -8.910 -10.145 16.053 1.00 97.88 667 ASN A N 1
ATOM 5426 C CA . ASN A 1 667 ? -9.540 -8.861 16.394 1.00 97.88 667 ASN A CA 1
ATOM 5427 C C . ASN A 1 667 ? -10.881 -8.698 15.654 1.00 97.88 667 ASN A C 1
ATOM 5429 O O . ASN A 1 667 ? -11.830 -8.154 16.216 1.00 97.88 667 ASN A O 1
ATOM 5433 N N . ALA A 1 668 ? -11.007 -9.219 14.429 1.00 98.31 668 ALA A N 1
ATOM 5434 C CA . ALA A 1 668 ? -12.276 -9.260 13.709 1.00 98.31 668 ALA A CA 1
ATOM 5435 C C . ALA A 1 668 ? -13.330 -10.058 14.491 1.00 98.31 668 ALA A C 1
ATOM 5437 O O . ALA A 1 668 ? -14.471 -9.612 14.590 1.00 98.31 668 ALA A O 1
ATOM 5438 N N . ARG A 1 669 ? -12.959 -11.190 15.116 1.00 98.00 669 ARG A N 1
ATOM 5439 C CA . ARG A 1 669 ? -13.872 -11.948 15.995 1.00 98.00 669 ARG A CA 1
ATOM 5440 C C . ARG A 1 669 ? -14.349 -11.120 17.184 1.00 98.00 669 ARG A C 1
ATOM 5442 O O . ARG A 1 669 ? -15.545 -11.120 17.473 1.00 98.00 669 ARG A O 1
ATOM 5449 N N . ASP A 1 670 ? -13.440 -10.404 17.846 1.00 97.75 670 ASP A N 1
ATOM 5450 C CA . ASP A 1 670 ? -13.788 -9.524 18.969 1.00 97.75 670 ASP A CA 1
ATOM 5451 C C . ASP A 1 670 ? -14.780 -8.431 18.549 1.00 97.75 670 ASP A C 1
ATOM 5453 O O . ASP A 1 670 ? -15.731 -8.145 19.281 1.00 97.75 670 ASP A O 1
ATOM 5457 N N . ILE A 1 671 ? -14.586 -7.853 17.361 1.00 98.44 671 ILE A N 1
ATOM 5458 C CA . ILE A 1 671 ? -15.456 -6.820 16.787 1.00 98.44 671 ILE A CA 1
ATOM 5459 C C . ILE A 1 671 ? -16.825 -7.406 16.426 1.00 98.44 671 ILE A C 1
ATOM 5461 O O . ILE A 1 671 ? -17.852 -6.850 16.815 1.00 98.44 671 ILE A O 1
ATOM 5465 N N . ILE A 1 672 ? -16.868 -8.549 15.736 1.00 98.56 672 ILE A N 1
ATOM 5466 C CA . ILE A 1 672 ? -18.117 -9.225 15.348 1.00 98.56 672 ILE A CA 1
ATOM 5467 C C . ILE A 1 672 ? -18.945 -9.594 16.585 1.00 98.56 672 ILE A C 1
ATOM 5469 O O . ILE A 1 672 ? -20.167 -9.445 16.569 1.00 98.56 672 ILE A O 1
ATOM 5473 N N . ALA A 1 673 ? -18.299 -9.985 17.687 1.00 97.94 673 ALA A N 1
ATOM 5474 C CA . ALA A 1 673 ? -18.955 -10.309 18.954 1.00 97.94 673 ALA A CA 1
ATOM 5475 C C . ALA A 1 673 ? -19.682 -9.117 19.618 1.00 97.94 673 ALA A C 1
ATOM 5477 O O . ALA A 1 673 ? -20.427 -9.306 20.582 1.00 97.94 673 ALA A O 1
ATOM 5478 N N . LEU A 1 674 ? -19.540 -7.888 19.109 1.00 97.25 674 LEU A N 1
ATOM 5479 C CA . LEU A 1 674 ? -20.379 -6.740 19.494 1.00 97.25 674 LEU A CA 1
ATOM 5480 C C . LEU A 1 674 ? -21.754 -6.741 18.799 1.00 97.25 674 LEU A C 1
ATOM 5482 O O . LEU A 1 674 ? -22.648 -5.965 19.154 1.00 97.25 674 LEU A O 1
ATOM 5486 N N . GLY A 1 675 ? -21.955 -7.653 17.847 1.00 97.06 675 GLY A N 1
ATOM 5487 C CA . GLY A 1 675 ? -23.222 -7.897 17.169 1.00 97.06 675 GLY A CA 1
ATOM 5488 C C . GLY A 1 675 ? -23.497 -6.921 16.029 1.00 97.06 675 GLY A C 1
ATOM 5489 O O . GLY A 1 675 ? -24.622 -6.440 15.919 1.00 97.06 675 GLY A O 1
ATOM 5490 N N . PHE A 1 676 ? -22.484 -6.571 15.236 1.00 98.25 676 PHE A N 1
ATOM 5491 C CA . PHE A 1 676 ? -22.688 -5.832 13.985 1.00 98.25 676 PHE A CA 1
ATOM 5492 C C . PHE A 1 676 ? -23.515 -6.656 12.988 1.00 98.25 676 PHE A C 1
ATOM 5494 O O . PHE A 1 676 ? -23.399 -7.882 12.942 1.00 98.25 676 PHE A O 1
ATOM 5501 N N . ASP A 1 677 ? -24.327 -5.995 12.160 1.00 97.19 677 ASP A N 1
ATOM 5502 C CA . ASP A 1 677 ? -25.137 -6.686 11.151 1.00 97.19 677 ASP A CA 1
ATOM 5503 C C . ASP A 1 677 ? -24.244 -7.188 10.006 1.00 97.19 677 ASP A C 1
ATOM 5505 O O . ASP A 1 677 ? -23.650 -6.405 9.254 1.00 97.19 677 ASP A O 1
ATOM 5509 N N . ILE A 1 678 ? -24.182 -8.513 9.836 1.00 97.44 678 ILE A N 1
ATOM 5510 C CA . ILE A 1 678 ? -23.438 -9.173 8.756 1.00 97.44 678 ILE A CA 1
ATOM 5511 C C . ILE A 1 678 ? -23.964 -8.820 7.366 1.00 97.44 678 ILE A C 1
ATOM 5513 O O . ILE A 1 678 ? -23.301 -9.088 6.377 1.00 97.44 678 ILE A O 1
ATOM 5517 N N . ASN A 1 679 ? -25.148 -8.239 7.221 1.00 97.25 679 ASN A N 1
ATOM 5518 C CA . ASN A 1 679 ? -25.642 -7.807 5.917 1.00 97.25 679 ASN A CA 1
ATOM 5519 C C . ASN A 1 679 ? -25.216 -6.374 5.585 1.00 97.25 679 ASN A C 1
ATOM 5521 O O . ASN A 1 679 ? -25.307 -5.985 4.426 1.00 97.25 679 ASN A O 1
ATOM 5525 N N . LYS A 1 680 ? -24.722 -5.607 6.564 1.00 97.69 680 LYS A N 1
ATOM 5526 C CA . LYS A 1 680 ? -24.381 -4.180 6.423 1.00 97.69 680 LYS A CA 1
ATOM 5527 C C . LYS A 1 680 ? -22.945 -3.844 6.800 1.00 97.69 680 LYS A C 1
ATOM 5529 O O . LYS A 1 680 ? -22.575 -2.679 6.739 1.00 97.69 680 LYS A O 1
ATOM 5534 N N . THR A 1 681 ? -22.135 -4.831 7.170 1.00 98.69 681 THR A N 1
ATOM 5535 C CA . THR A 1 681 ? -20.779 -4.593 7.676 1.00 98.69 681 THR A CA 1
ATOM 5536 C C . THR A 1 681 ? -19.744 -5.342 6.858 1.00 98.69 681 THR A C 1
ATOM 5538 O O . THR A 1 681 ? -19.834 -6.561 6.705 1.00 98.69 681 THR A O 1
ATOM 5541 N N . PHE A 1 682 ? -18.737 -4.631 6.371 1.00 98.69 682 PHE A N 1
ATOM 5542 C CA . PHE A 1 682 ? -17.556 -5.205 5.740 1.00 98.69 682 PHE A CA 1
ATOM 5543 C C . PHE A 1 682 ? -16.320 -4.874 6.580 1.00 98.69 682 PHE A C 1
ATOM 5545 O O . PHE A 1 682 ? -16.104 -3.717 6.935 1.00 98.69 682 PHE A O 1
ATOM 5552 N N . ILE A 1 683 ? -15.541 -5.897 6.932 1.00 98.69 683 ILE A N 1
ATOM 5553 C CA . ILE A 1 683 ? -14.304 -5.754 7.709 1.00 98.69 683 ILE A CA 1
ATOM 5554 C C . ILE A 1 683 ? -13.137 -6.069 6.775 1.00 98.69 683 ILE A C 1
ATOM 5556 O O . ILE A 1 683 ? -13.070 -7.178 6.269 1.00 98.69 683 ILE A O 1
ATOM 5560 N N . LEU A 1 684 ? -12.219 -5.139 6.537 1.00 97.12 684 LEU A N 1
ATOM 5561 C CA . LEU A 1 684 ? -11.051 -5.390 5.687 1.00 97.12 684 LEU A CA 1
ATOM 5562 C C . LEU A 1 684 ? -9.779 -5.539 6.523 1.00 97.12 684 LEU A C 1
ATOM 5564 O O . LEU A 1 684 ? -9.617 -4.838 7.514 1.00 97.12 684 LEU A O 1
ATOM 5568 N N . SER A 1 685 ? -8.882 -6.429 6.102 1.00 97.81 685 SER A N 1
ATOM 5569 C CA . SER A 1 685 ? -7.451 -6.359 6.426 1.00 97.81 685 SER A CA 1
ATOM 5570 C C . SER A 1 685 ? -6.769 -5.554 5.322 1.00 9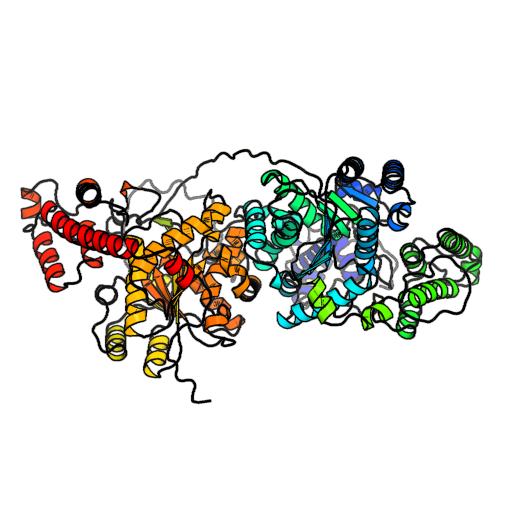7.81 685 SER A C 1
ATOM 5572 O O . SER A 1 685 ? -7.080 -5.755 4.143 1.00 97.81 685 SER A O 1
ATOM 5574 N N . ASP A 1 686 ? -5.866 -4.646 5.686 1.00 97.88 686 ASP A N 1
ATOM 5575 C CA . ASP A 1 686 ? -5.126 -3.862 4.697 1.00 97.88 686 ASP A CA 1
ATOM 5576 C C . ASP A 1 686 ? -4.198 -4.758 3.870 1.00 97.88 686 ASP A C 1
ATOM 5578 O O . ASP A 1 686 ? -4.153 -4.626 2.645 1.00 97.88 686 ASP A O 1
ATOM 5582 N N . LEU A 1 687 ? -3.548 -5.742 4.507 1.00 95.69 687 LEU A N 1
ATOM 5583 C CA . LEU A 1 687 ? -2.731 -6.744 3.816 1.00 95.69 687 LEU A CA 1
ATOM 5584 C C . LEU A 1 687 ? -3.520 -7.572 2.795 1.00 95.69 687 LEU A C 1
ATOM 5586 O O . LEU A 1 687 ? -2.965 -7.939 1.761 1.00 95.69 687 LEU A O 1
ATOM 5590 N N . ASP A 1 688 ? -4.785 -7.893 3.062 1.00 94.06 688 ASP A N 1
ATOM 5591 C CA . ASP A 1 688 ? -5.582 -8.761 2.186 1.00 94.06 688 ASP A CA 1
ATOM 5592 C C . ASP A 1 688 ? -6.374 -7.980 1.121 1.00 94.06 688 ASP A C 1
ATOM 5594 O O . ASP A 1 688 ? -6.634 -8.505 0.036 1.00 94.06 688 ASP A O 1
ATOM 5598 N N . TYR A 1 689 ? -6.759 -6.728 1.397 1.00 96.19 689 TYR A N 1
ATOM 5599 C CA . TYR A 1 689 ? -7.651 -5.944 0.532 1.00 96.19 689 TYR A CA 1
ATOM 5600 C C . TYR A 1 689 ? -6.949 -4.820 -0.257 1.00 96.19 689 TYR A C 1
ATOM 5602 O O . TYR A 1 689 ? -7.611 -4.162 -1.060 1.00 96.19 689 TYR A O 1
ATOM 5610 N N . MET A 1 690 ? -5.629 -4.612 -0.108 1.00 94.88 690 MET A N 1
ATOM 5611 C CA . MET A 1 690 ? -4.882 -3.514 -0.758 1.00 94.88 690 MET A CA 1
ATOM 5612 C C . MET A 1 690 ? -5.205 -3.348 -2.252 1.00 94.88 690 MET A C 1
ATOM 5614 O O . MET A 1 690 ? -5.504 -2.242 -2.707 1.00 94.88 690 MET A O 1
ATOM 5618 N N . LYS A 1 691 ? -5.266 -4.454 -3.006 1.00 89.62 691 LYS A N 1
ATOM 5619 C CA . LYS A 1 691 ? -5.630 -4.462 -4.433 1.00 89.62 691 LYS A CA 1
ATOM 5620 C C . LYS A 1 691 ? -6.933 -3.717 -4.739 1.00 89.62 691 LYS A C 1
ATOM 5622 O O . LYS A 1 691 ? -7.031 -3.030 -5.754 1.00 89.62 691 LYS A O 1
ATOM 5627 N N . GLY A 1 692 ? -7.935 -3.848 -3.868 1.00 82.88 692 GLY A N 1
ATOM 5628 C CA . GLY A 1 692 ? -9.264 -3.263 -4.046 1.00 82.88 692 GLY A CA 1
ATOM 5629 C C . GLY A 1 692 ? -9.277 -1.734 -3.988 1.00 82.88 692 GLY A C 1
ATOM 5630 O O . GLY A 1 692 ? -10.132 -1.109 -4.616 1.00 82.88 692 GLY A O 1
ATOM 5631 N N . PHE A 1 693 ? -8.316 -1.111 -3.294 1.00 89.44 693 PHE A N 1
ATOM 5632 C CA . PHE A 1 693 ? -8.304 0.341 -3.082 1.00 89.44 693 PHE A CA 1
ATOM 5633 C C . PHE A 1 693 ? -6.966 1.048 -3.347 1.00 89.44 693 PHE A C 1
ATOM 5635 O O . PHE A 1 693 ? -6.909 2.277 -3.240 1.00 89.44 693 PHE A O 1
ATOM 5642 N N . TYR A 1 694 ? -5.927 0.333 -3.791 1.00 94.94 694 TYR A N 1
ATOM 5643 C CA . TYR A 1 694 ? -4.592 0.876 -4.074 1.00 94.94 694 TYR A CA 1
ATOM 5644 C C . TYR A 1 694 ? -4.604 2.115 -4.989 1.00 94.94 694 TYR A C 1
ATOM 5646 O O . TYR A 1 694 ? -3.888 3.085 -4.756 1.00 94.94 694 TYR A O 1
ATOM 5654 N N . ARG A 1 695 ? -5.504 2.170 -5.981 1.00 94.19 695 ARG A N 1
ATOM 5655 C CA . ARG A 1 695 ? -5.651 3.350 -6.860 1.00 94.19 695 ARG A CA 1
ATOM 5656 C C . ARG A 1 695 ? -6.020 4.626 -6.098 1.00 94.19 695 ARG A C 1
ATOM 5658 O O . ARG A 1 695 ? -5.600 5.714 -6.485 1.00 94.19 695 ARG A O 1
ATOM 5665 N N . ASN A 1 696 ? -6.821 4.524 -5.039 1.00 95.19 696 ASN A N 1
ATOM 5666 C CA . ASN A 1 696 ? -7.126 5.672 -4.187 1.00 95.19 696 ASN A CA 1
ATOM 5667 C C . ASN A 1 696 ? -5.987 5.969 -3.204 1.00 95.19 696 ASN A C 1
ATOM 5669 O O . ASN A 1 696 ? -5.735 7.147 -2.955 1.00 95.19 696 ASN A O 1
ATOM 5673 N N . VAL A 1 697 ? -5.244 4.951 -2.753 1.00 97.06 697 VAL A N 1
ATOM 5674 C CA . VAL A 1 697 ? -3.998 5.148 -1.992 1.00 97.06 697 VAL A CA 1
ATOM 5675 C C . VAL A 1 697 ? -3.024 6.001 -2.807 1.00 97.06 697 VAL A C 1
ATOM 5677 O O . VAL A 1 697 ? -2.610 7.058 -2.336 1.00 97.06 697 VAL A O 1
ATOM 5680 N N . LEU A 1 698 ? -2.763 5.640 -4.069 1.00 96.00 698 LEU A N 1
ATOM 5681 C CA . LEU A 1 698 ? -1.918 6.412 -4.989 1.00 96.00 698 LEU A CA 1
ATOM 5682 C C . LEU A 1 698 ? -2.398 7.855 -5.179 1.00 96.00 698 LEU A C 1
ATOM 5684 O O . LEU A 1 698 ? -1.599 8.793 -5.139 1.00 96.00 698 LEU A O 1
ATOM 5688 N N . ARG A 1 699 ? -3.710 8.057 -5.362 1.00 96.19 699 ARG A N 1
ATOM 5689 C CA . ARG A 1 699 ? -4.301 9.400 -5.485 1.00 96.19 699 ARG A CA 1
ATOM 5690 C C . ARG A 1 699 ? -4.007 10.254 -4.257 1.00 96.19 699 ARG A C 1
ATOM 5692 O O . ARG A 1 699 ? -3.603 11.405 -4.409 1.00 96.19 699 ARG A O 1
ATOM 5699 N N . VAL A 1 700 ? -4.179 9.707 -3.054 1.00 97.62 700 VAL A N 1
ATOM 5700 C CA . VAL A 1 700 ? -3.860 10.423 -1.812 1.00 97.62 700 VAL A CA 1
ATOM 5701 C C . VAL A 1 700 ? -2.356 10.682 -1.719 1.00 97.62 700 VAL A C 1
ATOM 5703 O O . VAL A 1 700 ? -1.949 11.819 -1.489 1.00 97.62 700 VAL A O 1
ATOM 5706 N N . GLN A 1 701 ? -1.529 9.672 -1.985 1.00 97.38 701 GLN A N 1
ATOM 5707 C CA . GLN A 1 701 ? -0.070 9.763 -1.918 1.00 97.38 701 GLN A CA 1
ATOM 5708 C C . GLN A 1 701 ? 0.533 10.801 -2.867 1.00 97.38 701 GLN A C 1
ATOM 5710 O O . GLN A 1 701 ? 1.519 11.441 -2.506 1.00 97.38 701 GLN A O 1
ATOM 5715 N N . LYS A 1 702 ? -0.059 11.009 -4.051 1.00 96.81 702 LYS A N 1
ATOM 5716 C CA . LYS A 1 702 ? 0.346 12.061 -4.999 1.00 96.81 702 LYS A CA 1
ATOM 5717 C C . LYS A 1 702 ? 0.119 13.475 -4.445 1.00 96.81 702 LYS A C 1
ATOM 5719 O O . LYS A 1 702 ? 0.833 14.401 -4.818 1.00 96.81 702 LYS A O 1
ATOM 5724 N N . HIS A 1 703 ? -0.855 13.649 -3.549 1.00 97.12 703 HIS A N 1
ATOM 5725 C CA . HIS A 1 703 ? -1.310 14.955 -3.050 1.00 97.12 703 HIS A CA 1
ATOM 5726 C C . HIS A 1 703 ? -0.898 15.261 -1.604 1.00 97.12 703 HIS A C 1
ATOM 5728 O O . HIS A 1 703 ? -1.315 16.291 -1.060 1.00 97.12 703 HIS A O 1
ATOM 5734 N N . VAL A 1 704 ? -0.098 14.382 -0.999 1.00 97.81 704 VAL A N 1
ATOM 5735 C CA . VAL A 1 704 ? 0.463 14.535 0.344 1.00 97.81 704 VAL A CA 1
ATOM 5736 C C . VAL A 1 704 ? 1.985 14.553 0.240 1.00 97.81 704 VAL A C 1
ATOM 5738 O O . VAL A 1 704 ? 2.577 13.633 -0.318 1.00 97.81 704 VAL A O 1
ATOM 5741 N N . THR A 1 705 ? 2.630 15.592 0.763 1.00 97.88 705 THR A N 1
ATOM 5742 C CA . THR A 1 705 ? 4.095 15.729 0.773 1.00 97.88 705 THR A CA 1
ATOM 5743 C C . THR A 1 705 ? 4.712 15.217 2.067 1.00 97.88 705 THR A C 1
ATOM 5745 O O . THR A 1 705 ? 4.032 15.111 3.093 1.00 97.88 705 THR A O 1
ATOM 5748 N N . PHE A 1 706 ? 6.018 14.935 2.045 1.00 97.38 706 PHE A N 1
ATOM 5749 C CA . PHE A 1 706 ? 6.740 14.563 3.261 1.00 97.38 706 PHE A CA 1
ATOM 5750 C C . PHE A 1 706 ? 6.664 15.651 4.340 1.00 97.38 706 PHE A C 1
ATOM 5752 O O . PHE A 1 706 ? 6.388 15.339 5.494 1.00 97.38 706 PHE A O 1
ATOM 5759 N N . ASN A 1 707 ? 6.790 16.930 3.968 1.00 95.81 707 ASN A N 1
ATOM 5760 C CA . ASN A 1 707 ? 6.648 18.050 4.902 1.00 95.81 707 ASN A CA 1
ATOM 5761 C C . ASN A 1 707 ? 5.283 18.043 5.615 1.00 95.81 707 ASN A C 1
ATOM 5763 O O . ASN A 1 707 ? 5.196 18.305 6.814 1.00 95.81 707 ASN A O 1
ATOM 5767 N N . GLN A 1 708 ? 4.204 17.701 4.900 1.00 95.50 708 GLN A N 1
ATOM 5768 C CA . GLN A 1 708 ? 2.876 17.608 5.510 1.00 95.50 708 GLN A CA 1
ATOM 5769 C C . GLN A 1 708 ? 2.819 16.491 6.553 1.00 95.50 708 GLN A C 1
ATOM 5771 O O . GLN A 1 708 ? 2.367 16.736 7.669 1.00 95.50 708 GLN A O 1
ATOM 5776 N N . VAL A 1 709 ? 3.297 15.284 6.237 1.00 93.81 709 VAL A N 1
ATOM 5777 C CA . VAL A 1 709 ? 3.266 14.175 7.208 1.00 93.81 709 VAL A CA 1
ATOM 5778 C C . VAL A 1 709 ? 4.265 14.370 8.351 1.00 93.81 709 VAL A C 1
ATOM 5780 O O . VAL A 1 709 ? 3.959 14.007 9.481 1.00 93.81 709 VAL A O 1
ATOM 5783 N N . LYS A 1 710 ? 5.398 15.035 8.110 1.00 93.12 710 LYS A N 1
ATOM 5784 C CA . LYS A 1 710 ? 6.331 15.500 9.146 1.00 93.12 710 LYS A CA 1
ATOM 5785 C C . LYS A 1 710 ? 5.647 16.459 10.121 1.00 93.12 710 LYS A C 1
ATOM 5787 O O . LYS A 1 710 ? 5.701 16.245 11.326 1.00 93.12 710 LYS A O 1
ATOM 5792 N N . GLY A 1 711 ? 4.932 17.464 9.613 1.00 89.31 711 GLY A N 1
ATOM 5793 C CA . GLY A 1 711 ? 4.208 18.428 10.446 1.00 89.31 711 GLY A CA 1
ATOM 5794 C C . GLY A 1 711 ? 2.999 17.846 11.189 1.00 89.31 711 GLY A C 1
ATOM 5795 O O . GLY A 1 711 ? 2.726 18.250 12.315 1.00 89.31 711 GLY A O 1
ATOM 5796 N N . ILE A 1 712 ? 2.271 16.906 10.577 1.00 87.31 712 ILE A N 1
ATOM 5797 C CA . ILE A 1 712 ? 1.041 16.330 11.151 1.00 87.31 712 ILE A CA 1
ATOM 5798 C C . ILE A 1 712 ? 1.349 15.198 12.138 1.00 87.31 712 ILE A C 1
ATOM 5800 O O . ILE A 1 712 ? 0.721 15.113 13.192 1.00 87.31 712 ILE A O 1
ATOM 5804 N N . PHE A 1 713 ? 2.294 14.322 11.794 1.00 88.12 713 PHE A N 1
ATOM 5805 C CA . PHE A 1 713 ? 2.556 13.074 12.513 1.00 88.12 713 PHE A CA 1
ATOM 5806 C C . PHE A 1 713 ? 3.895 13.055 13.255 1.00 88.12 713 PHE A C 1
ATOM 5808 O O . PHE A 1 713 ? 4.138 12.141 14.038 1.00 88.12 713 PHE A O 1
ATOM 5815 N N . GLY A 1 714 ? 4.761 14.049 13.040 1.00 87.75 714 GLY A N 1
ATOM 5816 C CA . GLY A 1 714 ? 6.076 14.107 13.676 1.00 87.75 714 GLY A CA 1
ATOM 5817 C C . GLY A 1 714 ? 7.089 13.117 13.100 1.00 87.75 714 GLY A C 1
ATOM 5818 O O . GLY A 1 714 ? 8.036 12.765 13.795 1.00 87.75 714 GLY A O 1
ATOM 5819 N N . PHE A 1 715 ? 6.897 12.644 11.862 1.00 91.31 715 PHE A N 1
ATOM 5820 C CA . PHE A 1 715 ? 7.921 11.854 11.171 1.00 91.31 715 PHE A CA 1
ATOM 5821 C C . PHE A 1 715 ? 9.165 12.689 10.887 1.00 91.31 715 PHE A C 1
ATOM 5823 O O . PHE A 1 715 ? 9.093 13.899 10.697 1.00 91.31 715 PHE A O 1
ATOM 5830 N N . ASP A 1 716 ? 10.304 12.022 10.801 1.00 91.94 716 ASP A N 1
ATOM 5831 C CA . ASP A 1 716 ? 11.597 12.638 10.537 1.00 91.94 716 ASP A CA 1
ATOM 5832 C C . ASP A 1 716 ? 12.381 11.858 9.477 1.00 91.94 716 ASP A C 1
ATOM 5834 O O . ASP A 1 716 ? 11.924 10.840 8.953 1.00 91.94 716 ASP A O 1
ATOM 5838 N N . ASP A 1 717 ? 13.580 12.336 9.154 1.00 91.38 717 ASP A N 1
ATOM 5839 C CA . ASP A 1 717 ? 14.418 11.737 8.117 1.00 91.38 717 ASP A CA 1
ATOM 5840 C C . ASP A 1 717 ? 14.859 10.295 8.465 1.00 91.38 717 ASP A C 1
ATOM 5842 O O . ASP A 1 717 ? 15.252 9.542 7.572 1.00 91.38 717 ASP A O 1
ATOM 5846 N N . SER A 1 718 ? 14.774 9.886 9.738 1.00 93.19 718 SER A N 1
ATOM 5847 C CA . SER A 1 718 ? 15.077 8.521 10.197 1.00 93.19 718 SER A CA 1
ATOM 5848 C C . SER A 1 718 ? 13.888 7.564 10.083 1.00 93.19 718 SER A C 1
ATOM 5850 O O . SER A 1 718 ? 14.052 6.346 10.155 1.00 93.19 718 SER A O 1
ATOM 5852 N N . SER A 1 719 ? 12.684 8.101 9.886 1.00 92.69 719 SER A N 1
ATOM 5853 C CA . SER A 1 719 ? 11.466 7.311 9.771 1.00 92.69 719 SER A CA 1
ATOM 5854 C C . SER A 1 719 ? 11.520 6.428 8.525 1.00 92.69 719 SER A C 1
ATOM 5856 O O . SER A 1 719 ? 11.901 6.876 7.439 1.00 92.69 719 SER A O 1
ATOM 5858 N N . ASN A 1 720 ? 11.127 5.159 8.679 1.00 95.31 720 ASN A N 1
ATOM 5859 C CA . ASN A 1 720 ? 11.046 4.259 7.535 1.00 95.31 720 ASN A CA 1
ATOM 5860 C C . ASN A 1 720 ? 9.954 4.721 6.557 1.00 95.31 720 ASN A C 1
ATOM 5862 O O . ASN A 1 720 ? 8.927 5.276 6.961 1.00 95.31 720 ASN A O 1
ATOM 5866 N N . ILE A 1 721 ? 10.173 4.491 5.264 1.00 96.88 721 ILE A N 1
ATOM 5867 C CA . ILE A 1 721 ? 9.296 4.999 4.201 1.00 96.88 721 ILE A CA 1
ATOM 5868 C C . ILE A 1 721 ? 7.890 4.383 4.246 1.00 96.88 721 ILE A C 1
ATOM 5870 O O . ILE A 1 721 ? 6.938 5.000 3.773 1.00 96.88 721 ILE A O 1
ATOM 5874 N N . GLY A 1 722 ? 7.733 3.216 4.880 1.00 96.38 722 GLY A N 1
ATOM 5875 C CA . GLY A 1 722 ? 6.428 2.607 5.141 1.00 96.38 722 GLY A CA 1
ATOM 5876 C C . GLY A 1 722 ? 5.586 3.434 6.116 1.00 96.38 722 GLY A C 1
ATOM 5877 O O . GLY A 1 722 ? 4.429 3.740 5.833 1.00 96.38 722 GLY A O 1
ATOM 5878 N N . LYS A 1 723 ? 6.173 3.898 7.228 1.00 96.25 723 LYS A N 1
ATOM 5879 C CA . LYS A 1 723 ? 5.489 4.804 8.173 1.00 96.25 723 LYS A CA 1
ATOM 5880 C C . LYS A 1 723 ? 5.050 6.103 7.498 1.00 96.25 723 LYS A C 1
ATOM 5882 O O . LYS A 1 723 ? 3.939 6.571 7.724 1.00 96.25 723 LYS A O 1
ATOM 5887 N N . ILE A 1 724 ? 5.905 6.645 6.631 1.00 97.44 724 ILE A N 1
ATOM 5888 C CA . ILE A 1 724 ? 5.659 7.890 5.889 1.00 97.44 724 ILE A CA 1
ATOM 5889 C C . ILE A 1 724 ? 4.449 7.767 4.956 1.00 97.44 724 ILE A C 1
ATOM 5891 O O . ILE A 1 724 ? 3.700 8.732 4.794 1.00 97.44 724 ILE A O 1
ATOM 5895 N N . MET A 1 725 ? 4.235 6.593 4.354 1.00 95.00 725 MET A N 1
ATOM 5896 C CA . MET A 1 725 ? 3.146 6.382 3.400 1.00 95.00 725 MET A CA 1
ATOM 5897 C C . MET A 1 725 ? 1.820 5.936 4.033 1.00 95.00 725 MET A C 1
ATOM 5899 O O . MET A 1 725 ? 0.760 6.184 3.451 1.00 95.00 725 MET A O 1
ATOM 5903 N N . PHE A 1 726 ? 1.859 5.314 5.216 1.00 98.12 726 PHE A N 1
ATOM 5904 C CA . PHE A 1 726 ? 0.687 4.760 5.900 1.00 98.12 726 PHE A CA 1
ATOM 5905 C C . PHE A 1 726 ? -0.497 5.738 6.068 1.00 98.12 726 PHE A C 1
ATOM 5907 O O . PHE A 1 726 ? -1.632 5.308 5.852 1.00 98.12 726 PHE A O 1
ATOM 5914 N N . PRO A 1 727 ? -0.309 7.050 6.341 1.00 98.31 727 PRO A N 1
ATOM 5915 C CA . PRO A 1 727 ? -1.433 7.983 6.417 1.00 98.31 727 PRO A CA 1
ATOM 5916 C C . PRO A 1 727 ? -2.362 7.967 5.196 1.00 98.31 727 PRO A C 1
ATOM 5918 O O . PRO A 1 727 ? -3.561 8.207 5.336 1.00 98.31 727 PRO A O 1
ATOM 5921 N N . ALA A 1 728 ? -1.843 7.668 3.999 1.00 98.12 728 ALA A N 1
ATOM 5922 C CA . ALA A 1 728 ? -2.664 7.546 2.799 1.00 98.12 728 ALA A CA 1
ATOM 5923 C C . ALA A 1 728 ? -3.556 6.294 2.800 1.00 98.12 728 ALA A C 1
ATOM 5925 O O . ALA A 1 728 ? -4.677 6.345 2.291 1.00 98.12 728 ALA A O 1
ATOM 5926 N N . ILE A 1 729 ? -3.094 5.192 3.396 1.00 98.25 729 ILE A N 1
ATOM 5927 C CA . ILE A 1 729 ? -3.874 3.958 3.546 1.00 98.25 729 ILE A CA 1
ATOM 5928 C C . ILE A 1 729 ? -5.053 4.211 4.476 1.00 98.25 729 ILE A C 1
ATOM 5930 O O . ILE A 1 729 ? -6.190 3.980 4.079 1.00 98.25 729 ILE A O 1
ATOM 5934 N N . GLN A 1 730 ? -4.814 4.785 5.657 1.00 98.38 730 GLN A N 1
ATOM 5935 C CA . GLN A 1 730 ? -5.883 5.091 6.614 1.00 98.38 730 GLN A CA 1
ATOM 5936 C C . GLN A 1 730 ? -6.870 6.156 6.093 1.00 98.38 730 GLN A C 1
ATOM 5938 O O . GLN A 1 730 ? -8.050 6.149 6.436 1.00 98.38 730 GLN A O 1
ATOM 5943 N N . ALA A 1 731 ? -6.429 7.062 5.215 1.00 98.12 731 ALA A N 1
ATOM 5944 C CA . ALA A 1 731 ? -7.312 8.031 4.564 1.00 98.12 731 ALA A CA 1
ATOM 5945 C C . ALA A 1 731 ? -8.287 7.388 3.559 1.00 98.12 731 ALA A C 1
ATOM 5947 O O . ALA A 1 731 ? -9.387 7.893 3.333 1.00 98.12 731 ALA A O 1
ATOM 5948 N N . THR A 1 732 ? -7.885 6.291 2.916 1.00 97.44 732 THR A N 1
ATOM 5949 C CA . THR A 1 732 ? -8.549 5.789 1.707 1.00 97.44 732 THR A CA 1
ATOM 5950 C C . THR A 1 732 ? -9.944 5.177 1.934 1.00 97.44 732 THR A C 1
ATOM 5952 O O . THR A 1 732 ? -10.827 5.407 1.094 1.00 97.44 732 THR A O 1
ATOM 5955 N N . PRO A 1 733 ? -10.227 4.470 3.046 1.00 98.00 733 PRO A N 1
ATOM 5956 C CA . PRO A 1 733 ? -11.577 3.997 3.354 1.00 98.00 733 PRO A CA 1
ATOM 5957 C C . PRO A 1 733 ? -12.623 5.103 3.541 1.00 98.00 733 PRO A C 1
ATOM 5959 O O . PRO A 1 733 ? -13.819 4.819 3.483 1.00 98.00 733 PRO A O 1
ATOM 5962 N N . ALA A 1 734 ? -12.212 6.366 3.705 1.00 97.94 734 ALA A N 1
ATOM 5963 C CA . ALA A 1 734 ? -13.120 7.514 3.752 1.00 97.94 734 ALA A CA 1
ATOM 5964 C C . ALA A 1 734 ? -13.727 7.884 2.380 1.00 97.94 734 ALA A C 1
ATOM 5966 O O . ALA A 1 734 ? -14.596 8.758 2.304 1.00 97.94 734 ALA A O 1
ATOM 5967 N N . PHE A 1 735 ? -13.288 7.228 1.298 1.00 97.44 735 PHE A N 1
ATOM 5968 C CA . PHE A 1 735 ? -13.802 7.423 -0.055 1.00 97.44 735 PHE A CA 1
ATOM 5969 C C . PHE A 1 735 ? -14.551 6.180 -0.545 1.00 97.44 735 PHE A C 1
ATOM 5971 O O . PHE A 1 735 ? -13.970 5.111 -0.711 1.00 97.44 735 PHE A O 1
ATOM 5978 N N . SER A 1 736 ? -15.836 6.333 -0.877 1.00 95.94 736 SER A N 1
ATOM 5979 C CA . SER A 1 736 ? -16.705 5.225 -1.321 1.00 95.94 736 SER A CA 1
ATOM 5980 C C . SER A 1 736 ? -16.180 4.466 -2.546 1.00 95.94 736 SER A C 1
ATOM 5982 O O . SER A 1 736 ? -16.362 3.258 -2.653 1.00 95.94 736 SER A O 1
ATOM 5984 N N . SER A 1 737 ? -15.450 5.134 -3.441 1.00 94.31 737 SER A N 1
ATOM 5985 C CA . SER A 1 737 ? -14.853 4.482 -4.617 1.00 94.31 737 SER A CA 1
ATOM 5986 C C . SER A 1 737 ? -13.754 3.454 -4.317 1.00 94.31 737 SER A C 1
ATOM 5988 O O . SER A 1 737 ? -13.320 2.764 -5.234 1.00 94.31 737 SER A O 1
ATOM 5990 N N . SER A 1 738 ? -13.326 3.339 -3.059 1.00 96.19 738 SER A N 1
ATOM 5991 C CA . SER A 1 738 ? -12.426 2.289 -2.563 1.00 96.19 738 SER A CA 1
ATOM 5992 C C . SER A 1 738 ? -13.126 0.930 -2.390 1.00 96.19 738 SER A C 1
ATOM 5994 O O . SER A 1 738 ? -12.463 -0.085 -2.190 1.00 96.19 738 SER A O 1
ATOM 5996 N N . PHE A 1 739 ? -14.463 0.895 -2.461 1.00 96.25 739 PHE A N 1
ATOM 5997 C CA . PHE A 1 739 ? -15.268 -0.318 -2.274 1.00 96.25 739 PHE A CA 1
ATOM 5998 C C . PHE A 1 739 ? -16.269 -0.498 -3.424 1.00 96.25 739 PHE A C 1
ATOM 6000 O O . PHE A 1 739 ? -17.483 -0.348 -3.223 1.00 96.25 739 PHE A O 1
ATOM 6007 N N . PRO A 1 740 ? -15.799 -0.778 -4.653 1.00 93.25 740 PRO A N 1
ATOM 6008 C CA . PRO A 1 740 ? -16.673 -0.936 -5.814 1.00 93.25 740 PRO A CA 1
ATOM 6009 C C . PRO A 1 740 ? -17.691 -2.079 -5.664 1.00 93.25 740 PRO A C 1
ATOM 6011 O O . PRO A 1 740 ? -18.787 -1.994 -6.215 1.00 93.25 740 PRO A O 1
ATOM 6014 N N . GLU A 1 741 ? -17.392 -3.104 -4.871 1.00 93.75 741 GLU A N 1
ATOM 6015 C CA . GLU A 1 741 ? -18.287 -4.218 -4.536 1.00 93.75 741 GLU A CA 1
ATOM 6016 C C . GLU A 1 741 ? -19.473 -3.770 -3.672 1.00 93.75 741 GLU A C 1
ATOM 6018 O O . GLU A 1 741 ? -20.511 -4.426 -3.649 1.00 93.75 741 GLU A O 1
ATOM 6023 N N . ILE A 1 742 ? -19.338 -2.646 -2.965 1.00 94.62 742 ILE A N 1
ATOM 6024 C CA . ILE A 1 742 ? -20.358 -2.112 -2.058 1.00 94.62 742 ILE A CA 1
ATOM 6025 C C . ILE A 1 742 ? -21.078 -0.930 -2.711 1.00 94.62 742 ILE A C 1
ATOM 6027 O O . ILE A 1 742 ? -22.307 -0.893 -2.743 1.00 94.62 742 ILE A O 1
ATOM 6031 N N . PHE A 1 743 ? -20.322 0.019 -3.266 1.00 94.25 743 PHE A N 1
ATOM 6032 C CA . PHE A 1 743 ? -20.833 1.307 -3.748 1.00 94.25 743 PHE A CA 1
ATOM 6033 C C . PHE A 1 743 ? -20.796 1.464 -5.278 1.00 94.25 743 PHE A C 1
ATOM 6035 O O . PHE A 1 743 ? -21.219 2.494 -5.816 1.00 94.25 743 PHE A O 1
ATOM 6042 N N . GLY A 1 744 ? -20.311 0.460 -6.013 1.00 90.75 744 GLY A N 1
ATOM 6043 C CA . GLY A 1 744 ? -20.149 0.537 -7.461 1.00 90.75 744 GLY A CA 1
ATOM 6044 C C . GLY A 1 744 ? -19.172 1.643 -7.865 1.00 90.75 744 GLY A C 1
ATOM 6045 O O . GLY A 1 744 ? -18.130 1.846 -7.254 1.00 90.75 744 GLY A O 1
ATOM 6046 N N . LYS A 1 745 ? -19.520 2.405 -8.906 1.00 87.56 745 LYS A N 1
ATOM 6047 C CA . LYS A 1 745 ? -18.690 3.521 -9.400 1.00 87.56 745 LYS A CA 1
ATOM 6048 C C . LYS A 1 745 ? -18.960 4.856 -8.685 1.00 87.56 745 LYS A C 1
ATOM 6050 O O . LYS A 1 745 ? -18.459 5.888 -9.131 1.00 87.56 745 LYS A O 1
ATOM 6055 N N . ARG A 1 746 ? -19.785 4.869 -7.628 1.00 90.25 746 ARG A N 1
ATOM 6056 C CA . ARG A 1 746 ? -20.153 6.096 -6.903 1.00 90.25 746 ARG A CA 1
ATOM 6057 C C . ARG A 1 746 ? -18.937 6.635 -6.142 1.00 90.25 746 ARG A C 1
ATOM 6059 O O . ARG A 1 746 ? -18.251 5.897 -5.446 1.00 90.25 746 ARG A O 1
ATOM 6066 N N . LYS A 1 747 ? -18.680 7.935 -6.294 1.00 91.56 747 LYS A N 1
ATOM 6067 C CA . LYS A 1 747 ? -17.574 8.677 -5.647 1.00 91.56 747 LYS A CA 1
ATOM 6068 C C . LYS A 1 747 ? -18.074 9.729 -4.651 1.00 91.56 747 LYS A C 1
ATOM 6070 O O . LYS A 1 747 ? -17.291 10.402 -3.991 1.00 91.56 747 LYS A O 1
ATOM 6075 N N . ASP A 1 748 ? -19.386 9.904 -4.591 1.00 92.56 748 ASP A N 1
ATOM 6076 C CA . ASP A 1 748 ? -20.087 11.022 -3.969 1.00 92.56 748 ASP A CA 1
ATOM 6077 C C . ASP A 1 748 ? -20.796 10.641 -2.664 1.00 92.56 748 ASP A C 1
ATOM 6079 O O . ASP A 1 748 ? -21.339 11.522 -2.003 1.00 92.56 748 ASP A O 1
ATOM 6083 N N . ILE A 1 749 ? -20.781 9.358 -2.278 1.00 95.25 749 ILE A N 1
ATOM 6084 C CA . ILE A 1 749 ? -21.382 8.888 -1.024 1.00 95.25 749 ILE A CA 1
ATOM 6085 C C . ILE A 1 749 ? -20.501 9.358 0.145 1.00 95.25 749 ILE A C 1
ATOM 6087 O O . ILE A 1 749 ? -19.342 8.934 0.214 1.00 95.25 749 ILE A O 1
ATOM 6091 N N . PRO A 1 750 ? -21.010 10.220 1.048 1.00 96.19 750 PRO A N 1
ATOM 6092 C CA . PRO A 1 750 ? -20.236 10.746 2.166 1.00 96.19 750 PRO A CA 1
ATOM 6093 C C . PRO A 1 750 ? -20.003 9.702 3.258 1.00 96.19 750 PRO A C 1
ATOM 6095 O O . PRO A 1 750 ? -20.802 8.785 3.448 1.00 96.19 750 PRO A O 1
ATOM 6098 N N . CYS A 1 751 ? -18.921 9.894 4.003 1.00 98.25 751 CYS A N 1
ATOM 6099 C CA . CYS A 1 751 ? -18.491 9.020 5.086 1.00 98.25 751 CYS A CA 1
ATOM 6100 C C . CYS A 1 751 ? -18.645 9.727 6.441 1.00 98.25 751 CYS A C 1
ATOM 6102 O O . CYS A 1 751 ? -18.277 10.899 6.556 1.00 98.25 751 CYS A O 1
ATOM 6104 N N . LEU A 1 752 ? -19.136 9.024 7.464 1.00 98.69 752 LEU A N 1
ATOM 6105 C CA . LEU A 1 752 ? -19.083 9.433 8.871 1.00 98.69 752 LEU A CA 1
ATOM 6106 C C . LEU A 1 752 ? -18.125 8.508 9.633 1.00 98.69 752 LEU A C 1
ATOM 6108 O O . LEU A 1 752 ? -18.262 7.290 9.564 1.00 98.69 752 LEU A O 1
ATOM 6112 N N . ILE A 1 753 ? -17.174 9.091 10.364 1.00 98.69 753 ILE A N 1
ATOM 6113 C CA . ILE A 1 753 ? -16.104 8.364 11.051 1.00 98.69 753 ILE A CA 1
ATOM 6114 C C . ILE A 1 753 ? -16.221 8.528 12.572 1.00 98.69 753 ILE A C 1
ATOM 6116 O O . ILE A 1 753 ? -15.919 9.608 13.089 1.00 98.69 753 ILE A O 1
ATOM 6120 N N . PRO A 1 754 ? -16.650 7.487 13.306 1.00 98.19 754 PRO A N 1
ATOM 6121 C CA . PRO A 1 754 ? -16.528 7.429 14.756 1.00 98.19 754 PRO A CA 1
ATOM 6122 C C . PRO A 1 754 ? -15.132 6.946 15.164 1.00 98.19 754 PRO A C 1
ATOM 6124 O O . PRO A 1 754 ? -14.725 5.829 14.832 1.00 98.19 754 PRO A O 1
ATOM 6127 N N . CYS A 1 755 ? -14.400 7.762 15.916 1.00 95.12 755 CYS A N 1
ATOM 6128 C CA . CYS A 1 755 ? -13.075 7.412 16.430 1.00 95.12 755 CYS A CA 1
ATOM 6129 C C . CYS A 1 755 ? -12.787 8.110 17.766 1.00 95.12 755 CYS A C 1
ATOM 6131 O O . CYS A 1 755 ? -13.559 8.953 18.215 1.00 95.12 755 CYS A O 1
ATOM 6133 N N . ALA A 1 756 ? -11.676 7.770 18.415 1.00 89.50 756 ALA A N 1
ATOM 6134 C CA . ALA A 1 756 ? -11.128 8.613 19.474 1.00 89.50 756 ALA A CA 1
ATOM 6135 C C . ALA A 1 756 ? -10.402 9.827 18.859 1.00 89.50 756 ALA A C 1
ATOM 6137 O O . ALA A 1 756 ? -10.032 9.817 17.680 1.00 89.50 756 ALA A O 1
ATOM 6138 N N . ILE A 1 757 ? -10.250 10.905 19.634 1.00 85.69 757 ILE A N 1
ATOM 6139 C CA . ILE A 1 757 ? -9.717 12.185 19.133 1.00 85.69 757 ILE A CA 1
ATOM 6140 C C . ILE A 1 757 ? -8.260 12.106 18.634 1.00 85.69 757 ILE A C 1
ATOM 6142 O O . ILE A 1 757 ? -7.868 12.896 17.780 1.00 85.69 757 ILE A O 1
ATOM 6146 N N . ASP A 1 758 ? -7.469 11.129 19.087 1.00 83.62 758 ASP A N 1
ATOM 6147 C CA . ASP A 1 758 ? -6.094 10.885 18.619 1.00 83.62 758 ASP A CA 1
ATOM 6148 C C . ASP A 1 758 ? -6.001 10.522 17.133 1.00 83.62 758 ASP A C 1
ATOM 6150 O O . ASP A 1 758 ? -4.933 10.667 16.543 1.00 83.62 758 ASP A O 1
ATOM 6154 N N . GLN A 1 759 ? -7.101 10.073 16.522 1.00 90.56 759 GLN A N 1
ATOM 6155 C CA . GLN A 1 759 ? -7.162 9.718 15.103 1.00 90.56 759 GLN A CA 1
ATOM 6156 C C . GLN A 1 759 ? -7.508 10.911 14.193 1.00 90.56 759 GLN A C 1
ATOM 6158 O O . GLN A 1 759 ? -7.345 10.820 12.975 1.00 90.56 759 GLN A O 1
ATOM 6163 N N . ASP A 1 760 ? -7.937 12.052 14.753 1.00 90.69 760 ASP A N 1
ATOM 6164 C CA . ASP A 1 760 ? -8.281 13.257 13.981 1.00 90.69 760 ASP A CA 1
ATOM 6165 C C . ASP A 1 760 ? -7.159 13.749 13.042 1.00 90.69 760 ASP A C 1
ATOM 6167 O O . ASP A 1 760 ? -7.493 14.140 11.923 1.00 90.69 760 ASP A O 1
ATOM 6171 N N . PRO A 1 761 ? -5.849 13.681 13.382 1.00 92.19 761 PRO A N 1
ATOM 6172 C CA . PRO A 1 761 ? -4.772 14.063 12.463 1.00 92.19 761 PRO A CA 1
ATOM 6173 C C . PRO A 1 761 ? -4.838 13.379 11.086 1.00 92.19 761 PRO A C 1
ATOM 6175 O O . PRO A 1 761 ? -4.673 14.052 10.064 1.00 92.19 761 PRO A O 1
ATOM 6178 N N . TYR A 1 762 ? -5.162 12.080 11.029 1.00 96.31 762 TYR A N 1
ATOM 6179 C CA . TYR A 1 762 ? -5.327 11.350 9.763 1.00 96.31 762 TYR A CA 1
ATOM 6180 C C . TYR A 1 762 ? -6.472 11.911 8.930 1.00 96.31 762 TYR A C 1
ATOM 6182 O O . TYR A 1 762 ? -6.346 12.143 7.724 1.00 96.31 762 TYR A O 1
ATOM 6190 N N . PHE A 1 763 ? -7.605 12.172 9.568 1.00 97.00 763 PHE A N 1
ATOM 6191 C CA . PHE A 1 763 ? -8.802 12.596 8.859 1.00 97.00 763 PHE A CA 1
ATOM 6192 C C . PHE A 1 763 ? -8.827 14.093 8.579 1.00 97.00 763 PHE A C 1
ATOM 6194 O O . PHE A 1 763 ? -9.447 14.514 7.606 1.00 97.00 763 PHE A O 1
ATOM 6201 N N . ARG A 1 764 ? -8.082 14.899 9.336 1.00 94.00 764 ARG A N 1
ATOM 6202 C CA . ARG A 1 764 ? -7.775 16.284 8.982 1.00 94.00 764 ARG A CA 1
ATOM 6203 C C . ARG A 1 764 ? -6.991 16.331 7.671 1.00 94.00 764 ARG A C 1
ATOM 6205 O O . ARG A 1 764 ? -7.445 16.986 6.736 1.00 94.00 764 ARG A O 1
ATOM 6212 N N . MET A 1 765 ? -5.915 15.546 7.556 1.00 96.62 765 MET A N 1
ATOM 6213 C CA . MET A 1 765 ? -5.180 15.376 6.294 1.00 96.62 765 MET A CA 1
ATOM 6214 C C . MET A 1 765 ? -6.108 14.889 5.169 1.00 96.62 765 MET A C 1
ATOM 6216 O O . MET A 1 765 ? -6.129 15.452 4.075 1.00 96.62 765 MET A O 1
ATOM 6220 N N . THR A 1 766 ? -6.936 13.881 5.453 1.00 98.12 766 THR A N 1
ATOM 6221 C CA . THR A 1 766 ? -7.897 13.317 4.489 1.00 98.12 766 THR A CA 1
ATOM 6222 C C . THR A 1 766 ? -8.879 14.374 3.978 1.00 98.12 766 THR A C 1
ATOM 6224 O O . THR A 1 766 ? -9.144 14.451 2.779 1.00 98.12 766 THR A O 1
ATOM 6227 N N . ARG A 1 767 ? -9.400 15.233 4.862 1.00 97.44 767 ARG A N 1
ATOM 6228 C CA . ARG A 1 767 ? -10.325 16.327 4.522 1.00 97.44 767 ARG A CA 1
ATOM 6229 C C . ARG A 1 767 ? -9.675 17.423 3.677 1.00 97.44 767 ARG A C 1
ATOM 6231 O O . ARG A 1 767 ? -10.389 18.056 2.899 1.00 97.44 767 ARG A O 1
ATOM 6238 N N . ASP A 1 768 ? -8.369 17.640 3.804 1.00 95.75 768 ASP A N 1
ATOM 6239 C CA . ASP A 1 768 ? -7.618 18.600 2.982 1.00 95.75 768 ASP A CA 1
ATOM 6240 C C . ASP A 1 768 ? -7.315 18.047 1.580 1.00 95.75 768 ASP A C 1
ATOM 6242 O O . ASP A 1 768 ? -7.279 18.795 0.599 1.00 95.75 768 ASP A O 1
ATOM 6246 N N . VAL A 1 769 ? -7.137 16.727 1.466 1.00 96.50 769 VAL A N 1
ATOM 6247 C CA . VAL A 1 769 ? -6.888 16.035 0.193 1.00 96.50 769 VAL A CA 1
ATOM 6248 C C . VAL A 1 769 ? -8.179 15.774 -0.586 1.00 96.50 769 VAL A C 1
ATOM 6250 O O . VAL A 1 769 ? -8.182 15.913 -1.808 1.00 96.50 769 VAL A O 1
ATOM 6253 N N . ALA A 1 770 ? -9.288 15.447 0.088 1.00 97.00 770 ALA A N 1
ATOM 6254 C CA . ALA A 1 770 ? -10.534 15.024 -0.560 1.00 97.00 770 ALA A CA 1
ATOM 6255 C C . ALA A 1 770 ? -11.014 15.963 -1.692 1.00 97.00 770 ALA A C 1
ATOM 6257 O O . ALA A 1 770 ? -11.269 15.460 -2.788 1.00 97.00 770 ALA A O 1
ATOM 6258 N N . PRO A 1 771 ? -11.063 17.305 -1.519 1.00 95.69 771 PRO A N 1
ATOM 6259 C CA . PRO A 1 771 ? -11.512 18.205 -2.581 1.00 95.69 771 PRO A CA 1
ATOM 6260 C C . PRO A 1 771 ? -10.590 18.211 -3.805 1.00 95.69 771 PRO A C 1
ATOM 6262 O O . PRO A 1 771 ? -11.078 18.347 -4.922 1.00 95.69 771 PRO A O 1
ATOM 6265 N N . LYS A 1 772 ? -9.275 18.022 -3.612 1.00 94.31 772 LYS A N 1
ATOM 6266 C CA . LYS A 1 772 ? -8.291 17.953 -4.709 1.00 94.31 772 LYS A CA 1
ATOM 6267 C C . LYS A 1 772 ? -8.531 16.736 -5.605 1.00 94.31 772 LYS A C 1
ATOM 6269 O O . LYS A 1 772 ? -8.262 16.788 -6.795 1.00 94.31 772 LYS A O 1
ATOM 6274 N N . LEU A 1 773 ? -9.071 15.664 -5.026 1.00 91.62 773 LEU A N 1
ATOM 6275 C CA . LEU A 1 773 ? -9.414 14.420 -5.717 1.00 91.62 773 LEU A CA 1
ATOM 6276 C C . LEU A 1 773 ? -10.854 14.398 -6.257 1.00 91.62 773 LEU A C 1
ATOM 6278 O O . LEU A 1 773 ? -11.289 13.386 -6.806 1.00 91.62 773 LEU A O 1
ATOM 6282 N N . GLY A 1 774 ? -11.622 15.478 -6.067 1.00 92.06 774 GLY A N 1
ATOM 6283 C CA . GLY A 1 774 ? -13.049 15.512 -6.396 1.00 92.06 774 GLY A CA 1
ATOM 6284 C C . GLY A 1 774 ? -13.920 14.641 -5.481 1.00 92.06 774 GLY A C 1
ATOM 6285 O O . GLY A 1 774 ? -15.038 14.286 -5.856 1.00 92.06 774 GLY A O 1
ATOM 6286 N N . PHE A 1 775 ? -13.430 14.283 -4.290 1.00 94.69 775 PHE A N 1
ATOM 6287 C CA . PHE A 1 775 ? -14.172 13.525 -3.284 1.00 94.69 775 PHE A CA 1
ATOM 6288 C C . PHE A 1 775 ? -14.816 14.430 -2.232 1.00 94.69 775 PHE A C 1
ATOM 6290 O O . PHE A 1 775 ? -14.426 15.577 -2.005 1.00 94.69 775 PHE A O 1
ATOM 6297 N N . GLN A 1 776 ? -15.819 13.880 -1.550 1.00 93.88 776 GLN A N 1
ATOM 6298 C CA . GLN A 1 776 ? -16.472 14.538 -0.426 1.00 93.88 776 GLN A CA 1
ATOM 6299 C C . GLN A 1 776 ? -15.601 14.439 0.829 1.00 93.88 776 GLN A C 1
ATOM 6301 O O . GLN A 1 776 ? -15.042 13.385 1.125 1.00 93.88 776 GLN A O 1
ATOM 6306 N N . LYS A 1 777 ? -15.519 15.528 1.602 1.00 97.25 777 LYS A N 1
ATOM 6307 C CA . LYS A 1 777 ? -14.859 15.500 2.913 1.00 97.25 777 LYS A CA 1
ATOM 6308 C C . LYS A 1 777 ? -15.596 14.525 3.849 1.00 97.25 777 LYS A C 1
ATOM 6310 O O . LYS A 1 777 ? -16.829 14.614 3.910 1.00 97.25 777 LYS A O 1
ATOM 6315 N N . PRO A 1 778 ? -14.889 13.643 4.583 1.00 97.88 778 PRO A N 1
ATOM 6316 C CA . PRO A 1 778 ? -15.517 12.817 5.608 1.00 97.88 778 PRO A CA 1
ATOM 6317 C C . PRO A 1 778 ? -15.935 13.661 6.817 1.00 97.88 778 PRO A C 1
ATOM 6319 O O . PRO A 1 778 ? -15.237 14.605 7.207 1.00 97.88 778 PRO A O 1
ATOM 6322 N N . ALA A 1 779 ? -17.074 13.310 7.407 1.00 98.12 779 ALA A N 1
ATOM 6323 C CA . ALA A 1 779 ? -17.530 13.802 8.699 1.00 98.12 779 ALA A CA 1
ATOM 6324 C C . ALA A 1 779 ? -16.946 12.941 9.828 1.00 98.12 779 ALA A C 1
ATOM 6326 O O . ALA A 1 779 ? -16.637 11.769 9.621 1.00 98.12 779 ALA A O 1
ATOM 6327 N N . LEU A 1 780 ? -16.807 13.513 11.022 1.00 97.69 780 LEU A N 1
ATOM 6328 C CA . LEU A 1 780 ? -16.248 12.825 12.188 1.00 97.69 780 LEU A CA 1
ATOM 6329 C C . LEU A 1 780 ? -17.122 13.022 13.419 1.00 97.69 780 LEU A C 1
ATOM 6331 O O . LEU A 1 780 ? -17.724 14.085 13.575 1.00 97.69 780 LEU A O 1
ATOM 6335 N N . ILE A 1 781 ? -17.093 12.043 14.320 1.00 96.38 781 ILE A N 1
ATOM 6336 C CA . ILE A 1 781 ? -17.411 12.220 15.739 1.00 96.38 781 ILE A CA 1
ATOM 6337 C C . ILE A 1 781 ? -16.270 11.624 16.568 1.00 96.38 781 ILE A C 1
ATOM 6339 O O . ILE A 1 781 ? -15.811 10.514 16.291 1.00 96.38 781 ILE A O 1
ATOM 6343 N N . CYS A 1 782 ? -15.806 12.361 17.571 1.00 92.25 782 CYS A N 1
ATOM 6344 C CA . CYS A 1 782 ? -14.604 12.018 18.317 1.00 92.25 782 CYS A CA 1
ATOM 6345 C C . CYS A 1 782 ? -14.910 11.791 19.798 1.00 92.25 782 CYS A C 1
ATOM 6347 O O . CYS A 1 782 ? -15.560 12.623 20.445 1.00 92.25 782 CYS A O 1
ATOM 6349 N N . SER A 1 783 ? -14.410 10.676 20.331 1.00 90.88 783 SER A N 1
ATOM 6350 C CA . SER A 1 783 ? -14.502 10.351 21.749 1.00 90.88 783 SER A CA 1
ATOM 6351 C C . SER A 1 783 ? -13.330 10.894 22.565 1.00 90.88 783 SER A C 1
ATOM 6353 O O . SER A 1 783 ? -12.234 11.130 22.048 1.00 90.88 783 SER A O 1
ATOM 6355 N N . THR A 1 784 ? -13.558 11.023 23.867 1.00 85.50 784 THR A N 1
ATOM 6356 C CA . THR A 1 784 ? -12.518 11.074 24.892 1.00 85.50 784 THR A CA 1
ATOM 6357 C C . THR A 1 784 ? -11.757 9.744 24.956 1.00 85.50 784 THR A C 1
ATOM 6359 O O . THR A 1 784 ? -12.158 8.734 24.362 1.00 85.50 784 THR A O 1
ATOM 6362 N N . PHE A 1 785 ? -10.638 9.739 25.675 1.00 82.69 785 PHE A N 1
ATOM 6363 C CA . PHE A 1 785 ? -9.866 8.536 25.958 1.00 82.69 785 PHE A CA 1
ATOM 6364 C C . PHE A 1 785 ? -10.455 7.748 27.124 1.00 82.69 785 PHE A C 1
ATOM 6366 O O . PHE A 1 785 ? -10.883 8.312 28.130 1.00 82.69 785 PHE A O 1
ATOM 6373 N N . PHE A 1 786 ? -10.406 6.423 27.001 1.00 86.00 786 PHE A N 1
ATOM 6374 C CA . PHE A 1 786 ? -10.702 5.516 28.100 1.00 86.00 786 PHE A CA 1
ATOM 6375 C C . PHE A 1 786 ? -9.458 5.380 29.008 1.00 86.00 786 PHE A C 1
ATOM 6377 O O . PHE A 1 786 ? -8.394 4.998 28.500 1.00 86.00 786 PHE A O 1
ATOM 6384 N N . PRO A 1 787 ? -9.548 5.707 30.314 1.00 85.31 787 PRO A N 1
ATOM 6385 C CA . PRO A 1 787 ? -8.366 5.818 31.168 1.00 85.31 787 PRO A CA 1
ATOM 6386 C C . PRO A 1 787 ? -7.737 4.454 31.497 1.00 85.31 787 PRO A C 1
ATOM 6388 O O . PRO A 1 787 ? -8.426 3.431 31.539 1.00 85.31 787 PRO A O 1
ATOM 6391 N N . ALA A 1 788 ? -6.425 4.427 31.743 1.00 88.44 788 ALA A N 1
ATOM 6392 C CA . ALA A 1 788 ? -5.746 3.254 32.299 1.00 88.44 788 ALA A CA 1
ATOM 6393 C C . ALA A 1 788 ? -6.174 3.004 33.756 1.00 88.44 788 ALA A C 1
ATOM 6395 O O . ALA A 1 788 ? -6.598 3.928 34.454 1.00 88.44 788 ALA A O 1
ATOM 6396 N N . LEU A 1 789 ? -6.029 1.764 34.241 1.00 88.31 789 LEU A N 1
ATOM 6397 C CA . LEU A 1 789 ? -6.376 1.422 35.627 1.00 88.31 789 LEU A CA 1
ATOM 6398 C C . LEU A 1 789 ? -5.615 2.285 36.649 1.00 88.31 789 LEU A C 1
ATOM 6400 O O . LEU A 1 789 ? -6.210 2.761 37.611 1.00 88.31 789 LEU A O 1
ATOM 6404 N N . GLN A 1 790 ? -4.336 2.568 36.409 1.00 85.44 790 GLN A N 1
ATOM 6405 C CA . GLN A 1 790 ? -3.484 3.337 37.323 1.00 85.44 790 GLN A CA 1
ATOM 6406 C C . GLN A 1 790 ? -3.831 4.834 37.390 1.00 85.44 790 GLN A C 1
ATOM 6408 O O . GLN A 1 790 ? -3.302 5.537 38.251 1.00 85.44 790 GLN A O 1
ATOM 6413 N N . GLY A 1 791 ? -4.692 5.340 36.502 1.00 80.06 791 GLY A N 1
ATOM 6414 C CA . GLY A 1 791 ? -5.120 6.736 36.501 1.00 80.06 791 GLY A CA 1
ATOM 6415 C C . GLY A 1 791 ? -5.349 7.307 35.104 1.00 80.06 791 GLY A C 1
ATOM 6416 O O . GLY A 1 791 ? -4.924 6.756 34.093 1.00 80.06 791 GLY A O 1
ATOM 6417 N N . ALA A 1 792 ? -5.974 8.484 35.056 1.00 76.94 792 ALA A N 1
ATOM 6418 C CA . ALA A 1 792 ? -6.320 9.172 33.811 1.00 76.94 792 ALA A CA 1
ATOM 6419 C C . ALA A 1 792 ? -5.132 9.844 33.086 1.00 76.94 792 ALA A C 1
ATOM 6421 O O . ALA A 1 792 ? -5.312 10.412 32.010 1.00 76.94 792 ALA A O 1
ATOM 6422 N N . MET A 1 793 ? -3.923 9.784 33.659 1.00 64.06 793 MET A N 1
ATOM 6423 C CA . MET A 1 793 ? -2.698 10.359 33.074 1.00 64.06 793 MET A CA 1
ATOM 6424 C C . MET A 1 793 ? -2.204 9.601 31.832 1.00 64.06 793 MET A C 1
ATOM 6426 O O . MET A 1 793 ? -1.441 10.153 31.038 1.00 64.06 793 MET A O 1
ATOM 6430 N N . SER A 1 794 ? -2.628 8.348 31.657 1.00 67.69 794 SER A N 1
ATOM 6431 C CA . SER A 1 794 ? -2.290 7.505 30.511 1.00 67.69 794 SER A CA 1
ATOM 6432 C C . SER A 1 794 ? -3.527 6.793 29.958 1.00 67.69 794 SER A C 1
ATOM 6434 O O . SER A 1 794 ? -4.508 6.540 30.665 1.00 67.69 794 SER A O 1
ATOM 6436 N N . LYS A 1 795 ? -3.484 6.465 28.661 1.00 72.69 795 LYS A N 1
ATOM 6437 C CA . LYS A 1 795 ? -4.479 5.588 28.030 1.00 72.69 795 LYS A CA 1
ATOM 6438 C C . LYS A 1 795 ? -4.192 4.123 28.359 1.00 72.69 795 LYS A C 1
ATOM 6440 O O . LYS A 1 795 ? -3.038 3.739 28.547 1.00 72.69 795 LYS A O 1
ATOM 6445 N N . MET A 1 796 ? -5.242 3.307 28.364 1.00 74.69 796 MET A N 1
ATOM 6446 C CA . MET A 1 796 ? -5.120 1.851 28.435 1.00 74.69 796 MET A CA 1
ATOM 6447 C C . MET A 1 796 ? -4.258 1.326 27.272 1.00 74.69 796 MET A C 1
ATOM 6449 O O . MET A 1 796 ? -4.458 1.744 26.128 1.00 74.69 796 MET A O 1
ATOM 6453 N N . SER A 1 797 ? -3.306 0.431 27.563 1.00 72.88 797 SER A N 1
ATOM 6454 C CA . SER A 1 797 ? -2.420 -0.159 26.554 1.00 72.88 797 SER A CA 1
ATOM 6455 C C . SER A 1 797 ? -2.413 -1.679 26.629 1.00 72.88 797 SER A C 1
ATOM 6457 O O . SER A 1 797 ? -2.194 -2.264 27.689 1.00 72.88 797 SER A O 1
ATOM 6459 N N . ALA A 1 798 ? -2.546 -2.326 25.471 1.00 70.88 798 ALA A N 1
ATOM 6460 C CA . ALA A 1 798 ? -2.397 -3.773 25.349 1.00 70.88 798 ALA A CA 1
ATOM 6461 C C . ALA A 1 798 ? -0.983 -4.277 25.706 1.00 70.88 798 ALA A C 1
ATOM 6463 O O . ALA A 1 798 ? -0.824 -5.468 25.945 1.00 70.88 798 ALA A O 1
ATOM 6464 N N . SER A 1 799 ? 0.023 -3.393 25.748 1.00 68.56 799 SER A N 1
ATOM 6465 C CA . SER A 1 799 ? 1.401 -3.726 26.134 1.00 68.56 799 SER A CA 1
ATOM 6466 C C . SER A 1 799 ? 1.636 -3.777 27.650 1.00 68.56 799 SER A C 1
ATOM 6468 O O . SER A 1 799 ? 2.687 -4.242 28.073 1.00 68.56 799 SER A O 1
ATOM 6470 N N . ASP A 1 800 ? 0.693 -3.296 28.469 1.00 76.81 800 ASP A N 1
ATOM 6471 C CA . ASP A 1 800 ? 0.767 -3.363 29.934 1.00 76.81 800 ASP A CA 1
ATOM 6472 C C . ASP A 1 800 ? -0.473 -4.080 30.479 1.00 76.81 800 ASP A C 1
ATOM 6474 O O . ASP A 1 800 ? -1.567 -3.507 30.561 1.00 76.81 800 ASP A O 1
ATOM 6478 N N . GLU A 1 801 ? -0.289 -5.340 30.883 1.00 78.75 801 GLU A N 1
ATOM 6479 C CA . GLU A 1 801 ? -1.357 -6.194 31.407 1.00 78.75 801 GLU A CA 1
ATOM 6480 C C . GLU A 1 801 ? -2.010 -5.654 32.683 1.00 78.75 801 GLU A C 1
ATOM 6482 O O . GLU A 1 801 ? -3.174 -5.962 32.959 1.00 78.75 801 GLU A O 1
ATOM 6487 N N . THR A 1 802 ? -1.285 -4.841 33.454 1.00 83.31 802 THR A N 1
ATOM 6488 C CA . THR A 1 802 ? -1.787 -4.249 34.698 1.00 83.31 802 THR A CA 1
ATOM 6489 C C . THR A 1 802 ? -2.615 -2.995 34.446 1.00 83.31 802 THR A C 1
ATOM 6491 O O . THR A 1 802 ? -3.424 -2.620 35.291 1.00 83.31 802 THR A O 1
ATOM 6494 N N . SER A 1 803 ? -2.454 -2.363 33.277 1.00 83.31 803 SER A N 1
ATOM 6495 C CA . SER A 1 803 ? -3.212 -1.170 32.877 1.00 83.31 803 SER A CA 1
ATOM 6496 C C . SER A 1 803 ? -4.593 -1.470 32.297 1.00 83.31 803 SER A C 1
ATOM 6498 O O . SER A 1 803 ? -5.448 -0.580 32.261 1.00 83.31 803 SER A O 1
ATOM 6500 N N . SER A 1 804 ? -4.813 -2.713 31.851 1.00 88.88 804 SER A N 1
ATOM 6501 C CA . SER A 1 804 ? -5.903 -3.084 30.948 1.00 88.88 804 SER A CA 1
ATOM 6502 C C . SER A 1 804 ? -6.827 -4.165 31.503 1.00 88.88 804 SER A C 1
ATOM 6504 O O . SER A 1 804 ? -6.376 -5.193 32.008 1.00 88.88 804 SER A O 1
ATOM 6506 N N . ILE A 1 805 ? -8.136 -3.980 31.298 1.00 93.75 805 ILE A N 1
ATOM 6507 C CA . ILE A 1 805 ? -9.138 -5.051 31.413 1.00 93.75 805 ILE A CA 1
ATOM 6508 C C . ILE A 1 805 ? -9.372 -5.642 30.018 1.00 93.75 805 ILE A C 1
ATOM 6510 O O . ILE A 1 805 ? -10.005 -5.002 29.168 1.00 93.75 805 ILE A O 1
ATOM 6514 N N . PHE A 1 806 ? -8.845 -6.840 29.772 1.00 94.75 806 PHE A N 1
ATOM 6515 C CA . PHE A 1 806 ? -8.953 -7.532 28.487 1.00 94.75 806 PHE A CA 1
ATOM 6516 C C . PHE A 1 806 ? -10.305 -8.223 28.327 1.00 94.75 806 PHE A C 1
ATOM 6518 O O . PHE A 1 806 ? -10.926 -8.646 29.300 1.00 94.75 806 PHE A O 1
ATOM 6525 N N . LEU A 1 807 ? -10.745 -8.397 27.080 1.00 95.31 807 LEU A N 1
ATOM 6526 C CA . LEU A 1 807 ? -11.982 -9.126 26.776 1.00 95.31 807 LEU A CA 1
ATOM 6527 C C . LEU A 1 807 ? -11.864 -10.636 27.038 1.00 95.31 807 LEU A C 1
ATOM 6529 O O . LEU A 1 807 ? -12.869 -11.337 27.102 1.00 95.31 807 LEU A O 1
ATOM 6533 N N . THR A 1 808 ? -10.648 -11.139 27.245 1.00 94.81 808 THR A N 1
ATOM 6534 C CA . THR A 1 808 ? -10.363 -12.520 27.655 1.00 94.81 808 THR A CA 1
ATOM 6535 C C . THR A 1 808 ? -10.199 -12.693 29.164 1.00 94.81 808 THR A C 1
ATOM 6537 O O . THR A 1 808 ? -10.028 -13.825 29.611 1.00 94.81 808 THR A O 1
ATOM 6540 N N . ASP A 1 809 ? -10.234 -11.615 29.958 1.00 96.31 809 ASP A N 1
ATOM 6541 C CA . ASP A 1 809 ? -10.088 -11.727 31.410 1.00 96.31 809 ASP A CA 1
ATOM 6542 C C . ASP A 1 809 ? -11.263 -12.524 32.007 1.00 96.31 809 ASP A C 1
ATOM 6544 O O . ASP A 1 809 ? -12.434 -12.342 31.658 1.00 96.31 809 ASP A O 1
ATOM 6548 N N . THR A 1 810 ? -10.952 -13.420 32.941 1.00 97.50 810 THR A N 1
ATOM 6549 C CA . THR A 1 810 ? -11.948 -14.131 33.750 1.00 97.50 810 THR A CA 1
ATOM 6550 C C . THR A 1 810 ? -12.566 -13.203 34.793 1.00 97.50 810 THR A C 1
ATOM 6552 O O . THR A 1 810 ? -11.974 -12.199 35.193 1.00 97.50 810 THR A O 1
ATOM 6555 N N . SER A 1 811 ? -13.730 -13.572 35.335 1.00 96.75 811 SER A N 1
ATOM 6556 C CA . SER A 1 811 ? -14.384 -12.793 36.396 1.00 96.75 811 SER A CA 1
ATOM 6557 C C . SER A 1 811 ? -13.471 -12.533 37.604 1.00 96.75 811 SER A C 1
ATOM 6559 O O . SER A 1 811 ? -13.525 -11.445 38.181 1.00 96.75 811 SER A O 1
ATOM 6561 N N . SER A 1 812 ? -12.606 -13.496 37.951 1.00 96.81 812 SER A N 1
ATOM 6562 C CA . SER A 1 812 ? -11.613 -13.350 39.022 1.00 96.81 812 SER A CA 1
ATOM 6563 C C . SER A 1 812 ? -10.527 -12.336 38.661 1.00 96.81 812 SER A C 1
ATOM 6565 O O . SER A 1 812 ? -10.227 -11.463 39.469 1.00 96.81 812 SER A O 1
ATOM 6567 N N . GLN A 1 813 ? -9.980 -12.402 37.442 1.00 96.50 813 GLN A N 1
ATOM 6568 C CA . GLN A 1 813 ? -8.958 -11.458 36.974 1.00 96.50 813 GLN A CA 1
ATOM 6569 C C . GLN A 1 813 ? -9.496 -10.025 36.910 1.00 96.50 813 GLN A C 1
ATOM 6571 O O . GLN A 1 813 ? -8.813 -9.105 37.346 1.00 96.50 813 GLN A O 1
ATOM 6576 N N . ILE A 1 814 ? -10.735 -9.828 36.444 1.00 97.06 814 ILE A N 1
ATOM 6577 C CA . ILE A 1 814 ? -11.387 -8.506 36.445 1.00 97.06 814 ILE A CA 1
ATOM 6578 C C . ILE A 1 814 ? -11.481 -7.964 37.876 1.00 97.06 814 ILE A C 1
ATOM 6580 O O . ILE A 1 814 ? -11.108 -6.819 38.132 1.00 97.06 814 ILE A O 1
ATOM 6584 N N . SER A 1 815 ? -11.943 -8.793 38.819 1.00 96.81 815 SER A N 1
ATOM 6585 C CA . SER A 1 815 ? -12.059 -8.406 40.228 1.00 96.81 815 SER A CA 1
ATOM 6586 C C . SER A 1 815 ? -10.704 -8.040 40.832 1.00 96.81 815 SER A C 1
ATOM 6588 O O . SER A 1 815 ? -10.591 -7.015 41.505 1.00 96.81 815 SER A O 1
ATOM 6590 N N . GLU A 1 816 ? -9.672 -8.850 40.584 1.00 96.00 816 GLU A N 1
ATOM 6591 C CA . GLU A 1 816 ? -8.315 -8.599 41.070 1.00 96.00 816 GLU A CA 1
ATOM 6592 C C . GLU A 1 816 ? -7.753 -7.301 40.487 1.00 96.00 816 GLU A C 1
ATOM 6594 O O . GLU A 1 816 ? -7.276 -6.449 41.238 1.00 96.00 816 GLU A O 1
ATOM 6599 N N . LYS A 1 817 ? -7.874 -7.103 39.169 1.00 95.38 817 LYS A N 1
ATOM 6600 C CA . LYS A 1 817 ? -7.336 -5.924 38.489 1.00 95.38 817 LYS A CA 1
ATOM 6601 C C . LYS A 1 817 ? -7.982 -4.628 38.969 1.00 95.38 817 LYS A C 1
ATOM 6603 O O . LYS A 1 817 ? -7.273 -3.676 39.290 1.00 95.38 817 LYS A O 1
ATOM 6608 N N . VAL A 1 818 ? -9.312 -4.594 39.083 1.00 95.75 818 VAL A N 1
ATOM 6609 C CA . VAL A 1 818 ? -10.027 -3.412 39.594 1.00 95.75 818 VAL A CA 1
ATOM 6610 C C . VAL A 1 818 ? -9.672 -3.155 41.061 1.00 95.75 818 VAL A C 1
ATOM 6612 O O . VAL A 1 818 ? -9.386 -2.025 41.458 1.00 95.75 818 VAL A O 1
ATOM 6615 N N . THR A 1 819 ? -9.627 -4.200 41.886 1.00 94.06 819 THR A N 1
ATOM 6616 C CA . THR A 1 819 ? -9.324 -4.044 43.315 1.00 94.06 819 THR A CA 1
ATOM 6617 C C . THR A 1 819 ? -7.906 -3.518 43.532 1.00 94.06 819 THR A C 1
ATOM 6619 O O . THR A 1 819 ? -7.723 -2.566 44.290 1.00 94.06 819 THR A O 1
ATOM 6622 N N . LYS A 1 820 ? -6.925 -4.091 42.829 1.00 92.81 820 LYS A N 1
ATOM 6623 C CA . LYS A 1 820 ? -5.495 -3.857 43.056 1.00 92.81 820 LYS A CA 1
ATOM 6624 C C . LYS A 1 820 ? -4.923 -2.666 42.290 1.00 92.81 820 LYS A C 1
ATOM 6626 O O . LYS A 1 820 ? -4.081 -1.967 42.841 1.00 92.81 820 LYS A O 1
ATOM 6631 N N . TYR A 1 821 ? -5.353 -2.443 41.047 1.00 93.25 821 TYR A N 1
ATOM 6632 C CA . TYR A 1 821 ? -4.715 -1.470 40.153 1.00 93.25 821 TYR A CA 1
ATOM 6633 C C . TYR A 1 821 ? -5.574 -0.242 39.849 1.00 93.25 821 TYR A C 1
ATOM 6635 O O . TYR A 1 821 ? -4.998 0.790 39.515 1.00 93.25 821 TYR A O 1
ATOM 6643 N N . ALA A 1 822 ? -6.910 -0.309 39.979 1.00 92.75 822 ALA A N 1
ATOM 6644 C CA . ALA A 1 822 ? -7.753 0.865 39.734 1.00 92.75 822 ALA A CA 1
ATOM 6645 C C . ALA A 1 822 ? -7.484 1.952 40.784 1.00 92.75 822 ALA A C 1
ATOM 6647 O O . ALA A 1 822 ? -7.721 1.734 41.981 1.00 92.75 822 ALA A O 1
ATOM 6648 N N . PHE A 1 823 ? -7.005 3.111 40.335 1.00 93.25 823 PHE A N 1
ATOM 6649 C CA . PHE A 1 823 ? -6.747 4.262 41.191 1.00 93.25 823 PHE A CA 1
ATOM 6650 C C . PHE A 1 823 ? -8.044 4.754 41.848 1.00 93.25 823 PHE A C 1
ATOM 6652 O O . PHE A 1 823 ? -9.078 4.897 41.191 1.00 93.25 823 PHE A O 1
ATOM 6659 N N . SER A 1 824 ? -7.969 4.990 43.158 1.00 93.06 824 SER A N 1
ATOM 6660 C CA . SER A 1 824 ? -9.083 5.433 43.996 1.00 93.06 824 SER A CA 1
ATOM 6661 C C . SER A 1 824 ? -8.979 6.933 44.250 1.00 93.06 824 SER A C 1
ATOM 6663 O O . SER A 1 824 ? -7.921 7.415 44.647 1.00 93.06 824 SER A O 1
ATOM 6665 N N . GLY A 1 825 ? -10.086 7.652 44.074 1.00 92.19 825 GLY A N 1
ATOM 6666 C CA . GLY A 1 825 ? -10.233 9.056 44.476 1.00 92.19 825 GLY A CA 1
ATOM 6667 C C . GLY A 1 825 ? -10.654 9.238 45.939 1.00 92.19 825 GLY A C 1
ATOM 6668 O O . GLY A 1 825 ? -10.924 10.358 46.367 1.00 92.19 825 GLY A O 1
ATOM 6669 N N . GLY A 1 826 ? -10.774 8.141 46.690 1.00 90.94 826 GLY A N 1
ATOM 6670 C CA . GLY A 1 826 ? -11.080 8.133 48.118 1.00 90.94 826 GLY A CA 1
ATOM 6671 C C . GLY A 1 826 ? -9.865 8.378 49.019 1.00 90.94 826 GLY A C 1
ATOM 6672 O O . GLY A 1 826 ? -8.758 8.612 48.543 1.00 90.94 826 GLY A O 1
ATOM 6673 N N . TRP A 1 827 ? -10.086 8.297 50.333 1.00 90.81 827 TRP A N 1
ATOM 6674 C CA . TRP A 1 827 ? -9.063 8.532 51.359 1.00 90.81 827 TRP A CA 1
ATOM 6675 C C . TRP A 1 827 ? -8.518 7.210 51.905 1.00 90.81 827 TRP A C 1
ATOM 6677 O O . TRP A 1 827 ? -9.168 6.171 51.778 1.00 90.81 827 TRP A O 1
ATOM 6687 N N . ASP A 1 828 ? -7.332 7.259 52.515 1.00 87.62 828 ASP A N 1
ATOM 6688 C CA . ASP A 1 828 ? -6.630 6.073 53.022 1.00 87.62 828 ASP A CA 1
ATOM 6689 C C . ASP A 1 828 ? -7.366 5.410 54.199 1.00 87.62 828 ASP A C 1
ATOM 6691 O O . ASP A 1 828 ? -7.258 4.199 54.403 1.00 87.62 828 ASP A O 1
ATOM 6695 N N . THR A 1 829 ? -8.132 6.194 54.964 1.00 90.75 829 THR A N 1
ATOM 6696 C CA . THR A 1 829 ? -8.919 5.726 56.111 1.00 90.75 829 THR A CA 1
ATOM 6697 C C . THR A 1 829 ? -10.420 5.920 55.888 1.00 90.75 829 THR A C 1
ATOM 6699 O O . THR A 1 829 ? -10.855 6.823 55.167 1.00 90.75 829 THR A O 1
ATOM 6702 N N . VAL A 1 830 ? -11.232 5.057 56.509 1.00 92.25 830 VAL A N 1
ATOM 6703 C CA . VAL A 1 830 ? -12.701 5.112 56.404 1.00 92.25 830 VAL A CA 1
ATOM 6704 C C . VAL A 1 830 ? -13.229 6.403 57.021 1.00 92.25 830 VAL A C 1
ATOM 6706 O O . VAL A 1 830 ? -14.121 7.029 56.458 1.00 92.25 830 VAL A O 1
ATOM 6709 N N . GLU A 1 831 ? -12.648 6.817 58.144 1.00 92.88 831 GLU A N 1
ATOM 6710 C CA . GLU A 1 831 ? -13.018 8.021 58.877 1.00 92.88 831 GLU A CA 1
ATOM 6711 C C . GLU A 1 831 ? -12.808 9.274 58.019 1.00 92.88 831 GLU A C 1
ATOM 6713 O O . GLU A 1 831 ? -13.730 10.074 57.862 1.00 92.88 831 GLU A O 1
ATOM 6718 N N . GLU A 1 832 ? -11.637 9.413 57.388 1.00 91.69 832 GLU A N 1
ATOM 6719 C CA . GLU A 1 832 ? -11.370 10.539 56.488 1.00 91.69 832 GLU A CA 1
ATOM 6720 C C . GLU A 1 832 ? -12.272 10.519 55.257 1.00 91.69 832 GLU A C 1
ATOM 6722 O O . GLU A 1 832 ? -12.698 11.577 54.795 1.00 91.69 832 GLU A O 1
ATOM 6727 N N . HIS A 1 833 ? -12.586 9.333 54.729 1.00 94.06 833 HIS A N 1
ATOM 6728 C CA . HIS A 1 833 ? -13.467 9.217 53.575 1.00 94.06 833 HIS A CA 1
ATOM 6729 C C . HIS A 1 833 ? -14.903 9.624 53.901 1.00 94.06 833 HIS A C 1
ATOM 6731 O O . HIS A 1 833 ? -15.523 10.336 53.117 1.00 94.06 833 HIS A O 1
ATOM 6737 N N . GLN A 1 834 ? -15.416 9.223 55.064 1.00 93.06 834 GLN A N 1
ATOM 6738 C CA . GLN A 1 834 ? -16.744 9.613 55.533 1.00 93.06 834 GLN A CA 1
ATOM 6739 C C . GLN A 1 834 ? -16.837 11.111 55.847 1.00 93.06 834 GLN A C 1
ATOM 6741 O O . GLN A 1 834 ? -17.899 11.701 55.668 1.00 93.06 834 GLN A O 1
ATOM 6746 N N . GLU A 1 835 ? -15.744 11.732 56.299 1.00 92.94 835 GLU A N 1
ATOM 6747 C CA . GLU A 1 835 ? -15.703 13.167 56.595 1.00 92.94 835 GLU A CA 1
ATOM 6748 C C . GLU A 1 835 ? -15.565 14.029 55.331 1.00 92.94 835 GLU A C 1
ATOM 6750 O O . GLU A 1 835 ? -16.259 15.036 55.185 1.00 92.94 835 GLU A O 1
ATOM 6755 N N . LYS A 1 836 ? -14.652 13.662 54.423 1.00 93.12 836 LYS A N 1
ATOM 6756 C CA . LYS A 1 836 ? -14.232 14.511 53.295 1.00 93.12 836 LYS A CA 1
ATOM 6757 C C . LYS A 1 836 ? -14.850 14.114 51.952 1.00 93.12 836 LYS A C 1
ATOM 6759 O O . LYS A 1 836 ? -14.805 14.916 51.022 1.00 93.12 836 LYS A O 1
ATOM 6764 N N . GLY A 1 837 ? -15.401 12.905 51.840 1.00 93.94 837 GLY A N 1
ATOM 6765 C CA . GLY A 1 837 ? -15.923 12.351 50.591 1.00 93.94 837 GLY A CA 1
ATOM 6766 C C . GLY A 1 837 ? -14.847 11.968 49.570 1.00 93.94 837 GLY A C 1
ATOM 6767 O O . GLY A 1 837 ? -13.675 12.334 49.693 1.00 93.94 837 GLY A O 1
ATOM 6768 N N . GLY A 1 838 ? -15.242 11.190 48.560 1.00 94.19 838 GLY A N 1
ATOM 6769 C CA . GLY A 1 838 ? -14.384 10.795 47.440 1.00 94.19 838 GLY A CA 1
ATOM 6770 C C . GLY A 1 838 ? -14.444 11.749 46.242 1.00 94.19 838 GLY A C 1
ATOM 6771 O O . GLY A 1 838 ? -15.498 12.300 45.909 1.00 94.19 838 GLY A O 1
ATOM 6772 N N . ASP A 1 839 ? -13.315 11.903 45.547 1.00 93.56 839 ASP A N 1
ATOM 6773 C CA . ASP A 1 839 ? -13.223 12.707 44.325 1.00 93.56 839 ASP A CA 1
ATOM 6774 C C . ASP A 1 839 ? -13.518 11.862 43.070 1.00 93.56 839 ASP A C 1
ATOM 6776 O O . ASP A 1 839 ? -12.685 11.089 42.586 1.00 93.56 839 ASP A O 1
ATOM 6780 N N . CYS A 1 840 ? -14.727 12.031 42.528 1.00 92.38 840 CYS A N 1
ATOM 6781 C CA . CYS A 1 840 ? -15.179 11.377 41.299 1.00 92.38 840 CYS A CA 1
ATOM 6782 C C . CYS A 1 840 ? -14.385 11.799 40.045 1.00 92.38 840 CYS A C 1
ATOM 6784 O O . CYS A 1 840 ? -14.371 11.043 39.074 1.00 92.38 840 CYS A O 1
ATOM 6786 N N . ASP A 1 841 ? -13.733 12.971 40.038 1.00 87.31 841 ASP A N 1
ATOM 6787 C CA . ASP A 1 841 ? -12.992 13.478 38.871 1.00 87.31 841 ASP A CA 1
ATOM 6788 C C . ASP A 1 841 ? -11.652 12.762 38.662 1.00 87.31 841 ASP A C 1
ATOM 6790 O O . ASP A 1 841 ? -11.032 12.914 37.610 1.00 87.31 841 ASP A O 1
ATOM 6794 N N . VAL A 1 842 ? -11.169 12.030 39.668 1.00 88.44 842 VAL A N 1
ATOM 6795 C CA . VAL A 1 842 ? -9.896 11.293 39.611 1.00 88.44 842 VAL A CA 1
ATOM 6796 C C . VAL A 1 842 ? -10.070 9.790 39.830 1.00 88.44 842 VAL A C 1
ATOM 6798 O O . VAL A 1 842 ? -9.178 9.029 39.465 1.00 88.44 842 VAL A O 1
ATOM 6801 N N . ASP A 1 843 ? -11.196 9.342 40.398 1.00 93.94 843 ASP A N 1
ATOM 6802 C CA . ASP A 1 843 ? -11.459 7.924 40.646 1.00 93.94 843 ASP A CA 1
ATOM 6803 C C . ASP A 1 843 ? -11.723 7.154 39.343 1.00 93.94 843 ASP A C 1
ATOM 6805 O O . ASP A 1 843 ? -12.738 7.344 38.667 1.00 93.94 843 ASP A O 1
ATOM 6809 N N . VAL A 1 844 ? -10.825 6.225 39.006 1.00 93.12 844 VAL A N 1
ATOM 6810 C CA . VAL A 1 844 ? -10.908 5.444 37.762 1.00 93.12 844 VAL A CA 1
ATOM 6811 C C . VAL A 1 844 ? -12.133 4.532 37.753 1.00 93.12 844 VAL A C 1
ATOM 6813 O O . VAL A 1 844 ? -12.706 4.272 36.691 1.00 93.12 844 VAL A O 1
ATOM 6816 N N . SER A 1 845 ? -12.579 4.071 38.925 1.00 95.94 845 SER A N 1
ATOM 6817 C CA . SER A 1 845 ? -13.740 3.189 39.012 1.00 95.94 845 SER A CA 1
ATOM 6818 C C . SER A 1 845 ? -15.019 3.947 38.674 1.00 95.94 845 SER A C 1
ATOM 6820 O O . SER A 1 845 ? -15.841 3.465 37.889 1.00 95.94 845 SER A O 1
ATOM 6822 N N . PHE A 1 846 ? -15.153 5.166 39.206 1.00 95.94 846 PHE A N 1
ATOM 6823 C CA . PHE A 1 846 ? -16.237 6.069 38.833 1.00 95.94 846 PHE A CA 1
ATOM 6824 C C . PHE A 1 846 ? -16.161 6.453 37.351 1.00 95.94 846 PHE A C 1
ATOM 6826 O O . PHE A 1 846 ? -17.171 6.359 36.651 1.00 95.94 846 PHE A O 1
ATOM 6833 N N . MET A 1 847 ? -14.971 6.794 36.836 1.00 93.12 847 MET A N 1
ATOM 6834 C CA . MET A 1 847 ? -14.781 7.079 35.410 1.00 93.12 847 MET A CA 1
ATOM 6835 C C . MET A 1 847 ? -15.296 5.933 34.539 1.00 93.12 847 MET A C 1
ATOM 6837 O O . MET A 1 847 ? -16.092 6.181 33.642 1.00 93.12 847 MET A O 1
ATOM 6841 N N . TYR A 1 848 ? -14.931 4.678 34.815 1.00 94.94 848 TYR A N 1
ATOM 6842 C CA . TYR A 1 848 ? -15.393 3.528 34.026 1.00 94.94 848 TYR A CA 1
ATOM 6843 C C . TYR A 1 848 ? -16.912 3.329 34.102 1.00 94.94 848 TYR A C 1
ATOM 6845 O O . TYR A 1 848 ? -17.531 2.976 33.095 1.00 94.94 848 TYR A O 1
ATOM 6853 N N . LEU A 1 849 ? -17.535 3.592 35.256 1.00 96.44 849 LEU A N 1
ATOM 6854 C CA . LEU A 1 849 ? -18.995 3.560 35.381 1.00 96.44 849 LEU A CA 1
ATOM 6855 C C . LEU A 1 849 ? -19.662 4.584 34.453 1.00 96.44 849 LEU A C 1
ATOM 6857 O O . LEU A 1 849 ? -20.686 4.264 33.852 1.00 96.44 849 LEU A O 1
ATOM 6861 N N . THR A 1 850 ? -19.064 5.762 34.233 1.00 95.00 850 THR A N 1
ATOM 6862 C CA . THR A 1 850 ? -19.602 6.731 33.257 1.00 95.00 850 THR A CA 1
ATOM 6863 C C . THR A 1 850 ? -19.657 6.181 31.827 1.00 95.00 850 THR A C 1
ATOM 6865 O O . THR A 1 850 ? -20.524 6.598 31.052 1.00 95.00 850 THR A O 1
ATOM 6868 N N . PHE A 1 851 ? -18.800 5.208 31.489 1.00 93.88 851 PHE A N 1
ATOM 6869 C CA . PHE A 1 851 ? -18.808 4.533 30.192 1.00 93.88 851 PHE A CA 1
ATOM 6870 C C . PHE A 1 851 ? -19.741 3.318 30.144 1.00 93.88 851 PHE A C 1
ATOM 6872 O O . PHE A 1 851 ? -20.363 3.105 29.117 1.00 93.88 851 PHE A O 1
ATOM 6879 N N . PHE A 1 852 ? -19.843 2.495 31.187 1.00 95.19 852 PHE A N 1
ATOM 6880 C CA . PHE A 1 852 ? -20.520 1.189 31.056 1.00 95.19 852 PHE A CA 1
ATOM 6881 C C . PHE A 1 852 ? -21.825 1.040 31.841 1.00 95.19 852 PHE A C 1
ATOM 6883 O O . PHE A 1 852 ? -22.530 0.050 31.657 1.00 95.19 852 PHE A O 1
ATOM 6890 N N . LEU A 1 853 ? -22.162 1.984 32.721 1.00 94.69 853 LEU A N 1
ATOM 6891 C CA . LEU A 1 853 ? -23.442 1.979 33.425 1.00 94.69 853 LEU A CA 1
ATOM 6892 C C . LEU A 1 853 ? -24.472 2.794 32.638 1.00 94.69 853 LEU A C 1
ATOM 6894 O O . LEU A 1 853 ? -24.396 4.017 32.639 1.00 94.69 853 LEU A O 1
ATOM 6898 N N . ASP A 1 854 ? -25.453 2.151 32.008 1.00 89.81 854 ASP A N 1
ATOM 6899 C CA . ASP A 1 854 ? -26.450 2.839 31.163 1.00 89.81 854 ASP A CA 1
ATOM 6900 C C . ASP A 1 854 ? -27.415 3.752 31.946 1.00 89.81 854 ASP A C 1
ATOM 6902 O O . ASP A 1 854 ? -27.919 4.739 31.410 1.00 89.81 854 ASP A O 1
ATOM 6906 N N . ASP A 1 855 ? -27.666 3.438 33.219 1.00 93.31 855 ASP A N 1
ATOM 6907 C CA . ASP A 1 855 ? -28.636 4.129 34.075 1.00 93.31 855 ASP A CA 1
ATOM 6908 C C . ASP A 1 855 ? -28.067 5.453 34.625 1.00 93.31 855 ASP A C 1
ATOM 6910 O O . ASP A 1 855 ? -27.224 5.464 35.527 1.00 93.31 855 ASP A O 1
ATOM 6914 N N . ASP A 1 856 ? -28.539 6.572 34.063 1.00 91.06 856 ASP A N 1
ATOM 6915 C CA . ASP A 1 856 ? -28.138 7.931 34.451 1.00 91.06 856 ASP A CA 1
ATOM 6916 C C . ASP A 1 856 ? -28.533 8.269 35.905 1.00 91.06 856 ASP A C 1
ATOM 6918 O O . ASP A 1 856 ? -27.755 8.908 36.614 1.00 91.06 856 ASP A O 1
ATOM 6922 N N . GLU A 1 857 ? -29.701 7.819 36.383 1.00 94.12 857 GLU A N 1
ATOM 6923 C CA . GLU A 1 857 ? -30.162 8.097 37.753 1.00 94.12 857 GLU A CA 1
ATOM 6924 C C . GLU A 1 857 ? -29.312 7.339 38.774 1.00 94.12 857 GLU A C 1
ATOM 6926 O O . GLU A 1 857 ? -28.904 7.886 39.805 1.00 94.12 857 GLU A O 1
ATOM 6931 N N . ARG A 1 858 ? -28.988 6.075 38.474 1.00 95.88 858 ARG A N 1
ATOM 6932 C CA . ARG A 1 858 ? -28.089 5.271 39.306 1.00 95.88 858 ARG A CA 1
ATOM 6933 C C . ARG A 1 858 ? -26.680 5.853 39.330 1.00 95.88 858 ARG A C 1
ATOM 6935 O O . ARG A 1 858 ? -26.093 5.904 40.411 1.00 95.88 858 ARG A O 1
ATOM 6942 N N . LEU A 1 859 ? -26.146 6.284 38.186 1.00 95.38 859 LEU A N 1
ATOM 6943 C CA . LEU A 1 859 ? -24.817 6.896 38.105 1.00 95.38 859 LEU A CA 1
ATOM 6944 C C . LEU A 1 859 ? -24.744 8.179 38.942 1.00 95.38 859 LEU A C 1
ATOM 6946 O O . LEU A 1 859 ? -23.789 8.368 39.695 1.00 95.38 859 LEU A O 1
ATOM 6950 N N . GLU A 1 860 ? -25.771 9.025 38.864 1.00 95.62 860 GLU A N 1
ATOM 6951 C CA . GLU A 1 860 ? -25.833 10.265 39.638 1.00 95.62 860 GLU A CA 1
ATOM 6952 C C . GLU A 1 860 ? -25.996 9.995 41.138 1.00 95.62 860 GLU A C 1
ATOM 6954 O O . GLU A 1 860 ? -25.366 10.644 41.974 1.00 95.62 860 GLU A O 1
ATOM 6959 N N . LYS A 1 861 ? -26.764 8.970 41.516 1.00 96.88 861 LYS A N 1
ATOM 6960 C CA . LYS A 1 861 ? -26.820 8.520 42.911 1.00 96.88 861 LYS A CA 1
ATOM 6961 C C . LYS A 1 861 ? -25.453 8.050 43.416 1.00 96.88 861 LYS A C 1
ATOM 6963 O O . LYS A 1 861 ? -25.074 8.415 44.523 1.00 96.88 861 LYS A O 1
ATOM 6968 N N . ILE A 1 862 ? -24.714 7.272 42.619 1.00 97.06 862 ILE A N 1
ATOM 6969 C CA . ILE A 1 862 ? -23.353 6.824 42.960 1.00 97.06 862 ILE A CA 1
ATOM 6970 C C . ILE A 1 862 ? -22.425 8.030 43.142 1.00 97.06 862 ILE A C 1
ATOM 6972 O O . ILE A 1 862 ? -21.698 8.075 44.130 1.00 97.06 862 ILE A O 1
ATOM 6976 N N . ARG A 1 863 ? -22.492 9.027 42.247 1.00 96.06 863 ARG A N 1
ATOM 6977 C CA . ARG A 1 863 ? -21.717 10.274 42.349 1.00 96.06 863 ARG A CA 1
ATOM 6978 C C . ARG A 1 863 ? -21.961 10.971 43.688 1.00 96.06 863 ARG A C 1
ATOM 6980 O O . ARG A 1 863 ? -21.019 11.256 44.418 1.00 96.06 863 ARG A O 1
ATOM 6987 N N . ASN A 1 864 ? -23.230 11.195 44.025 1.00 96.62 864 ASN A N 1
ATOM 6988 C CA . ASN A 1 864 ? -23.618 11.879 45.258 1.00 96.62 864 ASN A CA 1
ATOM 6989 C C . ASN A 1 864 ? -23.259 11.071 46.517 1.00 96.62 864 ASN A C 1
ATOM 6991 O O . ASN A 1 864 ? -22.756 11.636 47.488 1.00 96.62 864 ASN A O 1
ATOM 6995 N N . ASP A 1 865 ? -23.479 9.752 46.513 1.00 97.44 865 ASP A N 1
ATOM 6996 C CA . ASP A 1 865 ? -23.146 8.884 47.649 1.00 97.44 865 ASP A CA 1
ATOM 6997 C C . ASP A 1 865 ? -21.614 8.784 47.855 1.00 97.44 865 ASP A C 1
ATOM 6999 O O . ASP A 1 865 ? -21.155 8.813 48.995 1.00 97.44 865 ASP A O 1
ATOM 7003 N N . TYR A 1 866 ? -20.806 8.724 46.789 1.00 97.06 866 TYR A N 1
ATOM 7004 C CA . TYR A 1 866 ? -19.339 8.675 46.886 1.00 97.06 866 TYR A CA 1
ATOM 7005 C C . TYR A 1 866 ? -18.734 10.023 47.300 1.00 97.06 866 TYR A C 1
ATOM 7007 O O . TYR A 1 866 ? -17.933 10.095 48.231 1.00 97.06 866 TYR A O 1
ATOM 7015 N N . SER A 1 867 ? -19.174 11.125 46.685 1.00 95.19 867 SER A N 1
ATOM 7016 C CA . SER A 1 867 ? -18.671 12.466 47.012 1.00 95.19 867 SER A CA 1
ATOM 7017 C C . SER A 1 867 ? -19.128 12.996 48.370 1.00 95.19 867 SER A C 1
ATOM 7019 O O . SER A 1 867 ? -18.510 13.915 48.893 1.00 95.19 867 SER A O 1
ATOM 7021 N N . SER A 1 868 ? -20.161 12.406 48.978 1.00 95.81 868 SER A N 1
ATOM 7022 C CA . SER A 1 868 ? -20.545 12.688 50.370 1.00 95.81 868 SER A CA 1
ATOM 7023 C C . SER A 1 868 ? -19.862 11.779 51.399 1.00 95.81 868 SER A C 1
ATOM 7025 O O . SER A 1 868 ? -20.099 11.950 52.590 1.00 95.81 868 SER A O 1
ATOM 7027 N N . GLY A 1 869 ? -19.056 10.799 50.966 1.00 93.62 869 GLY A N 1
ATOM 7028 C CA . GLY A 1 869 ? -18.390 9.833 51.851 1.00 93.62 869 GLY A CA 1
ATOM 7029 C C . GLY A 1 869 ? -19.289 8.700 52.354 1.00 93.62 869 GLY A C 1
ATOM 7030 O O . GLY A 1 869 ? -18.852 7.856 53.135 1.00 93.62 869 GLY A O 1
ATOM 7031 N N . LYS A 1 870 ? -20.550 8.654 51.905 1.00 95.88 870 LYS A N 1
ATOM 7032 C CA . LYS A 1 870 ? -21.526 7.626 52.284 1.00 95.88 870 LYS A CA 1
ATOM 7033 C C . LYS A 1 870 ? -21.238 6.272 51.634 1.00 95.88 870 LYS A C 1
ATOM 7035 O O . LYS A 1 870 ? -21.527 5.248 52.246 1.00 95.88 870 LYS A O 1
ATOM 7040 N N . MET A 1 871 ? -20.719 6.266 50.408 1.00 96.62 871 MET A N 1
ATOM 7041 C CA . MET A 1 871 ? -20.274 5.060 49.705 1.00 96.62 871 MET A CA 1
ATOM 7042 C C . MET A 1 871 ? -18.760 4.928 49.820 1.00 96.62 871 MET A C 1
ATOM 7044 O O . MET A 1 871 ? -18.046 5.855 49.460 1.00 96.62 871 MET A O 1
ATOM 7048 N N . LEU A 1 872 ? -18.269 3.772 50.263 1.00 96.19 872 LEU A N 1
ATOM 7049 C CA . LEU A 1 872 ? -16.830 3.530 50.399 1.00 96.19 872 LEU A CA 1
ATOM 7050 C C . LEU A 1 872 ? -16.176 3.178 49.045 1.00 96.19 872 LEU A C 1
ATOM 7052 O O . LEU A 1 872 ? -16.835 2.593 48.179 1.00 96.19 872 LEU A O 1
ATOM 7056 N N . PRO A 1 873 ? -14.857 3.398 48.861 1.00 93.88 873 PRO A N 1
ATOM 7057 C CA . PRO A 1 873 ? -14.161 3.050 47.614 1.00 93.88 873 PRO A CA 1
ATOM 7058 C C . PRO A 1 873 ? -14.282 1.571 47.227 1.00 93.88 873 PRO A C 1
ATOM 7060 O O . PRO A 1 873 ? -14.418 1.234 46.051 1.00 93.88 873 PRO A O 1
ATOM 7063 N N . GLY A 1 874 ? -14.290 0.667 48.213 1.00 94.56 874 GLY A N 1
ATOM 7064 C CA . GLY A 1 874 ? -14.513 -0.762 47.974 1.00 94.56 874 GLY A CA 1
ATOM 7065 C C . GLY A 1 874 ? -15.914 -1.072 47.434 1.00 94.56 874 GLY A C 1
ATOM 7066 O O . GLY A 1 874 ? -16.066 -1.948 46.585 1.00 94.56 874 GLY A O 1
ATOM 7067 N N . GLU A 1 875 ? -16.938 -0.335 47.870 1.00 95.88 875 GLU A N 1
ATOM 7068 C CA . GLU A 1 875 ? -18.310 -0.486 47.374 1.00 95.88 875 GLU A CA 1
ATOM 7069 C C . GLU A 1 875 ? -18.439 0.024 45.935 1.00 95.88 875 GLU A C 1
ATOM 7071 O O . GLU A 1 875 ? -19.020 -0.667 45.097 1.00 95.88 875 GLU A O 1
ATOM 7076 N N . LEU A 1 876 ? -17.820 1.170 45.622 1.00 97.00 876 LEU A N 1
ATOM 7077 C CA . LEU A 1 876 ? -17.738 1.710 44.261 1.00 97.00 876 LEU A CA 1
ATOM 7078 C C . LEU A 1 876 ? -17.055 0.720 43.303 1.00 97.00 876 LEU A C 1
ATOM 7080 O O . LEU A 1 876 ? -17.581 0.420 42.227 1.00 97.00 876 LEU A O 1
ATOM 7084 N N . LYS A 1 877 ? -15.910 0.156 43.714 1.00 97.12 877 LYS A N 1
ATOM 7085 C CA . LYS A 1 877 ? -15.200 -0.882 42.951 1.00 97.12 877 LYS A CA 1
ATOM 7086 C C . LYS A 1 877 ? -16.065 -2.122 42.736 1.00 97.12 877 LYS A C 1
ATOM 7088 O O . LYS A 1 877 ? -16.097 -2.646 41.626 1.00 97.12 877 LYS A O 1
ATOM 7093 N N . ASN A 1 878 ? -16.808 -2.565 43.750 1.00 97.06 878 ASN A N 1
ATOM 7094 C CA . ASN A 1 878 ? -17.713 -3.710 43.629 1.00 97.06 878 ASN A CA 1
ATOM 7095 C C . ASN A 1 878 ? -18.851 -3.463 42.627 1.00 97.06 878 ASN A C 1
ATOM 7097 O O . ASN A 1 878 ? -19.223 -4.382 41.896 1.00 97.06 878 ASN A O 1
ATOM 7101 N N . GLU A 1 879 ? -19.395 -2.244 42.555 1.00 97.06 879 GLU A N 1
ATOM 7102 C CA . GLU A 1 879 ? -20.386 -1.887 41.531 1.00 97.06 879 GLU A CA 1
ATOM 7103 C C . GLU A 1 879 ? -19.781 -1.960 40.123 1.00 97.06 879 GLU A C 1
ATOM 7105 O O . GLU A 1 879 ? -20.370 -2.582 39.236 1.00 97.06 879 GLU A O 1
ATOM 7110 N N . LEU A 1 880 ? -18.574 -1.419 39.926 1.00 97.12 880 LEU A N 1
ATOM 7111 C CA . LEU A 1 880 ? -17.869 -1.521 38.648 1.00 97.12 880 LEU A CA 1
ATOM 7112 C C . LEU A 1 880 ? -17.564 -2.976 38.263 1.00 97.12 880 LEU A C 1
ATOM 7114 O O . LEU A 1 880 ? -17.797 -3.365 37.118 1.00 97.12 880 LEU A O 1
ATOM 7118 N N . ILE A 1 881 ? -17.067 -3.788 39.201 1.00 98.06 881 ILE A N 1
ATOM 7119 C CA . ILE A 1 881 ? -16.713 -5.194 38.957 1.00 98.06 881 ILE A CA 1
ATOM 7120 C C . ILE A 1 881 ? -17.920 -5.959 38.409 1.00 98.06 881 ILE A C 1
ATOM 7122 O O . ILE A 1 881 ? -17.778 -6.660 37.409 1.00 98.06 881 ILE A O 1
ATOM 7126 N N . LYS A 1 882 ? -19.114 -5.778 38.989 1.00 97.25 882 LYS A N 1
ATOM 7127 C CA . LYS A 1 882 ? -20.346 -6.424 38.500 1.00 97.25 882 LYS A CA 1
ATOM 7128 C C . LYS A 1 882 ? -20.651 -6.048 37.046 1.00 97.25 882 LYS A C 1
ATOM 7130 O O . LYS A 1 882 ? -20.991 -6.922 36.247 1.00 97.25 882 LYS A O 1
ATOM 7135 N N . ILE A 1 883 ? -20.523 -4.764 36.699 1.00 97.31 883 ILE A N 1
ATOM 7136 C CA . ILE A 1 883 ? -20.778 -4.267 35.339 1.00 97.31 883 ILE A CA 1
ATOM 7137 C C . ILE A 1 883 ? -19.759 -4.841 34.349 1.00 97.31 883 ILE A C 1
ATOM 7139 O O . ILE A 1 883 ? -20.158 -5.396 33.325 1.00 97.31 883 ILE A O 1
ATOM 7143 N N . LEU A 1 884 ? -18.462 -4.780 34.666 1.00 97.25 884 LEU A N 1
ATOM 7144 C CA . LEU A 1 884 ? -17.404 -5.295 33.793 1.00 97.25 884 LEU A CA 1
ATOM 7145 C C . LEU A 1 884 ? -17.476 -6.815 33.628 1.00 97.25 884 LEU A C 1
ATOM 7147 O O . LEU A 1 884 ? -17.342 -7.307 32.511 1.00 97.25 884 LEU A O 1
ATOM 7151 N N . GLN A 1 885 ? -17.737 -7.563 34.704 1.00 98.00 885 GLN A N 1
ATOM 7152 C CA . GLN A 1 885 ? -17.914 -9.015 34.636 1.00 98.00 885 GLN A CA 1
ATOM 7153 C C . GLN A 1 885 ? -19.075 -9.386 33.715 1.00 98.00 885 GLN A C 1
ATOM 7155 O O . GLN A 1 885 ? -18.918 -10.264 32.870 1.00 98.00 885 GLN A O 1
ATOM 7160 N N . LYS A 1 886 ? -20.218 -8.696 33.826 1.00 97.12 886 LYS A N 1
ATOM 7161 C CA . LYS A 1 886 ? -21.363 -8.918 32.935 1.00 97.12 886 LYS A CA 1
ATOM 7162 C C . LYS A 1 886 ? -21.028 -8.562 31.486 1.00 97.12 886 LYS A C 1
ATOM 7164 O O . LYS A 1 886 ? -21.357 -9.336 30.587 1.00 97.12 886 LYS A O 1
ATOM 7169 N N . LEU A 1 887 ? -20.385 -7.415 31.256 1.00 96.50 887 LEU A N 1
ATOM 7170 C CA . LEU A 1 887 ? -19.990 -6.943 29.927 1.00 96.50 887 LEU A CA 1
ATOM 7171 C C . LEU A 1 887 ? -19.060 -7.945 29.231 1.00 96.50 887 LEU A C 1
ATOM 7173 O O . LEU A 1 887 ? -19.354 -8.383 28.118 1.00 96.50 887 LEU A O 1
ATOM 7177 N N . VAL A 1 888 ? -17.970 -8.324 29.904 1.00 97.50 888 VAL A N 1
ATOM 7178 C CA . VAL A 1 888 ? -16.951 -9.234 29.373 1.00 97.50 888 VAL A CA 1
ATOM 7179 C C . VAL A 1 888 ? -17.519 -10.640 29.195 1.00 97.50 888 VAL A C 1
ATOM 7181 O O . VAL A 1 888 ? -17.350 -11.213 28.125 1.00 97.50 888 VAL A O 1
ATOM 7184 N N . ALA A 1 889 ? -18.273 -11.172 30.164 1.00 97.81 889 ALA A N 1
ATOM 7185 C CA . ALA A 1 889 ? -18.901 -12.488 30.021 1.00 97.81 889 ALA A CA 1
ATOM 7186 C C . ALA A 1 889 ? -19.868 -12.534 28.826 1.00 97.81 889 ALA A C 1
ATOM 7188 O O . ALA A 1 889 ? -19.793 -13.447 28.009 1.00 97.81 889 ALA A O 1
ATOM 7189 N N . SER A 1 890 ? -20.710 -11.506 28.663 1.00 96.81 890 SER A N 1
ATOM 7190 C CA . SER A 1 890 ? -21.651 -11.434 27.535 1.00 96.81 890 SER A CA 1
ATOM 7191 C C . SER A 1 890 ? -20.929 -11.319 26.187 1.00 96.81 890 SER A C 1
ATOM 7193 O O . SER A 1 890 ? -21.395 -11.847 25.177 1.00 96.81 890 SER A O 1
ATOM 7195 N N . HIS A 1 891 ? -19.800 -10.600 26.141 1.00 97.69 891 HIS A N 1
ATOM 7196 C CA . HIS A 1 891 ? -18.948 -10.533 24.950 1.00 97.69 891 HIS A CA 1
ATOM 7197 C C . HIS A 1 891 ? -18.319 -11.893 24.642 1.00 97.69 891 HIS A C 1
ATOM 7199 O O . HIS A 1 891 ? -18.427 -12.355 23.511 1.00 97.69 891 HIS A O 1
ATOM 7205 N N . GLN A 1 892 ? -17.749 -12.565 25.644 1.00 97.62 892 GLN A N 1
ATOM 7206 C CA . GLN A 1 892 ? -17.149 -13.891 25.504 1.00 97.62 892 GLN A CA 1
ATOM 7207 C C . GLN A 1 892 ? -18.162 -14.940 25.031 1.00 97.62 892 GLN A C 1
ATOM 7209 O O . GLN A 1 892 ? -17.817 -15.780 24.202 1.00 97.62 892 GLN A O 1
ATOM 7214 N N . GLU A 1 893 ? -19.405 -14.900 25.520 1.00 97.81 893 GLU A N 1
ATOM 7215 C CA . GLU A 1 893 ? -20.487 -15.772 25.047 1.00 97.81 893 GLU A CA 1
ATOM 7216 C C . GLU A 1 893 ? -20.771 -15.555 23.560 1.00 97.81 893 GLU A C 1
ATOM 7218 O O . GLU A 1 893 ? -20.690 -16.508 22.788 1.00 97.81 893 GLU A O 1
ATOM 7223 N N . ARG A 1 894 ? -20.979 -14.305 23.126 1.00 97.69 894 ARG A N 1
ATOM 7224 C CA . ARG A 1 894 ? -21.186 -13.999 21.701 1.00 97.69 894 ARG A CA 1
ATOM 7225 C C . ARG A 1 894 ? -19.967 -14.344 20.850 1.00 97.69 894 ARG A C 1
ATOM 7227 O O . ARG A 1 894 ? -20.117 -14.872 19.757 1.00 97.69 894 ARG A O 1
ATOM 7234 N N . ARG A 1 895 ? -18.750 -14.099 21.347 1.00 97.19 895 ARG A N 1
ATOM 7235 C CA . ARG A 1 895 ? -17.498 -14.420 20.644 1.00 97.19 895 ARG A CA 1
ATOM 7236 C C . ARG A 1 895 ? -17.356 -15.918 20.382 1.00 97.19 895 ARG A C 1
ATOM 7238 O O . ARG A 1 895 ? -16.852 -16.285 19.327 1.00 97.19 895 ARG A O 1
ATOM 7245 N N . LYS A 1 896 ? -17.812 -16.782 21.298 1.00 96.94 896 LYS A N 1
ATOM 7246 C CA . LYS A 1 896 ? -17.812 -18.246 21.099 1.00 96.94 896 LYS A CA 1
ATOM 7247 C C . LYS A 1 896 ? -18.698 -18.685 19.930 1.00 96.94 896 LYS A C 1
ATOM 7249 O O . LYS A 1 896 ? -18.422 -19.719 19.332 1.00 96.94 896 LYS A O 1
ATOM 7254 N N . GLU A 1 897 ? -19.731 -17.914 19.598 1.00 96.50 897 GLU A N 1
ATOM 7255 C CA . GLU A 1 897 ? -20.623 -18.181 18.461 1.00 96.50 897 GLU A CA 1
ATOM 7256 C C . GLU A 1 897 ? -20.032 -17.707 17.118 1.00 96.50 897 GLU A C 1
ATOM 7258 O O . GLU A 1 897 ? -20.515 -18.095 16.052 1.00 96.50 897 GLU A O 1
ATOM 7263 N N . VAL A 1 898 ? -18.969 -16.892 17.142 1.00 97.88 898 VAL A N 1
ATOM 7264 C CA . VAL A 1 898 ? -18.300 -16.383 15.937 1.00 97.88 898 VAL A CA 1
ATOM 7265 C C . VAL A 1 898 ? -17.349 -17.440 15.376 1.00 97.88 898 VAL A C 1
ATOM 7267 O O . VAL A 1 898 ? -16.184 -17.537 15.761 1.00 97.88 898 VAL A O 1
ATOM 7270 N N . THR A 1 899 ? -17.850 -18.230 14.431 1.00 98.06 899 THR A N 1
ATOM 7271 C CA . THR A 1 899 ? -17.060 -19.226 13.693 1.00 98.06 899 THR A CA 1
ATOM 7272 C C . THR A 1 899 ? -16.163 -18.583 12.631 1.00 98.06 899 THR A C 1
ATOM 7274 O O . THR A 1 899 ? -16.394 -17.453 12.197 1.00 98.06 899 THR A O 1
ATOM 7277 N N . ASP A 1 900 ? -15.164 -19.325 12.149 1.00 98.00 900 ASP A N 1
ATOM 7278 C CA . ASP A 1 900 ? -14.275 -18.883 11.065 1.00 98.00 900 ASP A CA 1
ATOM 7279 C C . ASP A 1 900 ? -15.045 -18.474 9.810 1.00 98.00 900 ASP A C 1
ATOM 7281 O O . ASP A 1 900 ? -14.708 -17.473 9.183 1.00 98.00 900 ASP A O 1
ATOM 7285 N N . ASP A 1 901 ? -16.105 -19.208 9.468 1.00 97.88 901 ASP A N 1
ATOM 7286 C CA . ASP A 1 901 ? -16.952 -18.909 8.312 1.00 97.88 901 ASP A CA 1
ATOM 7287 C C . ASP A 1 901 ? -17.697 -17.584 8.481 1.00 97.88 901 ASP A C 1
ATOM 7289 O O . ASP A 1 901 ? -17.842 -16.823 7.521 1.00 97.88 901 ASP A O 1
ATOM 7293 N N . VAL A 1 902 ? -18.134 -17.267 9.705 1.00 98.00 902 VAL A N 1
ATOM 7294 C CA . VAL A 1 902 ? -18.739 -15.967 10.011 1.00 98.00 902 VAL A CA 1
ATOM 7295 C C . VAL A 1 902 ? -17.709 -14.861 9.808 1.00 98.00 902 VAL A C 1
ATOM 7297 O O . VAL A 1 902 ? -17.996 -13.911 9.080 1.00 98.00 902 VAL A O 1
ATOM 7300 N N . VAL A 1 903 ? -16.500 -14.995 10.366 1.00 98.38 903 VAL A N 1
ATOM 7301 C CA . VAL A 1 903 ? -15.425 -13.999 10.189 1.00 98.38 903 VAL A CA 1
ATOM 7302 C C . VAL A 1 903 ? -15.104 -13.803 8.712 1.00 98.38 903 VAL A C 1
ATOM 7304 O O . VAL A 1 903 ? -15.145 -12.677 8.216 1.00 98.38 903 VAL A O 1
ATOM 7307 N N . ARG A 1 904 ? -14.869 -14.896 7.978 1.00 98.00 904 ARG A N 1
ATOM 7308 C CA . ARG A 1 904 ? -14.597 -14.853 6.537 1.00 98.00 904 ARG A CA 1
ATOM 7309 C C . ARG A 1 904 ? -15.725 -14.173 5.782 1.00 98.00 904 ARG A C 1
ATOM 7311 O O . ARG A 1 904 ? -15.450 -13.374 4.895 1.00 98.00 904 ARG A O 1
ATOM 7318 N N . LYS A 1 905 ? -16.987 -14.416 6.143 1.00 97.62 905 LYS A N 1
ATOM 7319 C CA . LYS A 1 905 ? -18.132 -13.758 5.506 1.00 97.62 905 LYS A CA 1
ATOM 7320 C C . LYS A 1 905 ? -18.159 -12.251 5.764 1.00 97.62 905 LYS A C 1
ATOM 7322 O O . LYS A 1 905 ? -18.448 -11.513 4.827 1.00 97.62 905 LYS A O 1
ATOM 7327 N N . PHE A 1 906 ? -17.831 -11.781 6.971 1.00 98.50 906 PHE A N 1
ATOM 7328 C CA . PHE A 1 906 ? -17.654 -10.345 7.239 1.00 98.50 906 PHE A CA 1
ATOM 7329 C C . PHE A 1 906 ? -16.497 -9.747 6.431 1.00 98.50 906 PHE A C 1
ATOM 7331 O O . PHE A 1 906 ? -16.634 -8.622 5.945 1.00 98.50 906 PHE A O 1
ATOM 7338 N N . MET A 1 907 ? -15.409 -10.507 6.266 1.00 98.12 907 MET A N 1
ATOM 7339 C CA . MET A 1 907 ? -14.183 -10.072 5.589 1.00 98.12 907 MET A CA 1
ATOM 7340 C C . MET A 1 907 ? -14.151 -10.297 4.075 1.00 98.12 907 MET A C 1
ATOM 7342 O O . MET A 1 907 ? -13.224 -9.863 3.400 1.00 98.12 907 MET A O 1
ATOM 7346 N N . THR A 1 908 ? -15.170 -10.945 3.512 1.00 97.06 908 THR A N 1
ATOM 7347 C CA . THR A 1 908 ? -15.286 -11.143 2.066 1.00 97.06 908 THR A CA 1
ATOM 7348 C C . THR A 1 908 ? -15.947 -9.915 1.431 1.00 97.06 908 THR A C 1
ATOM 7350 O O . THR A 1 908 ? -17.073 -9.574 1.832 1.00 97.06 908 THR A O 1
ATOM 7353 N N . PRO A 1 909 ? -15.307 -9.276 0.428 1.00 95.62 909 PRO A N 1
ATOM 7354 C CA . PRO A 1 909 ? -15.918 -8.202 -0.349 1.00 95.62 909 PRO A CA 1
ATOM 7355 C C . PRO A 1 909 ? -17.223 -8.681 -0.991 1.00 95.62 909 PRO A C 1
ATOM 7357 O O . PRO A 1 909 ? -17.260 -9.707 -1.672 1.00 95.62 909 PRO A O 1
ATOM 7360 N N . ARG A 1 910 ? -18.323 -7.969 -0.737 1.00 95.50 910 ARG A N 1
ATOM 7361 C CA . ARG A 1 910 ? -19.662 -8.329 -1.225 1.00 95.50 910 ARG A CA 1
ATOM 7362 C C . ARG A 1 910 ? -20.584 -7.118 -1.228 1.00 95.50 910 ARG A C 1
ATOM 7364 O O . ARG A 1 910 ? -20.355 -6.159 -0.494 1.00 95.50 910 ARG A O 1
ATOM 7371 N N . HIS A 1 911 ? -21.692 -7.227 -1.953 1.00 94.06 911 HIS A N 1
ATOM 7372 C CA . HIS A 1 911 ? -22.793 -6.284 -1.801 1.00 94.06 911 HIS A CA 1
ATOM 7373 C C . HIS A 1 911 ? -23.370 -6.330 -0.383 1.00 94.06 911 HIS A C 1
ATOM 7375 O O . HIS A 1 911 ? -23.654 -7.402 0.159 1.00 94.06 911 HIS A O 1
ATOM 7381 N N . LEU A 1 912 ? -23.575 -5.148 0.193 1.00 94.81 912 LEU A N 1
ATOM 7382 C CA . LEU A 1 912 ? -24.235 -4.966 1.479 1.00 94.81 912 LEU A CA 1
ATOM 7383 C C . LEU A 1 912 ? -25.707 -4.593 1.262 1.00 94.81 912 LEU A C 1
ATOM 7385 O O . LEU A 1 912 ? -26.051 -3.880 0.321 1.00 94.81 912 LEU A O 1
ATOM 7389 N N . ASN A 1 913 ? -26.583 -5.079 2.134 1.00 89.00 913 ASN A N 1
ATOM 7390 C CA . ASN A 1 913 ? -28.016 -4.821 2.086 1.00 89.00 913 ASN A CA 1
ATOM 7391 C C . ASN A 1 913 ? -28.348 -3.513 2.814 1.00 89.00 913 ASN A C 1
ATOM 7393 O O . ASN A 1 913 ? -28.639 -3.517 4.010 1.00 89.00 913 ASN A O 1
ATOM 7397 N N . PHE A 1 914 ? -28.302 -2.400 2.087 1.00 82.00 914 PHE A N 1
ATOM 7398 C CA . PHE A 1 914 ? -28.708 -1.085 2.579 1.00 82.00 914 PHE A CA 1
ATOM 7399 C C . PHE A 1 914 ? -29.754 -0.459 1.654 1.00 82.00 914 PHE A C 1
ATOM 7401 O O . PHE A 1 914 ? -29.771 -0.690 0.442 1.00 82.00 914 PHE A O 1
ATOM 7408 N N . LYS A 1 915 ? -30.644 0.351 2.229 1.00 64.69 915 LYS A N 1
ATOM 7409 C CA . LYS A 1 915 ? -31.706 1.037 1.494 1.00 64.69 915 LYS A CA 1
ATOM 7410 C C . LYS A 1 915 ? -31.289 2.478 1.243 1.00 64.69 915 LYS A C 1
ATOM 7412 O O . LYS A 1 915 ? -31.357 3.301 2.144 1.00 64.69 915 LYS A O 1
ATOM 7417 N N . PHE A 1 916 ? -30.927 2.807 0.008 1.00 62.00 916 PHE A N 1
ATOM 7418 C CA . PHE A 1 916 ? -30.901 4.203 -0.428 1.00 62.00 916 PHE A CA 1
ATOM 7419 C C . PHE A 1 916 ? -31.877 4.382 -1.577 1.00 62.00 916 PHE A C 1
ATOM 7421 O O . PHE A 1 916 ? -31.913 3.562 -2.495 1.00 62.00 916 PHE A O 1
ATOM 7428 N N . ASN A 1 917 ? -32.677 5.449 -1.530 1.00 48.94 917 ASN A N 1
ATOM 7429 C CA . ASN A 1 917 ? -33.592 5.781 -2.615 1.00 48.94 917 ASN A CA 1
ATOM 7430 C C . ASN A 1 917 ? -32.784 6.096 -3.879 1.00 48.94 917 ASN A C 1
ATOM 7432 O O . ASN A 1 917 ? -32.271 7.198 -4.065 1.00 48.94 917 ASN A O 1
ATOM 7436 N N . SER A 1 918 ? -32.692 5.122 -4.779 1.00 43.41 918 SER A N 1
ATOM 7437 C CA . SER A 1 918 ? -32.152 5.269 -6.126 1.00 43.41 918 SER A CA 1
ATOM 7438 C C . SER A 1 918 ? -33.179 5.929 -7.053 1.00 43.41 918 SER A C 1
ATOM 7440 O O . SER A 1 918 ? -33.504 5.403 -8.108 1.00 43.41 918 SER A O 1
ATOM 7442 N N . SER A 1 919 ? -33.763 7.067 -6.669 1.00 34.78 919 SER A N 1
ATOM 7443 C CA . SER A 1 919 ? -34.618 7.835 -7.587 1.00 34.78 919 SER A CA 1
ATOM 7444 C C . SER A 1 919 ? -34.877 9.264 -7.113 1.00 34.78 919 SER A C 1
ATOM 7446 O O . SER A 1 919 ? -35.773 9.540 -6.322 1.00 34.78 919 SER A O 1
ATOM 7448 N N . LYS A 1 920 ? -34.085 10.181 -7.661 1.00 31.20 920 LYS A N 1
ATOM 7449 C CA . LYS A 1 920 ? -34.529 11.390 -8.372 1.00 31.20 920 LYS A CA 1
ATOM 7450 C C . LYS A 1 920 ? -33.297 11.866 -9.144 1.00 31.20 920 LYS A C 1
ATOM 7452 O O . LYS A 1 920 ? -32.474 12.601 -8.609 1.00 31.20 920 LYS A O 1
ATOM 7457 N N . SER A 1 921 ? -33.122 11.253 -10.316 1.00 31.33 921 SER A N 1
ATOM 7458 C CA . SER A 1 921 ? -32.138 11.613 -11.345 1.00 31.33 921 SER A CA 1
ATOM 7459 C C . SER A 1 921 ? -32.248 13.076 -11.734 1.00 31.33 921 SER A C 1
ATOM 7461 O O . SER A 1 921 ? -33.417 13.507 -11.893 1.00 31.33 921 SER A O 1
#

Organism: NCBI:txid96803

Foldseek 3Di:
DPDDDDPDQDDLVNLVVVLVVLVVVPPPDDDDDDPVLVVVLVNDDPVSCVVRVSVNVSSVVNVVSLVVQQVQADPVSAGVLDDPDPPVVCVVLVWAFLDPVNQVLVCVLLVHHDALCSVLCQQTTKFCVVVVSVCSVVVHAAEEEEEDAQDALFDFPLVCQLLLNNQVVCVSSVAAYEYEHALLVCVQPDPDDSVRSVNSLLSHLLLSCLSPHDLLRFAYAYLLQLQFLQLVLQLLLLLLVFFLLLCCVLVVDDLQRFLSNSSVLSNVLSVQWCSSFCQAVPPDGAHEYEYEEAPVCSSSLVSSQVSCVVVVHDRHMYTHGRAQFFQQWSSHGQDPVDPLRGHTLPDDLVRLLCSNVPRRDWQADPDLVCCQQQFGDLSIGSLLSLCSRQVSDPVVNVVLVVCRRNSVDDPVRSSVVSSVSVCLQRHDDDDDDDDDPPPDDDHSPVSSVVCDSVNSVSSNDRHHHDGDDDDDDDDDDDDDDDDDDDDDADQALVFHFDPDLLFDPQFADDDDQPPPPPPPDDDDDDDDPDDDPPPDDDDDDDDDDDDPGHGNCVRLVWAFDDPVNQVLVCVLLVHHDALCNVVCQLTTKFCVVVVSVCSVVLHFAAEEEEDAQQDLFDFPQVVQLLLNNQVCCVSSVAAYEYEHALSVNVSPDVDSSVCSVVSLLSVLLLSCLSPHDLQRFAYAYCSRLVSLFVSQLSLLSSVHGSNLCCSLPVDDSRRRSSNSSVLSVVLGVQFPSSFCQARNNDREHGYEYREAPSCSSSLVSSQVSQVVVVHDRHMYTHGYAQAFQQGSRGGQDPVDPLRGHILPDALVRLLCSLVPRRDWQADPDLVRCQCQFGDLSNGSLLVVCSRQVRDPVVNVVVVVCRRNSNADRVNSSVVSSVRSNVVSVSSVVSSVVCDSVNSVSSHDRHYHDGDGPPDDD

Radius of gyration: 34.65 Å; chains: 1; bounding box: 77×80×111 Å